Protein AF-A0A7R9KEQ0-F1 (afdb_monomer_lite)

InterPro domains:
  IPR001312 Hexokinase [PS51748] (627-1066)
  IPR001312 Hexokinase [PTHR19443] (538-1073)
  IPR015883 Beta-hexosaminidase, catalytic domain [PF00728] (166-326)
  IPR017853 Glycoside hydrolase superfamily [SSF51445] (99-423)
  IPR019807 Hexokinase, binding site [PS00378] (758-783)
  IPR022672 Hexokinase, N-terminal [PF00349] (635-825)
  IPR022673 Hexokinase, C-terminal [PF03727] (832-1067)
  IPR043129 ATPase, nucleotide binding domain [SSF53067] (633-827)
  IPR043129 ATPase, nucleotide binding domain [SSF53067] (830-1078)

Foldseek 3Di:
DDDDDDDDDDDDDDDDDDDDDDDDDDDDDDDDDDDDDDDDDDDDDDDDDDDDDDDDDDDDDDDDYDDDDDDDDDDDDDDDDDDDDDDDPPLPAFDFFPAAEEEDECPLFHWDLVLLLFVLLLCLLLPHQAYEYEDAADADDDPDDDDDDPPPADFDDDDDPQPLLHYPQGHGLVSLLVSCVSNVVSNYAYAYEYEQFFQQLSRCVRPSNLVQAQDNVDSGGGALQDPVSLVNLLRSVVSVVVSVLPHQEYEHELPDNVSQCPHPRRVVDDRLCCCQPSVCPLVSLLSCCVVRVHAYEYECLSVQPPALVSNVVSCNLVSLHEYEYEDAALCSCVRQPPVNLLSCLVRHQEYEYEYALADPPDALDQFDQLLSRLSRLLSVSVVCSVSVVSHNYYNGYYHDHDQGPHSVGAGRHRVLLSVLSSSLSSNQSNSSHDDQVSSQVSSCVSQVADPDDDTDDSVNCVVCRRCCVGNCRTHGSNSLSNVLVVLLVVLLVVVVVLCCVLCPVLNQPHPVCLVVVDGDPVSVVVSCPCVVVSVVSVVVSVVSQQVSVVNTGPNCQAPNPPPPDDPDPDDDPPPPPPPDDDDDDRHHSSPPDPPVVVVVSPVVSVVVVPDDPDDDDDDDDDDDDLVVLLVVLCVVCVLLDDDVVLLLLLLVLLLVLLLLLLDPVRQVPRLWNFAFFQQQAADPQPFADWAWEWADDAQKIKIKIWGRDRLDIDIDMDIGGDDLCQLQEALLSVLLVVLVVVCVVCVVVVNQPPAHEYQYADAADWRDPHFQWTQGCDDDHSGDHPPRHRDTNSVSNVVSNVVNNGRYHHLGYDYLQLLLQNLVCSVPVQAFKGWEAAQWTWIKGKDFPVSRNVDDDPDPDPGRTTIITGLCLSPCLVPSSVSSDDVLLQVLLVPDPNRSGSSLRCLAHQNNLQQSLLSSLLVCLCVCSWPSVDFAPLSVDGPSRGSVLLLQLQVDDQLDCPSLCVSCVSRVNNSGDSSNSNSSSVSSVSSLLSNLLNVLSVVLSVQQVVLAQEHEYRYYYDCCPRRPCSVVSNVVNNCVSHDPSRYYHYDYRDPSSGNSSRSSSSVSVVSVVVCVVVVVDDD

Sequence (1083 aa):
MTSRVEECNENGVCFGFQIRFKATQKTLLFDPFCCRLFARFGRQTLQRKPLPAERESLSRTLPPITPFPPQIHRRPLLAERVVSSPPLSDHNRPFVPALRVVHLDLKGAPPLPRFYTHLFPLLAALGANALLVEYEDMVTIDTHISRHVTLSSPQFPFSGAVAGVRALNAYSEAEVRRLVAAAAEHGLEVIPLVQTFGHLEFALKVEEFAHLREVPPLPQALCPSNNASLPLVREMANQVMRLHPKARFLHIGCDEVFQLGVCAECRQRDRDRLFLQHGKLHAVAEHVVRAHGVIPIVWDDMLRQMSVDVIRESGLAALGVELMLWSYVKDIYRFIPSQQFQQFAQLFPRVWFASAFKGAFGETLTVPNARWHLDNNMAWLDVAREQRHLFAEIRGLVLTGWSRYDHLAALCELLPAAVPSLALSLIAITRGRFDAAHVSQHFDHVMRCPDGQRALSEDELDADSQLFRRASACEFAGADVFRLVESHAQVVKRVTDYLYDVTEHKAWLTLYNVRRNLSNPYRVDEGLQDFQSVYYSLQSLMRSSFNALTQVFHRETAFGKNNTETPSTHTSLRSSVRRMDRTERVSLSITNGTLNELFVGSEEGAVLAAKTASHSRRSRAPSFGPKVKLLKVEVATRELMLSNDQLERVSALLLQEFNEGLKRETNPIASVKMFPTFVRDVPNGKEKGRFLALDLGGTNFRVLLIELEGADFKMDNQIFAIPQHVMLGSGEQLFDHIADCLADFMRLRGLKDVKLPLGFTFSFPCRQEGLTRARLVQWTKGFACKGVEGQDVVELLRASIRKRGVEIDVMAVVNDTTGTLMSCAHKNRECRVGVIVGTGTNACYMESVPNAELFADEFAAPTDGVIVNTEWGAFGDNGVLDFVRTDWDDEVNTYSLNKGRQLFEKMISGMYMGEMVRSIVASLTRQGLLFEGKGSEKLFTPHCFQSAFVSWIESEPKGVFIQTRKAMAEMDLSHASEDDLFSVQMICERISTRAAHLVSAAIATVLNKMRRPFTVVGVDGSVYRYHPHFHDLMAAKTAELTDPAYRFEMMLSEDGSGRGAALVAAVAVRQIEELRAKGLIDY

Structure (mmCIF, N/CA/C/O backbone):
data_AF-A0A7R9KEQ0-F1
#
_entry.id   AF-A0A7R9KEQ0-F1
#
loop_
_atom_site.group_PDB
_atom_site.id
_atom_site.type_symbol
_atom_site.label_atom_id
_atom_site.label_alt_id
_atom_site.label_comp_id
_atom_site.label_asym_id
_atom_site.label_entity_id
_atom_site.label_seq_id
_atom_site.pdbx_PDB_ins_code
_atom_site.Cartn_x
_atom_site.Cartn_y
_atom_site.Cartn_z
_atom_site.occupancy
_atom_site.B_iso_or_equiv
_atom_site.auth_seq_id
_atom_site.auth_comp_id
_atom_site.auth_asym_id
_atom_site.auth_atom_id
_atom_site.pdbx_PDB_model_num
ATOM 1 N N . MET A 1 1 ? -22.961 33.363 -11.737 1.00 27.42 1 MET A N 1
ATOM 2 C CA . MET A 1 1 ? -23.935 33.699 -12.798 1.00 27.42 1 MET A CA 1
ATOM 3 C C . MET A 1 1 ? -25.091 32.715 -12.717 1.00 27.42 1 MET A C 1
ATOM 5 O O . MET A 1 1 ? -24.883 31.564 -12.374 1.00 27.42 1 MET A O 1
ATOM 9 N N . THR A 1 2 ? -26.289 33.246 -12.901 1.00 26.41 2 THR A N 1
ATOM 10 C CA . THR A 1 2 ? -27.638 32.767 -12.560 1.00 26.41 2 THR A CA 1
ATOM 11 C C . THR A 1 2 ? -28.181 31.611 -13.410 1.00 26.41 2 THR A C 1
ATOM 13 O O . THR A 1 2 ? -28.078 31.668 -14.630 1.00 26.41 2 THR A O 1
ATOM 16 N N . SER A 1 3 ? -28.912 30.665 -12.806 1.00 23.81 3 SER A N 1
ATOM 17 C CA . SER A 1 3 ? -30.385 30.553 -12.948 1.00 23.81 3 SER A CA 1
ATOM 18 C C . SER A 1 3 ? -30.962 29.363 -12.156 1.00 23.81 3 SER A C 1
ATOM 20 O O . SER A 1 3 ? -30.437 28.256 -12.189 1.00 23.81 3 SER A O 1
ATOM 22 N N . ARG A 1 4 ? -32.036 29.646 -11.406 1.00 26.16 4 ARG A N 1
ATOM 23 C CA . ARG A 1 4 ? -32.968 28.701 -10.767 1.00 26.16 4 ARG A CA 1
ATOM 24 C C . ARG A 1 4 ? -34.005 28.236 -11.792 1.00 26.16 4 ARG A C 1
ATOM 26 O O . ARG A 1 4 ? -34.400 29.071 -12.598 1.00 26.16 4 ARG A O 1
ATOM 33 N N . VAL A 1 5 ? -34.562 27.035 -11.609 1.00 23.25 5 VAL A N 1
ATOM 34 C CA . VAL A 1 5 ? -36.019 26.790 -11.678 1.00 23.25 5 VAL A CA 1
ATOM 35 C C . VAL A 1 5 ? -36.377 25.729 -10.627 1.00 23.25 5 VAL A C 1
ATOM 37 O O . VAL A 1 5 ? -35.792 24.650 -10.609 1.00 23.25 5 VAL A O 1
ATOM 40 N N . GLU A 1 6 ? -37.292 26.088 -9.727 1.00 25.53 6 GLU A N 1
ATOM 41 C CA . GLU A 1 6 ? -38.034 25.193 -8.833 1.00 25.53 6 GLU A CA 1
ATOM 42 C C . GLU A 1 6 ? -39.268 24.668 -9.577 1.00 25.53 6 GLU A C 1
ATOM 44 O O . GLU A 1 6 ? -39.938 25.454 -10.241 1.00 25.53 6 GLU A O 1
ATOM 49 N N . GLU A 1 7 ? -39.623 23.398 -9.384 1.00 23.70 7 GLU A N 1
ATOM 50 C CA . GLU A 1 7 ? -41.011 22.933 -9.487 1.00 23.70 7 GLU A CA 1
ATOM 51 C C . GLU A 1 7 ? -41.261 21.866 -8.410 1.00 23.70 7 GLU A C 1
ATOM 53 O O . GLU A 1 7 ? -40.721 20.761 -8.444 1.00 23.70 7 GLU A O 1
ATOM 58 N N . CYS A 1 8 ? -42.074 22.234 -7.419 1.00 23.28 8 CYS A N 1
ATOM 59 C CA . CYS A 1 8 ? -42.840 21.303 -6.599 1.00 23.28 8 CYS A CA 1
ATOM 60 C C . CYS A 1 8 ? -44.163 21.021 -7.315 1.00 23.28 8 CYS A C 1
ATOM 62 O O . CYS A 1 8 ? -44.771 21.971 -7.803 1.00 23.28 8 CYS A O 1
ATOM 64 N N . ASN A 1 9 ? -44.680 19.787 -7.240 1.00 25.48 9 ASN A N 1
ATOM 65 C CA . ASN A 1 9 ? -46.068 19.626 -6.805 1.00 25.48 9 ASN A CA 1
ATOM 66 C C . ASN A 1 9 ? -46.476 18.223 -6.327 1.00 25.48 9 ASN A C 1
ATOM 68 O O . ASN A 1 9 ? -46.145 17.202 -6.919 1.00 25.48 9 ASN A O 1
ATOM 72 N N . GLU A 1 10 ? -47.265 18.275 -5.249 1.00 26.52 10 GLU A N 1
ATOM 73 C CA . GLU A 1 10 ? -48.481 17.495 -4.989 1.00 26.52 10 GLU A CA 1
ATOM 74 C C . GLU A 1 10 ? -48.384 15.967 -5.029 1.00 26.52 10 GLU A C 1
ATOM 76 O O . GLU A 1 10 ? -48.767 15.326 -5.998 1.00 26.52 10 GLU A O 1
ATOM 81 N N . ASN A 1 11 ? -47.960 15.378 -3.906 1.00 26.88 11 ASN A N 1
ATOM 82 C CA . ASN A 1 11 ? -48.695 14.292 -3.233 1.00 26.88 11 ASN A CA 1
ATOM 83 C C . ASN A 1 11 ? -47.996 13.926 -1.920 1.00 26.88 11 ASN A C 1
ATOM 85 O O . ASN A 1 11 ? -47.411 12.855 -1.762 1.00 26.88 11 ASN A O 1
ATOM 89 N N . GLY A 1 12 ? -48.043 14.847 -0.957 1.00 28.91 12 GLY A N 1
ATOM 90 C CA . GLY A 1 12 ? -47.574 14.566 0.390 1.00 28.91 12 GLY A CA 1
ATOM 91 C C . GLY A 1 12 ? -48.293 13.361 0.991 1.00 28.91 12 GLY A C 1
ATOM 92 O O . GLY A 1 12 ? -49.452 13.483 1.361 1.00 28.91 12 GLY A O 1
ATOM 93 N N . VAL A 1 13 ? -47.581 12.242 1.148 1.00 24.53 13 VAL A N 1
ATOM 94 C CA . VAL A 1 13 ? -47.754 11.292 2.254 1.00 24.53 13 VAL A CA 1
ATOM 95 C C . VAL A 1 13 ? -46.393 10.678 2.582 1.00 24.53 13 VAL A C 1
ATOM 97 O O . VAL A 1 13 ? -45.829 9.895 1.821 1.00 24.53 13 VAL A O 1
ATOM 100 N N . CYS A 1 14 ? -45.885 11.038 3.757 1.00 24.98 14 CYS A N 1
ATOM 101 C CA . CYS A 1 14 ? -44.824 10.334 4.460 1.00 24.98 14 CYS A CA 1
ATOM 102 C C . CYS A 1 14 ? -45.301 8.946 4.912 1.00 24.98 14 CYS A C 1
ATOM 104 O O . CYS A 1 14 ? -46.371 8.838 5.504 1.00 24.98 14 CYS A O 1
ATOM 106 N N . PHE A 1 15 ? -44.436 7.936 4.810 1.00 23.22 15 PHE A N 1
ATOM 107 C CA . PHE A 1 15 ? -44.376 6.867 5.808 1.00 23.22 15 PHE A CA 1
ATOM 108 C C . PHE A 1 15 ? -42.922 6.604 6.184 1.00 23.22 15 PHE A C 1
ATOM 110 O O . PHE A 1 15 ? -42.176 5.931 5.479 1.00 23.22 15 PHE A O 1
ATOM 117 N N . GLY A 1 16 ? -42.534 7.161 7.329 1.00 23.44 16 GLY A N 1
ATOM 118 C CA . GLY A 1 16 ? -41.449 6.620 8.128 1.00 23.44 16 GLY A CA 1
ATOM 119 C C . GLY A 1 16 ? -41.961 5.440 8.950 1.00 23.44 16 GLY A C 1
ATOM 120 O O . GLY A 1 16 ? -43.093 5.455 9.430 1.00 23.44 16 GLY A O 1
ATOM 121 N N . PHE A 1 17 ? -41.100 4.448 9.156 1.00 20.83 17 PHE A N 1
ATOM 122 C CA . PHE A 1 17 ? -41.211 3.530 10.283 1.00 20.83 17 PHE A CA 1
ATOM 123 C C . PHE A 1 17 ? -39.860 3.431 10.993 1.00 20.83 17 PHE A C 1
ATOM 125 O O . PHE A 1 17 ? -38.904 2.841 10.501 1.00 20.83 17 PHE A O 1
ATOM 132 N N . GLN A 1 18 ? -39.817 4.037 12.181 1.00 22.66 18 GLN A N 1
ATOM 133 C CA . GLN A 1 18 ? -38.925 3.673 13.277 1.00 22.66 18 GLN A CA 1
ATOM 134 C C . GLN A 1 18 ? -39.348 2.308 13.830 1.00 22.66 18 GLN A C 1
ATOM 136 O O . GLN A 1 18 ? -40.528 2.151 14.145 1.00 22.66 18 GLN A O 1
ATOM 141 N N . ILE A 1 19 ? -38.408 1.396 14.115 1.00 20.48 19 ILE A N 1
ATOM 142 C CA . ILE A 1 19 ? -38.565 0.451 15.234 1.00 20.48 19 ILE A CA 1
ATOM 143 C C . ILE A 1 19 ? -37.276 0.368 16.068 1.00 20.48 19 ILE A C 1
ATOM 145 O O . ILE A 1 19 ? -36.183 0.085 15.592 1.00 20.48 19 ILE A O 1
ATOM 149 N N . ARG A 1 20 ? -37.498 0.651 17.352 1.00 19.69 20 ARG A N 1
ATOM 150 C CA . ARG A 1 20 ? -36.649 0.614 18.547 1.00 19.69 20 ARG A CA 1
ATOM 151 C C . ARG A 1 20 ? -35.888 -0.704 18.746 1.00 19.69 20 ARG A C 1
ATOM 153 O O . ARG A 1 20 ? -36.490 -1.769 18.666 1.00 19.69 20 ARG A O 1
ATOM 160 N N . PHE A 1 21 ? -34.650 -0.615 19.235 1.00 20.97 21 PHE A N 1
ATOM 161 C CA . PHE A 1 21 ? -34.034 -1.683 20.029 1.00 20.97 21 PHE A CA 1
ATOM 162 C C . PHE A 1 21 ? -34.200 -1.385 21.524 1.00 20.97 21 PHE A C 1
ATOM 164 O O . PHE A 1 21 ? -33.830 -0.315 22.006 1.00 20.97 21 PHE A O 1
ATOM 171 N N . LYS A 1 22 ? -34.772 -2.345 22.259 1.00 20.64 22 LYS A N 1
ATOM 172 C CA . LYS A 1 22 ? -34.683 -2.437 23.719 1.00 20.64 22 LYS A CA 1
ATOM 173 C C . LYS A 1 22 ? -33.640 -3.499 24.051 1.00 20.64 22 LYS A C 1
ATOM 175 O O . LYS A 1 22 ? -33.764 -4.643 23.628 1.00 20.64 22 LYS A O 1
ATOM 180 N N . ALA A 1 23 ? -32.641 -3.093 24.822 1.00 24.52 23 ALA A N 1
ATOM 181 C CA . ALA A 1 23 ? -31.649 -3.955 25.438 1.00 24.52 23 ALA A CA 1
ATOM 182 C C . ALA A 1 23 ? -32.254 -4.814 26.561 1.00 24.52 23 ALA A C 1
ATOM 184 O O . ALA A 1 23 ? -33.176 -4.369 27.246 1.00 24.52 23 ALA A O 1
ATOM 185 N N . THR A 1 24 ? -31.658 -5.983 26.827 1.00 23.38 24 THR A N 1
ATOM 186 C CA . THR A 1 24 ? -31.120 -6.312 28.166 1.00 23.38 24 THR A CA 1
ATOM 187 C C . THR A 1 24 ? -30.249 -7.581 28.172 1.00 23.38 24 THR A C 1
ATOM 189 O O . THR A 1 24 ? -30.723 -8.679 27.919 1.00 23.38 24 THR A O 1
ATOM 192 N N . GLN A 1 25 ? -28.965 -7.364 28.492 1.00 24.98 25 GLN A N 1
ATOM 193 C CA . GLN A 1 25 ? -28.114 -8.046 29.487 1.00 24.98 25 GLN A CA 1
ATOM 194 C C . GLN A 1 25 ? -28.163 -9.583 29.654 1.00 24.98 25 GLN A C 1
ATOM 196 O O . GLN A 1 25 ? -29.159 -10.126 30.122 1.00 24.98 25 GLN A O 1
ATOM 201 N N . LYS A 1 26 ? -26.982 -10.228 29.622 1.00 22.89 26 LYS A N 1
ATOM 202 C CA . LYS A 1 26 ? -26.189 -10.487 30.848 1.00 22.89 26 LYS A CA 1
ATOM 203 C C . LYS A 1 26 ? -24.776 -11.034 30.575 1.00 22.89 26 LYS A C 1
ATOM 205 O O . LYS A 1 26 ? -24.502 -11.685 29.579 1.00 22.89 26 LYS A O 1
ATOM 210 N N . THR A 1 27 ? -23.929 -10.683 31.532 1.00 23.16 27 THR A N 1
ATOM 211 C CA . THR A 1 27 ? -22.468 -10.678 31.672 1.00 23.16 27 THR A CA 1
ATOM 212 C C . THR A 1 27 ? -21.880 -12.004 32.187 1.00 23.16 27 THR A C 1
ATOM 214 O O . THR A 1 27 ? -22.605 -12.735 32.859 1.00 23.16 27 THR A O 1
ATOM 217 N N . LEU A 1 28 ? -20.557 -12.205 31.996 1.00 22.20 28 LEU A N 1
ATOM 218 C CA . LEU A 1 28 ? -19.502 -12.637 32.970 1.00 22.20 28 LEU A CA 1
ATOM 219 C C . LEU A 1 28 ? -18.472 -13.579 32.302 1.00 22.20 28 LEU A C 1
ATOM 221 O O . LEU A 1 28 ? -18.843 -14.630 31.799 1.00 22.20 28 LEU A O 1
ATOM 225 N N . LEU A 1 29 ? -17.238 -13.111 32.052 1.00 22.39 29 LEU A N 1
ATOM 226 C CA . LEU A 1 29 ? -16.023 -13.106 32.910 1.00 22.39 29 LEU A CA 1
ATOM 227 C C . LEU A 1 29 ? -15.264 -14.450 32.932 1.00 22.39 29 LEU A C 1
ATOM 229 O O . LEU A 1 29 ? -15.838 -15.492 33.225 1.00 22.39 29 LEU A O 1
ATOM 233 N N . PHE A 1 30 ? -13.950 -14.384 32.693 1.00 23.86 30 PHE A N 1
ATOM 234 C CA . PHE A 1 30 ? -12.969 -15.430 33.010 1.00 23.86 30 PHE A CA 1
ATOM 235 C C . PHE A 1 30 ? -12.082 -14.963 34.176 1.00 23.86 30 PHE A C 1
ATOM 237 O O . PHE A 1 30 ? -11.783 -13.773 34.271 1.00 23.86 30 PHE A O 1
ATOM 244 N N . ASP A 1 31 ? -11.635 -15.911 35.003 1.00 22.86 31 ASP A N 1
ATOM 245 C CA . ASP A 1 31 ? -10.618 -15.747 36.056 1.00 22.86 31 ASP A CA 1
ATOM 246 C C . ASP A 1 31 ? -9.525 -16.841 35.890 1.00 22.86 31 ASP A C 1
ATOM 248 O O . ASP A 1 31 ? -9.873 -17.953 35.468 1.00 22.86 31 ASP A O 1
ATOM 252 N N . PRO A 1 32 ? -8.224 -16.583 36.168 1.00 34.84 32 PRO A N 1
ATOM 253 C CA . PRO A 1 32 ? -7.116 -17.542 36.043 1.00 34.84 32 PRO A CA 1
ATOM 254 C C . PRO A 1 32 ? -6.565 -18.004 37.414 1.00 34.84 32 PRO A C 1
ATOM 256 O O . PRO A 1 32 ? -6.805 -17.335 38.407 1.00 34.84 32 PRO A O 1
ATOM 259 N N . PHE A 1 33 ? -5.767 -19.089 37.477 1.00 23.27 33 PHE A N 1
ATOM 260 C CA . PHE A 1 33 ? -4.476 -19.156 38.219 1.00 23.27 33 PHE A CA 1
ATOM 261 C C . PHE A 1 33 ? -3.856 -20.568 38.305 1.00 23.27 33 PHE A C 1
ATOM 263 O O . PHE A 1 33 ? -4.540 -21.565 38.528 1.00 23.27 33 PHE A O 1
ATOM 270 N N . CYS A 1 34 ? -2.517 -20.616 38.288 1.00 20.44 34 CYS A N 1
ATOM 271 C CA . CYS A 1 34 ? -1.689 -21.688 38.850 1.00 20.44 34 CYS A CA 1
ATOM 272 C C . CYS A 1 34 ? -0.748 -21.084 39.911 1.00 20.44 34 CYS A C 1
ATOM 274 O O . CYS A 1 34 ? -0.017 -20.146 39.611 1.00 20.44 34 CYS A O 1
ATOM 276 N N . CYS A 1 35 ? -0.709 -21.666 41.116 1.00 21.33 35 CYS A N 1
ATOM 277 C CA . CYS A 1 35 ? 0.303 -21.425 42.155 1.00 21.33 35 CYS A CA 1
ATOM 278 C C . CYS A 1 35 ? 0.767 -22.770 42.743 1.00 21.33 35 CYS A C 1
ATOM 280 O O . CYS A 1 35 ? -0.023 -23.704 42.885 1.00 21.33 35 CYS A O 1
ATOM 282 N N . ARG A 1 36 ? 2.055 -22.872 43.090 1.00 23.48 36 ARG A N 1
ATOM 283 C CA . ARG A 1 36 ? 2.699 -24.037 43.721 1.00 23.48 36 ARG A CA 1
ATOM 284 C C . ARG A 1 36 ? 2.997 -23.773 45.212 1.00 23.48 36 ARG A C 1
ATOM 286 O O . ARG A 1 36 ? 3.448 -22.688 45.549 1.00 23.48 36 ARG A O 1
ATOM 293 N N . LEU A 1 37 ? 2.908 -24.864 45.992 1.00 21.66 37 LEU A N 1
ATOM 294 C CA . LEU A 1 37 ? 3.615 -25.252 47.240 1.00 21.66 37 LEU A CA 1
ATOM 295 C C . LEU A 1 37 ? 2.947 -25.123 48.648 1.00 21.66 37 LEU A C 1
ATOM 297 O O . LEU A 1 37 ? 2.648 -24.041 49.128 1.00 21.66 37 LEU A O 1
ATOM 301 N N . PHE A 1 38 ? 2.904 -26.303 49.309 1.00 20.48 38 PHE A N 1
ATOM 302 C CA . PHE A 1 38 ? 2.887 -26.705 50.744 1.00 20.48 38 PHE A CA 1
ATOM 303 C C . PHE A 1 38 ? 1.783 -26.255 51.732 1.00 20.48 38 PHE A C 1
ATOM 305 O O . PHE A 1 38 ? 1.791 -25.126 52.196 1.00 20.48 38 PHE A O 1
ATOM 312 N N . ALA A 1 39 ? 0.992 -27.216 52.261 1.00 22.03 39 ALA A N 1
ATOM 313 C CA . ALA A 1 39 ? 1.223 -27.893 53.564 1.00 22.03 39 ALA A CA 1
ATOM 314 C C . ALA A 1 39 ? 0.020 -28.758 54.060 1.00 22.03 39 ALA A C 1
ATOM 316 O O . ALA A 1 39 ? -1.081 -28.267 54.257 1.00 22.03 39 ALA A O 1
ATOM 317 N N . ARG A 1 40 ? 0.290 -30.055 54.305 1.00 21.94 40 ARG A N 1
ATOM 318 C CA . ARG A 1 40 ? -0.053 -30.896 55.488 1.00 21.94 40 ARG A CA 1
ATOM 319 C C . ARG A 1 40 ? -1.426 -30.727 56.200 1.00 21.94 40 ARG A C 1
ATOM 321 O O . ARG A 1 40 ? -1.591 -29.784 56.955 1.00 21.94 40 ARG A O 1
ATOM 328 N N . PHE A 1 41 ? -2.305 -31.745 56.128 1.00 24.31 41 PHE A N 1
ATOM 329 C CA . PHE A 1 41 ? -2.783 -32.610 57.246 1.00 24.31 41 PHE A CA 1
ATOM 330 C C . PHE A 1 41 ? -4.065 -33.409 56.892 1.00 24.31 41 PHE A C 1
ATOM 332 O O . PHE A 1 41 ? -5.123 -32.837 56.692 1.00 24.31 41 PHE A O 1
ATOM 339 N N . GLY A 1 42 ? -3.964 -34.746 56.937 1.00 22.25 42 GLY A N 1
ATOM 340 C CA . GLY A 1 42 ? -4.753 -35.589 57.852 1.00 22.25 42 GLY A CA 1
ATOM 341 C C . GLY A 1 42 ? -6.191 -36.043 57.523 1.00 22.25 42 GLY A C 1
ATOM 342 O O . GLY A 1 42 ? -7.126 -35.277 57.698 1.00 22.25 42 GLY A O 1
ATOM 343 N N . ARG A 1 43 ? -6.315 -37.383 57.383 1.00 24.94 43 ARG A N 1
ATOM 344 C CA . ARG A 1 43 ? -7.422 -38.288 57.822 1.00 24.94 43 ARG A CA 1
ATOM 345 C C . ARG A 1 43 ? -8.681 -38.356 56.932 1.00 24.94 43 ARG A C 1
ATOM 347 O O . ARG A 1 43 ? -9.142 -37.340 56.456 1.00 24.94 43 ARG A O 1
ATOM 354 N N . GLN A 1 44 ? -9.356 -39.491 56.710 1.00 24.94 44 GLN A N 1
ATOM 355 C CA . GLN A 1 44 ? -9.168 -40.918 57.027 1.00 24.94 44 GLN A CA 1
ATOM 356 C C . GLN A 1 44 ? -10.304 -41.716 56.325 1.00 24.94 44 GLN A C 1
ATOM 358 O O . GLN A 1 44 ? -11.438 -41.267 56.402 1.00 24.94 44 GLN A O 1
ATOM 363 N N . THR A 1 45 ? -9.996 -42.914 55.779 1.00 24.55 45 THR A N 1
ATOM 364 C CA . THR A 1 45 ? -10.815 -44.173 55.755 1.00 24.55 45 THR A CA 1
ATOM 365 C C . THR A 1 45 ? -12.224 -44.182 55.102 1.00 24.55 45 THR A C 1
ATOM 367 O O . THR A 1 45 ? -12.943 -43.208 55.184 1.00 24.55 45 THR A O 1
ATOM 370 N N . LEU A 1 46 ? -12.772 -45.218 54.443 1.00 25.33 46 LEU A N 1
ATOM 371 C CA . LEU A 1 46 ? -12.771 -46.694 54.560 1.00 25.33 46 LEU A CA 1
ATOM 372 C C . LEU A 1 46 ? -13.189 -47.283 53.177 1.00 25.33 46 LEU A C 1
ATOM 374 O O . LEU A 1 46 ? -14.086 -46.753 52.540 1.00 25.33 46 LEU A O 1
ATOM 378 N N . GLN A 1 47 ? -12.439 -48.225 52.593 1.00 23.80 47 GLN A N 1
ATOM 379 C CA . GLN A 1 47 ? -12.643 -49.694 52.573 1.00 23.80 47 GLN A CA 1
ATOM 380 C C . GLN A 1 47 ? -13.628 -50.306 51.539 1.00 23.80 47 GLN A C 1
ATOM 382 O O . GLN A 1 47 ? -14.813 -50.008 51.526 1.00 23.80 47 GLN A O 1
ATOM 387 N N . ARG A 1 48 ? -13.079 -51.337 50.858 1.00 24.94 48 ARG A N 1
ATOM 388 C CA . ARG A 1 48 ? -13.669 -52.595 50.324 1.00 24.94 48 ARG A CA 1
ATOM 389 C C . ARG A 1 48 ? -14.168 -52.674 48.859 1.00 24.94 48 ARG A C 1
ATOM 391 O O . ARG A 1 48 ? -15.288 -52.329 48.522 1.00 24.94 48 ARG A O 1
ATOM 398 N N . LYS A 1 49 ? -13.300 -53.294 48.037 1.00 24.86 49 LYS A N 1
ATOM 399 C CA . LYS A 1 49 ? -13.567 -54.303 46.969 1.00 24.86 49 LYS A CA 1
ATOM 400 C C . LYS A 1 49 ? -14.299 -55.555 47.546 1.00 24.86 49 LYS A C 1
ATOM 402 O O . LYS A 1 49 ? -14.278 -55.648 48.776 1.00 24.86 49 LYS A O 1
ATOM 407 N N . PRO A 1 50 ? -14.810 -56.562 46.773 1.00 34.34 50 PRO A N 1
ATOM 408 C CA . PRO A 1 50 ? -14.386 -57.006 45.419 1.00 34.34 50 PRO A CA 1
ATOM 409 C C . PRO A 1 50 ? -15.473 -57.537 44.421 1.00 34.34 50 PRO A C 1
ATOM 411 O O . PRO A 1 50 ? -16.633 -57.685 44.774 1.00 34.34 50 PRO A O 1
ATOM 414 N N . LEU A 1 51 ? -15.010 -57.781 43.172 1.00 24.44 51 LEU A N 1
ATOM 415 C CA . LEU A 1 51 ? -15.283 -58.822 42.122 1.00 24.44 51 LEU A CA 1
ATOM 416 C C . LEU A 1 51 ? -16.273 -59.995 42.422 1.00 24.44 51 LEU A C 1
ATOM 418 O O . LEU A 1 51 ? -16.509 -60.224 43.603 1.00 24.44 51 LEU A O 1
ATOM 422 N N . PRO A 1 52 ? -16.729 -60.851 41.449 1.00 40.56 52 PRO A N 1
ATOM 423 C CA . PRO A 1 52 ? -16.167 -61.167 40.111 1.00 40.56 52 PRO A CA 1
ATOM 424 C C . PRO A 1 52 ? -17.177 -61.427 38.946 1.00 40.56 52 PRO A C 1
ATOM 426 O O . PRO A 1 52 ? -18.384 -61.259 39.068 1.00 40.56 52 PRO A O 1
ATOM 429 N N . ALA A 1 53 ? -16.605 -61.823 37.801 1.00 26.86 53 ALA A N 1
ATOM 430 C CA . ALA A 1 53 ? -17.186 -62.267 36.529 1.00 26.86 53 ALA A CA 1
ATOM 431 C C . ALA A 1 53 ? -17.965 -63.601 36.574 1.00 26.86 53 ALA A C 1
ATOM 433 O O . ALA A 1 53 ? -17.659 -64.425 37.426 1.00 26.86 53 ALA A O 1
ATOM 434 N N . GLU A 1 54 ? -18.848 -63.853 35.589 1.00 26.56 54 GLU A N 1
ATOM 435 C CA . GLU A 1 54 ? -18.820 -65.046 34.708 1.00 26.56 54 GLU A CA 1
ATOM 436 C C . GLU A 1 54 ? -19.910 -65.042 33.609 1.00 26.56 54 GLU A C 1
ATOM 438 O O . GLU A 1 54 ? -20.748 -64.148 33.534 1.00 26.56 54 GLU A O 1
ATOM 443 N N . ARG A 1 55 ? -19.774 -66.000 32.684 1.00 25.39 55 ARG A N 1
ATOM 444 C CA . ARG A 1 55 ? -20.218 -66.066 31.282 1.00 25.39 55 ARG A CA 1
ATOM 445 C C . ARG A 1 55 ? -21.602 -66.706 31.027 1.00 25.39 55 ARG A C 1
ATOM 447 O O . ARG A 1 55 ? -22.043 -67.576 31.759 1.00 25.39 55 ARG A O 1
ATOM 454 N N . GLU A 1 56 ? -22.114 -66.356 29.839 1.00 26.47 56 GLU A N 1
ATOM 455 C CA . GLU A 1 56 ? -22.781 -67.183 28.802 1.00 26.47 56 GLU A CA 1
ATOM 456 C C . GLU A 1 56 ? -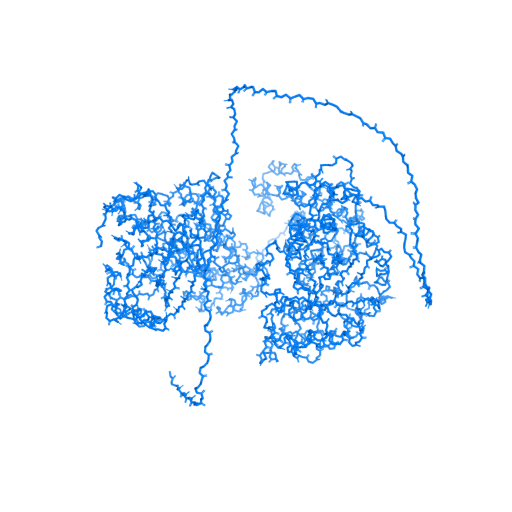24.276 -67.598 28.836 1.00 26.47 56 GLU A C 1
ATOM 458 O O . GLU A 1 56 ? -24.710 -68.487 29.554 1.00 26.47 56 GLU A O 1
ATOM 463 N N . SER A 1 57 ? -24.952 -67.111 27.777 1.00 25.09 57 SER A N 1
ATOM 464 C CA . SER A 1 57 ? -25.858 -67.818 26.841 1.00 25.09 57 SER A CA 1
ATOM 465 C C . SER A 1 57 ? -27.345 -68.019 27.193 1.00 25.09 57 SER A C 1
ATOM 467 O O . SER A 1 57 ? -27.681 -68.612 28.207 1.00 25.09 57 SER A O 1
ATOM 469 N N . LEU A 1 58 ? -28.243 -67.583 26.282 1.00 26.61 58 LEU A N 1
ATOM 470 C CA . LEU A 1 58 ? -29.249 -68.420 25.585 1.00 26.61 58 LEU A CA 1
ATOM 471 C C . LEU A 1 58 ? -30.256 -67.604 24.728 1.00 26.61 58 LEU A C 1
ATOM 473 O O . LEU A 1 58 ? -30.992 -66.750 25.200 1.00 26.61 58 LEU A O 1
ATOM 477 N N . SER A 1 59 ? -30.222 -67.924 23.432 1.00 25.22 59 SER A N 1
ATOM 478 C CA . SER A 1 59 ? -31.255 -68.060 22.382 1.00 25.22 59 SER A CA 1
ATOM 479 C C . SER A 1 59 ? -32.732 -67.599 22.518 1.00 25.22 59 SER A C 1
ATOM 481 O O . SER A 1 59 ? -33.409 -67.998 23.458 1.00 25.22 59 SER A O 1
ATOM 483 N N . ARG A 1 60 ? -33.243 -67.103 21.358 1.00 29.36 60 ARG A N 1
ATOM 484 C CA . ARG A 1 60 ? -34.550 -67.400 20.680 1.00 29.36 60 ARG A CA 1
ATOM 485 C C . ARG A 1 60 ? -35.825 -66.804 21.335 1.00 29.36 60 ARG A C 1
ATOM 487 O O . ARG A 1 60 ? -35.920 -66.765 22.543 1.00 29.36 60 ARG A O 1
ATOM 494 N N . THR A 1 61 ? -36.891 -66.328 20.672 1.00 28.55 61 THR A N 1
ATOM 495 C CA . THR A 1 61 ? -37.479 -66.425 19.309 1.00 28.55 61 THR A CA 1
ATOM 496 C C . THR A 1 61 ? -38.775 -65.564 19.314 1.00 28.55 61 THR A C 1
ATOM 498 O O . THR A 1 61 ? -39.359 -65.439 20.383 1.00 28.55 61 THR A O 1
ATOM 501 N N . LEU A 1 62 ? -39.277 -64.936 18.235 1.00 27.19 62 LEU A N 1
ATOM 502 C CA . LEU A 1 62 ? -40.283 -65.406 17.228 1.00 27.19 62 LEU A CA 1
ATOM 503 C C . LEU A 1 62 ? -41.034 -64.131 16.667 1.00 27.19 62 LEU A C 1
ATOM 505 O O . LEU A 1 62 ? -40.820 -63.052 17.214 1.00 27.19 62 LEU A O 1
ATOM 509 N N . PRO A 1 63 ? -41.838 -64.199 15.574 1.00 33.75 63 PRO A N 1
ATOM 510 C CA . PRO A 1 63 ? -41.767 -63.368 14.345 1.00 33.75 63 PRO A CA 1
ATOM 511 C C . PRO A 1 63 ? -43.184 -62.797 13.984 1.00 33.75 63 PRO A C 1
ATOM 513 O O . PRO A 1 63 ? -43.827 -62.379 14.943 1.00 33.75 63 PRO A O 1
ATOM 516 N N . PRO A 1 64 ? -43.821 -62.861 12.771 1.00 39.47 64 PRO A N 1
ATOM 517 C CA . PRO A 1 64 ? -43.440 -62.939 11.326 1.00 39.47 64 PRO A CA 1
ATOM 518 C C . PRO A 1 64 ? -44.280 -61.984 10.362 1.00 39.47 64 PRO A C 1
ATOM 520 O O . PRO A 1 64 ? -45.342 -61.522 10.748 1.00 39.47 64 PRO A O 1
ATOM 523 N N . ILE A 1 65 ? -43.797 -61.505 9.181 1.00 28.83 65 ILE A N 1
ATOM 524 C CA . ILE A 1 65 ? -43.967 -61.994 7.752 1.00 28.83 65 ILE A CA 1
ATOM 525 C C . ILE A 1 65 ? -45.172 -61.394 6.939 1.00 28.83 65 ILE A C 1
ATOM 527 O O . ILE A 1 65 ? -46.310 -61.738 7.216 1.00 28.83 65 ILE A O 1
ATOM 531 N N . THR A 1 66 ? -44.993 -60.449 5.975 1.00 25.19 66 THR A N 1
ATOM 532 C CA . THR A 1 66 ? -44.883 -60.549 4.458 1.00 25.19 66 THR A CA 1
ATOM 533 C C . THR A 1 66 ? -46.142 -60.044 3.680 1.00 25.19 66 THR A C 1
ATOM 535 O O . THR A 1 66 ? -47.113 -59.789 4.387 1.00 25.19 66 THR A O 1
ATOM 538 N N . PRO A 1 67 ? -46.256 -59.970 2.305 1.00 37.72 67 PRO A N 1
ATOM 539 C CA . PRO A 1 67 ? -45.279 -60.047 1.164 1.00 37.72 67 PRO A CA 1
ATOM 540 C C . PRO A 1 67 ? -45.461 -59.115 -0.113 1.00 37.72 67 PRO A C 1
ATOM 542 O O . PRO A 1 67 ? -46.580 -58.761 -0.458 1.00 37.72 67 PRO A O 1
ATOM 545 N N . PHE A 1 68 ? -44.351 -58.936 -0.890 1.00 25.08 68 PHE A N 1
ATOM 546 C CA . PHE A 1 68 ? -44.103 -58.946 -2.391 1.00 25.08 68 PHE A CA 1
ATOM 547 C C . PHE A 1 68 ? -44.657 -57.872 -3.413 1.00 25.08 68 PHE A C 1
ATOM 549 O O . PHE A 1 68 ? -45.677 -57.263 -3.125 1.00 25.08 68 PHE A O 1
ATOM 556 N N . PRO A 1 69 ? -44.154 -57.755 -4.695 1.00 40.38 69 PRO A N 1
ATOM 557 C CA . PRO A 1 69 ? -42.819 -57.372 -5.285 1.00 40.38 69 PRO A CA 1
ATOM 558 C C . PRO A 1 69 ? -42.953 -56.443 -6.567 1.00 40.38 69 PRO A C 1
ATOM 560 O O . PRO A 1 69 ? -44.029 -55.867 -6.709 1.00 40.38 69 PRO A O 1
ATOM 563 N N . PRO A 1 70 ? -42.050 -56.352 -7.606 1.00 39.88 70 PRO A N 1
ATOM 564 C CA . PRO A 1 70 ? -40.564 -56.418 -7.799 1.00 39.88 70 PRO A CA 1
ATOM 565 C C . PRO A 1 70 ? -39.975 -55.086 -8.427 1.00 39.88 70 PRO A C 1
ATOM 567 O O . PRO A 1 70 ? -40.744 -54.242 -8.860 1.00 39.88 70 PRO A O 1
ATOM 570 N N . GLN A 1 71 ? -38.672 -54.722 -8.480 1.00 24.39 71 GLN A N 1
ATOM 571 C CA . GLN A 1 71 ? -37.575 -55.218 -9.350 1.00 24.39 71 GLN A CA 1
ATOM 572 C C . GLN A 1 71 ? -36.216 -54.460 -9.124 1.00 24.39 71 GLN A C 1
ATOM 574 O O . GLN A 1 71 ? -36.193 -53.239 -9.043 1.00 24.39 71 GLN A O 1
ATOM 579 N N . ILE A 1 72 ? -35.106 -55.233 -9.141 1.00 26.92 72 ILE A N 1
ATOM 580 C CA . ILE A 1 72 ? -33.739 -55.002 -9.714 1.00 26.92 72 ILE A CA 1
ATOM 581 C C . ILE A 1 72 ? -32.689 -54.070 -9.014 1.00 26.92 72 ILE A C 1
ATOM 583 O O . ILE A 1 72 ? -32.615 -52.876 -9.259 1.00 26.92 72 ILE A O 1
ATOM 587 N N . HIS A 1 73 ? -31.805 -54.717 -8.215 1.00 26.55 73 HIS A N 1
ATOM 588 C CA . HIS A 1 73 ? -30.305 -54.743 -8.192 1.00 26.55 73 HIS A CA 1
ATOM 589 C C . HIS A 1 73 ? -29.453 -53.455 -8.420 1.00 26.55 73 HIS A C 1
ATOM 591 O O . HIS A 1 73 ? -29.595 -52.814 -9.446 1.00 26.55 73 HIS A O 1
ATOM 597 N N . ARG A 1 74 ? -28.446 -53.059 -7.603 1.00 26.59 74 ARG A N 1
ATOM 598 C CA . ARG A 1 74 ? -27.261 -53.760 -7.016 1.00 26.59 74 ARG A CA 1
ATOM 599 C C . ARG A 1 74 ? -26.699 -53.005 -5.774 1.00 26.59 74 ARG A C 1
ATOM 601 O O . ARG A 1 74 ? -26.776 -51.787 -5.707 1.00 26.59 74 ARG A O 1
ATOM 608 N N . ARG A 1 75 ? -26.107 -53.748 -4.821 1.00 24.17 75 ARG A N 1
ATOM 609 C CA . ARG A 1 75 ? -25.514 -53.317 -3.522 1.00 24.17 75 ARG A CA 1
ATOM 610 C C . ARG A 1 75 ? -24.028 -52.892 -3.608 1.00 24.17 75 ARG A C 1
ATOM 612 O O . ARG A 1 75 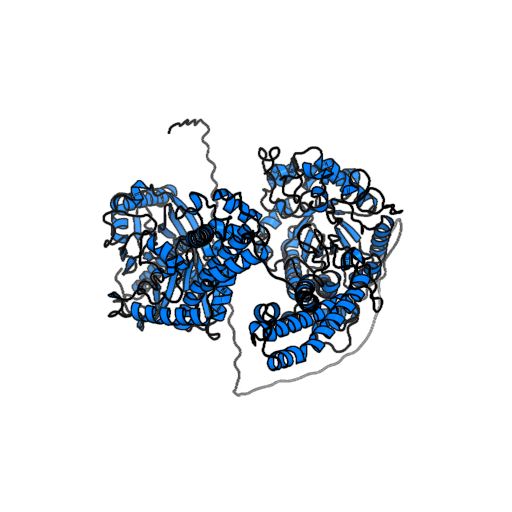? -23.321 -53.479 -4.424 1.00 24.17 75 ARG A O 1
ATOM 619 N N . PRO A 1 76 ? -23.518 -52.084 -2.651 1.00 28.19 76 PRO A N 1
ATOM 620 C CA . PRO A 1 76 ? -22.134 -52.126 -2.165 1.00 28.19 76 PRO A CA 1
ATOM 621 C C . PRO A 1 76 ? -21.991 -52.903 -0.832 1.00 28.19 76 PRO A C 1
ATOM 623 O O . PRO A 1 76 ? -22.957 -53.078 -0.085 1.00 28.19 76 PRO A O 1
ATOM 626 N N . LEU A 1 77 ? -20.777 -53.405 -0.569 1.00 27.61 77 LEU A N 1
ATOM 627 C CA . LEU A 1 77 ? -20.369 -54.193 0.605 1.00 27.61 77 LEU A CA 1
ATOM 628 C C . LEU A 1 77 ? -19.930 -53.311 1.793 1.00 27.61 77 LEU A C 1
ATOM 630 O O . LEU A 1 77 ? -19.533 -52.164 1.624 1.00 27.61 77 LEU A O 1
ATOM 634 N N . LEU A 1 78 ? -20.060 -53.897 2.985 1.00 29.14 78 LEU A N 1
ATOM 635 C CA . LEU A 1 78 ? -20.051 -53.313 4.331 1.00 29.14 78 LEU A CA 1
ATOM 636 C C . LEU A 1 78 ? -18.693 -52.781 4.821 1.00 29.14 78 LEU A C 1
ATOM 638 O O . LEU A 1 78 ? -17.662 -53.416 4.631 1.00 29.14 78 LEU A O 1
ATOM 642 N N . ALA A 1 79 ? -18.763 -51.674 5.568 1.00 26.73 79 ALA A N 1
ATOM 643 C CA . ALA A 1 79 ? -17.723 -51.147 6.447 1.00 26.73 79 ALA A CA 1
ATOM 644 C C . ALA A 1 79 ? -17.851 -51.722 7.873 1.00 26.73 79 ALA A C 1
ATOM 646 O O . ALA A 1 79 ? -18.961 -51.892 8.389 1.00 26.73 79 ALA A O 1
ATOM 647 N N . GLU A 1 80 ? -16.713 -51.985 8.517 1.00 27.42 80 GLU A N 1
ATOM 648 C CA . GLU A 1 80 ? -16.613 -52.326 9.938 1.00 27.42 80 GLU A CA 1
ATOM 649 C C . GLU A 1 80 ? -16.868 -51.105 10.841 1.00 27.42 80 GLU A C 1
ATOM 651 O O . GLU A 1 80 ? -16.515 -49.968 10.525 1.00 27.42 80 GLU A O 1
ATOM 656 N N . ARG A 1 81 ? -17.518 -51.358 11.983 1.00 28.14 81 ARG A N 1
ATOM 657 C CA . ARG A 1 81 ? -17.922 -50.371 12.994 1.00 28.14 81 ARG A CA 1
ATOM 658 C C . ARG A 1 81 ? -16.750 -49.984 13.901 1.00 28.14 81 ARG A C 1
ATOM 660 O O . ARG A 1 81 ? -16.204 -50.846 14.583 1.00 28.14 81 ARG A O 1
ATOM 667 N N . VAL A 1 82 ? -16.491 -48.683 14.034 1.00 29.14 82 VAL A N 1
ATOM 668 C CA . VAL A 1 82 ? -15.756 -48.095 15.168 1.00 29.14 82 VAL A CA 1
ATOM 669 C C . VAL A 1 82 ? -16.756 -47.403 16.102 1.00 29.14 82 VAL A C 1
ATOM 671 O O . VAL A 1 82 ? -17.698 -46.748 15.662 1.00 29.14 82 VAL A O 1
ATOM 674 N N . VAL A 1 83 ? -16.569 -47.633 17.401 1.00 29.56 83 VAL A N 1
ATOM 675 C CA . VAL A 1 83 ? -17.433 -47.257 18.528 1.00 29.56 83 VAL A CA 1
ATOM 676 C C . VAL A 1 83 ? -17.588 -45.733 18.652 1.00 29.56 83 VAL A C 1
ATOM 678 O O . VAL A 1 83 ? -16.608 -44.995 18.653 1.00 29.56 83 VAL A O 1
ATOM 681 N N . SER A 1 84 ? -18.836 -45.275 18.773 1.00 28.66 84 SER A N 1
ATOM 682 C CA . SER A 1 84 ? -19.250 -43.869 18.853 1.00 28.66 84 SER A CA 1
ATOM 683 C C . SER A 1 84 ? -19.106 -43.272 20.259 1.00 28.66 84 SER A C 1
ATOM 685 O O . SER A 1 84 ? -19.708 -43.777 21.209 1.00 28.66 84 SER A O 1
ATOM 687 N N . SER A 1 85 ? -18.398 -42.148 20.371 1.00 29.30 85 SER A N 1
ATOM 688 C CA . SER A 1 85 ? -18.572 -41.141 21.430 1.00 29.30 85 SER A CA 1
ATOM 689 C C . SER A 1 85 ? -19.785 -40.229 21.118 1.00 29.30 85 SER A C 1
ATOM 691 O O . SER A 1 85 ? -20.294 -40.272 19.993 1.00 29.30 85 SER A O 1
ATOM 693 N N . PRO A 1 86 ? -20.312 -39.439 22.082 1.00 32.38 86 PRO A N 1
ATOM 694 C CA . PRO A 1 86 ? -21.548 -38.672 21.894 1.00 32.38 86 PRO A CA 1
ATOM 695 C C . PRO A 1 86 ? -21.387 -37.605 20.798 1.00 32.38 86 PRO A C 1
ATOM 697 O O . PRO A 1 86 ? -20.278 -37.098 20.609 1.00 32.38 86 PRO A O 1
ATOM 700 N N . PRO A 1 87 ? -22.462 -37.221 20.084 1.00 37.25 87 PRO A N 1
ATOM 701 C CA . PRO A 1 87 ? -22.359 -36.249 19.006 1.00 37.25 87 PRO A CA 1
ATOM 702 C C . PRO A 1 87 ? -22.018 -34.867 19.576 1.00 37.25 87 PRO A C 1
ATOM 704 O O . PRO A 1 87 ? -22.817 -34.252 20.279 1.00 37.25 87 PRO A O 1
ATOM 707 N N . LEU A 1 88 ? -20.821 -34.375 19.250 1.00 36.00 88 LEU A N 1
ATOM 708 C CA . LEU A 1 88 ? -20.499 -32.951 19.325 1.00 36.00 88 LEU A CA 1
ATOM 709 C C . LEU A 1 88 ? -21.483 -32.179 18.433 1.00 36.00 88 LEU A C 1
ATOM 711 O O . LEU A 1 88 ? -21.875 -32.675 17.372 1.00 36.00 88 LEU A O 1
ATOM 715 N N . SER A 1 89 ? -21.879 -30.983 18.870 1.00 43.97 89 SER A N 1
ATOM 716 C CA . SER A 1 89 ? -22.743 -30.081 18.105 1.00 43.97 89 SER A CA 1
ATOM 717 C C . SER A 1 89 ? -22.219 -29.898 16.674 1.00 43.97 89 SER A C 1
ATOM 719 O O . SER A 1 89 ? -21.012 -29.843 16.431 1.00 43.97 89 SER A O 1
ATOM 721 N N . ASP A 1 90 ? -23.138 -29.806 15.712 1.00 53.12 90 ASP A N 1
ATOM 722 C CA . ASP A 1 90 ? -22.857 -29.798 14.268 1.00 53.12 90 ASP A CA 1
ATOM 723 C C . ASP A 1 90 ? -21.901 -28.663 13.822 1.00 53.12 90 ASP A C 1
ATOM 725 O O . ASP A 1 90 ? -21.284 -28.733 12.761 1.00 53.12 90 ASP A O 1
ATOM 729 N N . HIS A 1 91 ? -21.710 -27.642 14.664 1.00 48.09 91 HIS A N 1
ATOM 730 C CA . HIS A 1 91 ? -20.794 -26.520 14.441 1.00 48.09 91 HIS A CA 1
ATOM 731 C C . HIS A 1 91 ? -19.303 -26.860 14.608 1.00 48.09 91 HIS A C 1
ATOM 733 O O . HIS A 1 91 ? -18.465 -26.112 14.116 1.00 48.09 91 HIS A O 1
ATOM 739 N N . ASN A 1 92 ? -18.952 -27.978 15.257 1.00 54.47 92 ASN A N 1
ATOM 740 C CA . ASN A 1 92 ? -17.553 -28.319 15.558 1.00 54.47 92 ASN A CA 1
ATOM 741 C C . ASN A 1 92 ? -16.923 -29.330 14.579 1.00 54.47 92 ASN A C 1
ATOM 743 O O . ASN A 1 92 ? -15.807 -29.802 14.805 1.00 54.47 92 ASN A O 1
ATOM 747 N N . ARG A 1 93 ? -17.629 -29.705 13.503 1.00 74.12 93 ARG A N 1
ATOM 748 C CA . ARG A 1 93 ? -17.089 -30.605 12.471 1.00 74.12 93 ARG A CA 1
ATOM 749 C C . ARG A 1 93 ? -16.242 -29.818 11.457 1.00 74.12 93 ARG A C 1
ATOM 751 O O . ARG A 1 93 ? -16.722 -28.797 10.965 1.00 74.12 93 ARG A O 1
ATOM 758 N N . PRO A 1 94 ? -15.025 -30.286 11.114 1.00 82.56 94 PRO A N 1
ATOM 759 C CA . PRO A 1 94 ? -14.226 -29.699 10.039 1.00 82.56 94 PRO A CA 1
ATOM 760 C C . PRO A 1 94 ? -15.003 -29.690 8.718 1.00 82.56 94 PRO A C 1
ATOM 762 O O . PRO A 1 94 ? -15.665 -30.677 8.386 1.00 82.56 94 PRO A O 1
ATOM 765 N N . PHE A 1 95 ? -14.922 -28.591 7.967 1.00 91.19 95 PHE A N 1
ATOM 766 C CA . PHE A 1 95 ? -15.486 -28.522 6.622 1.00 91.19 95 PHE A CA 1
ATOM 767 C C . PHE A 1 95 ? -14.480 -29.101 5.627 1.00 91.19 95 PHE A C 1
ATOM 769 O O . PHE A 1 95 ? -13.356 -28.618 5.533 1.00 91.19 95 PHE A O 1
ATOM 776 N N . VAL A 1 96 ? -14.880 -30.133 4.883 1.00 94.19 96 VAL A N 1
ATOM 777 C CA . VAL A 1 96 ? -14.068 -30.708 3.803 1.00 94.19 96 VAL A CA 1
ATOM 778 C C . VAL A 1 96 ? -14.751 -30.379 2.477 1.00 94.19 96 VAL A C 1
ATOM 780 O O . VAL A 1 96 ? -15.868 -30.856 2.257 1.00 94.19 96 VAL A O 1
ATOM 783 N N . PRO A 1 97 ? -14.122 -29.587 1.591 1.00 94.94 97 PRO A N 1
ATOM 784 C CA . PRO A 1 97 ? -14.706 -29.252 0.298 1.00 94.94 97 PRO A CA 1
ATOM 785 C C . PRO A 1 97 ? -14.969 -30.507 -0.539 1.00 94.94 97 PRO A C 1
ATOM 787 O O . PRO A 1 97 ? -14.107 -31.388 -0.633 1.00 94.94 97 PRO A O 1
ATOM 790 N N . ALA A 1 98 ? -16.147 -30.580 -1.167 1.00 94.88 98 ALA A N 1
ATOM 791 C CA . ALA A 1 98 ? -16.523 -31.704 -2.023 1.00 94.88 98 ALA A CA 1
ATOM 792 C C . ALA A 1 98 ? -15.599 -31.792 -3.246 1.00 94.88 98 ALA A C 1
ATOM 794 O O . ALA A 1 98 ? -14.987 -32.838 -3.485 1.00 94.88 98 ALA A O 1
ATOM 795 N N . LEU A 1 99 ? -15.440 -30.675 -3.961 1.00 97.56 99 LEU A N 1
ATOM 796 C CA . LEU A 1 99 ? -14.410 -30.495 -4.979 1.00 97.56 99 LEU A CA 1
ATOM 797 C C . LEU A 1 99 ? -13.206 -29.754 -4.385 1.00 97.56 99 LEU A C 1
ATOM 799 O O . LEU A 1 99 ? -13.341 -28.686 -3.788 1.00 97.56 99 LEU A O 1
ATOM 803 N N . ARG A 1 100 ? -12.024 -30.346 -4.543 1.00 98.12 100 ARG A N 1
ATOM 804 C CA . ARG A 1 100 ? -10.716 -29.789 -4.185 1.00 98.12 100 ARG A CA 1
ATOM 805 C C . ARG A 1 100 ? -9.968 -29.619 -5.492 1.00 98.12 100 ARG A C 1
ATOM 807 O O . ARG A 1 100 ? -9.418 -30.581 -6.037 1.00 98.12 100 ARG A O 1
ATOM 814 N N . VAL A 1 101 ? -10.086 -28.414 -6.032 1.00 98.50 101 VAL A N 1
ATOM 815 C CA . VAL A 1 101 ? -9.706 -28.099 -7.406 1.00 98.50 101 VAL A CA 1
ATOM 816 C C . VAL A 1 101 ? -8.316 -27.479 -7.405 1.00 98.50 101 VAL A C 1
ATOM 818 O O . VAL A 1 101 ? -8.056 -26.572 -6.620 1.00 98.50 101 VAL A O 1
ATOM 821 N N . VAL A 1 102 ? -7.429 -27.937 -8.284 1.00 98.38 102 VAL A N 1
ATOM 822 C CA . VAL A 1 102 ? -6.122 -27.296 -8.502 1.00 98.38 102 VAL A CA 1
ATOM 823 C C . VAL A 1 102 ? -6.180 -26.468 -9.776 1.00 98.38 102 VAL A C 1
ATOM 825 O O . VAL A 1 102 ? -6.546 -26.990 -10.828 1.00 98.38 102 VAL A O 1
ATOM 828 N N . HIS A 1 103 ? -5.817 -25.191 -9.689 1.00 97.50 103 HIS A N 1
ATOM 829 C CA . HIS A 1 103 ? -5.722 -24.321 -10.855 1.00 97.50 103 HIS A CA 1
ATOM 830 C C . HIS A 1 103 ? -4.395 -24.521 -11.594 1.00 97.50 103 HIS A C 1
ATOM 832 O O . HIS A 1 103 ? -3.320 -24.466 -10.992 1.00 97.50 103 HIS A O 1
ATOM 838 N N . LEU A 1 104 ? -4.487 -24.731 -12.903 1.00 94.06 104 LEU A N 1
ATOM 839 C CA . LEU A 1 104 ? -3.379 -24.771 -13.841 1.00 94.06 104 LEU A CA 1
ATOM 840 C C . LEU A 1 104 ? -3.512 -23.580 -14.785 1.00 94.06 104 LEU A C 1
ATOM 842 O O . LEU A 1 104 ? -4.278 -23.627 -15.748 1.00 94.06 104 LEU A O 1
ATOM 846 N N . ASP A 1 105 ? -2.746 -22.541 -14.481 1.00 91.25 105 ASP A N 1
ATOM 847 C CA . ASP A 1 105 ? -2.583 -21.383 -15.344 1.00 91.25 105 ASP A CA 1
ATOM 848 C C . ASP A 1 105 ? -1.602 -21.732 -16.477 1.00 91.25 105 ASP A C 1
ATOM 850 O O . ASP A 1 105 ? -0.439 -22.059 -16.226 1.00 91.25 105 ASP A O 1
ATOM 854 N N . LEU A 1 106 ? -2.081 -21.731 -17.724 1.00 87.06 106 LEU A N 1
ATOM 855 C CA . LEU A 1 106 ? -1.265 -22.029 -18.907 1.00 87.06 106 LEU A CA 1
ATOM 856 C C . LEU A 1 106 ? -0.666 -20.770 -19.545 1.00 87.06 106 LEU A C 1
ATOM 858 O O . LEU A 1 106 ? -0.118 -20.845 -20.642 1.00 87.06 106 LEU A O 1
ATOM 862 N N . LYS A 1 107 ? -0.737 -19.622 -18.867 1.00 81.50 107 LYS A N 1
ATOM 863 C CA . LYS A 1 107 ? -0.297 -18.306 -19.331 1.00 81.50 107 LYS A CA 1
ATOM 864 C C . LYS A 1 107 ? 1.226 -18.126 -19.248 1.00 81.50 107 LYS A C 1
ATOM 866 O O . LYS A 1 107 ? 1.901 -18.386 -18.260 1.00 81.50 107 LYS A O 1
ATOM 871 N N . GLY A 1 108 ? 1.815 -17.597 -20.312 1.00 75.94 108 GLY A N 1
ATOM 872 C CA . GLY A 1 108 ? 3.258 -17.341 -20.508 1.00 75.94 108 GLY A CA 1
ATOM 873 C C . GLY A 1 108 ? 4.184 -18.555 -20.734 1.00 75.94 108 GLY A C 1
ATOM 874 O O . GLY A 1 108 ? 4.989 -18.535 -21.669 1.00 75.94 108 GLY A O 1
ATOM 875 N N . ALA A 1 109 ? 4.069 -19.616 -19.929 1.00 79.75 109 ALA A N 1
ATOM 876 C CA . ALA A 1 109 ? 4.965 -20.774 -19.991 1.00 79.75 109 ALA A CA 1
ATOM 877 C C . ALA A 1 109 ? 4.269 -22.096 -19.641 1.00 79.75 109 ALA A C 1
ATOM 879 O O . ALA A 1 109 ? 4.376 -22.560 -18.507 1.00 79.75 109 ALA A O 1
ATOM 880 N N . PRO A 1 110 ? 3.618 -22.762 -20.607 1.00 84.19 110 PRO A N 1
ATOM 881 C CA . PRO A 1 110 ? 2.905 -23.984 -20.315 1.00 84.19 110 PRO A CA 1
ATOM 882 C C . PRO A 1 110 ? 3.938 -25.117 -20.129 1.00 84.19 110 PRO A C 1
ATOM 884 O O . PRO A 1 110 ? 4.839 -25.285 -20.966 1.00 84.19 110 PRO A O 1
ATOM 887 N N . PRO A 1 111 ? 3.860 -25.909 -19.048 1.00 88.88 111 PRO A N 1
ATOM 888 C CA . PRO A 1 111 ? 4.683 -27.102 -18.893 1.00 88.88 111 PRO A CA 1
ATOM 889 C C . PRO A 1 111 ? 4.541 -28.070 -20.072 1.00 88.88 111 PRO A C 1
ATOM 891 O O . PRO A 1 111 ? 3.540 -28.112 -20.772 1.00 88.88 111 PRO A O 1
ATOM 894 N N . LEU A 1 112 ? 5.521 -28.925 -20.305 1.00 88.44 112 LEU A N 1
ATOM 895 C CA . LEU A 1 112 ? 5.421 -29.952 -21.334 1.00 88.44 112 LEU A CA 1
ATOM 896 C C . LEU A 1 112 ? 4.326 -30.965 -20.960 1.00 88.44 112 LEU A C 1
ATOM 898 O O . LEU A 1 112 ? 4.231 -31.329 -19.787 1.00 88.44 112 LEU A O 1
ATOM 902 N N . PRO A 1 113 ? 3.578 -31.545 -21.921 1.00 87.44 113 PRO A N 1
ATOM 903 C CA . PRO A 1 113 ? 2.551 -32.547 -21.617 1.00 87.44 113 PRO A CA 1
ATOM 904 C C . PRO A 1 113 ? 3.059 -33.719 -20.753 1.00 87.44 113 PRO A C 1
ATOM 906 O O . PRO A 1 113 ? 2.344 -34.237 -19.899 1.00 87.44 113 PRO A O 1
ATOM 909 N N . ARG A 1 114 ? 4.336 -34.099 -20.915 1.00 89.12 114 ARG A N 1
ATOM 910 C CA . ARG A 1 114 ? 5.009 -35.130 -20.102 1.00 89.12 114 ARG A CA 1
ATOM 911 C C . ARG A 1 114 ? 5.163 -34.760 -18.622 1.00 89.12 114 ARG A C 1
ATOM 913 O O . ARG A 1 114 ? 5.219 -35.652 -17.782 1.00 89.12 114 ARG A O 1
ATOM 920 N N . PHE A 1 115 ? 5.228 -33.477 -18.279 1.00 92.81 115 PHE A N 1
ATOM 921 C CA . PHE A 1 115 ? 5.296 -33.038 -16.886 1.00 92.81 115 PHE A CA 1
ATOM 922 C C . PHE A 1 115 ? 4.014 -33.428 -16.135 1.00 92.81 115 PHE A C 1
ATOM 924 O O . PHE A 1 115 ? 4.081 -33.995 -15.045 1.00 92.81 115 PHE A O 1
ATOM 931 N N . TYR A 1 116 ? 2.850 -33.267 -16.774 1.00 92.56 116 TYR A N 1
ATOM 932 C CA . TYR A 1 116 ? 1.560 -33.632 -16.183 1.00 92.56 116 TYR A CA 1
ATOM 933 C C . TYR A 1 116 ? 1.388 -35.127 -15.925 1.00 92.56 116 TYR A C 1
ATOM 935 O O . TYR A 1 116 ? 0.701 -35.496 -14.977 1.00 92.56 116 TYR A O 1
ATOM 943 N N . THR A 1 117 ? 2.063 -35.989 -16.693 1.00 86.94 117 THR A N 1
ATOM 944 C CA . THR A 1 117 ? 2.038 -37.445 -16.446 1.00 86.94 117 THR A CA 1
ATOM 945 C C . THR A 1 117 ? 2.627 -37.829 -15.087 1.00 86.94 117 THR A C 1
ATOM 947 O O . THR A 1 117 ? 2.253 -38.854 -14.528 1.00 86.94 117 THR A O 1
ATOM 950 N N . HIS A 1 118 ? 3.496 -36.985 -14.525 1.00 91.06 118 HIS A N 1
ATOM 951 C CA . HIS A 1 118 ? 4.031 -37.151 -13.174 1.00 91.06 118 HIS A CA 1
ATOM 952 C C . HIS A 1 118 ? 3.230 -36.345 -12.144 1.00 91.06 118 HIS A C 1
ATOM 954 O O . HIS A 1 118 ? 3.072 -36.783 -11.006 1.00 91.06 118 HIS A O 1
ATOM 960 N N . LEU A 1 119 ? 2.702 -35.182 -12.540 1.00 95.88 119 LEU A N 1
ATOM 961 C CA . LEU A 1 119 ? 1.956 -34.298 -11.647 1.00 95.88 119 LEU A CA 1
ATOM 962 C C . LEU A 1 119 ? 0.558 -34.838 -11.300 1.00 95.88 119 LEU A C 1
ATOM 964 O O . LEU A 1 119 ? 0.193 -34.832 -10.135 1.00 95.88 119 LEU A O 1
ATOM 968 N N . PHE A 1 120 ? -0.239 -35.324 -12.255 1.00 97.25 120 PHE A N 1
ATOM 969 C CA . PHE A 1 120 ? -1.624 -35.750 -11.982 1.00 97.25 120 PHE A CA 1
ATOM 970 C C . PHE A 1 120 ? -1.755 -36.917 -10.993 1.00 97.25 120 PHE A C 1
ATOM 972 O O . PHE A 1 120 ? -2.575 -36.795 -10.078 1.00 97.25 120 PHE A O 1
ATOM 979 N N . PRO A 1 121 ? -0.945 -37.995 -11.078 1.00 96.44 121 PRO A N 1
ATOM 980 C CA . PRO A 1 121 ? -0.940 -39.022 -10.039 1.00 96.44 121 PRO A CA 1
ATOM 981 C C . PRO A 1 121 ? -0.614 -38.445 -8.656 1.00 96.44 121 PRO A C 1
ATOM 983 O O . PRO A 1 121 ? -1.232 -38.829 -7.664 1.00 96.44 121 PRO A O 1
ATOM 986 N N . LEU A 1 122 ? 0.333 -37.500 -8.596 1.00 96.88 122 LEU A N 1
ATOM 987 C CA . LEU A 1 122 ? 0.728 -36.823 -7.364 1.00 96.88 122 LEU A CA 1
ATOM 988 C C . LEU A 1 122 ? -0.430 -35.990 -6.791 1.00 96.88 122 LEU A C 1
ATOM 990 O O . LEU A 1 122 ? -0.752 -36.131 -5.615 1.00 96.88 122 LEU A O 1
ATOM 994 N N . LEU A 1 123 ? -1.109 -35.181 -7.612 1.00 97.75 123 LEU A N 1
ATOM 995 C CA . LEU A 1 123 ? -2.258 -34.375 -7.177 1.00 97.75 123 LEU A CA 1
ATOM 996 C C . LEU A 1 123 ? -3.402 -35.241 -6.638 1.00 97.75 123 LEU A C 1
ATOM 998 O O . LEU A 1 123 ? -3.962 -34.928 -5.586 1.00 97.75 123 LEU A O 1
ATOM 1002 N N . ALA A 1 124 ? -3.717 -36.345 -7.320 1.00 97.31 124 ALA A N 1
ATOM 1003 C CA . ALA A 1 124 ? -4.737 -37.287 -6.869 1.00 97.31 124 ALA A CA 1
ATOM 1004 C C . ALA A 1 124 ? -4.359 -37.932 -5.521 1.00 97.31 124 ALA A C 1
ATOM 1006 O O . ALA A 1 124 ? -5.192 -38.007 -4.617 1.00 97.31 124 ALA A O 1
ATOM 1007 N N . ALA A 1 125 ? -3.091 -38.324 -5.338 1.00 96.75 125 ALA A N 1
ATOM 1008 C CA . ALA A 1 125 ? -2.586 -38.880 -4.077 1.00 96.75 125 ALA A CA 1
ATOM 1009 C C . ALA A 1 125 ? -2.579 -37.864 -2.914 1.00 96.75 125 ALA A C 1
ATOM 1011 O O . ALA A 1 125 ? -2.743 -38.241 -1.750 1.00 96.75 125 ALA A O 1
ATOM 1012 N N . LEU A 1 126 ? -2.415 -36.574 -3.221 1.00 96.75 126 LEU A N 1
ATOM 1013 C CA . LEU A 1 126 ? -2.511 -35.468 -2.260 1.00 96.75 126 LEU A CA 1
ATOM 1014 C C . LEU A 1 126 ? -3.964 -35.090 -1.922 1.00 96.75 126 LEU A C 1
ATOM 1016 O O . LEU A 1 126 ? -4.196 -34.359 -0.961 1.00 96.75 126 LEU A O 1
ATOM 1020 N N . GLY A 1 127 ? -4.939 -35.605 -2.678 1.00 96.25 127 GLY A N 1
ATOM 1021 C CA . GLY A 1 127 ? -6.368 -35.469 -2.398 1.00 96.25 127 GLY A CA 1
ATOM 1022 C C . GLY A 1 127 ? -7.144 -34.562 -3.354 1.00 96.25 127 GLY A C 1
ATOM 1023 O O . GLY A 1 127 ? -8.343 -34.369 -3.132 1.00 96.25 127 GLY A O 1
ATOM 1024 N N . ALA A 1 128 ? -6.527 -34.025 -4.411 1.00 98.12 128 ALA A N 1
ATOM 1025 C CA . ALA A 1 128 ? -7.252 -33.299 -5.455 1.00 98.12 128 ALA A CA 1
ATOM 1026 C C . ALA A 1 128 ? -8.202 -34.236 -6.222 1.00 98.12 128 ALA A C 1
ATOM 1028 O O . ALA A 1 128 ? -7.910 -35.415 -6.411 1.00 98.12 128 ALA A O 1
ATOM 1029 N N . ASN A 1 129 ? -9.340 -33.712 -6.672 1.00 98.06 129 ASN A N 1
ATOM 1030 C CA . ASN A 1 129 ? -10.315 -34.461 -7.482 1.00 98.06 129 ASN A CA 1
ATOM 1031 C C . ASN A 1 129 ? -10.839 -33.674 -8.692 1.00 98.06 129 ASN A C 1
ATOM 1033 O O . ASN A 1 129 ? -11.706 -34.155 -9.419 1.00 98.06 129 ASN A O 1
ATOM 1037 N N . ALA A 1 130 ? -10.311 -32.474 -8.922 1.00 98.19 130 ALA A N 1
ATOM 1038 C CA . ALA A 1 130 ? -10.628 -31.660 -10.081 1.00 98.19 130 ALA A CA 1
ATOM 1039 C C . ALA A 1 130 ? -9.471 -30.714 -10.430 1.00 98.19 130 ALA A C 1
ATOM 1041 O O . ALA A 1 130 ? -8.624 -30.402 -9.590 1.00 98.19 130 ALA A O 1
ATOM 1042 N N . LEU A 1 131 ? -9.457 -30.250 -11.675 1.00 98.31 131 LEU A N 1
ATOM 1043 C CA . LEU A 1 131 ? -8.522 -29.275 -12.219 1.00 98.31 131 LEU A CA 1
ATOM 1044 C C . LEU A 1 131 ? -9.310 -28.117 -12.825 1.00 98.31 131 LEU A C 1
ATOM 1046 O O . LEU A 1 131 ? -10.222 -28.351 -13.614 1.00 98.31 131 LEU A O 1
ATOM 1050 N N . LEU A 1 132 ? -8.934 -26.888 -12.494 1.00 98.12 132 LEU A N 1
ATOM 1051 C CA . LEU A 1 132 ? -9.344 -25.697 -13.230 1.00 98.12 132 LEU A CA 1
ATOM 1052 C C . LEU A 1 132 ? -8.213 -25.397 -14.209 1.00 98.12 132 LEU A C 1
ATOM 1054 O O . LEU A 1 132 ? -7.076 -25.254 -13.774 1.00 98.12 132 LEU A O 1
ATOM 1058 N N . VAL A 1 133 ? -8.482 -25.381 -15.510 1.00 95.25 133 VAL A N 1
ATOM 1059 C CA . VAL A 1 133 ? -7.440 -25.197 -16.531 1.00 95.25 133 VAL A CA 1
ATOM 1060 C C . VAL A 1 133 ? -7.748 -23.942 -17.319 1.00 95.25 133 VAL A C 1
ATOM 1062 O O . VAL A 1 133 ? -8.717 -23.917 -18.077 1.00 95.25 133 VAL A O 1
ATOM 1065 N N . GLU A 1 134 ? -6.928 -22.918 -17.128 1.00 92.75 134 GLU A N 1
ATOM 1066 C CA . GLU A 1 134 ? -7.052 -21.646 -17.825 1.00 92.75 134 GLU A CA 1
ATOM 1067 C C . GLU A 1 134 ? -6.377 -21.711 -19.189 1.00 92.75 134 GLU A C 1
ATOM 1069 O O . GLU A 1 134 ? -5.171 -21.919 -19.316 1.00 92.75 134 GLU A O 1
ATOM 1074 N N . TYR A 1 135 ? -7.203 -21.570 -20.225 1.00 87.69 135 TYR A N 1
ATOM 1075 C CA . TYR A 1 135 ? -6.801 -21.582 -21.621 1.00 87.69 135 TYR A CA 1
ATOM 1076 C C . TYR A 1 135 ? -6.625 -20.152 -22.123 1.00 87.69 135 TYR A C 1
ATOM 1078 O O . TYR A 1 135 ? -7.471 -19.603 -22.830 1.00 87.69 135 TYR A O 1
ATOM 1086 N N . GLU A 1 136 ? -5.484 -19.578 -21.780 1.00 78.62 136 GLU A N 1
ATOM 1087 C CA . GLU A 1 136 ? -4.911 -18.419 -22.454 1.00 78.62 136 GLU A CA 1
ATOM 1088 C C . GLU A 1 136 ? -3.676 -18.873 -23.237 1.00 78.62 136 GLU A C 1
ATOM 1090 O O . GLU A 1 136 ? -3.044 -19.859 -22.857 1.00 78.62 136 GLU A O 1
ATOM 1095 N N . ASP A 1 137 ? -3.297 -18.186 -24.320 1.00 66.81 137 ASP A N 1
ATOM 1096 C CA . ASP A 1 137 ? -2.058 -18.557 -25.008 1.00 66.81 137 ASP A CA 1
ATOM 1097 C C . ASP A 1 137 ? -1.240 -17.389 -25.576 1.00 66.81 137 ASP A C 1
ATOM 1099 O O . ASP A 1 137 ? -1.723 -16.286 -25.829 1.00 66.81 137 ASP A O 1
ATOM 1103 N N . MET A 1 138 ? 0.064 -17.651 -25.646 1.00 59.44 138 MET A N 1
ATOM 1104 C CA . MET A 1 138 ? 1.202 -16.735 -25.770 1.00 59.44 138 MET A CA 1
ATOM 1105 C C . MET A 1 138 ? 1.369 -16.169 -27.169 1.00 59.44 138 MET A C 1
ATOM 1107 O O . MET A 1 138 ? 0.978 -16.798 -28.114 1.00 59.44 138 MET A O 1
ATOM 1111 N N . VAL A 1 139 ? 2.102 -15.066 -27.325 1.00 38.47 139 VAL A N 1
ATOM 1112 C CA . VAL A 1 139 ? 3.018 -14.805 -28.462 1.00 38.47 139 VAL A CA 1
ATOM 1113 C C . VAL A 1 139 ? 3.891 -13.625 -28.035 1.00 38.47 139 VAL A C 1
ATOM 1115 O O . VAL A 1 139 ? 3.380 -12.629 -27.507 1.00 38.47 139 VAL A O 1
ATOM 1118 N N . THR A 1 140 ? 5.200 -13.754 -28.262 1.00 33.50 140 THR A N 1
ATOM 1119 C CA . THR A 1 140 ? 6.177 -12.661 -28.335 1.00 33.50 140 THR A CA 1
ATOM 1120 C C . THR A 1 140 ? 5.890 -11.804 -29.562 1.00 33.50 140 THR A C 1
ATOM 1122 O O . THR A 1 140 ? 5.899 -12.318 -30.678 1.00 33.50 140 THR A O 1
ATOM 1125 N N . ILE A 1 141 ? 5.645 -10.512 -29.358 1.00 29.81 141 ILE A N 1
ATOM 1126 C CA . ILE A 1 141 ? 5.567 -9.526 -30.438 1.00 29.81 141 ILE A CA 1
ATOM 1127 C C . ILE A 1 141 ? 6.872 -9.604 -31.240 1.00 29.81 141 ILE A C 1
ATOM 1129 O O . ILE A 1 141 ? 7.920 -9.237 -30.720 1.00 29.81 141 ILE A O 1
ATOM 1133 N N . ASP A 1 142 ? 6.798 -10.052 -32.491 1.00 33.28 142 ASP A N 1
ATOM 1134 C CA . ASP A 1 142 ? 7.824 -9.771 -33.489 1.00 33.28 142 ASP A CA 1
ATOM 1135 C C . ASP A 1 142 ? 7.129 -9.201 -34.728 1.00 33.28 142 ASP A C 1
ATOM 1137 O O . ASP A 1 142 ? 6.360 -9.874 -35.418 1.00 33.28 142 ASP A O 1
ATOM 1141 N N . THR A 1 143 ? 7.344 -7.909 -34.964 1.00 33.12 143 THR A N 1
ATOM 1142 C CA . THR A 1 143 ? 6.805 -7.163 -36.105 1.00 33.12 143 THR A CA 1
ATOM 1143 C C . THR A 1 143 ? 7.627 -7.353 -37.378 1.00 33.12 143 THR A C 1
ATOM 1145 O O . THR A 1 143 ? 7.320 -6.731 -38.395 1.00 33.12 143 THR A O 1
ATOM 1148 N N . HIS A 1 144 ? 8.613 -8.252 -37.400 1.00 38.31 144 HIS A N 1
ATOM 1149 C CA . HIS A 1 144 ? 9.331 -8.580 -38.622 1.00 38.31 144 HIS A CA 1
ATOM 1150 C C . HIS A 1 144 ? 9.748 -10.053 -38.660 1.00 38.31 144 HIS A C 1
ATOM 1152 O O . HIS A 1 144 ? 10.789 -10.375 -38.123 1.00 38.31 144 HIS A O 1
ATOM 1158 N N . ILE A 1 145 ? 9.018 -10.921 -39.384 1.00 34.84 145 ILE A N 1
ATOM 1159 C CA . ILE A 1 145 ? 9.575 -11.932 -40.321 1.00 34.84 145 ILE A CA 1
ATOM 1160 C C . ILE A 1 145 ? 8.464 -12.809 -40.945 1.00 34.84 145 ILE A C 1
ATOM 1162 O O . ILE A 1 145 ? 7.761 -13.567 -40.292 1.00 34.84 145 ILE A O 1
ATOM 1166 N N . SER A 1 146 ? 8.380 -12.691 -42.273 1.00 29.66 146 SER A N 1
ATOM 1167 C CA . SER A 1 146 ? 8.192 -13.715 -43.313 1.00 29.66 146 SER A CA 1
ATOM 1168 C C . SER A 1 146 ? 7.153 -14.849 -43.177 1.00 29.66 146 SER A C 1
ATOM 1170 O O . SER A 1 146 ? 7.211 -15.731 -42.329 1.00 29.66 146 SER A O 1
ATOM 1172 N N . ARG A 1 147 ? 6.300 -14.908 -44.208 1.00 31.59 147 ARG A N 1
ATOM 1173 C CA . ARG A 1 147 ? 5.194 -15.838 -44.507 1.00 31.59 147 ARG A CA 1
ATOM 1174 C C . ARG A 1 147 ? 5.531 -17.339 -44.641 1.00 31.59 147 ARG A C 1
ATOM 1176 O O . ARG A 1 147 ? 4.699 -18.077 -45.165 1.00 31.59 147 ARG A O 1
ATOM 1183 N N . HIS A 1 148 ? 6.681 -17.842 -44.199 1.00 32.06 148 HIS A N 1
ATOM 1184 C CA . HIS A 1 148 ? 7.077 -19.237 -44.457 1.00 32.06 148 HIS A CA 1
ATOM 1185 C C . HIS A 1 148 ? 7.701 -19.929 -43.238 1.00 32.06 148 HIS A C 1
ATOM 1187 O O . HIS A 1 148 ? 8.907 -20.146 -43.182 1.00 32.06 148 HIS A O 1
ATOM 1193 N N . VAL A 1 149 ? 6.857 -20.353 -42.293 1.00 33.25 149 VAL A N 1
ATOM 1194 C CA . VAL A 1 149 ? 7.159 -21.488 -41.407 1.00 33.25 149 VAL A CA 1
ATOM 1195 C C . VAL A 1 149 ? 5.988 -22.461 -41.490 1.00 33.25 149 VAL A C 1
ATOM 1197 O O . VAL A 1 149 ? 4.939 -22.265 -40.884 1.00 33.25 149 VAL A O 1
ATOM 1200 N N . THR A 1 150 ? 6.149 -23.513 -42.286 1.00 29.05 150 THR A N 1
ATOM 1201 C CA . THR A 1 150 ? 5.244 -24.665 -42.306 1.00 29.05 150 THR A CA 1
ATOM 1202 C C . THR A 1 150 ? 5.476 -25.513 -41.055 1.00 29.05 150 THR A C 1
ATOM 1204 O O . THR A 1 150 ? 6.276 -26.444 -41.074 1.00 29.05 150 THR A O 1
ATOM 1207 N N . LEU A 1 151 ? 4.776 -25.193 -39.962 1.00 38.19 151 LEU A N 1
ATOM 1208 C CA . LEU A 1 151 ? 4.529 -26.139 -38.871 1.00 38.19 151 LEU A CA 1
ATOM 1209 C C . LEU A 1 151 ? 3.418 -27.092 -39.334 1.00 38.19 151 LEU A C 1
ATOM 1211 O O . LEU A 1 151 ? 2.272 -26.697 -39.522 1.00 38.19 151 LEU A O 1
ATOM 1215 N N . SER A 1 152 ? 3.776 -28.348 -39.583 1.00 33.53 152 SER A N 1
ATOM 1216 C CA . SER A 1 152 ? 2.943 -29.383 -40.210 1.00 33.53 152 SER A CA 1
ATOM 1217 C C . SER A 1 152 ? 1.897 -30.023 -39.278 1.00 33.53 152 SER A C 1
ATOM 1219 O O . SER A 1 152 ? 1.423 -31.125 -39.545 1.00 33.53 152 SER A O 1
ATOM 1221 N N . SER A 1 153 ? 1.512 -29.375 -38.175 1.00 41.44 153 SER A N 1
ATOM 1222 C CA . SER A 1 153 ? 0.466 -29.873 -37.268 1.00 41.44 153 SER A CA 1
ATOM 1223 C C . SER A 1 153 ? -0.400 -28.723 -36.743 1.00 41.44 153 SER A C 1
ATOM 1225 O O . SER A 1 153 ? 0.149 -27.683 -36.376 1.00 41.44 153 SER A O 1
ATOM 1227 N N . PRO A 1 154 ? -1.738 -28.869 -36.700 1.00 48.06 154 PRO A N 1
ATOM 1228 C CA . PRO A 1 154 ? -2.615 -27.847 -36.140 1.00 48.06 154 PRO A CA 1
ATOM 1229 C C . PRO A 1 154 ? -2.378 -27.724 -34.626 1.00 48.06 154 PRO A C 1
ATOM 1231 O O . PRO A 1 154 ? -2.660 -28.644 -33.857 1.00 48.06 154 PRO A O 1
ATOM 1234 N N . GLN A 1 155 ? -1.820 -26.587 -34.214 1.00 58.78 155 GLN A N 1
ATOM 1235 C CA . GLN A 1 155 ? -1.635 -26.204 -32.812 1.00 58.78 155 GLN A CA 1
ATOM 1236 C C . GLN A 1 155 ? -2.884 -25.441 -32.305 1.00 58.78 155 GLN A C 1
ATOM 1238 O O . GLN A 1 155 ? -3.424 -24.614 -33.045 1.00 58.78 155 GLN A O 1
ATOM 1243 N N . PHE A 1 156 ? -3.329 -25.747 -31.082 1.00 65.12 156 PHE A N 1
ATOM 1244 C CA . PHE A 1 156 ? -4.477 -25.255 -30.284 1.00 65.12 156 PHE A CA 1
ATOM 1245 C C . PHE A 1 156 ? -3.940 -24.314 -29.169 1.00 65.12 156 PHE A C 1
ATOM 1247 O O . PHE A 1 156 ? -2.807 -24.530 -28.759 1.00 65.12 156 PHE A O 1
ATOM 1254 N N . PRO A 1 157 ? -4.637 -23.262 -28.676 1.00 63.12 157 PRO A N 1
ATOM 1255 C CA . PRO A 1 157 ? -6.086 -23.149 -28.472 1.00 63.12 157 PRO A CA 1
ATOM 1256 C C . PRO A 1 157 ? -6.949 -22.606 -29.597 1.00 63.12 157 PRO A C 1
ATOM 1258 O O . PRO A 1 157 ? -8.150 -22.879 -29.618 1.00 63.12 157 PRO A O 1
ATOM 1261 N N . PHE A 1 158 ? -6.369 -21.880 -30.550 1.00 81.31 158 PHE A N 1
ATOM 1262 C CA . PHE A 1 158 ? -7.167 -21.087 -31.481 1.00 81.31 158 PHE A CA 1
ATOM 1263 C C . PHE A 1 158 ? -6.811 -21.335 -32.951 1.00 81.31 158 PHE A C 1
ATOM 1265 O O . PHE A 1 158 ? -5.648 -21.445 -33.339 1.00 81.31 158 PHE A O 1
ATOM 1272 N N . SER A 1 159 ? -7.849 -21.424 -33.783 1.00 82.25 159 SER A N 1
ATOM 1273 C CA . SER A 1 159 ? -7.798 -21.687 -35.226 1.00 82.25 159 SER A CA 1
ATOM 1274 C C . SER A 1 159 ? -8.772 -20.779 -35.991 1.00 82.25 159 SER A C 1
ATOM 1276 O O . SER A 1 159 ? -9.652 -20.155 -35.397 1.00 82.25 159 SER A O 1
ATOM 1278 N N . GLY A 1 160 ? -8.640 -20.691 -37.318 1.00 85.75 160 GLY A N 1
ATOM 1279 C CA . GLY A 1 160 ? -9.535 -19.875 -38.145 1.00 85.75 160 GLY A CA 1
ATOM 1280 C C . GLY A 1 160 ? -9.420 -18.378 -37.838 1.00 85.75 160 GLY A C 1
ATOM 1281 O O . GLY A 1 160 ? -8.316 -17.840 -37.817 1.00 85.75 160 GLY A O 1
ATOM 1282 N N . ALA A 1 161 ? -10.554 -17.712 -37.597 1.00 83.38 161 ALA A N 1
ATOM 1283 C CA . ALA A 1 161 ? -10.617 -16.261 -37.387 1.00 83.38 161 ALA A CA 1
ATOM 1284 C C . ALA A 1 161 ? -9.837 -15.772 -36.154 1.00 83.38 161 ALA A C 1
ATOM 1286 O O . ALA A 1 161 ? -9.434 -14.619 -36.125 1.00 83.38 161 ALA A O 1
ATOM 1287 N N . VAL A 1 162 ? -9.602 -16.643 -35.167 1.00 86.00 162 VAL A N 1
ATOM 1288 C CA . VAL A 1 162 ? -8.864 -16.338 -33.927 1.00 86.00 162 VAL A CA 1
ATOM 1289 C C . VAL A 1 162 ? -7.437 -16.901 -33.922 1.00 86.00 162 VAL A C 1
ATOM 1291 O O . VAL A 1 162 ? -6.763 -16.886 -32.898 1.00 86.00 162 VAL A O 1
ATOM 1294 N N . ALA A 1 163 ? -6.938 -17.388 -35.065 1.00 82.19 163 ALA A N 1
ATOM 1295 C CA . ALA A 1 163 ? -5.616 -18.014 -35.151 1.00 82.19 163 ALA A CA 1
ATOM 1296 C C . ALA A 1 163 ? -4.449 -17.069 -34.798 1.00 82.19 163 ALA A C 1
ATOM 1298 O O . ALA A 1 163 ? -3.411 -17.552 -34.350 1.00 82.19 163 ALA A O 1
ATOM 1299 N N . GLY A 1 164 ? -4.614 -15.749 -34.972 1.00 76.06 164 GLY A N 1
ATOM 1300 C CA . GLY A 1 164 ? -3.600 -14.736 -34.638 1.00 76.06 164 GLY A CA 1
ATOM 1301 C C . GLY A 1 164 ? -3.274 -14.634 -33.142 1.00 76.06 164 GLY A C 1
ATOM 1302 O O . GLY A 1 164 ? -2.230 -14.105 -32.776 1.00 76.06 164 GLY A O 1
ATOM 1303 N N . VAL A 1 165 ? -4.128 -15.192 -32.278 1.00 80.25 165 VAL A N 1
ATOM 1304 C CA . VAL A 1 165 ? -3.958 -15.204 -30.815 1.00 80.25 165 VAL A CA 1
ATOM 1305 C C . VAL A 1 165 ? -2.959 -16.278 -30.339 1.00 80.25 165 VAL A C 1
ATOM 1307 O O . VAL A 1 165 ? -2.435 -16.193 -29.235 1.00 80.25 165 VAL A O 1
ATOM 1310 N N . ARG A 1 166 ? -2.692 -17.305 -31.155 1.00 77.25 166 ARG A N 1
ATOM 1311 C CA . ARG A 1 166 ? -2.009 -18.549 -30.752 1.00 77.25 166 ARG A CA 1
ATOM 1312 C C . ARG A 1 166 ? -0.484 -18.432 -30.636 1.00 77.25 166 ARG A C 1
ATOM 1314 O O . ARG A 1 166 ? 0.154 -17.930 -31.563 1.00 77.25 166 ARG A O 1
ATOM 1321 N N . ALA A 1 167 ? 0.106 -19.089 -29.631 1.00 72.81 167 ALA A N 1
ATOM 1322 C CA . ALA A 1 167 ? 1.555 -19.190 -29.452 1.00 72.81 167 ALA A CA 1
ATOM 1323 C C . ALA A 1 167 ? 2.281 -20.080 -30.444 1.00 72.81 167 ALA A C 1
ATOM 1325 O O . ALA A 1 167 ? 1.726 -20.984 -31.060 1.00 72.81 167 ALA A O 1
ATOM 1326 N N . LEU A 1 168 ? 3.595 -19.874 -30.530 1.00 70.00 168 LEU A N 1
ATOM 1327 C CA . LEU A 1 168 ? 4.481 -20.787 -31.251 1.00 70.00 168 LEU A CA 1
ATOM 1328 C C . LEU A 1 168 ? 4.699 -22.115 -30.510 1.00 70.00 168 LEU A C 1
ATOM 1330 O O . LEU A 1 168 ? 4.991 -23.127 -31.141 1.00 70.00 168 LEU A O 1
ATOM 1334 N N . ASN A 1 169 ? 4.594 -22.100 -29.181 1.00 70.38 169 ASN A N 1
ATOM 1335 C CA . ASN A 1 169 ? 4.737 -23.254 -28.290 1.00 70.38 169 ASN A CA 1
ATOM 1336 C C . ASN A 1 169 ? 3.382 -23.746 -27.750 1.00 70.38 169 ASN A C 1
ATOM 1338 O O . ASN A 1 169 ? 3.332 -24.372 -26.694 1.00 70.38 169 ASN A O 1
ATOM 1342 N N . ALA A 1 170 ? 2.300 -23.438 -28.463 1.00 77.44 170 ALA A N 1
ATOM 1343 C CA . ALA A 1 170 ? 0.944 -23.834 -28.127 1.00 77.44 170 ALA A CA 1
ATOM 1344 C C . ALA A 1 170 ? 0.761 -25.359 -28.231 1.00 77.44 170 ALA A C 1
ATOM 1346 O O . ALA A 1 170 ? 1.314 -25.994 -29.138 1.00 77.44 170 ALA A O 1
ATOM 1347 N N . TYR A 1 171 ? -0.039 -25.958 -27.346 1.00 83.19 171 TYR A N 1
ATOM 1348 C CA . TYR A 1 171 ? -0.330 -27.394 -27.419 1.00 83.19 171 TYR A CA 1
ATOM 1349 C C . TYR A 1 171 ? -1.102 -27.750 -28.684 1.00 83.19 171 TYR A C 1
ATOM 1351 O O . TYR A 1 171 ? -2.018 -27.064 -29.092 1.00 83.19 171 TYR A O 1
ATOM 1359 N N . SER A 1 172 ? -0.843 -28.894 -29.290 1.00 84.38 172 SER A N 1
ATOM 1360 C CA . SER A 1 172 ? -1.758 -29.462 -30.284 1.00 84.38 172 SER A CA 1
ATOM 1361 C C . SER A 1 172 ? -3.084 -29.908 -29.654 1.00 84.38 172 SER A C 1
ATOM 1363 O O . SER A 1 172 ? -3.144 -30.282 -28.480 1.00 84.38 172 SER A O 1
ATOM 1365 N N . GLU A 1 173 ? -4.158 -29.977 -30.451 1.00 85.25 173 GLU A N 1
ATOM 1366 C CA . GLU A 1 173 ? -5.434 -30.550 -29.984 1.00 85.25 173 GLU A CA 1
ATOM 1367 C C . GLU A 1 173 ? -5.253 -31.975 -29.431 1.00 85.25 173 GLU A C 1
ATOM 1369 O O . GLU A 1 173 ? -5.900 -32.371 -28.461 1.00 85.25 173 GLU A O 1
ATOM 1374 N N . ALA A 1 174 ? -4.347 -32.755 -30.029 1.00 86.19 174 ALA A N 1
ATOM 1375 C CA . ALA A 1 174 ? -4.018 -34.102 -29.577 1.00 86.19 174 ALA A CA 1
ATOM 1376 C C . ALA A 1 174 ? -3.310 -34.113 -28.211 1.00 86.19 174 ALA A C 1
ATOM 1378 O O . ALA A 1 174 ? -3.480 -35.056 -27.439 1.00 86.19 174 ALA A O 1
ATOM 1379 N N . GLU A 1 175 ? -2.507 -33.098 -27.893 1.00 87.94 175 GLU A N 1
ATOM 1380 C CA . GLU A 1 175 ? -1.890 -32.942 -26.570 1.00 87.94 175 GLU A CA 1
ATOM 1381 C C . GLU A 1 175 ? -2.922 -32.583 -25.511 1.00 87.94 175 GLU A C 1
ATOM 1383 O O . GLU A 1 175 ? -2.954 -33.242 -24.475 1.00 87.94 175 GLU A O 1
ATOM 1388 N N . VAL A 1 176 ? -3.829 -31.647 -25.797 1.00 89.62 176 VAL A N 1
ATOM 1389 C CA . VAL A 1 176 ? -4.908 -31.298 -24.860 1.00 89.62 176 VAL A CA 1
ATOM 1390 C C . VAL A 1 176 ? -5.842 -32.483 -24.624 1.00 89.62 176 VAL A C 1
ATOM 1392 O O . VAL A 1 176 ? -6.146 -32.804 -23.478 1.00 89.62 176 VAL A O 1
ATOM 1395 N N . ARG A 1 177 ? -6.231 -33.224 -25.673 1.00 89.88 177 ARG A N 1
ATOM 1396 C CA . ARG A 1 177 ? -7.035 -34.452 -25.514 1.00 89.88 177 ARG A CA 1
ATOM 1397 C C . ARG A 1 177 ? -6.331 -35.496 -24.647 1.00 89.88 177 ARG A C 1
ATOM 1399 O O . ARG A 1 177 ? -6.990 -36.142 -23.836 1.00 89.88 177 ARG A O 1
ATOM 1406 N N . ARG A 1 178 ? -5.010 -35.654 -24.795 1.00 90.69 178 ARG A N 1
ATOM 1407 C CA . ARG A 1 178 ? -4.208 -36.550 -23.945 1.00 90.69 178 ARG A CA 1
ATOM 1408 C C . ARG A 1 178 ? -4.143 -36.062 -22.500 1.00 90.69 178 ARG A C 1
ATOM 1410 O O . ARG A 1 178 ? -4.275 -36.882 -21.602 1.00 90.69 178 ARG A O 1
ATOM 1417 N N . LEU A 1 179 ? -3.995 -34.759 -22.274 1.00 91.06 179 LEU A N 1
ATOM 1418 C CA . LEU A 1 179 ? -3.997 -34.163 -20.937 1.00 91.06 179 LEU A CA 1
ATOM 1419 C C . LEU A 1 179 ? -5.342 -34.393 -20.236 1.00 91.06 179 LEU A C 1
ATOM 1421 O O . LEU A 1 179 ? -5.371 -34.889 -19.114 1.00 91.06 179 LEU A O 1
ATOM 1425 N N . VAL A 1 180 ? -6.458 -34.119 -20.917 1.00 93.31 180 VAL A N 1
ATOM 1426 C CA . VAL A 1 180 ? -7.810 -34.350 -20.380 1.00 93.31 180 VAL A CA 1
ATOM 1427 C C . VAL A 1 180 ? -8.055 -35.836 -20.097 1.00 93.31 180 VAL A C 1
ATOM 1429 O O . VAL A 1 180 ? -8.643 -36.175 -19.070 1.00 93.31 180 VAL A O 1
ATOM 1432 N N . ALA A 1 181 ? -7.590 -36.733 -20.972 1.00 93.56 181 ALA A N 1
ATOM 1433 C CA . ALA A 1 181 ? -7.679 -38.174 -20.741 1.00 93.56 181 ALA A CA 1
ATOM 1434 C C . ALA A 1 181 ? -6.859 -38.613 -19.516 1.00 93.56 181 ALA A C 1
ATOM 1436 O O . ALA A 1 181 ? -7.393 -39.310 -18.658 1.00 93.56 181 ALA A O 1
ATOM 1437 N N . ALA A 1 182 ? -5.617 -38.139 -19.387 1.00 94.69 182 ALA A N 1
ATOM 1438 C CA . ALA A 1 182 ? -4.754 -38.441 -18.246 1.00 94.69 182 ALA A CA 1
ATOM 1439 C C . ALA A 1 182 ? -5.339 -37.924 -16.920 1.00 94.69 182 ALA A C 1
ATOM 1441 O O . ALA A 1 182 ? -5.289 -38.615 -15.907 1.00 94.69 182 ALA A O 1
ATOM 1442 N N . ALA A 1 183 ? -5.945 -36.732 -16.915 1.00 96.25 183 ALA A N 1
ATOM 1443 C CA . ALA A 1 183 ? -6.655 -36.222 -15.744 1.00 96.25 183 ALA A CA 1
ATOM 1444 C C . ALA A 1 183 ? -7.812 -37.158 -15.342 1.00 96.25 183 ALA A C 1
ATOM 1446 O O . ALA A 1 183 ? -7.926 -37.546 -14.179 1.00 96.25 183 ALA A O 1
ATOM 1447 N N . ALA A 1 184 ? -8.617 -37.601 -16.314 1.00 95.25 184 ALA A N 1
ATOM 1448 C CA . ALA A 1 184 ? -9.732 -38.513 -16.071 1.00 95.25 184 ALA A CA 1
ATOM 1449 C C . ALA A 1 184 ? -9.286 -39.903 -15.572 1.00 95.25 184 ALA A C 1
ATOM 1451 O O . ALA A 1 184 ? -9.951 -40.472 -14.707 1.00 95.25 184 ALA A O 1
ATOM 1452 N N . GLU A 1 185 ? -8.164 -40.436 -16.067 1.00 96.31 185 GLU A N 1
ATOM 1453 C CA . GLU A 1 185 ? -7.567 -41.699 -15.595 1.00 96.31 185 GLU A CA 1
ATOM 1454 C C . GLU A 1 185 ? -7.205 -41.655 -14.102 1.00 96.31 185 GLU A C 1
ATOM 1456 O O . GLU A 1 185 ? -7.304 -42.668 -13.410 1.00 96.31 185 GLU A O 1
ATOM 1461 N N . HIS A 1 186 ? -6.859 -40.472 -13.590 1.00 97.06 186 HIS A N 1
ATOM 1462 C CA . HIS A 1 186 ? -6.564 -40.233 -12.176 1.00 97.06 186 HIS A CA 1
ATOM 1463 C C . HIS A 1 186 ? -7.753 -39.675 -11.379 1.00 97.06 186 HIS A C 1
ATOM 1465 O O . HIS A 1 186 ? -7.581 -39.248 -10.239 1.00 97.06 186 HIS A O 1
ATOM 1471 N N . GLY A 1 187 ? -8.965 -39.696 -11.944 1.00 96.31 187 GLY A N 1
ATOM 1472 C CA . GLY A 1 187 ? -10.175 -39.241 -11.257 1.00 96.31 187 GLY A CA 1
ATOM 1473 C C . GLY A 1 187 ? -10.248 -37.725 -11.044 1.00 96.31 187 GLY A C 1
ATOM 1474 O O . GLY A 1 187 ? -10.946 -37.281 -10.135 1.00 96.31 187 GLY A O 1
ATOM 1475 N N . LEU A 1 188 ? -9.538 -36.939 -11.858 1.00 97.75 188 LEU A N 1
ATOM 1476 C CA . LEU A 1 188 ? -9.554 -35.478 -11.822 1.00 97.75 188 LEU A CA 1
ATOM 1477 C C . LEU A 1 188 ? -10.551 -34.933 -12.861 1.00 97.75 188 LEU A C 1
ATOM 1479 O O . LEU A 1 188 ? -10.334 -35.056 -14.069 1.00 97.75 188 LEU A O 1
ATOM 1483 N N . GLU A 1 189 ? -11.648 -34.318 -12.407 1.00 97.19 189 GLU A N 1
ATOM 1484 C CA . GLU A 1 189 ? -12.598 -33.611 -13.284 1.00 97.19 189 GLU A CA 1
ATOM 1485 C C . GLU A 1 189 ? -11.968 -32.321 -13.835 1.00 97.19 189 GLU A C 1
ATOM 1487 O O . GLU A 1 189 ? -11.486 -31.499 -13.066 1.00 97.19 189 GLU A O 1
ATOM 1492 N N . VAL A 1 190 ? -11.978 -32.111 -15.156 1.00 97.50 190 VAL A N 1
ATOM 1493 C CA . VAL A 1 190 ? -11.399 -30.901 -15.768 1.00 97.50 190 VAL A CA 1
ATOM 1494 C C . VAL A 1 190 ? -12.475 -29.849 -16.028 1.00 97.50 190 VAL A C 1
ATOM 1496 O O . VAL A 1 190 ? -13.395 -30.080 -16.815 1.00 97.50 190 VAL A O 1
ATOM 1499 N N . ILE A 1 191 ? -12.304 -28.679 -15.416 1.00 98.31 191 ILE A N 1
ATOM 1500 C CA . ILE A 1 191 ? -13.094 -27.465 -15.612 1.00 98.31 191 ILE A CA 1
ATOM 1501 C C . ILE A 1 191 ? -12.271 -26.516 -16.499 1.00 98.31 191 ILE A C 1
ATOM 1503 O O . ILE A 1 191 ? -11.258 -25.991 -16.036 1.00 98.31 191 ILE A O 1
ATOM 1507 N N . PRO A 1 192 ? -12.643 -26.304 -17.773 1.00 97.06 192 PRO A N 1
ATOM 1508 C CA . PRO A 1 192 ? -11.999 -25.287 -18.596 1.00 97.06 192 PRO A CA 1
ATOM 1509 C C . PRO A 1 192 ? -12.311 -23.877 -18.071 1.00 97.06 192 PRO A C 1
ATOM 1511 O O . PRO A 1 192 ? -13.432 -23.610 -17.630 1.00 97.06 192 PRO A O 1
ATOM 1514 N N . LEU A 1 193 ? -11.333 -22.976 -18.162 1.00 95.94 193 LEU A N 1
ATOM 1515 C CA . LEU A 1 193 ? -11.472 -21.541 -17.930 1.00 95.94 193 LEU A CA 1
ATOM 1516 C C . LEU A 1 193 ? -11.028 -20.780 -19.181 1.00 95.94 193 LEU A C 1
ATOM 1518 O O . LEU A 1 193 ? -9.973 -21.066 -19.744 1.00 95.94 193 LEU A O 1
ATOM 1522 N N . VAL A 1 194 ? -11.856 -19.840 -19.634 1.00 92.75 194 VAL A N 1
ATOM 1523 C CA . VAL A 1 194 ? -11.550 -18.929 -20.744 1.00 92.75 194 VAL A CA 1
ATOM 1524 C C . VAL A 1 194 ? -11.881 -17.511 -20.312 1.00 92.75 194 VAL A C 1
ATOM 1526 O O . VAL A 1 194 ? -13.011 -17.254 -19.905 1.00 92.75 194 VAL A O 1
ATOM 1529 N N . GLN A 1 195 ? -10.929 -16.589 -20.439 1.00 91.12 195 GLN A N 1
ATOM 1530 C CA . GLN A 1 195 ? -11.183 -15.176 -20.178 1.00 91.12 195 GLN A CA 1
ATOM 1531 C C . GLN A 1 195 ? -12.092 -14.574 -21.248 1.00 91.12 195 GLN A C 1
ATOM 1533 O O . GLN A 1 195 ? -11.935 -14.830 -22.445 1.00 91.12 195 GLN A O 1
ATOM 1538 N N . THR A 1 196 ? -13.073 -13.777 -20.821 1.00 90.25 196 THR A N 1
ATOM 1539 C CA . THR A 1 196 ? -14.090 -13.227 -21.733 1.00 90.25 196 THR A CA 1
ATOM 1540 C C . THR A 1 196 ? -14.274 -11.716 -21.653 1.00 90.25 196 THR A C 1
ATOM 1542 O O . THR A 1 196 ? -14.968 -11.159 -22.508 1.00 90.25 196 THR A O 1
ATOM 1545 N N . PHE A 1 197 ? -13.646 -11.036 -20.686 1.00 87.44 197 PHE A N 1
ATOM 1546 C CA . PHE A 1 197 ? -13.840 -9.597 -20.500 1.00 87.44 197 PHE A CA 1
ATOM 1547 C C . PHE A 1 197 ? -12.579 -8.848 -20.053 1.00 87.44 197 PHE A C 1
ATOM 1549 O O . PHE A 1 197 ? -12.046 -8.063 -20.840 1.00 87.44 197 PHE A O 1
ATOM 1556 N N . GLY A 1 198 ? -12.122 -9.091 -18.821 1.00 87.00 198 GLY A N 1
ATOM 1557 C CA . GLY A 1 198 ? -10.801 -8.695 -18.326 1.00 87.00 198 GLY A CA 1
ATOM 1558 C C . GLY A 1 198 ? -9.737 -9.726 -18.705 1.00 87.00 198 GLY A C 1
ATOM 1559 O O . GLY A 1 198 ? -10.070 -10.763 -19.285 1.00 87.00 198 GLY A O 1
ATOM 1560 N N . HIS A 1 199 ? -8.471 -9.415 -18.420 1.00 87.62 199 HIS A N 1
ATOM 1561 C CA . HIS A 1 199 ? -7.307 -10.264 -18.711 1.00 87.62 199 HIS A CA 1
ATOM 1562 C C . HIS A 1 199 ? -7.234 -10.770 -20.166 1.00 87.62 199 HIS A C 1
ATOM 1564 O O . HIS A 1 199 ? -6.750 -11.865 -20.457 1.00 87.62 199 HIS A O 1
ATOM 1570 N N . LEU A 1 200 ? -7.739 -9.972 -21.113 1.00 89.38 200 LEU A N 1
ATOM 1571 C CA . LEU A 1 200 ? -7.801 -10.329 -22.532 1.00 89.38 200 LEU A CA 1
ATOM 1572 C C . LEU A 1 200 ? -6.592 -9.836 -23.331 1.00 89.38 200 LEU A C 1
ATOM 1574 O O . LEU A 1 200 ? -6.633 -9.800 -24.565 1.00 89.38 200 LEU A O 1
ATOM 1578 N N . GLU A 1 201 ? -5.486 -9.493 -22.672 1.00 87.12 201 GLU A N 1
ATOM 1579 C CA . GLU A 1 201 ? -4.323 -8.913 -23.335 1.00 87.12 201 GLU A CA 1
ATOM 1580 C C . GLU A 1 201 ? -3.708 -9.865 -24.360 1.00 87.12 201 GLU A C 1
ATOM 1582 O O . GLU A 1 201 ? -3.171 -9.393 -25.362 1.00 87.12 201 GLU A O 1
ATOM 1587 N N . PHE A 1 202 ? -3.804 -11.192 -24.176 1.00 82.19 202 PHE A N 1
ATOM 1588 C CA . PHE A 1 202 ? -3.333 -12.150 -25.185 1.00 82.19 202 PHE A CA 1
ATOM 1589 C C . PHE A 1 202 ? -4.015 -11.959 -26.533 1.00 82.19 202 PHE A C 1
ATOM 1591 O O . PHE A 1 202 ? -3.343 -12.027 -27.561 1.00 82.19 202 PHE A O 1
ATOM 1598 N N . ALA A 1 203 ? -5.324 -11.711 -26.523 1.00 87.56 203 ALA A N 1
ATOM 1599 C CA . ALA A 1 203 ? -6.108 -11.513 -27.727 1.00 87.56 203 ALA A CA 1
ATOM 1600 C C . ALA A 1 203 ? -6.021 -10.059 -28.198 1.00 87.56 203 ALA A C 1
ATOM 1602 O O . ALA A 1 203 ? -5.738 -9.790 -29.362 1.00 87.56 203 ALA A O 1
ATOM 1603 N N . LEU A 1 204 ? -6.213 -9.101 -27.291 1.00 89.56 204 LEU A N 1
ATOM 1604 C CA . LEU A 1 204 ? -6.363 -7.692 -27.635 1.00 89.56 204 LEU A CA 1
ATOM 1605 C C . LEU A 1 204 ? -5.050 -6.988 -27.958 1.00 89.56 204 LEU A C 1
ATOM 1607 O O . LEU A 1 204 ? -5.095 -5.936 -28.591 1.00 89.56 204 LEU A O 1
ATOM 1611 N N . LYS A 1 205 ? -3.881 -7.529 -27.590 1.00 83.62 205 LYS A N 1
ATOM 1612 C CA . LYS A 1 205 ? -2.587 -7.006 -28.069 1.00 83.62 205 LYS A CA 1
ATOM 1613 C C . LYS A 1 205 ? -2.370 -7.241 -29.567 1.00 83.62 205 LYS A C 1
ATOM 1615 O O . LYS A 1 205 ? -1.575 -6.528 -30.171 1.00 83.62 205 LYS A O 1
ATOM 1620 N N . VAL A 1 206 ? -3.048 -8.231 -30.153 1.00 85.25 206 VAL A N 1
ATOM 1621 C CA . VAL A 1 206 ? -2.946 -8.550 -31.580 1.00 85.25 206 VAL A CA 1
ATOM 1622 C C . VAL A 1 206 ? -3.627 -7.443 -32.378 1.00 85.25 206 VAL A C 1
ATOM 1624 O O . VAL A 1 206 ? -4.759 -7.063 -32.078 1.00 85.25 206 VAL A O 1
ATOM 1627 N N . GLU A 1 207 ? -2.943 -6.928 -33.400 1.00 84.19 207 GLU A N 1
ATOM 1628 C CA . GLU A 1 207 ? -3.406 -5.790 -34.212 1.00 84.19 207 GLU A CA 1
ATOM 1629 C C . GLU A 1 207 ? -4.823 -6.013 -34.771 1.00 84.19 207 GLU A C 1
ATOM 1631 O O . GLU A 1 207 ? -5.666 -5.119 -34.750 1.00 84.19 207 GLU A O 1
ATOM 1636 N N . GLU A 1 208 ? -5.120 -7.248 -35.179 1.00 86.88 208 GLU A N 1
ATOM 1637 C CA . GLU A 1 208 ? -6.416 -7.676 -35.718 1.00 86.88 208 GLU A CA 1
ATOM 1638 C C . GLU A 1 208 ? -7.578 -7.441 -34.741 1.00 86.88 208 GLU A C 1
ATOM 1640 O O . GLU A 1 208 ? -8.684 -7.126 -35.176 1.00 86.88 208 GLU A O 1
ATOM 1645 N N . PHE A 1 209 ? -7.337 -7.531 -33.428 1.00 90.75 209 PHE A N 1
ATOM 1646 C CA . PHE A 1 209 ? -8.350 -7.367 -32.378 1.00 90.75 209 PHE A CA 1
ATOM 1647 C C . PHE A 1 209 ? -8.187 -6.074 -31.570 1.00 90.75 209 PHE A C 1
ATOM 1649 O O . PHE A 1 209 ? -9.010 -5.789 -30.702 1.00 90.75 209 PHE A O 1
ATOM 1656 N N . ALA A 1 210 ? -7.181 -5.247 -31.870 1.00 90.06 210 ALA A N 1
ATOM 1657 C CA . ALA A 1 210 ? -6.905 -4.007 -31.143 1.00 90.06 210 ALA A CA 1
ATOM 1658 C C . ALA A 1 210 ? -8.089 -3.021 -31.155 1.00 90.06 210 ALA A C 1
ATOM 1660 O O . ALA A 1 210 ? -8.327 -2.309 -30.181 1.00 90.06 210 ALA A O 1
ATOM 1661 N N . HIS A 1 211 ? -8.880 -3.025 -32.231 1.00 92.75 211 HIS A N 1
ATOM 1662 C CA . HIS A 1 211 ? -10.088 -2.206 -32.377 1.00 92.75 211 HIS A CA 1
ATOM 1663 C C . HIS A 1 211 ? -11.242 -2.608 -31.433 1.00 92.75 211 HIS A C 1
ATOM 1665 O O . HIS A 1 211 ? -12.242 -1.896 -31.350 1.00 92.75 211 HIS A O 1
ATOM 1671 N N . LEU A 1 212 ? -11.126 -3.743 -30.734 1.00 92.88 212 LEU A N 1
ATOM 1672 C CA . LEU A 1 212 ? -12.116 -4.236 -29.774 1.00 92.88 212 LEU A CA 1
ATOM 1673 C C . LEU A 1 212 ? -11.823 -3.808 -28.330 1.00 92.88 212 LEU A C 1
ATOM 1675 O O . LEU A 1 212 ? -12.602 -4.154 -27.445 1.00 92.88 212 LEU A O 1
ATOM 1679 N N . ARG A 1 213 ? -10.721 -3.094 -28.071 1.00 93.38 213 ARG A N 1
ATOM 1680 C CA . ARG A 1 213 ? -10.329 -2.639 -26.728 1.00 93.38 213 ARG A CA 1
ATOM 1681 C C . ARG A 1 213 ? -11.306 -1.601 -26.179 1.00 93.38 213 ARG A C 1
ATOM 1683 O O . ARG A 1 213 ? -11.753 -0.717 -26.907 1.00 93.38 213 ARG A O 1
ATOM 1690 N N . GLU A 1 214 ? -11.584 -1.665 -24.880 1.00 89.62 214 GLU A N 1
ATOM 1691 C CA . GLU A 1 214 ? -12.347 -0.625 -24.179 1.00 89.62 214 GLU A CA 1
ATOM 1692 C C . GLU A 1 214 ? -11.568 0.696 -24.136 1.00 89.62 214 GLU A C 1
ATOM 1694 O O . GLU A 1 214 ? -12.124 1.770 -24.343 1.00 89.62 214 GLU A O 1
ATOM 1699 N N . VAL A 1 215 ? -10.253 0.640 -23.938 1.00 88.12 215 VAL A N 1
ATOM 1700 C CA . VAL A 1 215 ? -9.391 1.823 -23.987 1.00 88.12 215 VAL A CA 1
ATOM 1701 C C . VAL A 1 215 ? -8.294 1.564 -25.022 1.00 88.12 215 VAL A C 1
ATOM 1703 O O . VAL A 1 215 ? -7.515 0.638 -24.835 1.00 88.12 215 VAL A O 1
ATOM 1706 N N . PRO A 1 216 ? -8.188 2.342 -26.120 1.00 87.25 216 PRO A N 1
ATOM 1707 C CA . PRO A 1 216 ? -7.299 2.009 -27.241 1.00 87.25 216 PRO A CA 1
ATOM 1708 C C . PRO A 1 216 ? -5.835 1.662 -26.883 1.00 87.25 216 PRO A C 1
ATOM 1710 O O . PRO A 1 216 ? -5.326 0.673 -27.419 1.00 87.25 216 PRO A O 1
ATOM 1713 N N . PRO A 1 217 ? -5.139 2.397 -25.986 1.00 85.62 217 PRO A N 1
ATOM 1714 C CA . PRO A 1 217 ? -3.767 2.050 -25.593 1.00 85.62 217 PRO A CA 1
ATOM 1715 C C . PRO A 1 217 ? -3.655 0.852 -24.633 1.00 85.62 217 PRO A C 1
ATOM 1717 O O . PRO A 1 217 ? -2.546 0.418 -24.345 1.00 85.62 217 PRO A O 1
ATOM 1720 N N . LEU A 1 218 ? -4.770 0.333 -24.123 1.00 84.56 218 LEU A N 1
ATOM 1721 C CA . LEU A 1 218 ? -4.831 -0.615 -23.015 1.00 84.56 218 LEU A CA 1
ATOM 1722 C C . LEU A 1 218 ? -5.459 -1.940 -23.486 1.00 84.56 218 LEU A C 1
ATOM 1724 O O . LEU A 1 218 ? -6.661 -1.988 -23.756 1.00 84.56 218 LEU A O 1
ATOM 1728 N N . PRO A 1 219 ? -4.675 -3.024 -23.631 1.00 88.50 219 PRO A N 1
ATOM 1729 C CA . PRO A 1 219 ? -5.180 -4.296 -24.138 1.00 88.50 219 PRO A CA 1
ATOM 1730 C C . PRO A 1 219 ? -5.895 -5.150 -23.074 1.00 88.50 219 PRO A C 1
ATOM 1732 O O . PRO A 1 219 ? -6.263 -6.273 -23.390 1.00 88.50 219 PRO A O 1
ATOM 1735 N N . GLN A 1 220 ? -6.095 -4.667 -21.841 1.00 85.62 220 GLN A N 1
ATOM 1736 C CA . GLN A 1 220 ? -6.622 -5.491 -20.739 1.00 85.62 220 GLN A CA 1
ATOM 1737 C C . GLN A 1 220 ? -8.098 -5.863 -20.891 1.00 85.62 220 GLN A C 1
ATOM 1739 O O . GLN A 1 220 ? -8.488 -7.002 -20.638 1.00 85.62 220 GLN A O 1
ATOM 1744 N N . ALA A 1 221 ? -8.919 -4.902 -21.319 1.00 90.00 221 ALA A N 1
ATOM 1745 C CA . ALA A 1 221 ? -10.369 -5.024 -21.275 1.00 90.00 221 ALA A CA 1
ATOM 1746 C C . ALA A 1 221 ? -11.013 -4.906 -22.658 1.00 90.00 221 ALA A C 1
ATOM 1748 O O . ALA A 1 221 ? -10.705 -4.013 -23.458 1.00 90.00 221 ALA A O 1
ATOM 1749 N N . LEU A 1 222 ? -11.972 -5.793 -22.908 1.00 90.88 222 LEU A N 1
ATOM 1750 C CA . LEU A 1 222 ? -12.810 -5.787 -24.099 1.00 90.88 222 LEU A CA 1
ATOM 1751 C C . LEU A 1 222 ? -13.873 -4.692 -24.020 1.00 90.88 222 LEU A C 1
ATOM 1753 O O . LEU A 1 222 ? -14.554 -4.551 -23.009 1.00 90.88 222 LEU A O 1
ATOM 1757 N N . CYS A 1 223 ? -14.104 -3.982 -25.122 1.00 91.50 223 CYS A N 1
ATOM 1758 C CA . CYS A 1 223 ? -15.238 -3.081 -25.232 1.00 91.50 223 CYS A CA 1
ATOM 1759 C C . CYS A 1 223 ? -16.542 -3.887 -25.354 1.00 91.50 223 CYS A C 1
ATOM 1761 O O . CYS A 1 223 ? -16.749 -4.582 -26.363 1.00 91.50 223 CYS A O 1
ATOM 1763 N N . PRO A 1 224 ? -17.475 -3.806 -24.389 1.00 89.44 224 PRO A N 1
ATOM 1764 C CA . PRO A 1 224 ? -18.747 -4.510 -24.497 1.00 89.44 224 PRO A CA 1
ATOM 1765 C C . PRO A 1 224 ? -19.674 -3.938 -25.563 1.00 89.44 224 PRO A C 1
ATOM 1767 O O . PRO A 1 224 ? -20.449 -4.692 -26.144 1.00 89.44 224 PRO A O 1
ATOM 1770 N N . SER A 1 225 ? -19.605 -2.636 -25.834 1.00 88.81 225 SER A N 1
ATOM 1771 C CA . SER A 1 225 ? -20.556 -1.976 -26.734 1.00 88.81 225 SER A CA 1
ATOM 1772 C C . SER A 1 225 ? -20.271 -2.248 -28.212 1.00 88.81 225 SER A C 1
ATOM 1774 O O . SER A 1 225 ? -21.196 -2.207 -29.020 1.00 88.81 225 SER A O 1
ATOM 1776 N N . ASN A 1 226 ? -19.039 -2.631 -28.556 1.00 89.44 226 ASN A N 1
ATOM 1777 C CA . ASN A 1 226 ? -18.671 -2.957 -29.929 1.00 89.44 226 ASN A CA 1
ATOM 1778 C C . ASN A 1 226 ? -19.274 -4.311 -30.361 1.00 89.44 226 ASN A C 1
ATOM 1780 O O . ASN A 1 226 ? -19.011 -5.346 -29.754 1.00 89.44 226 ASN A O 1
ATOM 1784 N N . ASN A 1 227 ? -20.059 -4.358 -31.437 1.00 87.38 227 ASN A N 1
ATOM 1785 C CA . ASN A 1 227 ? -20.742 -5.589 -31.867 1.00 87.38 227 ASN A CA 1
ATOM 1786 C C . ASN A 1 227 ? -19.795 -6.760 -32.203 1.00 87.38 227 ASN A C 1
ATOM 1788 O O . ASN A 1 227 ? -20.189 -7.920 -32.067 1.00 87.38 227 ASN A O 1
ATOM 1792 N N . ALA A 1 228 ? -18.552 -6.483 -32.607 1.00 90.31 228 ALA A N 1
ATOM 1793 C CA . ALA A 1 228 ? -17.585 -7.505 -33.005 1.00 90.31 228 ALA A CA 1
ATOM 1794 C C . ALA A 1 228 ? -16.934 -8.246 -31.821 1.00 90.31 228 ALA A C 1
ATOM 1796 O O . ALA A 1 228 ? -16.392 -9.336 -32.008 1.00 90.31 228 ALA A O 1
ATOM 1797 N N . SER A 1 229 ? -17.048 -7.741 -30.587 1.00 91.44 229 SER A N 1
ATOM 1798 C CA . SER A 1 229 ? -16.380 -8.387 -29.449 1.00 91.44 229 SER A CA 1
ATOM 1799 C C . SER A 1 229 ? -17.085 -9.652 -28.936 1.00 91.44 229 SER A C 1
ATOM 1801 O O . SER A 1 229 ? -16.421 -10.538 -28.413 1.00 91.44 229 SER A O 1
ATOM 1803 N N . LEU A 1 230 ? -18.406 -9.801 -29.120 1.00 90.31 230 LEU A N 1
ATOM 1804 C CA . LEU A 1 230 ? -19.107 -11.040 -28.733 1.00 90.31 230 LEU A CA 1
ATOM 1805 C C . LEU A 1 230 ? -18.754 -12.236 -29.642 1.00 90.31 230 LEU A C 1
ATOM 1807 O O . LEU A 1 230 ? -18.518 -13.318 -29.107 1.00 90.31 230 LEU A O 1
ATOM 1811 N N . PRO A 1 231 ? -18.683 -12.086 -30.981 1.00 92.50 231 PRO A N 1
ATOM 1812 C CA . PRO A 1 231 ? -18.160 -13.127 -31.866 1.00 92.50 231 PRO A CA 1
ATOM 1813 C C . PRO A 1 231 ? -16.779 -13.661 -31.466 1.00 92.50 231 PRO A C 1
ATOM 1815 O O . PRO A 1 231 ? -16.611 -14.877 -31.435 1.00 92.50 231 PRO A O 1
ATOM 1818 N N . LEU A 1 232 ? -15.831 -12.782 -31.109 1.00 91.06 232 LEU A N 1
ATOM 1819 C CA . LEU A 1 232 ? -14.492 -13.180 -30.653 1.00 91.06 232 LEU A CA 1
ATOM 1820 C C . LEU A 1 232 ? -14.578 -14.118 -29.441 1.00 91.06 232 LEU A C 1
ATOM 1822 O O . LEU A 1 232 ? -14.079 -15.240 -29.477 1.00 91.06 232 LEU A O 1
ATOM 1826 N N . VAL A 1 233 ? -15.279 -13.680 -28.395 1.00 92.12 233 VAL A N 1
ATOM 1827 C CA . VAL A 1 233 ? -15.432 -14.435 -27.145 1.00 92.12 233 VAL A CA 1
ATOM 1828 C C . VAL A 1 233 ? -16.161 -15.762 -27.357 1.00 92.12 233 VAL A C 1
ATOM 1830 O O . VAL A 1 233 ? -15.730 -16.797 -26.846 1.00 92.12 233 VAL A O 1
ATOM 1833 N N . ARG A 1 234 ? -17.249 -15.761 -28.139 1.00 92.69 234 ARG A N 1
ATOM 1834 C CA . ARG A 1 234 ? -18.002 -16.983 -28.459 1.00 92.69 234 ARG A CA 1
ATOM 1835 C C . ARG A 1 234 ? -17.136 -17.996 -29.185 1.00 92.69 234 ARG A C 1
ATOM 1837 O O . ARG A 1 234 ? -17.213 -19.180 -28.871 1.00 92.69 234 ARG A O 1
ATOM 1844 N N . GLU A 1 235 ? -16.329 -17.541 -30.138 1.00 92.25 235 GLU A N 1
ATOM 1845 C CA . GLU A 1 235 ? -15.451 -18.429 -30.885 1.00 92.25 235 GLU A CA 1
ATOM 1846 C C . GLU A 1 235 ? -14.399 -19.053 -29.969 1.00 92.25 235 GLU A C 1
ATOM 1848 O O . GLU A 1 235 ? -14.285 -20.276 -29.947 1.00 92.25 235 GLU A O 1
ATOM 1853 N N . MET A 1 236 ? -13.717 -18.259 -29.134 1.00 91.81 236 MET A N 1
ATOM 1854 C CA . MET A 1 236 ? -12.747 -18.785 -28.164 1.00 91.81 236 MET A CA 1
ATOM 1855 C C . MET A 1 236 ? -13.374 -19.836 -27.234 1.00 91.81 236 MET A C 1
ATOM 1857 O O . MET A 1 236 ? -12.854 -20.948 -27.120 1.00 91.81 236 MET A O 1
ATOM 1861 N N . ALA A 1 237 ? -14.537 -19.531 -26.646 1.00 92.81 237 ALA A N 1
ATOM 1862 C CA . ALA A 1 237 ? -15.264 -20.464 -25.786 1.00 92.81 237 ALA A CA 1
ATOM 1863 C C . ALA A 1 237 ? -15.670 -21.749 -26.533 1.00 92.81 237 ALA A C 1
ATOM 1865 O O . ALA A 1 237 ? -15.513 -22.851 -26.008 1.00 92.81 237 ALA A O 1
ATOM 1866 N N . ASN A 1 238 ? -16.139 -21.641 -27.782 1.00 94.12 238 ASN A N 1
ATOM 1867 C CA . ASN A 1 238 ? -16.490 -22.799 -28.606 1.00 94.12 238 ASN A CA 1
ATOM 1868 C C . ASN A 1 238 ? -15.277 -23.688 -28.899 1.00 94.12 238 ASN A C 1
ATOM 1870 O O . ASN A 1 238 ? -15.395 -24.913 -28.843 1.00 94.12 238 ASN A O 1
ATOM 1874 N N . GLN A 1 239 ? -14.119 -23.105 -29.228 1.00 91.62 239 GLN A N 1
ATOM 1875 C CA . GLN A 1 239 ? -12.926 -23.892 -29.547 1.00 91.62 239 GLN A CA 1
ATOM 1876 C C . GLN A 1 239 ? -12.451 -24.697 -28.342 1.00 91.62 239 GLN A C 1
ATOM 1878 O O . GLN A 1 239 ? -12.190 -25.891 -28.494 1.00 91.62 239 GLN A O 1
ATOM 1883 N N . VAL A 1 240 ? -12.440 -24.086 -27.156 1.00 92.56 240 VAL A N 1
ATOM 1884 C CA . VAL A 1 240 ? -12.108 -24.779 -25.908 1.00 92.56 240 VAL A CA 1
ATOM 1885 C C . VAL A 1 240 ? -13.136 -25.870 -25.613 1.00 92.56 240 VAL A C 1
ATOM 1887 O O . VAL A 1 240 ? -12.769 -27.035 -25.469 1.00 92.56 240 VAL A O 1
ATOM 1890 N N . MET A 1 241 ? -14.435 -25.567 -25.648 1.00 94.44 241 MET A N 1
ATOM 1891 C CA . MET A 1 241 ? -15.473 -26.559 -25.335 1.00 94.44 241 MET A CA 1
ATOM 1892 C C . MET A 1 241 ? -15.499 -27.769 -26.284 1.00 94.44 241 MET A C 1
ATOM 1894 O O . MET A 1 241 ? -15.798 -28.879 -25.840 1.00 94.44 241 MET A O 1
ATOM 1898 N N . ARG A 1 242 ? -15.086 -27.627 -27.554 1.00 92.81 242 ARG A N 1
ATOM 1899 C CA . ARG A 1 242 ? -14.928 -28.770 -28.485 1.00 92.81 242 ARG A CA 1
ATOM 1900 C C . ARG A 1 242 ? -13.929 -29.827 -27.994 1.00 92.81 242 ARG A C 1
ATOM 1902 O O . ARG A 1 242 ? -14.039 -30.996 -28.381 1.00 92.81 242 ARG A O 1
ATOM 1909 N N . LEU A 1 243 ? -12.954 -29.446 -27.167 1.00 91.19 243 LEU A N 1
ATOM 1910 C CA . LEU A 1 243 ? -11.994 -30.372 -26.557 1.00 91.19 243 LEU A CA 1
ATOM 1911 C C . LEU A 1 243 ? -12.454 -30.915 -25.197 1.00 91.19 243 LEU A C 1
ATOM 1913 O O . LEU A 1 243 ? -11.896 -31.904 -24.722 1.00 91.19 243 LEU A O 1
ATOM 1917 N N . HIS A 1 244 ? -13.516 -30.344 -24.625 1.00 94.88 244 HIS A N 1
ATOM 1918 C CA . HIS A 1 244 ? -14.069 -30.690 -23.316 1.00 94.88 244 HIS A CA 1
ATOM 1919 C C . HIS A 1 244 ? -15.528 -31.191 -23.387 1.00 94.88 244 HIS A C 1
ATOM 1921 O O . HIS A 1 244 ? -16.382 -30.704 -22.650 1.00 94.88 244 HIS A O 1
ATOM 1927 N N . PRO A 1 245 ? -15.853 -32.222 -24.196 1.00 92.19 245 PRO A N 1
ATOM 1928 C CA . PRO A 1 245 ? -17.239 -32.669 -24.397 1.00 92.19 245 PRO A CA 1
ATOM 1929 C C . PRO A 1 245 ? -17.903 -33.275 -23.148 1.00 92.19 245 PRO A C 1
ATOM 1931 O O . PRO A 1 245 ? -19.102 -33.529 -23.153 1.00 92.19 245 PRO A O 1
ATOM 1934 N N . LYS A 1 246 ? -17.124 -33.570 -22.098 1.00 93.50 246 LYS A N 1
ATOM 1935 C CA . LYS A 1 246 ? -17.605 -34.123 -20.822 1.00 93.50 246 LYS A CA 1
ATOM 1936 C C . LYS A 1 246 ? -17.609 -33.099 -19.680 1.00 93.50 246 LYS A C 1
ATOM 1938 O O . LYS A 1 246 ? -17.939 -33.474 -18.558 1.00 93.50 246 LYS A O 1
ATOM 1943 N N . ALA A 1 247 ? -17.190 -31.855 -19.927 1.00 96.19 247 ALA A N 1
ATOM 1944 C CA . ALA A 1 247 ? -17.156 -30.839 -18.882 1.00 96.19 247 ALA A CA 1
ATOM 1945 C C . ALA A 1 247 ? -18.578 -30.482 -18.438 1.00 96.19 247 ALA A C 1
ATOM 1947 O O . ALA A 1 247 ? -19.486 -30.362 -19.256 1.00 96.19 247 ALA A O 1
ATOM 1948 N N . ARG A 1 248 ? -18.762 -30.321 -17.127 1.00 96.38 248 ARG A N 1
ATOM 1949 C CA . ARG A 1 248 ? -20.032 -29.890 -16.520 1.00 96.38 248 ARG A CA 1
ATOM 1950 C C . ARG A 1 248 ? -20.100 -28.379 -16.332 1.00 96.38 248 ARG A C 1
ATOM 1952 O O . ARG A 1 248 ? -21.190 -27.813 -16.262 1.00 96.38 248 ARG A O 1
ATOM 1959 N N . PHE A 1 249 ? -18.933 -27.752 -16.255 1.00 98.06 249 PHE A N 1
ATOM 1960 C CA . PHE A 1 249 ? -18.746 -26.343 -15.957 1.00 98.06 249 PHE A CA 1
ATOM 1961 C C . PHE A 1 249 ? -17.826 -25.706 -16.997 1.00 98.06 249 PHE A C 1
ATOM 1963 O O . PHE A 1 249 ? -16.953 -26.380 -17.544 1.00 98.06 249 PHE A O 1
ATOM 1970 N N . LEU A 1 250 ? -17.999 -24.408 -17.224 1.00 97.94 250 LEU A N 1
ATOM 1971 C CA . LEU A 1 250 ? -17.039 -23.565 -17.933 1.00 97.94 250 LEU A CA 1
ATOM 1972 C C . LEU A 1 250 ? -16.873 -22.278 -17.132 1.00 97.94 250 LEU A C 1
ATOM 1974 O O . LEU A 1 250 ? -17.843 -21.550 -16.930 1.00 97.94 250 LEU A O 1
ATOM 1978 N N . HIS A 1 251 ? -15.656 -21.992 -16.686 1.00 98.00 251 HIS A N 1
ATOM 1979 C CA . HIS A 1 251 ? -15.357 -20.719 -16.048 1.00 98.00 251 HIS A CA 1
ATOM 1980 C C . HIS A 1 251 ? -15.102 -19.664 -17.132 1.00 98.00 251 HIS A C 1
ATOM 1982 O O . HIS A 1 251 ? -14.238 -19.848 -17.984 1.00 98.00 251 HIS A O 1
ATOM 1988 N N . ILE A 1 252 ? -15.873 -18.579 -17.140 1.00 95.38 252 ILE A N 1
ATOM 1989 C CA . ILE A 1 252 ? -15.806 -17.547 -18.193 1.00 95.38 252 ILE A CA 1
ATOM 1990 C C . ILE A 1 252 ? -15.033 -16.287 -17.760 1.00 95.38 252 ILE A C 1
ATOM 1992 O O . ILE A 1 252 ? -14.993 -15.301 -18.495 1.00 95.38 252 ILE A O 1
ATOM 1996 N N . GLY A 1 253 ? -14.410 -16.316 -16.579 1.00 92.62 253 GLY A N 1
ATOM 1997 C CA . GLY A 1 253 ? -13.554 -15.239 -16.072 1.00 92.62 253 GLY A CA 1
ATOM 1998 C C . GLY A 1 253 ? -14.379 -14.047 -15.590 1.00 92.62 253 GLY A C 1
ATOM 1999 O O . GLY A 1 253 ? -15.287 -14.228 -14.774 1.00 92.62 253 GLY A O 1
ATOM 2000 N N . CYS A 1 254 ? -14.089 -12.873 -16.161 1.00 87.50 254 CYS A N 1
ATOM 2001 C CA . CYS A 1 254 ? -14.773 -11.587 -15.935 1.00 87.50 254 CYS A CA 1
ATOM 2002 C C . CYS A 1 254 ? -14.372 -10.823 -14.663 1.00 87.50 254 CYS A C 1
ATOM 2004 O O . CYS A 1 254 ? -15.170 -10.039 -14.150 1.00 87.50 254 CYS A O 1
ATOM 2006 N N . ASP A 1 255 ? -13.145 -11.012 -14.202 1.00 87.12 255 ASP A N 1
ATOM 2007 C CA . ASP A 1 255 ? -12.511 -10.280 -13.107 1.00 87.12 255 ASP A CA 1
ATOM 2008 C C . ASP A 1 255 ? -11.768 -9.012 -13.574 1.00 87.12 255 ASP A C 1
ATOM 2010 O O . ASP A 1 255 ? -11.467 -8.838 -14.759 1.00 87.12 255 ASP A O 1
ATOM 2014 N N . GLU A 1 256 ? -11.532 -8.093 -12.629 1.00 82.94 256 GLU A N 1
ATOM 2015 C CA . GLU A 1 256 ? -10.572 -6.973 -12.711 1.00 82.94 256 GLU A CA 1
ATOM 2016 C C . GLU A 1 256 ? -10.729 -6.013 -13.910 1.00 82.94 256 GLU A C 1
ATOM 2018 O O . GLU A 1 256 ? -9.776 -5.457 -14.464 1.00 82.94 256 GLU A O 1
ATOM 2023 N N . VAL A 1 257 ? -11.970 -5.729 -14.303 1.00 83.88 257 VAL A N 1
ATOM 2024 C CA . VAL A 1 257 ? -12.278 -4.899 -15.479 1.00 83.88 257 VAL A CA 1
ATOM 2025 C C . VAL A 1 257 ? -12.317 -3.403 -15.137 1.00 83.88 257 VAL A C 1
ATOM 2027 O O . VAL A 1 257 ? -13.327 -2.711 -15.308 1.00 83.88 257 VAL A O 1
ATOM 2030 N N . PHE A 1 258 ? -11.207 -2.874 -14.630 1.00 78.00 258 PHE A N 1
ATOM 2031 C CA . PHE A 1 258 ? -11.174 -1.548 -14.002 1.00 78.00 258 PHE A CA 1
ATOM 2032 C C . PHE A 1 258 ? -11.490 -0.376 -14.947 1.00 78.00 258 PHE A C 1
ATOM 2034 O O . PHE A 1 258 ? -12.012 0.644 -14.498 1.00 78.00 258 PHE A O 1
ATOM 2041 N N . GLN A 1 259 ? -11.193 -0.493 -16.248 1.00 79.44 259 GLN A N 1
ATOM 2042 C CA . GLN A 1 259 ? -11.363 0.595 -17.228 1.00 79.44 259 GLN A CA 1
ATOM 2043 C C . GLN A 1 259 ? -12.713 0.571 -17.966 1.00 79.44 259 GLN A C 1
ATOM 2045 O O . GLN A 1 259 ? -12.878 1.252 -18.980 1.00 79.44 259 GLN A O 1
ATOM 2050 N N . LEU A 1 260 ? -13.686 -0.204 -17.482 1.00 86.56 260 LEU A N 1
ATOM 2051 C CA . LEU A 1 260 ? -15.014 -0.292 -18.084 1.00 86.56 260 LEU A CA 1
ATOM 2052 C C . LEU A 1 260 ? -15.761 1.056 -18.052 1.00 86.56 260 LEU A C 1
ATOM 2054 O O . LEU A 1 260 ? -15.890 1.676 -16.997 1.00 86.56 260 LEU A O 1
ATOM 2058 N N . GLY A 1 261 ? -16.321 1.479 -19.191 1.00 86.06 261 GLY A N 1
ATOM 2059 C CA . GLY A 1 261 ? -17.121 2.706 -19.300 1.00 86.06 261 GLY A CA 1
ATOM 2060 C C . GLY A 1 261 ? -16.341 3.929 -19.791 1.00 86.06 261 GLY A C 1
ATOM 2061 O O . GLY A 1 261 ? -16.847 5.049 -19.730 1.00 86.06 261 GLY A O 1
ATOM 2062 N N . VAL A 1 262 ? -15.108 3.755 -20.271 1.00 86.31 262 VAL A N 1
ATOM 2063 C CA . VAL A 1 262 ? -14.215 4.869 -20.638 1.00 86.31 262 VAL A CA 1
ATOM 2064 C C . VAL A 1 262 ? -14.332 5.241 -22.120 1.00 86.31 262 VAL A C 1
ATOM 2066 O O . VAL A 1 262 ? -14.205 6.425 -22.480 1.00 86.31 262 VAL A O 1
ATOM 2069 N N . CYS A 1 263 ? -14.588 4.249 -22.977 1.00 86.75 263 CYS A N 1
ATOM 2070 C CA . CYS A 1 263 ? -14.638 4.404 -24.430 1.00 86.75 263 CYS A CA 1
ATOM 2071 C C . CYS A 1 263 ? -15.817 5.285 -24.878 1.00 86.75 263 CYS A C 1
ATOM 2073 O O . CYS A 1 263 ? -16.800 5.452 -24.155 1.00 86.75 263 CYS A O 1
ATOM 2075 N N . ALA A 1 264 ? -15.741 5.854 -26.087 1.00 85.44 264 ALA A N 1
ATOM 2076 C CA . ALA A 1 264 ? -16.776 6.759 -26.596 1.00 85.44 264 ALA A CA 1
ATOM 2077 C C . ALA A 1 264 ? -18.172 6.106 -26.672 1.00 85.44 264 ALA A C 1
ATOM 2079 O O . ALA A 1 264 ? -19.169 6.778 -26.414 1.00 85.44 264 ALA A O 1
ATOM 2080 N N . GLU A 1 265 ? -18.241 4.807 -26.975 1.00 84.44 265 GLU A N 1
ATOM 2081 C CA . GLU A 1 265 ? -19.497 4.050 -27.049 1.00 84.44 265 GLU A CA 1
ATOM 2082 C C . GLU A 1 265 ? -20.047 3.674 -25.663 1.00 84.44 265 GLU A C 1
ATOM 2084 O O . GLU A 1 265 ? -21.262 3.639 -25.464 1.00 84.44 265 GLU A O 1
ATOM 2089 N N . CYS A 1 266 ? -19.169 3.406 -24.693 1.00 87.00 266 CYS A N 1
ATOM 2090 C CA . CYS A 1 266 ? -19.547 2.951 -23.355 1.00 87.00 266 CYS A CA 1
ATOM 2091 C C . CYS A 1 266 ? -19.836 4.105 -22.382 1.00 87.00 266 CYS A C 1
ATOM 2093 O O . CYS A 1 266 ? -20.683 3.953 -21.510 1.00 87.00 266 CYS A O 1
ATOM 2095 N N . ARG A 1 267 ? -19.208 5.277 -22.544 1.00 87.44 267 ARG A N 1
ATOM 2096 C CA . ARG A 1 267 ? -19.271 6.399 -21.582 1.00 87.44 267 ARG A CA 1
ATOM 2097 C C . ARG A 1 267 ? -20.680 6.893 -21.239 1.00 87.44 267 ARG A C 1
ATOM 2099 O O . ARG A 1 267 ? -20.883 7.474 -20.180 1.00 87.44 267 ARG A O 1
ATOM 2106 N N . GLN A 1 268 ? -21.646 6.707 -22.135 1.00 83.19 268 GLN A N 1
ATOM 2107 C CA . GLN A 1 268 ? -23.026 7.171 -21.941 1.00 83.19 268 GLN A CA 1
ATOM 2108 C C . GLN A 1 268 ? -23.915 6.169 -21.190 1.00 83.19 268 GLN A C 1
ATOM 2110 O O . GLN A 1 268 ? -25.098 6.435 -20.990 1.00 83.19 268 GLN A O 1
ATOM 2115 N N . ARG A 1 269 ? -23.387 4.999 -20.822 1.00 83.06 269 ARG A N 1
ATOM 2116 C CA . ARG A 1 269 ? -24.156 3.907 -20.224 1.00 83.06 269 ARG A CA 1
ATOM 2117 C C . ARG A 1 269 ? -23.721 3.678 -18.781 1.00 83.06 269 ARG A C 1
ATOM 2119 O O . ARG A 1 269 ? -22.568 3.900 -18.424 1.00 83.06 269 ARG A O 1
ATOM 2126 N N . ASP A 1 270 ? -24.661 3.216 -17.964 1.00 86.44 270 ASP A N 1
ATOM 2127 C CA . ASP A 1 270 ? -24.388 2.813 -16.586 1.00 86.44 270 ASP A CA 1
ATOM 2128 C C . ASP A 1 270 ? -23.382 1.653 -16.549 1.00 86.44 270 ASP A C 1
ATOM 2130 O O . ASP A 1 270 ? -23.519 0.702 -17.317 1.00 86.44 270 ASP A O 1
ATOM 2134 N N . ARG A 1 271 ? -22.368 1.731 -15.681 1.00 86.69 271 ARG A N 1
ATOM 2135 C CA . ARG A 1 271 ? -21.236 0.788 -15.661 1.00 86.69 271 ARG A CA 1
ATOM 2136 C C . ARG A 1 271 ? -21.650 -0.627 -15.251 1.00 86.69 271 ARG A C 1
ATOM 2138 O O . ARG A 1 271 ? -21.151 -1.595 -15.824 1.00 86.69 271 ARG A O 1
ATOM 2145 N N . ASP A 1 272 ? -22.569 -0.751 -14.301 1.00 86.62 272 ASP A N 1
ATOM 2146 C CA . ASP A 1 272 ? -22.987 -2.050 -13.774 1.00 86.62 272 ASP A CA 1
ATOM 2147 C C . ASP A 1 272 ? -23.914 -2.747 -14.778 1.00 86.62 272 ASP A C 1
ATOM 2149 O O . ASP A 1 272 ? -23.727 -3.917 -15.118 1.00 86.62 272 ASP A O 1
ATOM 2153 N N . ARG A 1 273 ? -24.855 -1.996 -15.368 1.00 85.94 273 ARG A N 1
ATOM 2154 C CA . ARG A 1 273 ? -25.676 -2.472 -16.492 1.00 85.94 273 ARG A CA 1
ATOM 2155 C C . ARG A 1 273 ? -24.860 -2.715 -17.750 1.00 85.94 273 ARG A C 1
ATOM 2157 O O . ARG A 1 273 ? -25.233 -3.606 -18.517 1.00 85.94 273 ARG A O 1
ATOM 2164 N N . LEU A 1 274 ? -23.785 -1.949 -17.968 1.00 87.06 274 LEU A N 1
ATOM 2165 C CA . LEU A 1 274 ? -22.760 -2.270 -18.949 1.00 87.06 274 LEU A CA 1
ATOM 2166 C C . LEU A 1 274 ? -22.240 -3.644 -18.611 1.00 87.06 274 LEU A C 1
ATOM 2168 O O . LEU A 1 274 ? -22.655 -4.520 -19.316 1.00 87.06 274 LEU A O 1
ATOM 2172 N N . PHE A 1 275 ? -21.493 -3.901 -17.544 1.00 87.81 275 PHE A N 1
ATOM 2173 C CA . PHE A 1 275 ? -20.948 -5.238 -17.256 1.00 87.81 275 PHE A CA 1
ATOM 2174 C C . PHE A 1 275 ? -21.968 -6.398 -17.385 1.00 87.81 275 PHE A C 1
ATOM 2176 O O . PHE A 1 275 ? -21.685 -7.409 -18.029 1.00 87.81 275 PHE A O 1
ATOM 2183 N N . LEU A 1 276 ? -23.184 -6.228 -16.850 1.00 85.50 276 LEU A N 1
ATOM 2184 C CA . LEU A 1 276 ? -24.208 -7.275 -16.764 1.00 85.50 276 LEU A CA 1
ATOM 2185 C C . LEU A 1 276 ? -25.023 -7.504 -18.055 1.00 85.50 276 LEU A C 1
ATOM 2187 O O . LEU A 1 276 ? -25.009 -8.602 -18.618 1.00 85.50 276 LEU A O 1
ATOM 2191 N N . GLN A 1 277 ? -25.787 -6.494 -18.496 1.00 67.00 277 GLN A N 1
ATOM 2192 C CA . GLN A 1 277 ? -26.838 -6.626 -19.523 1.00 67.00 277 GLN A CA 1
ATOM 2193 C C . GLN A 1 277 ? -26.371 -6.159 -20.906 1.00 67.00 277 GLN A C 1
ATOM 2195 O O . GLN A 1 277 ? -26.558 -6.858 -21.900 1.00 67.00 277 GLN A O 1
ATOM 2200 N N . HIS A 1 278 ? -25.728 -4.993 -20.984 1.00 54.78 278 HIS A N 1
ATOM 2201 C CA . HIS A 1 278 ? -25.157 -4.464 -22.228 1.00 54.78 278 HIS A CA 1
ATOM 2202 C C . HIS A 1 278 ? -23.722 -4.973 -22.485 1.00 54.78 278 HIS A C 1
ATOM 2204 O O . HIS A 1 278 ? -23.143 -4.701 -23.534 1.00 54.78 278 HIS A O 1
ATOM 2210 N N . GLY A 1 279 ? -23.181 -5.743 -21.540 1.00 56.22 279 GLY A N 1
ATOM 2211 C CA . GLY A 1 279 ? -21.760 -6.051 -21.324 1.00 56.22 279 GLY A CA 1
ATOM 2212 C C . GLY A 1 279 ? -21.296 -7.363 -21.847 1.00 56.22 279 GLY A C 1
ATOM 2213 O O . GLY A 1 279 ? -20.164 -7.747 -21.619 1.00 56.22 279 GLY A O 1
ATOM 2214 N N . LYS A 1 280 ? -22.192 -8.088 -22.501 1.00 70.81 280 LYS A N 1
ATOM 2215 C CA . LYS A 1 280 ? -21.953 -9.443 -22.975 1.00 70.81 280 LYS A CA 1
ATOM 2216 C C . LYS A 1 280 ? -21.790 -10.499 -21.879 1.00 70.81 280 LYS A C 1
ATOM 2218 O O . LYS A 1 280 ? -21.867 -11.651 -22.273 1.00 70.81 280 LYS A O 1
ATOM 2223 N N . LEU A 1 281 ? -21.706 -10.208 -20.571 1.00 86.06 281 LEU A N 1
ATOM 2224 C CA . LEU A 1 281 ? -21.669 -11.273 -19.548 1.00 86.06 281 LEU A CA 1
ATOM 2225 C C . LEU A 1 281 ? -22.902 -12.187 -19.636 1.00 86.06 281 LEU A C 1
ATOM 2227 O O . LEU A 1 281 ? -22.760 -13.395 -19.829 1.00 86.06 281 LEU A O 1
ATOM 2231 N N . HIS A 1 282 ? -24.114 -11.617 -19.607 1.00 91.00 282 HIS A N 1
ATOM 2232 C CA . HIS A 1 282 ? -25.339 -12.394 -19.825 1.00 91.00 282 HIS A CA 1
ATOM 2233 C C . HIS A 1 282 ? -25.321 -13.126 -21.177 1.00 91.00 282 HIS A C 1
ATOM 2235 O O . HIS A 1 282 ? -25.653 -14.303 -21.249 1.00 91.00 282 HIS A O 1
ATOM 2241 N N . ALA A 1 283 ? -24.901 -12.458 -22.256 1.00 90.62 283 ALA A N 1
ATOM 2242 C CA . ALA A 1 283 ? -24.915 -13.032 -23.606 1.00 90.62 283 ALA A CA 1
ATOM 2243 C C . ALA A 1 283 ? -23.891 -14.166 -23.808 1.00 90.62 283 ALA A C 1
ATOM 2245 O O . ALA A 1 283 ? -24.113 -15.062 -24.627 1.00 90.62 283 ALA A O 1
ATOM 2246 N N . VAL A 1 284 ? -22.764 -14.116 -23.096 1.00 92.25 284 VAL A N 1
ATOM 2247 C CA . VAL A 1 284 ? -21.735 -15.157 -23.060 1.00 92.25 284 VAL A CA 1
ATOM 2248 C C . VAL A 1 284 ? -22.236 -16.324 -22.222 1.00 92.25 284 VAL A C 1
ATOM 2250 O O . VAL A 1 284 ? -22.243 -17.445 -22.721 1.00 92.25 284 VAL A O 1
ATOM 2253 N N . ALA A 1 285 ? -22.742 -16.071 -21.011 1.00 94.62 285 ALA A N 1
ATOM 2254 C CA . ALA A 1 285 ? -23.334 -17.103 -20.162 1.00 94.62 285 ALA A CA 1
ATOM 2255 C C . ALA A 1 285 ? -24.491 -17.828 -20.873 1.00 94.62 285 ALA A C 1
ATOM 2257 O O . ALA A 1 285 ? -24.527 -19.056 -20.918 1.00 94.62 285 ALA A O 1
ATOM 2258 N N . GLU A 1 286 ? -25.392 -17.082 -21.514 1.00 94.88 286 GLU A N 1
ATOM 2259 C CA . GLU A 1 286 ? -26.498 -17.634 -22.298 1.00 94.88 286 GLU A CA 1
ATOM 2260 C C . GLU A 1 286 ? -25.997 -18.483 -23.475 1.00 94.88 286 GLU A C 1
ATOM 2262 O O . GLU A 1 286 ? -26.522 -19.570 -23.721 1.00 94.88 286 GLU A O 1
ATOM 2267 N N . HIS A 1 287 ? -24.970 -18.016 -24.197 1.00 94.44 287 HIS A N 1
ATOM 2268 C CA . HIS A 1 287 ? -24.354 -18.782 -25.284 1.00 94.44 287 HIS A CA 1
ATOM 2269 C C . HIS A 1 287 ? -23.763 -20.096 -24.775 1.00 94.44 287 HIS A C 1
ATOM 2271 O O . HIS A 1 287 ? -24.002 -21.138 -25.375 1.00 94.44 287 HIS A O 1
ATOM 2277 N N . VAL A 1 288 ? -23.042 -20.067 -23.654 1.00 94.94 288 VAL A N 1
ATOM 2278 C CA . VAL A 1 288 ? -22.440 -21.255 -23.035 1.00 94.94 288 VAL A CA 1
ATOM 2279 C C . VAL A 1 288 ? -23.511 -22.276 -22.645 1.00 94.94 288 VAL A C 1
ATOM 2281 O O . VAL A 1 288 ? -23.398 -23.450 -23.003 1.00 94.94 288 VAL A O 1
ATOM 2284 N N . VAL A 1 289 ? -24.590 -21.825 -22.000 1.00 96.25 289 VAL A N 1
ATOM 2285 C CA . VAL A 1 289 ? -25.713 -22.688 -21.611 1.00 96.25 289 VAL A CA 1
ATOM 2286 C C . VAL A 1 289 ? -26.409 -23.275 -22.840 1.00 96.25 289 VAL A C 1
ATOM 2288 O O . VAL A 1 289 ? -26.631 -24.482 -22.902 1.00 96.25 289 VAL A O 1
ATOM 2291 N N . ARG A 1 290 ? -26.737 -22.456 -23.847 1.00 95.44 290 ARG A N 1
ATOM 2292 C CA . ARG A 1 290 ? -27.493 -22.909 -25.028 1.00 95.44 290 ARG A CA 1
ATOM 2293 C C . ARG A 1 290 ? -26.676 -23.781 -25.978 1.00 95.44 290 ARG A C 1
ATOM 2295 O O . ARG A 1 290 ? -27.219 -24.734 -26.527 1.00 95.44 290 ARG A O 1
ATOM 2302 N N . ALA A 1 291 ? -25.412 -23.436 -26.213 1.00 94.88 291 ALA A N 1
ATOM 2303 C CA . ALA A 1 291 ? -24.573 -24.121 -27.191 1.00 94.88 291 ALA A CA 1
ATOM 2304 C C . ALA A 1 291 ? -23.946 -25.404 -26.631 1.00 94.88 291 ALA A C 1
ATOM 2306 O O . ALA A 1 291 ? -23.789 -26.367 -27.378 1.00 94.88 291 ALA A O 1
ATOM 2307 N N . HIS A 1 292 ? -23.604 -25.425 -25.336 1.00 95.44 292 HIS A N 1
ATOM 2308 C CA . HIS A 1 292 ? -22.832 -26.520 -24.734 1.00 95.44 292 HIS A CA 1
ATOM 2309 C C . HIS A 1 292 ? -23.548 -27.233 -23.584 1.00 95.44 292 HIS A C 1
ATOM 2311 O O . HIS A 1 292 ? -23.126 -28.320 -23.204 1.00 95.44 292 HIS A O 1
ATOM 2317 N N . GLY A 1 293 ? -24.626 -26.666 -23.030 1.00 95.31 293 GLY A N 1
ATOM 2318 C CA . GLY A 1 293 ? -25.376 -27.290 -21.934 1.00 95.31 293 GLY A CA 1
ATOM 2319 C C . GLY A 1 293 ? -24.604 -27.376 -20.612 1.00 95.31 293 GLY A C 1
ATOM 2320 O O . GLY A 1 293 ? -24.926 -28.221 -19.778 1.00 95.31 293 GLY A O 1
ATOM 2321 N N . VAL A 1 294 ? -23.582 -26.534 -20.427 1.00 97.12 294 VAL A N 1
ATOM 2322 C CA . VAL A 1 294 ? -22.731 -26.500 -19.225 1.00 97.12 294 VAL A CA 1
ATOM 2323 C C . VAL A 1 294 ? -23.061 -25.302 -18.338 1.00 97.12 294 VAL A C 1
ATOM 2325 O O . VAL A 1 294 ? -23.622 -24.311 -18.806 1.00 97.12 294 VAL A O 1
ATOM 2328 N N . ILE A 1 295 ? -22.702 -25.392 -17.057 1.00 97.94 295 ILE A N 1
ATOM 2329 C CA . ILE A 1 295 ? -22.933 -24.335 -16.064 1.00 97.94 295 ILE A CA 1
ATOM 2330 C C . ILE A 1 295 ? -21.798 -23.296 -16.145 1.00 97.94 295 ILE A C 1
ATOM 2332 O O . ILE A 1 295 ? -20.640 -23.663 -15.917 1.00 97.94 295 ILE A O 1
ATOM 2336 N N . PRO A 1 296 ? -22.086 -22.015 -16.443 1.00 97.69 296 PRO A N 1
ATOM 2337 C CA . PRO A 1 296 ? -21.072 -20.967 -16.422 1.00 97.69 296 PRO A CA 1
ATOM 2338 C C . PRO A 1 296 ? -20.666 -20.617 -14.985 1.00 97.69 296 PRO A C 1
ATOM 2340 O O . PRO A 1 296 ? -21.532 -20.468 -14.119 1.00 97.69 296 PRO A O 1
ATOM 2343 N N . ILE A 1 297 ? -19.365 -20.442 -14.752 1.00 98.12 297 ILE A N 1
ATOM 2344 C CA . ILE A 1 297 ? -18.807 -19.923 -13.496 1.00 98.12 297 ILE A CA 1
ATOM 2345 C C . ILE A 1 297 ? -18.146 -18.566 -13.758 1.00 98.12 297 ILE A C 1
ATOM 2347 O O . ILE A 1 297 ? -17.496 -18.396 -14.791 1.00 98.12 297 ILE A O 1
ATOM 2351 N N . VAL A 1 298 ? -18.325 -17.611 -12.846 1.00 96.56 298 VAL A N 1
ATOM 2352 C CA . VAL A 1 298 ? -17.768 -16.251 -12.953 1.00 96.56 298 VAL A CA 1
ATOM 2353 C C . VAL A 1 298 ? -17.071 -15.851 -11.658 1.00 96.56 298 VAL A C 1
ATOM 2355 O O . VAL A 1 298 ? -17.507 -16.259 -10.576 1.00 96.56 298 VAL A O 1
ATOM 2358 N N . TRP A 1 299 ? -16.036 -15.019 -11.761 1.00 96.62 299 TRP A N 1
ATOM 2359 C CA . TRP A 1 299 ? -15.439 -14.374 -10.592 1.00 96.62 299 TRP A CA 1
ATOM 2360 C C . TRP A 1 299 ? -16.393 -13.336 -9.985 1.00 96.62 299 TRP A C 1
ATOM 2362 O O . TRP A 1 299 ? -17.232 -12.754 -10.678 1.00 96.62 299 TRP A O 1
ATOM 2372 N N . ASP A 1 300 ? -16.319 -13.143 -8.668 1.00 94.94 300 ASP A N 1
ATOM 2373 C CA . ASP A 1 300 ? -17.301 -12.349 -7.924 1.00 94.94 300 ASP A CA 1
ATOM 2374 C C . ASP A 1 300 ? -16.969 -10.854 -7.803 1.00 94.94 300 ASP A C 1
ATOM 2376 O O . ASP A 1 300 ? -17.865 -10.057 -7.522 1.00 94.94 300 ASP A O 1
ATOM 2380 N N . ASP A 1 301 ? -15.709 -10.458 -7.981 1.00 91.94 301 ASP A N 1
ATOM 2381 C CA . ASP A 1 301 ? -15.164 -9.141 -7.630 1.00 91.94 301 ASP A CA 1
ATOM 2382 C C . ASP A 1 301 ? -15.911 -7.982 -8.296 1.00 91.94 301 ASP A C 1
ATOM 2384 O O . ASP A 1 301 ? -16.294 -7.023 -7.617 1.00 91.94 301 ASP A O 1
ATOM 2388 N N . MET A 1 302 ? -16.232 -8.116 -9.583 1.00 90.81 302 MET A N 1
ATOM 2389 C CA . MET A 1 302 ? -17.009 -7.116 -10.316 1.00 90.81 302 MET A CA 1
ATOM 2390 C C . MET A 1 302 ? -18.456 -6.988 -9.807 1.00 90.81 302 MET A C 1
ATOM 2392 O O . MET A 1 302 ? -19.070 -5.937 -9.973 1.00 90.81 302 MET A O 1
ATOM 2396 N N . LEU A 1 303 ? -19.005 -8.017 -9.151 1.00 92.38 303 LEU A N 1
ATOM 2397 C CA . LEU A 1 303 ? -20.374 -8.035 -8.621 1.00 92.38 303 LEU A CA 1
ATOM 2398 C C . LEU A 1 303 ? -20.474 -7.526 -7.178 1.00 92.38 303 LEU A C 1
ATOM 2400 O O . LEU A 1 303 ? -21.574 -7.214 -6.722 1.00 92.38 303 LEU A O 1
ATOM 2404 N N . ARG A 1 304 ? -19.353 -7.420 -6.451 1.00 90.56 304 ARG A N 1
ATOM 2405 C CA . ARG A 1 304 ? -19.333 -7.077 -5.017 1.00 90.56 304 ARG A CA 1
ATOM 2406 C C . ARG A 1 304 ? -20.048 -5.756 -4.704 1.00 90.56 304 ARG A C 1
ATOM 2408 O O . ARG A 1 304 ? -20.758 -5.649 -3.709 1.00 90.56 304 ARG A O 1
ATOM 2415 N N . GLN A 1 305 ? -19.879 -4.739 -5.542 1.00 84.75 305 GLN A N 1
ATOM 2416 C CA . GLN A 1 305 ? -20.439 -3.404 -5.289 1.00 84.75 305 GLN A CA 1
ATOM 2417 C C . GLN A 1 305 ? -21.852 -3.205 -5.861 1.00 84.75 305 GLN A C 1
ATOM 2419 O O . GLN A 1 305 ? -22.452 -2.153 -5.644 1.00 84.75 305 GLN A O 1
ATOM 2424 N N . MET A 1 306 ? -22.392 -4.197 -6.575 1.00 90.88 306 MET A N 1
ATOM 2425 C CA . MET A 1 306 ? -23.685 -4.091 -7.247 1.00 90.88 306 MET A CA 1
ATOM 2426 C C . MET A 1 306 ? -24.839 -4.422 -6.296 1.00 90.88 306 MET A C 1
ATOM 2428 O O . MET A 1 306 ? -24.725 -5.268 -5.408 1.00 90.88 306 MET A O 1
ATOM 2432 N N . SER A 1 307 ? -25.993 -3.782 -6.494 1.00 90.75 307 SER A N 1
ATOM 2433 C CA . SER A 1 307 ? -27.187 -4.110 -5.712 1.00 90.75 307 SER A CA 1
ATOM 2434 C C . SER A 1 307 ? -27.788 -5.454 -6.139 1.00 90.75 307 SER A C 1
ATOM 2436 O O . SER A 1 307 ? -27.735 -5.853 -7.306 1.00 90.75 307 SER A O 1
ATOM 2438 N N . VAL A 1 308 ? -28.428 -6.142 -5.188 1.00 91.00 308 VAL A N 1
ATOM 2439 C CA . VAL A 1 308 ? -29.117 -7.423 -5.425 1.00 91.00 308 VAL A CA 1
ATOM 2440 C C . VAL A 1 308 ? -30.154 -7.304 -6.546 1.00 91.00 308 VAL A C 1
ATOM 2442 O O . VAL A 1 308 ? -30.303 -8.226 -7.346 1.00 91.00 308 VAL A O 1
ATOM 2445 N N . ASP A 1 309 ? -30.851 -6.170 -6.634 1.00 90.44 309 ASP A N 1
ATOM 2446 C CA . ASP A 1 309 ? -31.874 -5.944 -7.656 1.00 90.44 309 ASP A CA 1
ATOM 2447 C C . ASP A 1 309 ? -31.265 -5.808 -9.055 1.00 90.44 309 ASP A C 1
ATOM 2449 O O . ASP A 1 309 ? -31.760 -6.435 -9.988 1.00 90.44 309 ASP A O 1
ATOM 2453 N N . VAL A 1 310 ? -30.138 -5.102 -9.198 1.00 90.38 310 VAL A N 1
ATOM 2454 C CA . VAL A 1 310 ? -29.422 -4.970 -10.480 1.00 90.38 310 VAL A CA 1
ATOM 2455 C C . VAL A 1 310 ? -28.904 -6.329 -10.967 1.00 90.38 310 VAL A C 1
ATOM 2457 O O . VAL A 1 310 ? -29.084 -6.686 -12.135 1.00 90.38 310 VAL A O 1
ATOM 2460 N N . ILE A 1 311 ? -28.335 -7.142 -10.069 1.00 91.62 311 ILE A N 1
ATOM 2461 C CA . ILE A 1 311 ? -27.898 -8.504 -10.413 1.00 91.62 311 ILE A CA 1
ATOM 2462 C C . ILE A 1 311 ? -29.110 -9.382 -10.760 1.00 91.62 311 ILE A C 1
ATOM 2464 O O . ILE A 1 311 ? -29.054 -10.152 -11.719 1.00 91.62 311 ILE A O 1
ATOM 2468 N N . ARG A 1 312 ? -30.232 -9.265 -10.043 1.00 91.38 312 ARG A N 1
ATOM 2469 C CA . ARG A 1 312 ? -31.456 -10.024 -10.348 1.00 91.38 312 ARG A CA 1
ATOM 2470 C C . ARG A 1 312 ? -32.026 -9.654 -11.720 1.00 91.38 312 ARG A C 1
ATOM 2472 O O . ARG A 1 312 ? -32.345 -10.550 -12.500 1.00 91.38 312 ARG A O 1
ATOM 2479 N N . GLU A 1 313 ? -32.102 -8.362 -12.034 1.00 90.25 313 GLU A N 1
ATOM 2480 C CA . GLU A 1 313 ? -32.552 -7.839 -13.331 1.00 90.25 313 GLU A CA 1
ATOM 2481 C C . GLU A 1 313 ? -31.679 -8.331 -14.492 1.00 90.25 313 GLU A C 1
ATOM 2483 O O . GLU A 1 313 ? -32.168 -8.495 -15.609 1.00 90.25 313 GLU A O 1
ATOM 2488 N N . SER A 1 314 ? -30.392 -8.607 -14.256 1.00 90.44 314 SER A N 1
ATOM 2489 C CA . SER A 1 314 ? -29.499 -9.148 -15.289 1.00 90.44 314 SER A CA 1
ATOM 2490 C C . SER A 1 314 ? -29.881 -10.545 -15.785 1.00 90.44 314 SER A C 1
ATOM 2492 O O . SER A 1 314 ? -29.414 -10.965 -16.840 1.00 90.44 314 SER A O 1
ATOM 2494 N N . GLY A 1 315 ? -30.681 -11.300 -15.026 1.00 91.75 315 GLY A N 1
ATOM 2495 C CA . GLY A 1 315 ? -31.062 -12.669 -15.368 1.00 91.75 315 GLY A CA 1
ATOM 2496 C C . GLY A 1 315 ? -29.945 -13.714 -15.231 1.00 91.75 315 GLY A C 1
ATOM 2497 O O . GLY A 1 315 ? -30.181 -14.872 -15.565 1.00 91.75 315 GLY A O 1
ATOM 2498 N N . LEU A 1 316 ? -28.755 -13.366 -14.721 1.00 92.62 316 LEU A N 1
ATOM 2499 C CA . LEU A 1 316 ? -27.640 -14.318 -14.560 1.00 92.62 316 LEU A CA 1
ATOM 2500 C C . LEU A 1 316 ? -27.999 -15.509 -13.663 1.00 92.62 316 LEU A C 1
ATOM 2502 O O . LEU A 1 316 ? -27.763 -16.660 -14.030 1.00 92.62 316 LEU A O 1
ATOM 2506 N N . ALA A 1 317 ? -28.630 -15.244 -12.517 1.00 89.94 317 ALA A N 1
ATOM 2507 C CA . ALA A 1 317 ? -29.089 -16.296 -11.612 1.00 89.94 317 ALA A CA 1
ATOM 2508 C C . ALA A 1 317 ? -30.122 -17.224 -12.281 1.00 89.94 317 ALA A C 1
ATOM 2510 O O . ALA A 1 317 ? -30.086 -18.438 -12.086 1.00 89.94 317 ALA A O 1
ATOM 2511 N N . ALA A 1 318 ? -31.001 -16.675 -13.128 1.00 91.25 318 ALA A N 1
ATOM 2512 C CA . ALA A 1 318 ? -32.008 -17.447 -13.858 1.00 91.25 318 ALA A CA 1
ATOM 2513 C C . ALA A 1 318 ? -31.400 -18.344 -14.953 1.00 91.25 318 ALA A C 1
ATOM 2515 O O . ALA A 1 318 ? -31.951 -19.404 -15.243 1.00 91.25 318 ALA A O 1
ATOM 2516 N N . LEU A 1 319 ? -30.250 -17.959 -15.521 1.00 93.25 319 LEU A N 1
ATOM 2517 C CA . LEU A 1 319 ? -29.462 -18.802 -16.431 1.00 93.25 319 LEU A CA 1
ATOM 2518 C C . LEU A 1 319 ? -28.716 -19.936 -15.708 1.00 93.25 319 LEU A C 1
ATOM 2520 O O . LEU A 1 319 ? -28.178 -20.826 -16.364 1.00 93.25 319 LEU A O 1
ATOM 2524 N N . GLY A 1 320 ? -28.681 -19.918 -14.373 1.00 93.88 320 GLY A N 1
ATOM 2525 C CA . GLY A 1 320 ? -27.987 -20.915 -13.565 1.00 93.88 320 GLY A CA 1
ATOM 2526 C C . GLY A 1 320 ? -26.484 -20.675 -13.418 1.00 93.88 320 GLY A C 1
ATOM 2527 O O . GLY A 1 320 ? -25.774 -21.631 -13.118 1.00 93.88 320 GLY A O 1
ATOM 2528 N N . VAL A 1 321 ? -26.007 -19.440 -13.622 1.00 96.38 321 VAL A N 1
ATOM 2529 C CA . VAL A 1 321 ? -24.606 -19.049 -13.373 1.00 96.38 321 VAL A CA 1
ATOM 2530 C C . VAL A 1 321 ? -24.243 -19.287 -11.904 1.00 96.38 321 VAL A C 1
ATOM 2532 O O . VAL A 1 321 ? -25.048 -19.004 -11.017 1.00 96.38 321 VAL A O 1
ATOM 2535 N N . GLU A 1 322 ? -23.037 -19.790 -11.638 1.00 97.31 322 GLU A N 1
ATOM 2536 C CA . GLU A 1 322 ? -22.494 -19.959 -10.283 1.00 97.31 322 GLU A CA 1
ATOM 2537 C C . GLU A 1 322 ? -21.341 -18.966 -10.041 1.00 97.31 322 GLU A C 1
ATOM 2539 O O . GLU A 1 322 ? -20.542 -18.703 -10.939 1.00 97.31 322 GLU A O 1
ATOM 2544 N N . LEU A 1 323 ? -21.256 -18.396 -8.833 1.00 97.56 323 LEU A N 1
ATOM 2545 C CA . LEU A 1 323 ? -20.192 -17.448 -8.472 1.00 97.56 323 LEU A CA 1
ATOM 2546 C C . LEU A 1 323 ? -18.999 -18.165 -7.840 1.00 97.56 323 LEU A C 1
ATOM 2548 O O . LEU A 1 323 ? -19.191 -19.068 -7.020 1.00 97.56 323 LEU A O 1
ATOM 2552 N N . MET A 1 324 ? -17.789 -17.711 -8.162 1.00 98.19 324 MET A N 1
ATOM 2553 C CA . MET A 1 324 ? -16.554 -18.082 -7.480 1.00 98.19 324 MET A CA 1
ATOM 2554 C C . MET A 1 324 ? -15.999 -16.891 -6.707 1.00 98.19 324 MET A C 1
ATOM 2556 O O . MET A 1 324 ? -15.495 -15.939 -7.298 1.00 98.19 324 MET A O 1
ATOM 2560 N N . LEU A 1 325 ? -16.106 -16.953 -5.377 1.00 97.88 325 LEU A N 1
ATOM 2561 C CA . LEU A 1 325 ? -15.601 -15.906 -4.500 1.00 97.88 325 LEU A CA 1
ATOM 2562 C C . LEU A 1 325 ? -14.136 -16.144 -4.178 1.00 97.88 325 LEU A C 1
ATOM 2564 O O . LEU A 1 325 ? -13.770 -17.240 -3.748 1.00 97.88 325 LEU A O 1
ATOM 2568 N N . TRP A 1 326 ? -13.318 -15.109 -4.336 1.00 96.00 326 TRP A N 1
ATOM 2569 C CA . TRP A 1 326 ? -11.873 -15.232 -4.181 1.00 96.00 326 TRP A CA 1
ATOM 2570 C C . TRP A 1 326 ? -11.258 -14.146 -3.294 1.00 96.00 326 TRP A C 1
ATOM 2572 O O . TRP A 1 326 ? -11.693 -12.994 -3.259 1.00 96.00 326 TRP A O 1
ATOM 2582 N N . SER A 1 327 ? -10.232 -14.533 -2.538 1.00 94.12 327 SER A N 1
ATOM 2583 C CA . SER A 1 327 ? -9.406 -13.639 -1.722 1.00 94.12 327 SER A CA 1
ATOM 2584 C C . SER A 1 327 ? -8.135 -14.373 -1.310 1.00 94.12 327 SER A C 1
ATOM 2586 O O . SER A 1 327 ? -8.191 -15.516 -0.850 1.00 94.12 327 SER A O 1
ATOM 2588 N N . TYR A 1 328 ? -6.987 -13.713 -1.454 1.00 92.81 328 TYR A N 1
ATOM 2589 C CA . TYR A 1 328 ? -5.666 -14.314 -1.219 1.00 92.81 328 TYR A CA 1
ATOM 2590 C C . TYR A 1 328 ? -5.010 -13.872 0.095 1.00 92.81 328 TYR A C 1
ATOM 2592 O O . TYR A 1 328 ? -3.850 -14.192 0.357 1.00 92.81 328 TYR A O 1
ATOM 2600 N N . VAL A 1 329 ? -5.756 -13.154 0.939 1.00 86.94 329 VAL A N 1
ATOM 2601 C CA . VAL A 1 329 ? -5.339 -12.773 2.293 1.00 86.94 329 VAL A CA 1
ATOM 2602 C C . VAL A 1 329 ? -5.953 -13.697 3.347 1.00 86.94 329 VAL A C 1
ATOM 2604 O O . VAL A 1 329 ? -6.931 -14.398 3.092 1.00 86.94 329 VAL A O 1
ATOM 2607 N N . LYS A 1 330 ? -5.405 -13.672 4.565 1.00 87.19 330 LYS A N 1
ATOM 2608 C CA . LYS A 1 330 ? -5.965 -14.401 5.714 1.00 87.19 330 LYS A CA 1
ATOM 2609 C C . LYS A 1 330 ? -7.300 -13.814 6.194 1.00 87.19 330 LYS A C 1
ATOM 2611 O O . LYS A 1 330 ? -8.208 -14.558 6.542 1.00 87.19 330 LYS A O 1
ATOM 2616 N N . ASP A 1 331 ? -7.428 -12.487 6.198 1.00 87.69 331 ASP A N 1
ATOM 2617 C CA . ASP A 1 331 ? -8.650 -11.792 6.622 1.00 87.69 331 ASP A CA 1
ATOM 2618 C C . ASP A 1 331 ? -9.626 -11.619 5.446 1.00 87.69 331 ASP A C 1
ATOM 2620 O O . ASP A 1 331 ? -9.685 -10.573 4.797 1.00 87.69 331 ASP A O 1
ATOM 2624 N N . ILE A 1 332 ? -10.362 -12.687 5.131 1.00 92.62 332 ILE A N 1
ATOM 2625 C CA . ILE A 1 332 ? -11.300 -12.728 3.996 1.00 92.62 332 ILE A CA 1
ATOM 2626 C C . ILE A 1 332 ? -12.452 -11.730 4.189 1.00 92.62 332 ILE A C 1
ATOM 2628 O O . ILE A 1 332 ? -12.854 -11.062 3.233 1.00 92.62 332 ILE A O 1
ATOM 2632 N N . TYR A 1 333 ? -12.948 -11.576 5.422 1.00 89.62 333 TYR A N 1
ATOM 2633 C CA . TYR A 1 333 ? -14.095 -10.715 5.733 1.00 89.62 333 TYR A CA 1
ATOM 2634 C C . TYR A 1 333 ? -13.827 -9.225 5.503 1.00 89.62 333 TYR A C 1
ATOM 2636 O O . TYR A 1 333 ? -14.770 -8.463 5.288 1.00 89.62 333 TYR A O 1
ATOM 2644 N N . ARG A 1 334 ? -12.553 -8.813 5.470 1.00 84.19 334 ARG A N 1
ATOM 2645 C CA . ARG A 1 334 ? -12.148 -7.466 5.050 1.00 84.19 334 ARG A CA 1
ATOM 2646 C C . ARG A 1 334 ? -12.545 -7.146 3.607 1.00 84.19 334 ARG A C 1
ATOM 2648 O O . ARG A 1 334 ? -12.872 -5.999 3.313 1.00 84.19 334 ARG A O 1
ATOM 2655 N N . PHE A 1 335 ? -12.491 -8.134 2.716 1.00 84.25 335 PHE A N 1
ATOM 2656 C CA . PHE A 1 335 ? -12.768 -7.962 1.285 1.00 84.25 335 PHE A CA 1
ATOM 2657 C C . PHE A 1 335 ? -14.168 -8.425 0.891 1.00 84.25 335 PHE A C 1
ATOM 2659 O O . PHE A 1 335 ? -14.728 -7.900 -0.069 1.00 84.25 335 PHE A O 1
ATOM 2666 N N . ILE A 1 336 ? -14.719 -9.390 1.629 1.00 92.06 336 ILE A N 1
ATOM 2667 C CA . ILE A 1 336 ? -16.056 -9.939 1.407 1.00 92.06 336 ILE A CA 1
ATOM 2668 C C . ILE A 1 336 ? -16.792 -9.950 2.754 1.00 92.06 336 ILE A C 1
ATOM 2670 O O . ILE A 1 336 ? -16.701 -10.924 3.504 1.00 92.06 336 ILE A O 1
ATOM 2674 N N . PRO A 1 337 ? -17.503 -8.868 3.117 1.00 89.00 337 PRO A N 1
ATOM 2675 C CA . PRO A 1 337 ? -18.221 -8.800 4.386 1.00 89.00 337 PRO A CA 1
ATOM 2676 C C . PRO A 1 337 ? -19.325 -9.862 4.482 1.00 89.00 337 PRO A C 1
ATOM 2678 O O . PRO A 1 337 ? -19.937 -10.227 3.480 1.00 89.00 337 PRO A O 1
ATOM 2681 N N . SER A 1 338 ? -19.689 -10.295 5.694 1.00 89.25 338 SER A N 1
ATOM 2682 C CA . SER A 1 338 ? -20.757 -11.295 5.910 1.00 89.25 338 SER A CA 1
ATOM 2683 C C . SER A 1 338 ? -22.093 -10.930 5.246 1.00 89.25 338 SER A C 1
ATOM 2685 O O . SER A 1 338 ? -22.817 -11.803 4.770 1.00 89.25 338 SER A O 1
ATOM 2687 N N . GLN A 1 339 ? -22.411 -9.633 5.162 1.00 89.38 339 GLN A N 1
ATOM 2688 C CA . GLN A 1 339 ? -23.602 -9.140 4.465 1.00 89.38 339 GLN A CA 1
ATOM 2689 C C . GLN A 1 339 ? -23.585 -9.482 2.967 1.00 89.38 339 GLN A C 1
ATOM 2691 O O . GLN A 1 339 ? -24.627 -9.785 2.392 1.00 89.38 339 GLN A O 1
ATOM 2696 N N . GLN A 1 340 ? -22.413 -9.477 2.338 1.00 91.69 340 GLN A N 1
ATOM 2697 C CA . GLN A 1 340 ? -22.255 -9.779 0.921 1.00 91.69 340 GLN A CA 1
ATOM 2698 C C . GLN A 1 340 ? -22.473 -11.266 0.628 1.00 91.69 340 GLN A C 1
ATOM 2700 O O . GLN A 1 340 ? -23.166 -11.605 -0.329 1.00 91.69 340 GLN A O 1
ATOM 2705 N N . PHE A 1 341 ? -22.005 -12.163 1.506 1.00 94.88 341 PHE A N 1
ATOM 2706 C CA . PHE A 1 341 ? -22.351 -13.587 1.425 1.00 94.88 341 PHE A CA 1
ATOM 2707 C C . PHE A 1 341 ? -23.870 -13.805 1.482 1.00 94.88 341 PHE A C 1
ATOM 2709 O O . PHE A 1 341 ? -24.412 -14.574 0.691 1.00 94.88 341 PHE A O 1
ATOM 2716 N N . GLN A 1 342 ? -24.577 -13.088 2.365 1.00 93.31 342 GLN A N 1
ATOM 2717 C CA . GLN A 1 342 ? -26.041 -13.152 2.454 1.00 93.31 342 GLN A CA 1
ATOM 2718 C C . GLN A 1 342 ? -26.731 -12.606 1.198 1.00 93.31 342 GLN A C 1
ATOM 2720 O O . GLN A 1 342 ? -27.749 -13.151 0.776 1.00 93.31 342 GLN A O 1
ATOM 2725 N N . GLN A 1 343 ? -26.206 -11.535 0.601 1.00 93.12 343 GLN A N 1
ATOM 2726 C CA . GLN A 1 343 ? -26.728 -10.973 -0.648 1.00 93.12 343 GLN A CA 1
ATOM 2727 C C . GLN A 1 343 ? -26.569 -11.953 -1.812 1.00 93.12 343 GLN A C 1
ATOM 2729 O O . GLN A 1 343 ? -27.532 -12.202 -2.536 1.00 93.12 343 GLN A O 1
ATOM 2734 N N . PHE A 1 344 ? -25.391 -12.560 -1.964 1.00 95.81 344 PHE A N 1
ATOM 2735 C CA . PHE A 1 344 ? -25.167 -13.556 -3.008 1.00 95.81 344 PHE A CA 1
ATOM 2736 C C . PHE A 1 344 ? -25.999 -14.817 -2.789 1.00 95.81 344 PHE A C 1
ATOM 2738 O O . PHE A 1 344 ? -26.598 -15.300 -3.745 1.00 95.81 344 PHE A O 1
ATOM 2745 N N . ALA A 1 345 ? -26.138 -15.296 -1.552 1.00 95.56 345 ALA A N 1
ATOM 2746 C CA . ALA A 1 345 ? -26.960 -16.463 -1.232 1.00 95.56 345 ALA A CA 1
ATOM 2747 C C . ALA A 1 345 ? -28.452 -16.289 -1.582 1.00 95.56 345 ALA A C 1
ATOM 2749 O O . ALA A 1 345 ? -29.132 -17.269 -1.884 1.00 95.56 345 ALA A O 1
ATOM 2750 N N . GLN A 1 346 ? -28.970 -15.053 -1.594 1.00 94.06 346 GLN A N 1
ATOM 2751 C CA . GLN A 1 346 ? -30.348 -14.771 -2.026 1.00 94.06 346 GLN A CA 1
ATOM 2752 C C . GLN A 1 346 ? -30.573 -15.003 -3.525 1.00 94.06 346 GLN A C 1
ATOM 2754 O O . GLN A 1 346 ? -31.708 -15.231 -3.943 1.00 94.06 346 GLN A O 1
ATOM 2759 N N . LEU A 1 347 ? -29.522 -14.890 -4.339 1.00 94.69 347 LEU A N 1
ATOM 2760 C CA . LEU A 1 347 ? -29.600 -14.980 -5.799 1.00 94.69 347 LEU A CA 1
ATOM 2761 C C . LEU A 1 347 ? -29.024 -16.295 -6.323 1.00 94.69 347 LEU A C 1
ATOM 2763 O O . LEU A 1 347 ? -29.593 -16.910 -7.222 1.00 94.69 347 LEU A O 1
ATOM 2767 N N . PHE A 1 348 ? -27.905 -16.727 -5.751 1.00 96.50 348 PHE A N 1
ATOM 2768 C CA . PHE A 1 348 ? -27.120 -17.866 -6.193 1.00 96.50 348 PHE A CA 1
ATOM 2769 C C . PHE A 1 348 ? -27.160 -18.948 -5.110 1.00 96.50 348 PHE A C 1
ATOM 2771 O O . PHE A 1 348 ? -26.450 -18.852 -4.109 1.00 96.50 348 PHE A O 1
ATOM 2778 N N . PRO A 1 349 ? -27.969 -20.008 -5.286 1.00 94.94 349 PRO A N 1
ATOM 2779 C CA . PRO A 1 349 ? -28.088 -21.059 -4.277 1.00 94.94 349 PRO A CA 1
ATOM 2780 C C . PRO A 1 349 ? -26.808 -21.893 -4.129 1.00 94.94 349 PRO A C 1
ATOM 2782 O O . PRO A 1 349 ? -26.664 -22.617 -3.146 1.00 94.94 349 PRO A O 1
ATOM 2785 N N . ARG A 1 350 ? -25.896 -21.839 -5.106 1.00 96.88 350 ARG A N 1
ATOM 2786 C CA . ARG A 1 350 ? -24.667 -22.638 -5.152 1.00 96.88 350 ARG A CA 1
ATOM 2787 C C . ARG A 1 350 ? -23.474 -21.739 -5.430 1.00 96.88 350 ARG A C 1
ATOM 2789 O O . ARG A 1 350 ? -23.584 -20.817 -6.237 1.00 96.88 350 ARG A O 1
ATOM 2796 N N . VAL A 1 351 ? -22.359 -22.022 -4.765 1.00 97.62 351 VAL A N 1
ATOM 2797 C CA . VAL A 1 351 ? -21.201 -21.125 -4.739 1.00 97.62 351 VAL A CA 1
ATOM 2798 C C . VAL A 1 351 ? -19.876 -21.886 -4.727 1.00 97.62 351 VAL A C 1
ATOM 2800 O O . VAL A 1 351 ? -19.807 -23.017 -4.240 1.00 97.62 351 VAL A O 1
ATOM 2803 N N . TRP A 1 352 ? -18.826 -21.255 -5.240 1.00 98.31 352 TRP A N 1
ATOM 2804 C CA . TRP A 1 352 ? -17.443 -21.723 -5.198 1.00 98.31 352 TRP A CA 1
ATOM 2805 C C . TRP A 1 352 ? -16.588 -20.763 -4.378 1.00 98.31 352 TRP A C 1
ATOM 2807 O O . TRP A 1 352 ? -16.843 -19.559 -4.367 1.00 98.31 352 TRP A O 1
ATOM 2817 N N . PHE A 1 353 ? -15.545 -21.288 -3.741 1.00 98.06 353 PHE A N 1
ATOM 2818 C CA . PHE A 1 353 ? -14.516 -20.476 -3.097 1.00 98.06 353 PHE A CA 1
ATOM 2819 C C . PHE A 1 353 ? -13.165 -20.699 -3.755 1.00 98.06 353 PHE A C 1
ATOM 2821 O O . PHE A 1 353 ? -12.884 -21.797 -4.240 1.00 98.06 353 PHE A O 1
ATOM 2828 N N . ALA A 1 354 ? -12.328 -19.671 -3.742 1.00 97.88 354 ALA A N 1
ATOM 2829 C CA . ALA A 1 354 ? -10.993 -19.704 -4.307 1.00 97.88 354 ALA A CA 1
ATOM 2830 C C . ALA A 1 354 ? -9.969 -19.062 -3.363 1.00 97.88 354 ALA A C 1
ATOM 2832 O O . ALA A 1 354 ? -10.073 -17.897 -2.971 1.00 97.88 354 ALA A O 1
ATOM 2833 N N . SER A 1 355 ? -8.961 -19.855 -3.032 1.00 97.12 355 SER A N 1
ATOM 2834 C CA . SER A 1 355 ? -7.755 -19.494 -2.291 1.00 97.12 355 SER A CA 1
ATOM 2835 C C . SER A 1 355 ? -6.543 -19.630 -3.215 1.00 97.12 355 SER A C 1
ATOM 2837 O O . SER A 1 355 ? -6.726 -19.888 -4.399 1.00 97.12 355 SER A O 1
ATOM 2839 N N . ALA A 1 356 ? -5.310 -19.492 -2.720 1.00 96.19 356 ALA A N 1
ATOM 2840 C CA . ALA A 1 356 ? -4.108 -19.656 -3.547 1.00 96.19 356 ALA A CA 1
ATOM 2841 C C . ALA A 1 356 ? -3.093 -20.653 -2.967 1.00 96.19 356 ALA A C 1
ATOM 2843 O O . ALA A 1 356 ? -2.979 -20.805 -1.751 1.00 96.19 356 ALA A O 1
ATOM 2844 N N . PHE A 1 357 ? -2.303 -21.286 -3.843 1.00 95.94 357 PHE A N 1
ATOM 2845 C CA . PHE A 1 357 ? -1.130 -22.099 -3.466 1.00 95.94 357 PHE A CA 1
ATOM 2846 C C . PHE A 1 357 ? 0.197 -21.597 -4.064 1.00 95.94 357 PHE A C 1
ATOM 2848 O O . PHE A 1 357 ? 1.271 -21.988 -3.593 1.00 95.94 357 PHE A O 1
ATOM 2855 N N . LYS A 1 358 ? 0.122 -20.774 -5.118 1.00 93.38 358 LYS A N 1
ATOM 2856 C CA . LYS A 1 358 ? 1.240 -20.058 -5.747 1.00 93.38 358 LYS A CA 1
ATOM 2857 C C . LYS A 1 358 ? 0.746 -18.741 -6.354 1.00 93.38 358 LYS A C 1
ATOM 2859 O O . LYS A 1 358 ? -0.437 -18.617 -6.671 1.00 93.38 358 LYS A O 1
ATOM 2864 N N . GLY A 1 359 ? 1.658 -17.800 -6.587 1.00 87.25 359 GLY A N 1
ATOM 2865 C CA . GLY A 1 359 ? 1.308 -16.469 -7.096 1.00 87.25 359 GLY A CA 1
ATOM 2866 C C . GLY A 1 359 ? 0.561 -15.643 -6.043 1.00 87.25 359 GLY A C 1
ATOM 2867 O O . GLY A 1 359 ? 0.630 -15.961 -4.859 1.00 87.25 359 GLY A O 1
ATOM 2868 N N . ALA A 1 360 ? -0.130 -14.575 -6.458 1.00 78.94 360 ALA A N 1
ATOM 2869 C CA . ALA A 1 360 ? -0.908 -13.689 -5.573 1.00 78.94 360 ALA A CA 1
ATOM 2870 C C . ALA A 1 360 ? -0.124 -13.049 -4.399 1.00 78.94 360 ALA A C 1
ATOM 2872 O O . ALA A 1 360 ? -0.720 -12.511 -3.467 1.00 78.94 360 ALA A O 1
ATOM 2873 N N . PHE A 1 361 ? 1.210 -13.105 -4.442 1.00 74.81 361 PHE A N 1
ATOM 2874 C CA . PHE A 1 361 ? 2.108 -12.630 -3.389 1.00 74.81 361 PHE A CA 1
ATOM 2875 C C . PHE A 1 361 ? 3.412 -12.061 -3.982 1.00 74.81 361 PHE A C 1
ATOM 2877 O O . PHE A 1 361 ? 4.504 -12.342 -3.505 1.00 74.81 361 PHE A O 1
ATOM 2884 N N . GLY A 1 362 ? 3.311 -11.281 -5.062 1.00 71.50 362 GLY A N 1
ATOM 2885 C CA . GLY A 1 362 ? 4.447 -10.601 -5.693 1.00 71.50 362 GLY A CA 1
ATOM 2886 C C . GLY A 1 362 ? 4.730 -11.069 -7.122 1.00 71.50 362 GLY A C 1
ATOM 2887 O O . GLY A 1 362 ? 4.603 -12.245 -7.458 1.00 71.50 362 GLY A O 1
ATOM 2888 N N . GLU A 1 363 ? 5.126 -10.121 -7.968 1.00 69.69 363 GLU A N 1
ATOM 2889 C CA . GLU A 1 363 ? 5.194 -10.261 -9.433 1.00 69.69 363 GLU A CA 1
ATOM 2890 C C . GLU A 1 363 ? 6.476 -10.943 -9.941 1.00 69.69 363 GLU A C 1
ATOM 2892 O O . GLU A 1 363 ? 6.541 -11.388 -11.086 1.00 69.69 363 GLU A O 1
ATOM 2897 N N . THR A 1 364 ? 7.513 -11.022 -9.103 1.00 76.06 364 THR A N 1
ATOM 2898 C CA . THR A 1 364 ? 8.865 -11.482 -9.474 1.00 76.06 364 THR A CA 1
ATOM 2899 C C . THR A 1 364 ? 9.326 -12.704 -8.684 1.00 76.06 364 THR A C 1
ATOM 2901 O O . THR A 1 364 ? 10.507 -13.061 -8.715 1.00 76.06 364 THR A O 1
ATOM 2904 N N . LEU A 1 365 ? 8.406 -13.364 -7.975 1.00 79.38 365 LEU A N 1
ATOM 2905 C CA . LEU A 1 365 ? 8.728 -14.532 -7.166 1.00 79.38 365 LEU A CA 1
ATOM 2906 C C . LEU A 1 365 ? 9.310 -15.676 -8.010 1.00 79.38 365 LEU A C 1
ATOM 2908 O O . LEU A 1 365 ? 9.004 -15.846 -9.192 1.00 79.38 365 LEU A O 1
ATOM 2912 N N . THR A 1 366 ? 10.128 -16.501 -7.360 1.00 83.25 366 THR A N 1
ATOM 2913 C CA . THR A 1 366 ? 10.696 -17.744 -7.914 1.00 83.25 366 THR A CA 1
ATOM 2914 C C . THR A 1 366 ? 10.262 -18.993 -7.141 1.00 83.25 366 THR A C 1
ATOM 2916 O O . THR A 1 366 ? 10.337 -20.100 -7.670 1.00 83.25 366 THR A O 1
ATOM 2919 N N . VAL A 1 367 ? 9.758 -18.825 -5.914 1.00 89.50 367 VAL A N 1
ATOM 2920 C CA . VAL A 1 367 ? 9.179 -19.866 -5.053 1.00 89.50 367 VAL A CA 1
ATOM 2921 C C . VAL A 1 367 ? 8.073 -19.233 -4.190 1.00 89.50 367 VAL A C 1
ATOM 2923 O O . VAL A 1 367 ? 8.235 -18.087 -3.758 1.00 89.50 367 VAL A O 1
ATOM 2926 N N . PRO A 1 368 ? 6.936 -19.911 -3.948 1.00 91.88 368 PRO A N 1
ATOM 2927 C CA . PRO A 1 368 ? 5.870 -19.362 -3.113 1.00 91.88 368 PRO A CA 1
ATOM 2928 C C . PRO A 1 368 ? 6.180 -19.456 -1.611 1.00 91.88 368 PRO A C 1
ATOM 2930 O O . PRO A 1 368 ? 6.946 -20.310 -1.166 1.00 91.88 368 PRO A O 1
ATOM 2933 N N . ASN A 1 369 ? 5.512 -18.616 -0.818 1.00 93.19 369 ASN A N 1
ATOM 2934 C CA . ASN A 1 369 ? 5.478 -18.746 0.638 1.00 93.19 369 ASN A CA 1
ATOM 2935 C C . ASN A 1 369 ? 4.377 -19.749 1.033 1.00 93.19 369 ASN A C 1
ATOM 2937 O O . ASN A 1 369 ? 3.190 -19.422 1.056 1.00 93.19 369 ASN A O 1
ATOM 2941 N N . ALA A 1 370 ? 4.772 -20.987 1.325 1.00 94.88 370 ALA A N 1
ATOM 2942 C CA . ALA A 1 370 ? 3.870 -22.083 1.660 1.00 94.88 370 ALA A CA 1
ATOM 2943 C C . ALA A 1 370 ? 3.078 -21.836 2.956 1.00 94.88 370 ALA A C 1
ATOM 2945 O O . ALA A 1 370 ? 1.909 -22.214 3.029 1.00 94.88 370 ALA A O 1
ATOM 2946 N N . ARG A 1 371 ? 3.671 -21.170 3.960 1.00 94.06 371 ARG A N 1
ATOM 2947 C CA . ARG A 1 371 ? 2.979 -20.806 5.212 1.00 94.06 371 ARG A CA 1
ATOM 2948 C C . ARG A 1 371 ? 1.857 -19.802 4.958 1.00 94.06 371 ARG A C 1
ATOM 2950 O O . ARG A 1 371 ? 0.740 -20.013 5.419 1.00 94.06 371 ARG A O 1
ATOM 2957 N N . TRP A 1 372 ? 2.128 -18.760 4.174 1.00 93.50 372 TRP A N 1
ATOM 2958 C CA . TRP A 1 372 ? 1.124 -17.762 3.795 1.00 93.50 372 TRP A CA 1
ATOM 2959 C C . TRP A 1 372 ? -0.071 -18.399 3.077 1.00 93.50 372 TRP A C 1
ATOM 2961 O O . TRP A 1 372 ? -1.226 -18.150 3.425 1.00 93.50 372 TRP A O 1
ATOM 2971 N N . HIS A 1 373 ? 0.204 -19.264 2.098 1.00 95.50 373 HIS A N 1
ATOM 2972 C CA . HIS A 1 373 ? -0.844 -19.968 1.367 1.00 95.50 373 HIS A CA 1
ATOM 2973 C C . HIS A 1 373 ? -1.625 -20.933 2.261 1.00 95.50 373 HIS A C 1
ATOM 2975 O O . HIS A 1 373 ? -2.852 -20.957 2.191 1.00 95.50 373 HIS A O 1
ATOM 2981 N N . LEU A 1 374 ? -0.957 -21.678 3.148 1.00 95.81 374 LEU A N 1
ATOM 2982 C CA . LEU A 1 374 ? -1.638 -22.533 4.121 1.00 95.81 374 LEU A CA 1
ATOM 2983 C C . LEU A 1 374 ? -2.606 -21.726 4.998 1.00 95.81 374 LEU A C 1
ATOM 2985 O O . LEU A 1 374 ? -3.752 -22.138 5.164 1.00 95.81 374 LEU A O 1
ATOM 2989 N N . ASP A 1 375 ? -2.182 -20.571 5.509 1.00 95.19 375 ASP A N 1
ATOM 2990 C CA . ASP A 1 375 ? -3.018 -19.693 6.329 1.00 95.19 375 ASP A CA 1
ATOM 2991 C C . ASP A 1 375 ? -4.252 -19.183 5.564 1.00 95.19 375 ASP A C 1
ATOM 2993 O O . ASP A 1 375 ? -5.363 -19.211 6.099 1.00 95.19 375 ASP A O 1
ATOM 2997 N N . ASN A 1 376 ? -4.088 -18.776 4.300 1.00 96.25 376 ASN A N 1
ATOM 2998 C CA . ASN A 1 376 ? -5.205 -18.391 3.429 1.00 96.25 376 ASN A CA 1
ATOM 2999 C C . ASN A 1 376 ? -6.167 -19.566 3.176 1.00 96.25 376 ASN A C 1
ATOM 3001 O O . ASN A 1 376 ? -7.385 -19.405 3.247 1.00 96.25 376 ASN A O 1
ATOM 3005 N N . ASN A 1 377 ? -5.632 -20.766 2.951 1.00 97.12 377 ASN A N 1
ATOM 3006 C CA . ASN A 1 377 ? -6.427 -21.977 2.769 1.00 97.12 377 ASN A CA 1
ATOM 3007 C C . ASN A 1 377 ? -7.233 -22.328 4.024 1.00 97.12 377 ASN A C 1
ATOM 3009 O O . ASN A 1 377 ? -8.410 -22.666 3.915 1.00 97.12 377 ASN A O 1
ATOM 3013 N N . MET A 1 378 ? -6.632 -22.225 5.213 1.00 96.25 378 MET A N 1
ATOM 3014 C CA . MET A 1 378 ? -7.336 -22.477 6.474 1.00 96.25 378 MET A CA 1
ATOM 3015 C C . MET A 1 378 ? -8.437 -21.440 6.719 1.00 96.25 378 MET A C 1
ATOM 3017 O O . MET A 1 378 ? -9.552 -21.823 7.069 1.00 96.25 378 MET A O 1
ATOM 3021 N N . ALA A 1 379 ? -8.176 -20.161 6.433 1.00 96.44 379 ALA A N 1
ATOM 3022 C CA . ALA A 1 379 ? -9.184 -19.109 6.547 1.00 96.44 379 ALA A CA 1
ATOM 3023 C C . ALA A 1 379 ? -10.412 -19.380 5.659 1.00 96.44 379 ALA A C 1
ATOM 3025 O O . ALA A 1 379 ? -11.549 -19.229 6.105 1.00 96.44 379 ALA A O 1
ATOM 3026 N N . TRP A 1 380 ? -10.212 -19.855 4.426 1.00 97.38 380 TRP A N 1
ATOM 3027 C CA . TRP A 1 380 ? -11.323 -20.222 3.542 1.00 97.38 380 TRP A CA 1
ATOM 3028 C C . TRP A 1 380 ? -12.128 -21.426 4.041 1.00 97.38 380 TRP A C 1
ATOM 3030 O O . TRP A 1 380 ? -13.343 -21.468 3.841 1.00 97.38 380 TRP A O 1
ATOM 3040 N N . LEU A 1 381 ? -11.496 -22.389 4.719 1.00 96.31 381 LEU A N 1
ATOM 3041 C CA . LEU A 1 381 ? -12.213 -23.498 5.360 1.00 96.31 381 LEU A CA 1
ATOM 3042 C C . LEU A 1 381 ? -13.053 -23.024 6.549 1.00 96.31 381 LEU A C 1
ATOM 3044 O O . LEU A 1 381 ? -14.174 -23.508 6.729 1.00 96.31 381 LEU A O 1
ATOM 3048 N N . ASP A 1 382 ? -12.543 -22.070 7.329 1.00 94.56 382 ASP A N 1
ATOM 3049 C CA . ASP A 1 382 ? -13.287 -21.452 8.427 1.00 94.56 382 ASP A CA 1
ATOM 3050 C C . ASP A 1 382 ? -14.500 -20.671 7.901 1.00 94.56 382 ASP A C 1
ATOM 3052 O O . ASP A 1 382 ? -15.620 -20.915 8.358 1.00 94.56 382 ASP A O 1
ATOM 3056 N N . VAL A 1 383 ? -14.319 -19.841 6.865 1.00 95.38 383 VAL A N 1
ATOM 3057 C CA . VAL A 1 383 ? -15.421 -19.140 6.180 1.00 95.38 383 VAL A CA 1
ATOM 3058 C C . VAL A 1 383 ? -16.434 -20.135 5.623 1.00 95.38 383 VAL A C 1
ATOM 3060 O O . VAL A 1 383 ? -17.637 -19.972 5.821 1.00 95.38 383 VAL A O 1
ATOM 3063 N N . ALA A 1 384 ? -15.983 -21.210 4.974 1.00 94.75 384 ALA A N 1
ATOM 3064 C CA . ALA A 1 384 ? -16.887 -22.220 4.442 1.00 94.75 384 ALA A CA 1
ATOM 3065 C C . ALA A 1 384 ? -17.692 -22.918 5.541 1.00 94.75 384 ALA A C 1
ATOM 3067 O O . ALA A 1 384 ? -18.894 -23.128 5.383 1.00 94.75 384 ALA A O 1
ATOM 3068 N N . ARG A 1 385 ? -17.067 -23.226 6.682 1.00 93.31 385 ARG A N 1
ATOM 3069 C CA . ARG A 1 385 ? -17.755 -23.789 7.848 1.00 93.31 385 ARG A CA 1
ATOM 3070 C C . ARG A 1 385 ? -18.806 -22.828 8.404 1.00 93.31 385 ARG A C 1
ATOM 3072 O O . ARG A 1 385 ? -19.899 -23.275 8.750 1.00 93.31 385 ARG A O 1
ATOM 3079 N N . GLU A 1 386 ? -18.488 -21.542 8.493 1.00 92.38 386 GLU A N 1
ATOM 3080 C CA . GLU A 1 386 ? -19.379 -20.510 9.030 1.00 92.38 386 GLU A CA 1
ATOM 3081 C C . GLU A 1 386 ? -20.553 -20.221 8.088 1.00 92.38 386 GLU A C 1
ATOM 3083 O O . GLU A 1 386 ? -21.708 -20.229 8.515 1.00 92.38 386 GLU A O 1
ATOM 3088 N N . GLN A 1 387 ? -20.281 -20.050 6.793 1.00 92.88 387 GLN A N 1
ATOM 3089 C CA . GLN A 1 387 ? -21.260 -19.612 5.794 1.00 92.88 387 GLN A CA 1
ATOM 3090 C C . GLN A 1 387 ? -22.033 -20.761 5.126 1.00 92.88 387 GLN A C 1
ATOM 3092 O O . GLN A 1 387 ? -22.967 -20.504 4.367 1.00 92.88 387 GLN A O 1
ATOM 3097 N N . ARG A 1 388 ? -21.726 -22.034 5.433 1.00 90.62 388 ARG A N 1
ATOM 3098 C CA . ARG A 1 388 ? -22.403 -23.214 4.843 1.00 90.62 388 ARG A CA 1
ATOM 3099 C C . ARG A 1 388 ? -23.928 -23.205 4.941 1.00 90.62 388 ARG A C 1
ATOM 3101 O O . ARG A 1 388 ? -24.581 -23.890 4.172 1.00 90.62 388 ARG A O 1
ATOM 3108 N N . HIS A 1 389 ? -24.484 -22.497 5.922 1.00 92.56 389 HIS A N 1
ATOM 3109 C CA . HIS A 1 389 ? -25.923 -22.437 6.165 1.00 92.56 389 HIS A CA 1
ATOM 3110 C C . HIS A 1 389 ? -26.653 -21.450 5.240 1.00 92.56 389 HIS A C 1
ATOM 3112 O O . HIS A 1 389 ? -27.874 -21.520 5.140 1.00 92.56 389 HIS A O 1
ATOM 3118 N N . LEU A 1 390 ? -25.927 -20.526 4.597 1.00 94.88 390 LEU A N 1
ATOM 3119 C CA . LEU A 1 390 ? -26.502 -19.539 3.683 1.00 94.88 390 LEU A CA 1
ATOM 3120 C C . LEU A 1 390 ? -26.767 -20.127 2.295 1.00 94.88 390 LEU A C 1
ATOM 3122 O O . LEU A 1 390 ? -27.767 -19.797 1.665 1.00 94.88 390 LEU A O 1
ATOM 3126 N N . PHE A 1 391 ? -25.874 -20.994 1.822 1.00 95.12 391 PHE A N 1
ATOM 3127 C CA . PHE A 1 391 ? -25.939 -21.579 0.486 1.00 95.12 391 PHE A CA 1
ATOM 3128 C C . PHE A 1 391 ? -26.560 -22.975 0.537 1.00 95.12 391 PHE A C 1
ATOM 3130 O O . PHE A 1 391 ? -26.350 -23.726 1.486 1.00 95.12 391 PHE A O 1
ATOM 3137 N N . ALA A 1 392 ? -27.284 -23.358 -0.515 1.00 93.81 392 ALA A N 1
ATOM 3138 C CA . ALA A 1 392 ? -27.769 -24.729 -0.655 1.00 93.81 392 ALA A CA 1
ATOM 3139 C C . ALA A 1 392 ? -26.603 -25.714 -0.847 1.00 93.81 392 ALA A C 1
ATOM 3141 O O . ALA A 1 392 ? -26.669 -26.849 -0.377 1.00 93.81 392 ALA A O 1
ATOM 3142 N N . GLU A 1 393 ? -25.537 -25.285 -1.531 1.00 95.44 393 GLU A N 1
ATOM 3143 C CA . GLU A 1 393 ? -24.334 -26.090 -1.750 1.00 95.44 393 GLU A CA 1
ATOM 3144 C C . GLU A 1 393 ? -23.095 -25.201 -1.954 1.00 95.44 393 GLU A C 1
ATOM 3146 O O . GLU A 1 393 ? -23.083 -24.328 -2.821 1.00 95.44 393 GLU A O 1
ATOM 3151 N N . ILE A 1 394 ? -22.022 -25.465 -1.204 1.00 96.75 394 ILE A N 1
ATOM 3152 C CA . ILE A 1 394 ? -20.677 -24.975 -1.535 1.00 96.75 394 ILE A CA 1
ATOM 3153 C C . ILE A 1 394 ? -20.010 -26.057 -2.388 1.00 96.75 394 ILE A C 1
ATOM 3155 O O . ILE A 1 394 ? -19.702 -27.140 -1.887 1.00 96.75 394 ILE A O 1
ATOM 3159 N N . ARG A 1 395 ? -19.806 -25.779 -3.678 1.00 96.25 395 ARG A N 1
ATOM 3160 C CA . ARG A 1 395 ? -19.319 -26.745 -4.677 1.00 96.25 395 ARG A CA 1
ATOM 3161 C C . ARG A 1 395 ? -17.928 -27.272 -4.364 1.00 96.25 395 ARG A C 1
ATOM 3163 O O . ARG A 1 395 ? -17.663 -28.470 -4.476 1.00 96.25 395 ARG A O 1
ATOM 3170 N N . GLY A 1 396 ? -17.037 -26.374 -3.971 1.00 96.19 396 GLY A N 1
ATOM 3171 C CA . GLY A 1 396 ? -15.647 -26.706 -3.739 1.00 96.19 396 GLY A CA 1
ATOM 3172 C C . GLY A 1 396 ? -14.788 -25.507 -3.395 1.00 96.19 396 GLY A C 1
ATOM 3173 O O . GLY A 1 396 ? -15.247 -24.363 -3.414 1.00 96.19 396 GLY A O 1
ATOM 3174 N N . LEU A 1 397 ? -13.531 -25.820 -3.098 1.00 98.12 397 LEU A N 1
ATOM 3175 C CA . LEU A 1 397 ? -12.455 -24.864 -2.892 1.00 98.12 397 LEU A CA 1
ATOM 3176 C C . LEU A 1 397 ? -11.432 -25.045 -4.014 1.00 98.12 397 LEU A C 1
ATOM 3178 O O . LEU A 1 397 ? -10.924 -26.152 -4.229 1.00 98.12 397 LEU A O 1
ATOM 3182 N N . VAL A 1 398 ? -11.155 -23.960 -4.727 1.00 98.44 398 VAL A N 1
ATOM 3183 C CA . VAL A 1 398 ? -10.154 -23.890 -5.787 1.00 98.44 398 VAL A CA 1
ATOM 3184 C C . VAL A 1 398 ? -8.864 -23.325 -5.216 1.00 98.44 398 VAL A C 1
ATOM 3186 O O . VAL A 1 398 ? -8.845 -22.211 -4.708 1.00 98.44 398 VAL A O 1
ATOM 3189 N N . LEU A 1 399 ? -7.780 -24.086 -5.324 1.00 98.06 399 LEU A N 1
ATOM 3190 C CA . LEU A 1 399 ? -6.430 -23.609 -5.066 1.00 98.06 399 LEU A CA 1
ATOM 3191 C C . LEU A 1 399 ? -5.907 -22.941 -6.337 1.00 98.06 399 LEU A C 1
ATOM 3193 O O . LEU A 1 399 ? -5.422 -23.626 -7.244 1.00 98.06 399 LEU A O 1
ATOM 3197 N N . THR A 1 400 ? -6.024 -21.618 -6.425 1.00 96.75 400 THR A N 1
ATOM 3198 C CA . THR A 1 400 ? -5.528 -20.852 -7.567 1.00 96.75 400 THR A CA 1
ATOM 3199 C C . THR A 1 400 ? -4.004 -20.799 -7.582 1.00 96.75 400 THR A C 1
ATOM 3201 O O . THR A 1 400 ? -3.334 -20.781 -6.544 1.00 96.75 400 THR A O 1
ATOM 3204 N N . GLY A 1 401 ? -3.440 -20.806 -8.787 1.00 93.19 401 GLY A N 1
ATOM 3205 C CA . GLY A 1 401 ? -2.006 -20.759 -8.990 1.00 93.19 401 GLY A CA 1
ATOM 3206 C C . GLY A 1 401 ? -1.631 -19.952 -10.216 1.00 93.19 401 GLY A C 1
ATOM 3207 O O . GLY A 1 401 ? -1.481 -20.521 -11.291 1.00 93.19 401 GLY A O 1
ATOM 3208 N N . TRP A 1 402 ? -1.430 -18.654 -10.029 1.00 89.19 402 TRP A N 1
ATOM 3209 C CA . TRP A 1 402 ? -1.154 -17.709 -11.110 1.00 89.19 402 TRP A CA 1
ATOM 3210 C C . TRP A 1 402 ? 0.306 -17.774 -11.562 1.00 89.19 402 TRP A C 1
ATOM 3212 O O . TRP A 1 402 ? 1.202 -18.047 -10.755 1.00 89.19 402 TRP A O 1
ATOM 3222 N N . SER A 1 403 ? 0.540 -17.571 -12.854 1.00 81.00 403 SER A N 1
ATOM 3223 C CA . SER A 1 403 ? 1.860 -17.647 -13.495 1.00 81.00 403 SER A CA 1
ATOM 3224 C C . SER A 1 403 ? 2.367 -16.284 -13.968 1.00 81.00 403 SER A C 1
ATOM 3226 O O . SER A 1 403 ? 3.537 -16.140 -14.329 1.00 81.00 403 SER A O 1
ATOM 3228 N N . ARG A 1 404 ? 1.496 -15.268 -13.986 1.00 79.06 404 ARG A N 1
ATOM 3229 C CA . ARG A 1 404 ? 1.826 -13.859 -14.256 1.00 79.06 404 ARG A CA 1
ATOM 3230 C C . ARG A 1 404 ? 0.606 -12.969 -14.055 1.00 79.06 404 ARG A C 1
ATOM 3232 O O . ARG A 1 404 ? -0.506 -13.381 -14.356 1.00 79.06 404 ARG A O 1
ATOM 3239 N N . TYR A 1 405 ? 0.848 -11.740 -13.612 1.00 73.25 405 TYR A N 1
ATOM 3240 C CA . TYR A 1 405 ? -0.199 -10.744 -13.363 1.00 73.25 405 TYR A CA 1
ATOM 3241 C C . TYR A 1 405 ? -0.795 -10.177 -14.665 1.00 73.25 405 TYR A C 1
ATOM 3243 O O . TYR A 1 405 ? -1.993 -9.956 -14.753 1.00 73.25 405 TYR A O 1
ATOM 3251 N N . ASP A 1 406 ? 0.032 -9.989 -15.701 1.00 74.56 406 ASP A N 1
ATOM 3252 C CA . ASP A 1 406 ? -0.380 -9.453 -17.007 1.00 74.56 406 ASP A CA 1
ATOM 3253 C C . ASP A 1 406 ? 0.461 -10.084 -18.148 1.00 74.56 406 ASP A C 1
ATOM 3255 O O . ASP A 1 406 ? 1.519 -10.674 -17.918 1.00 74.56 406 ASP A O 1
ATOM 3259 N N . HIS A 1 407 ? 0.006 -10.018 -19.405 1.00 74.06 407 HIS A N 1
ATOM 3260 C CA . HIS A 1 407 ? 0.777 -10.335 -20.625 1.00 74.06 407 HIS A CA 1
ATOM 3261 C C . HIS A 1 407 ? 1.997 -9.477 -20.863 1.00 74.06 407 HIS A C 1
ATOM 3263 O O . HIS A 1 407 ? 2.876 -9.920 -21.605 1.00 74.06 407 HIS A O 1
ATOM 3269 N N . LEU A 1 408 ? 2.059 -8.298 -20.260 1.00 74.25 408 LEU A N 1
ATOM 3270 C CA . LEU A 1 408 ? 3.198 -7.403 -20.404 1.00 74.25 408 LEU A CA 1
ATOM 3271 C C . LEU A 1 408 ? 4.183 -7.516 -19.231 1.00 74.25 408 LEU A C 1
ATOM 3273 O O . LEU A 1 408 ? 5.297 -7.006 -19.323 1.00 74.25 408 LEU A O 1
ATOM 3277 N N . ALA A 1 409 ? 3.798 -8.210 -18.157 1.00 68.06 409 ALA A N 1
ATOM 3278 C CA . ALA A 1 409 ? 4.630 -8.428 -16.981 1.00 68.06 409 ALA A CA 1
ATOM 3279 C C . ALA A 1 409 ? 5.660 -9.553 -17.188 1.00 68.06 409 ALA A C 1
ATOM 3281 O O . ALA A 1 409 ? 5.555 -10.385 -18.097 1.00 68.06 409 ALA A O 1
ATOM 3282 N N . ALA A 1 410 ? 6.665 -9.593 -16.309 1.00 68.31 410 ALA A N 1
ATOM 3283 C CA . ALA A 1 410 ? 7.634 -10.679 -16.280 1.00 68.31 410 ALA A CA 1
ATOM 3284 C C . ALA A 1 410 ? 6.939 -12.032 -16.048 1.00 68.31 410 ALA A C 1
ATOM 3286 O O . ALA A 1 410 ? 5.978 -12.150 -15.289 1.00 68.31 410 ALA A O 1
ATOM 3287 N N . LEU A 1 411 ? 7.453 -13.073 -16.704 1.00 73.38 411 LEU A N 1
ATOM 3288 C CA . LEU A 1 411 ? 6.973 -14.434 -16.505 1.00 73.38 411 LEU A CA 1
ATOM 3289 C C . LEU A 1 411 ? 7.341 -14.928 -15.095 1.00 73.38 411 LEU A C 1
ATOM 3291 O O . LEU A 1 411 ? 8.527 -15.038 -14.775 1.00 73.38 411 LEU A O 1
ATOM 3295 N N . CYS A 1 412 ? 6.335 -15.291 -14.300 1.00 75.62 412 CYS A N 1
ATOM 3296 C CA . CYS A 1 412 ? 6.456 -15.788 -12.927 1.00 75.62 412 CYS A CA 1
ATOM 3297 C C . CYS A 1 412 ? 5.830 -17.194 -12.815 1.00 75.62 412 CYS A C 1
ATOM 3299 O O . CYS A 1 412 ? 4.925 -17.447 -12.021 1.00 75.62 412 CYS A O 1
ATOM 3301 N N . GLU A 1 413 ? 6.273 -18.137 -13.656 1.00 86.44 413 GLU A N 1
ATOM 3302 C CA . GLU A 1 413 ? 5.756 -19.509 -13.592 1.00 86.44 413 GLU A CA 1
ATOM 3303 C C . GLU A 1 413 ? 6.394 -20.284 -12.431 1.00 86.44 413 GLU A C 1
ATOM 3305 O O . GLU A 1 413 ? 7.519 -20.783 -12.519 1.00 86.44 413 GLU A O 1
ATOM 3310 N N . LEU A 1 414 ? 5.642 -20.384 -11.335 1.00 88.56 414 LEU A N 1
ATOM 3311 C CA . LEU A 1 414 ? 6.062 -21.011 -10.086 1.00 88.56 414 LEU A CA 1
ATOM 3312 C C . LEU A 1 414 ? 5.696 -22.494 -9.969 1.00 88.56 414 LEU A C 1
ATOM 3314 O O . LEU A 1 414 ? 6.180 -23.138 -9.043 1.00 88.56 414 LEU A O 1
ATOM 3318 N N . LEU A 1 415 ? 4.849 -23.053 -10.845 1.00 92.94 415 LEU A N 1
ATOM 3319 C CA . LEU A 1 415 ? 4.246 -24.383 -10.661 1.00 92.94 415 LEU A CA 1
ATOM 3320 C C . LEU A 1 415 ? 5.248 -25.478 -10.250 1.00 92.94 415 LEU A C 1
ATOM 3322 O O . LEU A 1 415 ? 4.958 -26.183 -9.283 1.00 92.94 415 LEU A O 1
ATOM 3326 N N . PRO A 1 416 ? 6.430 -25.620 -10.885 1.00 93.38 416 PRO A N 1
ATOM 3327 C CA . PRO A 1 416 ? 7.358 -26.699 -10.541 1.00 93.38 416 PRO A CA 1
ATOM 3328 C C . PRO A 1 416 ? 7.986 -26.518 -9.153 1.00 93.38 416 PRO A C 1
ATOM 3330 O O . PRO A 1 416 ? 8.185 -27.495 -8.436 1.00 93.38 416 PRO A O 1
ATOM 3333 N N . ALA A 1 417 ? 8.259 -25.272 -8.755 1.00 93.81 417 ALA A N 1
ATOM 3334 C CA . ALA A 1 417 ? 8.769 -24.932 -7.428 1.00 93.81 417 ALA A CA 1
ATOM 3335 C C . ALA A 1 417 ? 7.652 -24.854 -6.366 1.00 93.81 417 ALA A C 1
ATOM 3337 O O . ALA A 1 417 ? 7.922 -24.898 -5.171 1.00 93.81 417 ALA A O 1
ATOM 3338 N N . ALA A 1 418 ? 6.389 -24.759 -6.780 1.00 95.69 418 ALA A N 1
ATOM 3339 C CA . ALA A 1 418 ? 5.240 -24.623 -5.893 1.00 95.69 418 ALA A CA 1
ATOM 3340 C C . ALA A 1 418 ? 4.638 -25.955 -5.431 1.00 95.69 418 ALA A C 1
ATOM 3342 O O . ALA A 1 418 ? 3.762 -25.949 -4.567 1.00 95.69 418 ALA A O 1
ATOM 3343 N N . VAL A 1 419 ? 5.082 -27.096 -5.970 1.00 96.94 419 VAL A N 1
ATOM 3344 C CA . VAL A 1 419 ? 4.533 -28.415 -5.611 1.00 96.94 419 VAL A CA 1
ATOM 3345 C C . VAL A 1 419 ? 4.578 -28.695 -4.097 1.00 96.94 419 VAL A C 1
ATOM 3347 O O . VAL A 1 419 ? 3.574 -29.188 -3.585 1.00 96.94 419 VAL A O 1
ATOM 3350 N N . PRO A 1 420 ? 5.627 -28.320 -3.334 1.00 96.81 420 PRO A N 1
ATOM 3351 C CA . PRO A 1 420 ? 5.602 -28.419 -1.870 1.00 96.81 420 PRO A CA 1
ATOM 3352 C C . PRO A 1 420 ? 4.486 -27.592 -1.207 1.00 96.81 420 PRO A C 1
ATOM 3354 O O . PRO A 1 420 ? 3.756 -28.110 -0.363 1.00 96.81 420 PRO A O 1
ATOM 3357 N N . SER A 1 421 ? 4.295 -26.335 -1.623 1.00 97.19 421 SER A N 1
ATOM 3358 C CA . SER A 1 421 ? 3.200 -25.472 -1.138 1.00 97.19 421 SER A CA 1
ATOM 3359 C C . SER A 1 421 ? 1.824 -26.076 -1.453 1.00 97.19 421 SER A C 1
ATOM 3361 O O . SER A 1 421 ? 0.931 -26.122 -0.602 1.00 97.19 421 SER A O 1
ATOM 3363 N N . LEU A 1 422 ? 1.669 -26.620 -2.664 1.00 97.50 422 LEU A N 1
ATOM 3364 C CA . LEU A 1 422 ? 0.449 -27.291 -3.104 1.00 97.50 422 LEU A CA 1
ATOM 3365 C C . LEU A 1 422 ? 0.161 -28.559 -2.293 1.00 97.50 422 LEU A C 1
ATOM 3367 O O . LEU A 1 422 ? -0.976 -28.769 -1.875 1.00 97.50 422 LEU A O 1
ATOM 3371 N N . ALA A 1 423 ? 1.178 -29.385 -2.041 1.00 97.31 423 ALA A N 1
ATOM 3372 C CA . ALA A 1 423 ? 1.055 -30.604 -1.250 1.00 97.31 423 ALA A CA 1
ATOM 3373 C C . ALA A 1 423 ? 0.629 -30.303 0.190 1.00 97.31 423 ALA A C 1
ATOM 3375 O O . ALA A 1 423 ? -0.338 -30.891 0.675 1.00 97.31 423 ALA A O 1
ATOM 3376 N N . LEU A 1 424 ? 1.280 -29.331 0.836 1.00 96.56 424 LEU A N 1
ATOM 3377 C CA . LEU A 1 424 ? 0.906 -28.851 2.167 1.00 96.56 424 LEU A CA 1
ATOM 3378 C C . LEU A 1 424 ? -0.573 -28.427 2.216 1.00 96.56 424 LEU A C 1
ATOM 3380 O O . LEU A 1 424 ? -1.330 -28.856 3.091 1.00 96.56 424 LEU A O 1
ATOM 3384 N N . SER A 1 425 ? -0.989 -27.632 1.230 1.00 96.88 425 SER A N 1
ATOM 3385 C CA . SER A 1 425 ? -2.341 -27.082 1.118 1.00 96.88 425 SER A CA 1
ATOM 3386 C C . SER A 1 425 ? -3.404 -28.162 0.886 1.00 96.88 425 SER A C 1
ATOM 3388 O O . SER A 1 425 ? -4.416 -28.201 1.588 1.00 96.88 425 SER A O 1
ATOM 3390 N N . LEU A 1 426 ? -3.174 -29.080 -0.061 1.00 97.69 426 LEU A N 1
ATOM 3391 C CA . LEU A 1 426 ? -4.117 -30.150 -0.403 1.00 97.69 426 LEU A CA 1
ATOM 3392 C C . LEU A 1 426 ? -4.327 -31.139 0.745 1.00 97.69 426 LEU A C 1
ATOM 3394 O O . LEU A 1 426 ? -5.470 -31.521 1.016 1.00 97.69 426 LEU A O 1
ATOM 3398 N N . ILE A 1 427 ? -3.258 -31.521 1.451 1.00 96.38 427 ILE A N 1
ATOM 3399 C CA . ILE A 1 427 ? -3.362 -32.455 2.580 1.00 96.38 427 ILE A CA 1
ATOM 3400 C C . ILE A 1 427 ? -4.190 -31.825 3.708 1.00 96.38 427 ILE A C 1
ATOM 3402 O O . ILE A 1 427 ? -5.088 -32.474 4.252 1.00 96.38 427 ILE A O 1
ATOM 3406 N N . ALA A 1 428 ? -3.946 -30.548 4.024 1.00 95.31 428 ALA A N 1
ATOM 3407 C CA . ALA A 1 428 ? -4.700 -29.830 5.050 1.00 95.31 428 ALA A CA 1
ATOM 3408 C C . ALA A 1 428 ? -6.190 -29.680 4.675 1.00 95.31 428 ALA A C 1
ATOM 3410 O O . ALA A 1 428 ? -7.077 -29.984 5.479 1.00 95.31 428 ALA A O 1
ATOM 3411 N N . ILE A 1 429 ? -6.486 -29.299 3.427 1.00 95.94 429 ILE A N 1
ATOM 3412 C CA . ILE A 1 429 ? -7.864 -29.145 2.929 1.00 95.94 429 ILE A CA 1
ATOM 3413 C C . ILE A 1 429 ? -8.617 -30.477 2.904 1.00 95.94 429 ILE A C 1
ATOM 3415 O O . ILE A 1 429 ? -9.799 -30.523 3.245 1.00 95.94 429 ILE A O 1
ATOM 3419 N N . THR A 1 430 ? -7.948 -31.580 2.563 1.00 95.06 430 THR A N 1
ATOM 3420 C CA . THR A 1 430 ? -8.568 -32.915 2.521 1.00 95.06 430 THR A CA 1
ATOM 3421 C C . THR A 1 430 ? -9.069 -33.371 3.897 1.00 95.06 430 THR A C 1
ATOM 3423 O O . THR A 1 430 ? -9.998 -34.175 3.982 1.00 95.06 430 THR A O 1
ATOM 3426 N N . ARG A 1 431 ? -8.521 -32.823 4.991 1.00 91.25 431 ARG A N 1
ATOM 3427 C CA . ARG A 1 431 ? -9.019 -33.067 6.357 1.00 91.25 431 ARG A CA 1
ATOM 3428 C C . ARG A 1 431 ? -9.876 -31.942 6.924 1.00 91.25 431 ARG A C 1
ATOM 3430 O O . ARG A 1 431 ? -10.425 -32.105 8.014 1.00 91.25 431 ARG A O 1
ATOM 3437 N N . GLY A 1 432 ? -9.970 -30.816 6.222 1.00 93.12 432 GLY A N 1
ATOM 3438 C CA . GLY A 1 432 ? -10.658 -29.623 6.702 1.00 93.12 432 GLY A CA 1
ATOM 3439 C C . GLY A 1 432 ? -9.950 -28.924 7.869 1.00 93.12 432 GLY A C 1
ATOM 3440 O O . GLY A 1 432 ? -10.585 -28.139 8.568 1.00 93.12 432 GLY A O 1
ATOM 3441 N N . ARG A 1 433 ? -8.680 -29.264 8.143 1.00 92.12 433 ARG A N 1
ATOM 3442 C CA . ARG A 1 433 ? -7.853 -28.699 9.223 1.00 92.12 433 ARG A CA 1
ATOM 3443 C C . ARG A 1 433 ? -6.375 -29.033 9.023 1.00 92.12 433 ARG A C 1
ATOM 3445 O O . ARG A 1 433 ? -6.048 -30.073 8.448 1.00 92.12 433 ARG A O 1
ATOM 3452 N N . PHE A 1 434 ? -5.495 -28.226 9.605 1.00 92.56 434 PHE A N 1
ATOM 3453 C CA . PHE A 1 434 ? -4.073 -28.542 9.709 1.00 92.56 434 PHE A CA 1
ATOM 3454 C C . PHE A 1 434 ? -3.799 -29.470 10.907 1.00 92.56 434 PHE A C 1
ATOM 3456 O O . PHE A 1 434 ? -4.163 -29.169 12.041 1.00 92.56 434 PHE A O 1
ATOM 3463 N N . ASP A 1 435 ? -3.182 -30.625 10.650 1.00 90.62 435 ASP A N 1
ATOM 3464 C CA . ASP A 1 435 ? -2.772 -31.612 11.659 1.00 90.62 435 ASP A CA 1
ATOM 3465 C C . ASP A 1 435 ? -1.308 -31.969 11.404 1.00 90.62 435 ASP A C 1
ATOM 3467 O O . ASP A 1 435 ? -1.011 -32.757 10.506 1.00 90.62 435 ASP A O 1
ATOM 3471 N N . ALA A 1 436 ? -0.404 -31.364 12.176 1.00 89.56 436 ALA A N 1
ATOM 3472 C CA . ALA A 1 436 ? 1.043 -31.438 11.979 1.00 89.56 436 ALA A CA 1
ATOM 3473 C C . ALA A 1 436 ? 1.562 -32.870 11.773 1.00 89.56 436 ALA A C 1
ATOM 3475 O O . ALA A 1 436 ? 2.324 -33.128 10.840 1.00 89.56 436 ALA A O 1
ATOM 3476 N N . ALA A 1 437 ? 1.129 -33.822 12.606 1.00 88.88 437 ALA A N 1
ATOM 3477 C CA . ALA A 1 437 ? 1.630 -35.194 12.560 1.00 88.88 437 ALA A CA 1
ATOM 3478 C C . ALA A 1 437 ? 1.208 -35.902 11.269 1.00 88.88 437 ALA A C 1
ATOM 3480 O O . ALA A 1 437 ? 2.028 -36.512 10.583 1.00 88.88 437 ALA A O 1
ATOM 3481 N N . HIS A 1 438 ? -0.071 -35.788 10.914 1.00 89.69 438 HIS A N 1
ATOM 3482 C CA . HIS A 1 438 ? -0.575 -36.420 9.704 1.00 89.69 438 HIS A CA 1
ATOM 3483 C C . HIS A 1 438 ? -0.085 -35.729 8.437 1.00 89.69 438 HIS A C 1
ATOM 3485 O O . HIS A 1 438 ? 0.277 -36.410 7.482 1.00 89.69 438 HIS A O 1
ATOM 3491 N N . VAL A 1 439 ? -0.082 -34.395 8.425 1.00 92.00 439 VAL A N 1
ATOM 3492 C CA . VAL A 1 439 ? 0.402 -33.620 7.284 1.00 92.00 439 VAL A CA 1
ATOM 3493 C C . VAL A 1 439 ? 1.848 -33.989 6.999 1.00 92.00 439 VAL A C 1
ATOM 3495 O O . VAL A 1 439 ? 2.152 -34.310 5.860 1.00 92.00 439 VAL A O 1
ATOM 3498 N N . SER A 1 440 ? 2.699 -34.054 8.025 1.00 91.69 440 SER A N 1
ATOM 3499 C CA . SER A 1 440 ? 4.096 -34.480 7.881 1.00 91.69 440 SER A CA 1
ATOM 3500 C C . SER A 1 440 ? 4.210 -35.881 7.294 1.00 91.69 440 SER A C 1
ATOM 3502 O O . SER A 1 440 ? 4.867 -36.069 6.279 1.00 91.69 440 SER A O 1
ATOM 3504 N N . GLN A 1 441 ? 3.518 -36.859 7.888 1.00 91.19 441 GLN A N 1
ATOM 3505 C CA . GLN A 1 441 ? 3.593 -38.250 7.445 1.00 91.19 441 GLN A CA 1
ATOM 3506 C C . GLN A 1 441 ? 3.120 -38.423 5.996 1.00 91.19 441 GLN A C 1
ATOM 3508 O O . GLN A 1 441 ? 3.755 -39.127 5.212 1.00 91.19 441 GLN A O 1
ATOM 3513 N N . HIS A 1 442 ? 1.993 -37.802 5.640 1.00 93.75 442 HIS A N 1
ATOM 3514 C CA . HIS A 1 442 ? 1.417 -37.915 4.301 1.00 93.75 442 HIS A CA 1
ATOM 3515 C C . HIS A 1 442 ? 2.245 -37.144 3.273 1.00 93.75 442 HIS A C 1
ATOM 3517 O O . HIS A 1 442 ? 2.464 -37.648 2.174 1.00 93.75 442 HIS A O 1
ATOM 3523 N N . PHE A 1 443 ? 2.748 -35.963 3.641 1.00 94.44 443 PHE A N 1
ATOM 3524 C CA . PHE A 1 443 ? 3.655 -35.175 2.811 1.00 94.44 443 PHE A CA 1
ATOM 3525 C C . PHE A 1 443 ? 4.917 -35.976 2.501 1.00 94.44 443 PHE A C 1
ATOM 3527 O O . PHE A 1 443 ? 5.218 -36.181 1.331 1.00 94.44 443 PHE A O 1
ATOM 3534 N N . ASP A 1 444 ? 5.603 -36.500 3.517 1.00 93.44 444 ASP A N 1
ATOM 3535 C CA . ASP A 1 444 ? 6.865 -37.221 3.335 1.00 93.44 444 ASP A CA 1
ATOM 3536 C C . ASP A 1 444 ? 6.677 -38.486 2.495 1.00 93.44 444 ASP A C 1
ATOM 3538 O O . ASP A 1 444 ? 7.474 -38.769 1.601 1.00 93.44 444 ASP A O 1
ATOM 3542 N N . HIS A 1 445 ? 5.583 -39.215 2.730 1.00 93.62 445 HIS A N 1
ATOM 3543 C CA . HIS A 1 445 ? 5.261 -40.418 1.973 1.00 93.62 445 HIS A CA 1
ATOM 3544 C C . HIS A 1 445 ? 4.982 -40.121 0.494 1.00 93.62 445 HIS A C 1
ATOM 3546 O O . HIS A 1 445 ? 5.543 -40.769 -0.391 1.00 93.62 445 HIS A O 1
ATOM 3552 N N . VAL A 1 446 ? 4.117 -39.142 0.212 1.00 94.81 446 VAL A N 1
ATOM 3553 C CA . VAL A 1 446 ? 3.665 -38.843 -1.153 1.00 94.81 446 VAL A CA 1
ATOM 3554 C C . VAL A 1 446 ? 4.729 -38.083 -1.951 1.00 94.81 446 VAL A C 1
ATOM 3556 O O . VAL A 1 446 ? 4.910 -38.351 -3.138 1.00 94.81 446 VAL A O 1
ATOM 3559 N N . MET A 1 447 ? 5.478 -37.193 -1.296 1.00 94.69 447 MET A N 1
ATOM 3560 C CA . MET A 1 447 ? 6.583 -36.432 -1.891 1.00 94.69 447 MET A CA 1
ATOM 3561 C C . MET A 1 447 ? 7.903 -37.217 -1.928 1.00 94.69 447 MET A C 1
ATOM 3563 O O . MET A 1 447 ? 8.886 -36.708 -2.461 1.00 94.69 447 MET A O 1
ATOM 3567 N N . ARG A 1 448 ? 7.931 -38.446 -1.386 1.00 94.88 448 ARG A N 1
ATOM 3568 C CA . ARG A 1 448 ? 9.109 -39.331 -1.320 1.00 94.88 448 ARG A CA 1
ATOM 3569 C C . ARG A 1 448 ? 10.306 -38.651 -0.655 1.00 94.88 448 ARG A C 1
ATOM 3571 O O . ARG A 1 448 ? 11.397 -38.575 -1.218 1.00 94.88 448 ARG A O 1
ATOM 3578 N N . CYS A 1 449 ? 10.074 -38.105 0.529 1.00 93.50 449 CYS A N 1
ATOM 3579 C CA . CYS A 1 449 ? 11.114 -37.496 1.347 1.00 93.50 449 CYS A CA 1
ATOM 3580 C C . CYS A 1 449 ? 11.907 -38.567 2.126 1.00 93.50 449 CYS A C 1
ATOM 3582 O O . CYS A 1 449 ? 11.351 -39.620 2.442 1.00 93.50 449 CYS A O 1
ATOM 3584 N N . PRO A 1 450 ? 13.186 -38.319 2.469 1.00 89.81 450 PRO A N 1
ATOM 3585 C CA . PRO A 1 450 ? 13.972 -39.218 3.313 1.00 89.81 450 PRO A CA 1
ATOM 3586 C C . PRO A 1 450 ? 13.364 -39.420 4.708 1.00 89.81 450 PRO A C 1
ATOM 3588 O O . PRO A 1 450 ? 12.794 -38.491 5.280 1.00 89.81 450 PRO A O 1
ATOM 3591 N N . ASP A 1 451 ? 13.556 -40.607 5.286 1.00 80.00 451 ASP A N 1
ATOM 3592 C CA . ASP A 1 451 ? 13.080 -40.932 6.635 1.00 80.00 451 ASP A CA 1
ATOM 3593 C C . ASP A 1 451 ? 13.764 -40.086 7.729 1.00 80.00 451 ASP A C 1
ATOM 3595 O O . ASP A 1 451 ? 14.929 -39.698 7.620 1.00 80.00 451 ASP A O 1
ATOM 3599 N N . GLY A 1 452 ? 13.052 -39.852 8.838 1.00 71.56 452 GLY A N 1
ATOM 3600 C CA . GLY A 1 452 ? 13.605 -39.209 10.040 1.00 71.56 452 GLY A CA 1
ATOM 3601 C C . GLY A 1 452 ? 13.555 -37.677 10.057 1.00 71.56 452 GLY A C 1
ATOM 3602 O O . GLY A 1 452 ? 14.189 -37.058 10.915 1.00 71.56 452 GLY A O 1
ATOM 3603 N N . GLN A 1 453 ? 12.800 -37.054 9.149 1.00 76.69 453 GLN A N 1
ATOM 3604 C CA . GLN A 1 453 ? 12.527 -35.617 9.207 1.00 76.69 453 GLN A CA 1
ATOM 3605 C C . GLN A 1 453 ? 11.651 -35.253 10.419 1.00 76.69 453 GLN A C 1
ATOM 3607 O O . GLN A 1 453 ? 10.836 -36.050 10.890 1.00 76.69 453 GLN A O 1
ATOM 3612 N N . ARG A 1 454 ? 11.823 -34.034 10.948 1.00 78.06 454 ARG A N 1
ATOM 3613 C CA . ARG A 1 454 ? 10.963 -33.504 12.021 1.00 78.06 454 ARG A CA 1
ATOM 3614 C C . ARG A 1 454 ? 9.536 -33.286 11.511 1.00 78.06 454 ARG A C 1
ATOM 3616 O O . ARG A 1 454 ? 9.317 -33.203 10.306 1.00 78.06 454 ARG A O 1
ATOM 3623 N N . ALA A 1 455 ? 8.554 -33.231 12.405 1.00 80.44 455 ALA A N 1
ATOM 3624 C CA . ALA A 1 455 ? 7.172 -32.965 12.014 1.00 80.44 455 ALA A CA 1
ATOM 3625 C C . ALA A 1 455 ? 6.962 -31.464 11.770 1.00 80.44 455 ALA A C 1
ATOM 3627 O O . ALA A 1 455 ? 7.290 -30.683 12.657 1.00 80.44 455 ALA A O 1
ATOM 3628 N N . LEU A 1 456 ? 6.340 -31.109 10.637 1.00 83.19 456 LEU A N 1
ATOM 3629 C CA . LEU A 1 456 ? 5.885 -29.763 10.282 1.00 83.19 456 LEU A CA 1
ATOM 3630 C C . LEU A 1 456 ? 4.992 -29.191 11.386 1.00 83.19 456 LEU A C 1
ATOM 3632 O O . LEU A 1 456 ? 3.777 -29.401 11.393 1.00 83.19 456 LEU A O 1
ATOM 3636 N N . SER A 1 457 ? 5.600 -28.475 12.324 1.00 85.12 457 SER A N 1
ATOM 3637 C CA . SER A 1 457 ? 4.896 -27.626 13.276 1.00 85.12 457 SER A CA 1
ATOM 3638 C C . SER A 1 457 ? 4.686 -26.235 12.682 1.00 85.12 457 SER A C 1
ATOM 3640 O O . SER A 1 457 ? 5.296 -25.871 11.676 1.00 85.12 457 SER A O 1
ATOM 3642 N N . GLU A 1 458 ? 3.835 -25.438 13.322 1.00 84.00 458 GLU A N 1
ATOM 3643 C CA . GLU A 1 458 ? 3.686 -24.028 12.955 1.00 84.00 458 GLU A CA 1
ATOM 3644 C C . GLU A 1 458 ? 5.018 -23.270 13.061 1.00 84.00 458 GLU A C 1
ATOM 3646 O O . GLU A 1 458 ? 5.392 -22.584 12.116 1.00 84.00 458 GLU A O 1
ATOM 3651 N N . ASP A 1 459 ? 5.794 -23.497 14.128 1.00 85.56 459 ASP A N 1
ATOM 3652 C CA . ASP A 1 459 ? 7.122 -22.888 14.300 1.00 85.56 459 ASP A CA 1
ATOM 3653 C C . ASP A 1 459 ? 8.103 -23.275 13.178 1.00 85.56 459 ASP A C 1
ATOM 3655 O O . ASP A 1 459 ? 8.932 -22.470 12.750 1.00 85.56 459 ASP A O 1
ATOM 3659 N N . GLU A 1 460 ? 8.038 -24.521 12.690 1.00 85.75 460 GLU A N 1
ATOM 3660 C CA . GLU A 1 460 ? 8.876 -24.964 11.573 1.00 85.75 460 GLU A CA 1
ATOM 3661 C C . GLU A 1 460 ? 8.474 -24.290 10.260 1.00 85.75 460 GLU A C 1
ATOM 3663 O O . GLU A 1 460 ? 9.358 -23.897 9.498 1.00 85.75 460 GLU A O 1
ATOM 3668 N N . LEU A 1 461 ? 7.170 -24.122 10.023 1.00 89.00 461 LEU A N 1
ATOM 3669 C CA . LEU A 1 461 ? 6.638 -23.416 8.857 1.00 89.00 461 LEU A CA 1
ATOM 3670 C C . LEU A 1 461 ? 6.945 -21.916 8.895 1.00 89.00 461 LEU A C 1
ATOM 3672 O O . LEU A 1 461 ? 7.196 -21.327 7.849 1.00 89.00 461 LEU A O 1
ATOM 3676 N N . ASP A 1 462 ? 6.972 -21.299 10.074 1.00 87.31 462 ASP A N 1
ATOM 3677 C CA . ASP A 1 462 ? 7.354 -19.892 10.217 1.00 87.31 462 ASP A CA 1
ATOM 3678 C C . ASP A 1 462 ? 8.863 -19.698 9.968 1.00 87.31 462 ASP A C 1
ATOM 3680 O O . ASP A 1 462 ? 9.276 -18.728 9.331 1.00 87.31 462 ASP A O 1
ATOM 3684 N N . ALA A 1 463 ? 9.695 -20.654 10.398 1.00 87.94 463 ALA A N 1
ATOM 3685 C CA . ALA A 1 463 ? 11.143 -20.623 10.182 1.00 87.94 463 ALA A CA 1
ATOM 3686 C C . ALA A 1 463 ? 11.588 -21.068 8.771 1.00 87.94 463 ALA A C 1
ATOM 3688 O O . ALA A 1 463 ? 12.688 -20.725 8.341 1.00 87.94 463 ALA A O 1
ATOM 3689 N N . ASP A 1 464 ? 10.785 -21.870 8.068 1.00 89.94 464 ASP A N 1
ATOM 3690 C CA . ASP A 1 464 ? 11.023 -22.336 6.694 1.00 89.94 464 ASP A CA 1
ATOM 3691 C C . ASP A 1 464 ? 9.756 -22.200 5.851 1.00 89.94 464 ASP A C 1
ATOM 3693 O O . ASP A 1 464 ? 9.159 -23.171 5.383 1.00 89.94 464 ASP A O 1
ATOM 3697 N N . SER A 1 465 ? 9.350 -20.950 5.659 1.00 91.69 465 SER A N 1
ATOM 3698 C CA . SER A 1 465 ? 8.109 -20.597 4.969 1.00 91.69 465 SER A CA 1
ATOM 3699 C C . SER A 1 465 ? 8.072 -21.018 3.499 1.00 91.69 465 SER A C 1
ATOM 3701 O O . SER A 1 465 ? 6.990 -21.111 2.925 1.00 91.69 465 SER A O 1
ATOM 3703 N N . GLN A 1 466 ? 9.222 -21.317 2.891 1.00 92.31 466 GLN A N 1
ATOM 3704 C CA . GLN A 1 466 ? 9.355 -21.809 1.512 1.00 92.31 466 GLN A CA 1
ATOM 3705 C C . GLN A 1 466 ? 9.556 -23.333 1.435 1.00 92.31 466 GLN A C 1
ATOM 3707 O O . GLN A 1 466 ? 9.568 -23.889 0.338 1.00 92.31 466 GLN A O 1
ATOM 3712 N N . LEU A 1 467 ? 9.665 -24.013 2.583 1.00 93.94 467 LEU A N 1
ATOM 3713 C CA . LEU A 1 467 ? 9.901 -25.454 2.720 1.00 93.94 467 LEU A CA 1
ATOM 3714 C C . LEU A 1 467 ? 11.231 -25.950 2.129 1.00 93.94 467 LEU A C 1
ATOM 3716 O O . LEU A 1 467 ? 11.335 -27.131 1.793 1.00 93.94 467 LEU A O 1
ATOM 3720 N N . PHE A 1 468 ? 12.255 -25.102 1.999 1.00 93.12 468 PHE A N 1
ATOM 3721 C CA . PHE A 1 468 ? 13.540 -25.515 1.423 1.00 93.12 468 PHE A CA 1
ATOM 3722 C C . PHE A 1 468 ? 14.203 -26.625 2.246 1.00 93.12 468 PHE A C 1
ATOM 3724 O O . PHE A 1 468 ? 14.603 -27.650 1.696 1.00 93.12 468 PHE A O 1
ATOM 3731 N N . ARG A 1 469 ? 14.236 -26.502 3.580 1.00 89.25 469 ARG A N 1
ATOM 3732 C CA . ARG A 1 469 ? 14.900 -27.494 4.446 1.00 89.25 469 ARG A CA 1
ATOM 3733 C C . ARG A 1 469 ? 14.225 -28.858 4.377 1.00 89.25 469 ARG A C 1
ATOM 3735 O O . ARG A 1 469 ? 14.907 -29.874 4.494 1.00 89.25 469 ARG A O 1
ATOM 3742 N N . ARG A 1 470 ? 12.900 -28.885 4.208 1.00 88.00 470 ARG A N 1
ATOM 3743 C CA . ARG A 1 470 ? 12.131 -30.133 4.123 1.00 88.00 470 ARG A CA 1
ATOM 3744 C C . ARG A 1 470 ? 12.160 -30.724 2.715 1.00 88.00 470 ARG A C 1
ATOM 3746 O O . ARG A 1 470 ? 12.514 -31.888 2.538 1.00 88.00 470 ARG A O 1
ATOM 3753 N N . ALA A 1 471 ? 11.770 -29.922 1.725 1.00 92.75 471 ALA A N 1
ATOM 3754 C CA . ALA A 1 471 ? 11.425 -30.392 0.391 1.00 92.75 471 ALA A CA 1
ATOM 3755 C C . ALA A 1 471 ? 12.632 -30.555 -0.541 1.00 92.75 471 ALA A C 1
ATOM 3757 O O . ALA A 1 471 ? 12.552 -31.351 -1.476 1.00 92.75 471 ALA A O 1
ATOM 3758 N N . SER A 1 472 ? 13.768 -29.890 -0.289 1.00 91.44 472 SER A N 1
ATOM 3759 C CA . SER A 1 472 ? 14.951 -30.003 -1.159 1.00 91.44 472 SER A CA 1
ATOM 3760 C C . SER A 1 472 ? 15.548 -31.413 -1.208 1.00 91.44 472 SER A C 1
ATOM 3762 O O . SER A 1 472 ? 16.271 -31.735 -2.149 1.00 91.44 472 SER A O 1
ATOM 3764 N N . ALA A 1 473 ? 15.241 -32.271 -0.230 1.00 89.38 473 ALA A N 1
ATOM 3765 C CA . ALA A 1 473 ? 15.685 -33.664 -0.205 1.00 89.38 473 ALA A CA 1
ATOM 3766 C C . ALA A 1 473 ? 14.669 -34.660 -0.801 1.00 89.38 473 ALA A C 1
ATOM 3768 O O . ALA A 1 473 ? 14.963 -35.851 -0.855 1.00 89.38 473 ALA A O 1
ATOM 3769 N N . CYS A 1 474 ? 13.484 -34.202 -1.213 1.00 94.00 474 CYS A N 1
ATOM 3770 C CA . CYS A 1 474 ? 12.381 -35.054 -1.662 1.00 94.00 474 CYS A CA 1
ATOM 3771 C C . CYS A 1 474 ? 12.376 -35.264 -3.189 1.00 94.00 474 CYS A C 1
ATOM 3773 O O . CYS A 1 474 ? 12.918 -34.457 -3.947 1.00 94.00 474 CYS A O 1
ATOM 3775 N N . GLU A 1 475 ? 11.708 -36.323 -3.658 1.00 93.81 475 GLU A N 1
ATOM 3776 C CA . GLU A 1 475 ? 11.621 -36.691 -5.079 1.00 93.81 475 GLU A CA 1
ATOM 3777 C C . GLU A 1 475 ? 10.200 -36.500 -5.639 1.00 93.81 475 GLU A C 1
ATOM 3779 O O . GLU A 1 475 ? 9.386 -37.426 -5.683 1.00 93.81 475 GLU A O 1
ATOM 3784 N N . PHE A 1 476 ? 9.906 -35.291 -6.119 1.00 94.69 476 PHE A N 1
ATOM 3785 C CA . PHE A 1 476 ? 8.605 -34.922 -6.691 1.00 94.69 476 PHE A CA 1
ATOM 3786 C C . PHE A 1 476 ? 8.724 -34.276 -8.080 1.00 94.69 476 PHE A C 1
ATOM 3788 O O . PHE A 1 476 ? 9.800 -33.863 -8.520 1.00 94.69 476 PHE A O 1
ATOM 3795 N N . ALA A 1 477 ? 7.593 -34.160 -8.784 1.00 93.31 477 ALA A N 1
ATOM 3796 C CA . ALA A 1 477 ? 7.528 -33.503 -10.088 1.00 93.31 477 ALA A CA 1
ATOM 3797 C C . ALA A 1 477 ? 7.921 -32.018 -9.966 1.00 93.31 477 ALA A C 1
ATOM 3799 O O . ALA A 1 477 ? 7.156 -31.220 -9.440 1.00 93.31 477 ALA A O 1
ATOM 3800 N N . GLY A 1 478 ? 9.109 -31.646 -10.452 1.00 93.44 478 GLY A N 1
ATOM 3801 C CA . GLY A 1 478 ? 9.648 -30.282 -10.331 1.00 93.44 478 GLY A CA 1
ATOM 3802 C C . GLY A 1 478 ? 10.737 -30.103 -9.266 1.00 93.44 478 GLY A C 1
ATOM 3803 O O . GLY A 1 478 ? 11.262 -28.998 -9.141 1.00 93.44 478 GLY A O 1
ATOM 3804 N N . ALA A 1 479 ? 11.147 -31.166 -8.560 1.00 95.06 479 ALA A N 1
ATOM 3805 C CA . ALA A 1 479 ? 12.182 -31.105 -7.518 1.00 95.06 479 ALA A CA 1
ATOM 3806 C C . ALA A 1 479 ? 13.520 -30.510 -8.003 1.00 95.06 479 ALA A C 1
ATOM 3808 O O . ALA A 1 479 ? 14.178 -29.773 -7.270 1.00 95.06 479 ALA A O 1
ATOM 3809 N N . ASP A 1 480 ? 13.912 -30.765 -9.255 1.00 93.31 480 ASP A N 1
ATOM 3810 C CA . ASP A 1 480 ? 15.109 -30.161 -9.857 1.00 93.31 480 ASP A CA 1
ATOM 3811 C C . ASP A 1 480 ? 14.999 -28.636 -9.962 1.00 93.31 480 ASP A C 1
ATOM 3813 O O . ASP A 1 480 ? 15.961 -27.925 -9.678 1.00 93.31 480 ASP A O 1
ATOM 3817 N N . VAL A 1 481 ? 13.820 -28.123 -10.324 1.00 93.00 481 VAL A N 1
ATOM 3818 C CA . VAL A 1 481 ? 13.559 -26.679 -10.398 1.00 93.00 481 VAL A CA 1
ATOM 3819 C C . VAL A 1 481 ? 13.487 -26.078 -8.994 1.00 93.00 481 VAL A C 1
ATOM 3821 O O . VAL A 1 481 ? 14.036 -25.006 -8.768 1.00 93.00 481 VAL A O 1
ATOM 3824 N N . PHE A 1 482 ? 12.886 -26.776 -8.029 1.00 94.12 482 PHE A N 1
ATOM 3825 C CA . PHE A 1 482 ? 12.842 -26.325 -6.636 1.00 94.12 482 PHE A CA 1
ATOM 3826 C C . PHE A 1 482 ? 14.251 -26.146 -6.040 1.00 94.12 482 PHE A C 1
ATOM 3828 O O . PHE A 1 482 ? 14.588 -25.069 -5.546 1.00 94.12 482 PHE A O 1
ATOM 3835 N N . ARG A 1 483 ? 15.119 -27.157 -6.188 1.00 93.31 483 ARG A N 1
ATOM 3836 C CA . ARG A 1 483 ? 16.530 -27.093 -5.756 1.00 93.31 483 ARG A CA 1
ATOM 3837 C C . ARG A 1 483 ? 17.333 -26.040 -6.515 1.00 93.31 483 ARG A C 1
ATOM 3839 O O . ARG A 1 483 ? 18.235 -25.411 -5.955 1.00 93.31 483 ARG A O 1
ATOM 3846 N N . LEU A 1 484 ? 17.015 -25.842 -7.795 1.00 91.44 484 LEU A N 1
ATOM 3847 C CA . LEU A 1 484 ? 17.629 -24.797 -8.602 1.00 91.44 484 LEU A CA 1
ATOM 3848 C C . LEU A 1 484 ? 17.327 -23.407 -8.037 1.00 91.44 484 LEU A C 1
ATOM 3850 O O . LEU A 1 484 ? 18.237 -22.586 -7.973 1.00 91.44 484 LEU A O 1
ATOM 3854 N N . VAL A 1 485 ? 16.086 -23.143 -7.623 1.00 89.38 485 VAL A N 1
ATOM 3855 C CA . VAL A 1 485 ? 15.692 -21.843 -7.059 1.00 89.38 485 VAL A CA 1
ATOM 3856 C C . VAL A 1 485 ? 16.412 -21.570 -5.735 1.00 89.38 485 VAL A C 1
ATOM 3858 O O . VAL A 1 485 ? 16.923 -20.465 -5.545 1.00 89.38 485 VAL A O 1
ATOM 3861 N N . GLU A 1 486 ? 16.535 -22.576 -4.866 1.00 89.50 486 GLU A N 1
ATOM 3862 C CA . GLU A 1 486 ? 17.329 -22.474 -3.632 1.00 89.50 486 GLU A CA 1
ATOM 3863 C C . GLU A 1 486 ? 18.794 -22.118 -3.938 1.00 89.50 486 GLU A C 1
ATOM 3865 O O . GLU A 1 486 ? 19.350 -21.151 -3.409 1.00 89.50 486 GLU A O 1
ATOM 3870 N N . SER A 1 487 ? 19.403 -22.868 -4.864 1.00 87.75 487 SER A N 1
ATOM 3871 C CA . SER A 1 487 ? 20.794 -22.670 -5.285 1.00 87.75 487 SER A CA 1
ATOM 3872 C C . SER A 1 487 ? 21.000 -21.301 -5.935 1.00 87.75 487 SER A C 1
ATOM 3874 O O . SER A 1 487 ? 22.010 -20.639 -5.699 1.00 87.75 487 SER A O 1
ATOM 3876 N N . HIS A 1 488 ? 20.034 -20.849 -6.737 1.00 85.12 488 HIS A N 1
ATOM 3877 C CA . HIS A 1 488 ? 20.057 -19.546 -7.389 1.00 85.12 488 HIS A CA 1
ATOM 3878 C C . HIS A 1 488 ? 20.133 -18.416 -6.359 1.00 85.12 488 HIS A C 1
ATOM 3880 O O . HIS A 1 488 ? 21.006 -17.559 -6.477 1.00 85.12 488 HIS A O 1
ATOM 3886 N N . ALA A 1 489 ? 19.289 -18.432 -5.321 1.00 79.44 489 ALA A N 1
ATOM 3887 C CA . ALA A 1 489 ? 19.306 -17.405 -4.277 1.00 79.44 489 ALA A CA 1
ATOM 3888 C C . ALA A 1 489 ? 20.670 -17.325 -3.563 1.00 79.44 489 ALA A C 1
ATOM 3890 O O . ALA A 1 489 ? 21.204 -16.234 -3.353 1.00 79.44 489 ALA A O 1
ATOM 3891 N N . GLN A 1 490 ? 21.272 -18.477 -3.253 1.00 85.12 490 GLN A N 1
ATOM 3892 C CA . GLN A 1 490 ? 22.584 -18.552 -2.601 1.00 85.12 490 GLN A CA 1
ATOM 3893 C C . GLN A 1 490 ? 23.718 -18.041 -3.501 1.00 85.12 490 GLN A C 1
ATOM 3895 O O . GLN A 1 490 ? 24.567 -17.269 -3.053 1.00 85.12 490 GLN A O 1
ATOM 3900 N N . VAL A 1 491 ? 23.735 -18.446 -4.776 1.00 82.94 491 VAL A N 1
ATOM 3901 C CA . VAL A 1 491 ? 24.769 -18.030 -5.737 1.00 82.94 491 VAL A CA 1
ATOM 3902 C C . VAL A 1 491 ? 24.646 -16.546 -6.065 1.00 82.94 491 VAL A C 1
ATOM 3904 O O . VAL A 1 491 ? 25.664 -15.860 -6.082 1.00 82.94 491 VAL A O 1
ATOM 3907 N N . VAL A 1 492 ? 23.431 -16.027 -6.274 1.00 78.19 492 VAL A N 1
ATOM 3908 C CA . VAL A 1 492 ? 23.212 -14.593 -6.518 1.00 78.19 492 VAL A CA 1
ATOM 3909 C C . VAL A 1 492 ? 23.681 -13.775 -5.324 1.00 78.19 492 VAL A C 1
ATOM 3911 O O . VAL A 1 492 ? 24.465 -12.854 -5.521 1.00 78.19 492 VAL A O 1
ATOM 3914 N N . LYS A 1 493 ? 23.314 -14.156 -4.092 1.00 81.19 493 LYS A N 1
ATOM 3915 C CA . LYS A 1 493 ? 23.827 -13.493 -2.886 1.00 81.19 493 LYS A CA 1
ATOM 3916 C C . LYS A 1 493 ? 25.356 -13.493 -2.855 1.00 81.19 493 LYS A C 1
ATOM 3918 O O . LYS A 1 493 ? 25.960 -12.446 -2.677 1.00 81.19 493 LYS A O 1
ATOM 3923 N N . ARG A 1 494 ? 25.987 -14.643 -3.109 1.00 83.12 494 ARG A N 1
ATOM 3924 C CA . ARG A 1 494 ? 27.451 -14.764 -3.129 1.00 83.12 494 ARG A CA 1
ATOM 3925 C C . ARG A 1 494 ? 28.106 -13.858 -4.177 1.00 83.12 494 ARG A C 1
ATOM 3927 O O . ARG A 1 494 ? 29.151 -13.276 -3.905 1.00 83.12 494 ARG A O 1
ATOM 3934 N N . VAL A 1 495 ? 27.517 -13.754 -5.369 1.00 78.25 495 VAL A N 1
ATOM 3935 C CA . VAL A 1 495 ? 28.000 -12.863 -6.435 1.00 78.25 495 VAL A CA 1
ATOM 3936 C C . VAL A 1 495 ? 27.824 -11.399 -6.034 1.00 78.25 495 VAL A C 1
ATOM 3938 O O . VAL A 1 495 ? 28.757 -10.621 -6.205 1.00 78.25 495 VAL A O 1
ATOM 3941 N N . THR A 1 496 ? 26.670 -11.030 -5.480 1.00 77.12 496 THR A N 1
ATOM 3942 C CA . THR A 1 496 ? 26.390 -9.667 -5.013 1.00 77.12 496 THR A CA 1
ATOM 3943 C C . THR A 1 496 ? 27.330 -9.259 -3.883 1.00 77.12 496 THR A C 1
ATOM 3945 O O . THR A 1 496 ? 27.934 -8.196 -3.971 1.00 77.12 496 THR A O 1
ATOM 3948 N N . ASP A 1 497 ? 27.524 -10.114 -2.876 1.00 84.56 497 ASP A N 1
ATOM 3949 C CA . ASP A 1 497 ? 28.443 -9.875 -1.757 1.00 84.56 497 ASP A CA 1
ATOM 3950 C C . ASP A 1 497 ? 29.885 -9.710 -2.266 1.00 84.56 497 ASP A C 1
ATOM 3952 O O . ASP A 1 497 ? 30.591 -8.789 -1.856 1.00 84.56 497 ASP A O 1
ATOM 3956 N N . TYR A 1 498 ? 30.310 -10.557 -3.213 1.00 82.62 498 TYR A N 1
ATOM 3957 C CA . TYR A 1 498 ? 31.619 -10.444 -3.859 1.00 82.62 498 TYR A CA 1
ATOM 3958 C C . TYR A 1 498 ? 31.773 -9.117 -4.613 1.00 82.62 498 TYR A C 1
ATOM 3960 O O . TYR A 1 498 ? 32.771 -8.420 -4.439 1.00 82.62 498 TYR A O 1
ATOM 3968 N N . LEU A 1 499 ? 30.784 -8.746 -5.433 1.00 78.56 499 LEU A N 1
ATOM 3969 C CA . LEU A 1 499 ? 30.802 -7.486 -6.173 1.00 78.56 499 LEU A CA 1
ATOM 3970 C C . LEU A 1 499 ? 30.815 -6.279 -5.238 1.00 78.56 499 LEU A C 1
ATOM 3972 O O . LEU A 1 499 ? 31.599 -5.358 -5.458 1.00 78.56 499 LEU A O 1
ATOM 3976 N N . TYR A 1 500 ? 29.990 -6.283 -4.196 1.00 80.56 500 TYR A N 1
ATOM 3977 C CA . TYR A 1 500 ? 29.961 -5.232 -3.188 1.00 80.56 500 TYR A CA 1
ATOM 3978 C C . TYR A 1 500 ? 31.323 -5.094 -2.503 1.00 80.56 500 TYR A C 1
ATOM 3980 O O . TYR A 1 500 ? 31.862 -3.989 -2.416 1.00 80.56 500 TYR A O 1
ATOM 3988 N N . ASP A 1 501 ? 31.932 -6.216 -2.101 1.00 82.50 501 ASP A N 1
ATOM 3989 C CA . ASP A 1 501 ? 33.238 -6.204 -1.451 1.00 82.50 501 ASP A CA 1
ATOM 3990 C C . ASP A 1 501 ? 34.318 -5.580 -2.350 1.00 82.50 501 ASP A C 1
ATOM 3992 O O . ASP A 1 501 ? 35.055 -4.693 -1.917 1.00 82.50 501 ASP A O 1
ATOM 3996 N N . VAL A 1 502 ? 34.389 -5.978 -3.626 1.00 77.50 502 VAL A N 1
ATOM 3997 C CA . VAL A 1 502 ? 35.454 -5.513 -4.534 1.00 77.50 502 VAL A CA 1
ATOM 3998 C C . VAL A 1 502 ? 35.205 -4.129 -5.143 1.00 77.50 502 VAL A C 1
ATOM 4000 O O . VAL A 1 502 ? 36.168 -3.405 -5.430 1.00 77.50 502 VAL A O 1
ATOM 4003 N N . THR A 1 503 ? 33.941 -3.746 -5.354 1.00 72.56 503 THR A N 1
ATOM 4004 C CA . THR A 1 503 ? 33.578 -2.497 -6.047 1.00 72.56 503 THR A CA 1
ATOM 4005 C C . THR A 1 503 ? 33.204 -1.356 -5.109 1.00 72.56 503 THR A C 1
ATOM 4007 O O . THR A 1 503 ? 33.523 -0.218 -5.439 1.00 72.56 503 THR A O 1
ATOM 4010 N N . GLU A 1 504 ? 32.604 -1.623 -3.947 1.00 75.75 504 GLU A N 1
ATOM 4011 C CA . GLU A 1 504 ? 32.098 -0.579 -3.044 1.00 75.75 504 GLU A CA 1
ATOM 4012 C C . GLU A 1 504 ? 32.845 -0.544 -1.710 1.00 75.75 504 GLU A C 1
ATOM 4014 O O . GLU A 1 504 ? 33.382 0.500 -1.348 1.00 75.75 504 GLU A O 1
ATOM 4019 N N . HIS A 1 505 ? 32.936 -1.672 -1.003 1.00 83.44 505 HIS A N 1
ATOM 4020 C CA . HIS A 1 505 ? 33.549 -1.735 0.327 1.00 83.44 505 HIS A CA 1
ATOM 4021 C C . HIS A 1 505 ? 35.069 -1.519 0.274 1.00 83.44 505 HIS A C 1
ATOM 4023 O O . HIS A 1 505 ? 35.596 -0.615 0.921 1.00 83.44 505 HIS A O 1
ATOM 4029 N N . LYS A 1 506 ? 35.791 -2.314 -0.529 1.00 82.06 506 LYS A N 1
ATOM 4030 C CA . LYS A 1 506 ? 37.239 -2.143 -0.735 1.00 82.06 506 LYS A CA 1
ATOM 4031 C C . LYS A 1 506 ? 37.559 -1.104 -1.814 1.00 82.06 506 LYS A C 1
ATOM 4033 O O . LYS A 1 506 ? 38.648 -0.538 -1.800 1.00 82.06 506 LYS A O 1
ATOM 4038 N N . ALA A 1 507 ? 36.635 -0.876 -2.750 1.00 82.00 507 ALA A N 1
ATOM 4039 C CA . ALA A 1 507 ? 36.696 0.149 -3.798 1.00 82.00 507 ALA A CA 1
ATOM 4040 C C . ALA A 1 507 ? 37.952 0.135 -4.706 1.00 82.00 507 ALA A C 1
ATOM 4042 O O . ALA A 1 507 ? 38.316 1.160 -5.286 1.00 82.00 507 ALA A O 1
ATOM 4043 N N . TRP A 1 508 ? 38.608 -1.018 -4.886 1.00 79.06 508 TRP A N 1
ATOM 4044 C CA . TRP A 1 508 ? 39.779 -1.153 -5.776 1.00 79.06 508 TRP A CA 1
ATOM 4045 C C . TRP A 1 508 ? 39.416 -1.560 -7.211 1.00 79.06 508 TRP A C 1
ATOM 4047 O O . TRP A 1 508 ? 40.243 -1.424 -8.117 1.00 79.06 508 TRP A O 1
ATOM 4057 N N . LEU A 1 509 ? 38.189 -2.042 -7.432 1.00 75.62 509 LEU A N 1
ATOM 4058 C CA . LEU A 1 509 ? 37.662 -2.464 -8.734 1.00 75.62 509 LEU A CA 1
ATOM 4059 C C . LEU A 1 509 ? 36.372 -1.715 -9.104 1.00 75.62 509 LEU A C 1
ATOM 4061 O O . LEU A 1 509 ? 35.490 -2.259 -9.763 1.00 75.62 509 LEU A O 1
ATOM 4065 N N . THR A 1 510 ? 36.255 -0.442 -8.712 1.00 75.62 510 THR A N 1
ATOM 4066 C CA . THR A 1 510 ? 35.110 0.393 -9.116 1.00 75.62 510 THR A CA 1
ATOM 4067 C C . THR A 1 510 ? 35.041 0.531 -10.644 1.00 75.62 510 THR A C 1
ATOM 4069 O O . THR A 1 510 ? 36.047 0.421 -11.355 1.00 75.62 510 THR A O 1
ATOM 4072 N N . LEU A 1 511 ? 33.873 0.916 -11.168 1.00 66.44 511 LEU A N 1
ATOM 4073 C CA . LEU A 1 511 ? 33.722 1.293 -12.580 1.00 66.44 511 LEU A CA 1
ATOM 4074 C C . LEU A 1 511 ? 34.725 2.376 -13.023 1.00 66.44 511 LEU A C 1
ATOM 4076 O O . LEU A 1 511 ? 35.119 2.405 -14.190 1.00 66.44 511 LEU A O 1
ATOM 4080 N N . TYR A 1 512 ? 35.159 3.261 -12.117 1.00 71.88 512 TYR A N 1
ATOM 4081 C CA . TYR A 1 512 ? 36.200 4.252 -12.399 1.00 71.88 512 TYR A CA 1
ATOM 4082 C C . TYR A 1 512 ? 37.562 3.585 -12.641 1.00 71.88 512 TYR A C 1
ATOM 4084 O O . TYR A 1 512 ? 38.208 3.883 -13.649 1.00 71.88 512 TYR A O 1
ATOM 4092 N N . ASN A 1 513 ? 37.971 2.662 -11.762 1.00 78.25 513 ASN A N 1
ATOM 4093 C CA . ASN A 1 513 ? 39.243 1.941 -11.869 1.00 78.25 513 ASN A CA 1
ATOM 4094 C C . ASN A 1 513 ? 39.316 1.127 -13.162 1.00 78.25 513 ASN A C 1
ATOM 4096 O O . ASN A 1 513 ? 40.292 1.236 -13.908 1.00 78.25 513 ASN A O 1
ATOM 4100 N N . VAL A 1 514 ? 38.250 0.375 -13.453 1.00 67.88 514 VAL A N 1
ATOM 4101 C CA . VAL A 1 514 ? 38.143 -0.473 -14.647 1.00 67.88 514 VAL A CA 1
ATOM 4102 C C . VAL A 1 514 ? 38.207 0.373 -15.921 1.00 67.88 514 VAL A C 1
ATOM 4104 O O . VAL A 1 514 ? 39.010 0.097 -16.808 1.00 67.88 514 VAL A O 1
ATOM 4107 N N . ARG A 1 515 ? 37.437 1.469 -16.007 1.00 67.50 515 ARG A N 1
ATOM 4108 C CA . ARG A 1 515 ? 37.416 2.336 -17.204 1.00 67.50 515 ARG A CA 1
ATOM 4109 C C . ARG A 1 515 ? 38.720 3.089 -17.446 1.00 67.50 515 ARG A C 1
ATOM 4111 O O . ARG A 1 515 ? 39.038 3.401 -18.590 1.00 67.50 515 ARG A O 1
ATOM 4118 N N . ARG A 1 516 ? 39.440 3.455 -16.384 1.00 68.88 516 ARG A N 1
ATOM 4119 C CA . ARG A 1 516 ? 40.710 4.194 -16.479 1.00 68.88 516 ARG A CA 1
ATOM 4120 C C . ARG A 1 516 ? 41.928 3.276 -16.540 1.00 68.88 516 ARG A C 1
ATOM 4122 O O . ARG A 1 516 ? 43.032 3.793 -16.672 1.00 68.88 516 ARG A O 1
ATOM 4129 N N . ASN A 1 517 ? 41.722 1.958 -16.465 1.00 75.94 517 ASN A N 1
ATOM 4130 C CA . ASN A 1 517 ? 42.774 0.954 -16.334 1.00 75.94 517 ASN A CA 1
ATOM 4131 C C . ASN A 1 517 ? 43.786 1.330 -15.236 1.00 75.94 517 ASN A C 1
ATOM 4133 O O . ASN A 1 517 ? 44.999 1.309 -15.441 1.00 75.94 517 ASN A O 1
ATOM 4137 N N . LEU A 1 518 ? 43.263 1.789 -14.096 1.00 74.44 518 LEU A N 1
ATOM 4138 C CA . LEU A 1 518 ? 44.050 2.394 -13.029 1.00 74.44 518 LEU A CA 1
ATOM 4139 C C . LEU A 1 518 ? 43.578 1.866 -11.675 1.00 74.44 518 LEU A C 1
ATOM 4141 O O . LEU A 1 518 ? 42.508 2.228 -11.186 1.00 74.44 518 LEU A O 1
ATOM 4145 N N . SER A 1 519 ? 44.394 1.002 -11.078 1.00 84.88 519 SER A N 1
ATOM 4146 C CA . SER A 1 519 ? 44.230 0.482 -9.719 1.00 84.88 519 SER A CA 1
ATOM 4147 C C . SER A 1 519 ? 45.583 0.019 -9.166 1.00 84.88 519 SER A C 1
ATOM 4149 O O . SER A 1 519 ? 46.575 -0.013 -9.896 1.00 84.88 519 SER A O 1
ATOM 4151 N N . ASN A 1 520 ? 45.640 -0.321 -7.879 1.00 81.50 520 ASN A N 1
ATOM 4152 C CA . ASN A 1 520 ? 46.826 -0.911 -7.265 1.00 81.50 520 ASN A CA 1
ATOM 4153 C C . ASN A 1 520 ? 46.864 -2.424 -7.571 1.00 81.50 520 ASN A C 1
ATOM 4155 O O . ASN A 1 520 ? 45.976 -3.130 -7.090 1.00 81.50 520 ASN A O 1
ATOM 4159 N N . PRO A 1 521 ? 47.875 -2.945 -8.299 1.00 80.38 521 PRO A N 1
ATOM 4160 C CA . PRO A 1 521 ? 47.935 -4.358 -8.689 1.00 80.38 521 PRO A CA 1
ATOM 4161 C C . PRO A 1 521 ? 47.819 -5.334 -7.513 1.00 80.38 521 PRO A C 1
ATOM 4163 O O . PRO A 1 521 ? 47.071 -6.298 -7.593 1.00 80.38 521 PRO A O 1
ATOM 4166 N N . TYR A 1 522 ? 48.460 -5.029 -6.380 1.00 81.44 522 TYR A N 1
ATOM 4167 C CA . TYR A 1 522 ? 48.390 -5.870 -5.183 1.00 81.44 522 TYR A CA 1
ATOM 4168 C C . TYR A 1 522 ? 46.960 -5.987 -4.632 1.00 81.44 522 TYR A C 1
ATOM 4170 O O . TYR A 1 522 ? 46.533 -7.051 -4.194 1.00 81.44 522 TYR A O 1
ATOM 4178 N N . ARG A 1 523 ? 46.196 -4.888 -4.677 1.00 82.25 523 ARG A N 1
ATOM 4179 C CA . ARG A 1 523 ? 44.802 -4.852 -4.208 1.00 82.25 523 ARG A CA 1
ATOM 4180 C C . ARG A 1 523 ? 43.834 -5.491 -5.198 1.00 82.25 523 ARG A C 1
ATOM 4182 O O . ARG A 1 523 ? 42.809 -6.026 -4.786 1.00 82.25 523 ARG A O 1
ATOM 4189 N N . VAL A 1 524 ? 44.162 -5.456 -6.488 1.00 75.69 524 VAL A N 1
ATOM 4190 C CA . VAL A 1 524 ? 43.431 -6.197 -7.521 1.00 75.69 524 VAL A CA 1
ATOM 4191 C C . VAL A 1 524 ? 43.614 -7.699 -7.317 1.00 75.69 524 VAL A C 1
ATOM 4193 O O . VAL A 1 524 ? 42.620 -8.415 -7.282 1.00 75.69 524 VAL A O 1
ATOM 4196 N N . ASP A 1 525 ? 44.845 -8.165 -7.099 1.00 78.12 525 ASP A N 1
ATOM 4197 C CA . ASP A 1 525 ? 45.121 -9.582 -6.833 1.00 78.12 525 ASP A CA 1
ATOM 4198 C C . ASP A 1 525 ? 44.400 -10.074 -5.568 1.00 78.12 525 ASP A C 1
ATOM 4200 O O . ASP A 1 525 ? 43.805 -11.149 -5.574 1.00 78.12 525 ASP A O 1
ATOM 4204 N N . GLU A 1 526 ? 44.383 -9.263 -4.505 1.00 79.38 526 GLU A N 1
ATOM 4205 C CA . GLU A 1 526 ? 43.611 -9.519 -3.282 1.00 79.38 526 GLU A CA 1
ATOM 4206 C C . GLU A 1 526 ? 42.097 -9.611 -3.554 1.00 79.38 526 GLU A C 1
ATOM 4208 O O . GLU A 1 526 ? 41.441 -10.536 -3.079 1.00 79.38 526 GLU A O 1
ATOM 4213 N N . GLY A 1 527 ? 41.534 -8.699 -4.355 1.00 73.25 527 GLY A N 1
ATOM 4214 C CA . GLY A 1 527 ? 40.114 -8.715 -4.731 1.00 73.25 527 GLY A CA 1
ATOM 4215 C C . GLY A 1 527 ? 39.720 -9.858 -5.676 1.00 73.25 527 GLY A C 1
ATOM 4216 O O . GLY A 1 527 ? 38.547 -10.222 -5.755 1.00 73.25 527 GLY A O 1
ATOM 4217 N N . LEU A 1 528 ? 40.675 -10.455 -6.392 1.00 80.00 528 LEU A N 1
ATOM 4218 C CA . LEU A 1 528 ? 40.428 -11.550 -7.335 1.00 80.00 528 LEU A CA 1
ATOM 4219 C C . LEU A 1 528 ? 40.586 -12.950 -6.724 1.00 80.00 528 LEU A C 1
ATOM 4221 O O . LEU A 1 528 ? 40.296 -13.929 -7.412 1.00 80.00 528 LEU A O 1
ATOM 4225 N N . GLN A 1 529 ? 40.982 -13.071 -5.451 1.00 84.06 529 GLN A N 1
ATOM 4226 C CA . GLN A 1 529 ? 41.193 -14.371 -4.793 1.00 84.06 529 GLN A CA 1
ATOM 4227 C C . GLN A 1 529 ? 39.958 -15.283 -4.876 1.00 84.06 529 GLN A C 1
ATOM 4229 O O . GLN A 1 529 ? 40.078 -16.458 -5.225 1.00 84.06 529 GLN A O 1
ATOM 4234 N N . ASP A 1 530 ? 38.766 -14.725 -4.655 1.00 78.25 530 ASP A N 1
ATOM 4235 C CA . ASP A 1 530 ? 37.507 -15.479 -4.676 1.00 78.25 530 ASP A CA 1
ATOM 4236 C C . ASP A 1 530 ? 36.830 -15.529 -6.056 1.00 78.25 530 ASP A C 1
ATOM 4238 O O . ASP A 1 530 ? 35.876 -16.293 -6.248 1.00 78.25 530 ASP A O 1
ATOM 4242 N N . PHE A 1 531 ? 37.340 -14.777 -7.043 1.00 79.06 531 PHE A N 1
ATOM 4243 C CA . PHE A 1 531 ? 36.717 -14.627 -8.363 1.00 79.06 531 PHE A CA 1
ATOM 4244 C C . PHE A 1 531 ? 36.467 -15.975 -9.038 1.00 79.06 531 PHE A C 1
ATOM 4246 O O . PHE A 1 531 ? 35.363 -16.238 -9.510 1.00 79.06 531 PHE A O 1
ATOM 4253 N N . GLN A 1 532 ? 37.470 -16.860 -9.056 1.00 80.38 532 GLN A N 1
ATOM 4254 C CA . GLN A 1 532 ? 37.341 -18.168 -9.703 1.00 80.38 532 GLN A CA 1
ATOM 4255 C C . GLN A 1 532 ? 36.235 -19.006 -9.057 1.00 80.38 532 GLN A C 1
ATOM 4257 O O . GLN A 1 532 ? 35.430 -19.612 -9.759 1.00 80.38 532 GLN A O 1
ATOM 4262 N N . SER A 1 533 ? 36.154 -19.018 -7.724 1.00 85.38 533 SER A N 1
ATOM 4263 C CA . SER A 1 533 ? 35.142 -19.794 -7.002 1.00 85.38 533 SER A CA 1
ATOM 4264 C C . SER A 1 533 ? 33.726 -19.268 -7.262 1.00 85.38 533 SER A C 1
ATOM 4266 O O . SER A 1 533 ? 32.801 -20.051 -7.505 1.00 85.38 533 SER A O 1
ATOM 4268 N N . VAL A 1 534 ? 33.560 -17.942 -7.263 1.00 77.56 534 VAL A N 1
ATOM 4269 C CA . VAL A 1 534 ? 32.291 -17.274 -7.588 1.00 77.56 534 VAL A CA 1
ATOM 4270 C C . VAL A 1 534 ? 31.897 -17.549 -9.043 1.00 77.56 534 VAL A C 1
ATOM 4272 O O . VAL A 1 534 ? 30.768 -17.962 -9.311 1.00 77.56 534 VAL A O 1
ATOM 4275 N N . TYR A 1 535 ? 32.845 -17.432 -9.974 1.00 77.69 535 TYR A N 1
ATOM 4276 C CA . TYR A 1 535 ? 32.639 -17.693 -11.397 1.00 77.69 535 TYR A CA 1
ATOM 4277 C C . TYR A 1 535 ? 32.222 -19.144 -11.680 1.00 77.69 535 TYR A C 1
ATOM 4279 O O . TYR A 1 535 ? 31.235 -19.375 -12.379 1.00 77.69 535 TYR A O 1
ATOM 4287 N N . TYR A 1 536 ? 32.902 -20.134 -11.091 1.00 82.38 536 TYR A N 1
ATOM 4288 C CA . TYR A 1 536 ? 32.522 -21.544 -11.241 1.00 82.38 536 TYR A CA 1
ATOM 4289 C C . TYR A 1 536 ? 31.136 -21.842 -10.659 1.00 82.38 536 TYR A C 1
ATOM 4291 O O . TYR A 1 536 ? 30.382 -22.623 -11.242 1.00 82.38 536 TYR A O 1
ATOM 4299 N N . SER A 1 537 ? 30.775 -21.200 -9.543 1.00 80.12 537 SER A N 1
ATOM 4300 C CA . SER A 1 537 ? 29.437 -21.339 -8.949 1.00 80.12 537 SER A CA 1
ATOM 4301 C C . SER A 1 537 ? 28.355 -20.841 -9.912 1.00 80.12 537 SER A C 1
ATOM 4303 O O . SER A 1 537 ? 27.346 -21.516 -10.114 1.00 80.12 537 SER A O 1
ATOM 4305 N N . LEU A 1 538 ? 28.602 -19.707 -10.576 1.00 77.12 538 LEU A N 1
ATOM 4306 C CA . LEU A 1 538 ? 27.704 -19.140 -11.579 1.00 77.12 538 LEU A CA 1
ATOM 4307 C C . LEU A 1 538 ? 27.584 -20.031 -12.826 1.00 77.12 538 LEU A C 1
ATOM 4309 O O . LEU A 1 538 ? 26.475 -20.311 -13.278 1.00 77.12 538 LEU A O 1
ATOM 4313 N N . GLN A 1 539 ? 28.703 -20.538 -13.354 1.00 79.12 539 GLN A N 1
ATOM 4314 C CA . GLN A 1 539 ? 28.692 -21.466 -14.494 1.00 79.12 539 GLN A CA 1
ATOM 4315 C C . GLN A 1 539 ? 27.933 -22.764 -14.180 1.00 79.12 539 GLN A C 1
ATOM 4317 O O . GLN A 1 539 ? 27.167 -23.262 -15.011 1.00 79.12 539 GLN A O 1
ATOM 4322 N N . SER A 1 540 ? 28.129 -23.310 -12.977 1.00 83.31 540 SER A N 1
ATOM 4323 C CA . SER A 1 540 ? 27.421 -24.504 -12.510 1.00 83.31 540 SER A CA 1
ATOM 4324 C C . SER A 1 540 ? 25.914 -24.263 -12.415 1.00 83.31 540 SER A C 1
ATOM 4326 O O . SER A 1 540 ? 25.123 -25.089 -12.885 1.00 83.31 540 SER A O 1
ATOM 4328 N N . LEU A 1 541 ? 25.513 -23.100 -11.886 1.00 83.19 541 LEU A N 1
ATOM 4329 C CA . LEU A 1 541 ? 24.113 -22.694 -11.825 1.00 83.19 541 LEU A CA 1
ATOM 4330 C C . LEU A 1 541 ? 23.507 -22.610 -13.229 1.00 83.19 541 LEU A C 1
ATOM 4332 O O . LEU A 1 541 ? 22.481 -23.234 -13.470 1.00 83.19 541 LEU A O 1
ATOM 4336 N N . MET A 1 542 ? 24.167 -21.940 -14.180 1.00 77.50 542 MET A N 1
ATOM 4337 C CA . MET A 1 542 ? 23.683 -21.834 -15.566 1.00 77.50 542 MET A CA 1
ATOM 4338 C C . MET A 1 542 ? 23.450 -23.206 -16.215 1.00 77.50 542 MET A C 1
ATOM 4340 O O . MET A 1 542 ? 22.414 -23.434 -16.845 1.00 77.50 542 MET A O 1
ATOM 4344 N N . ARG A 1 543 ? 24.392 -24.143 -16.045 1.00 80.62 543 ARG A N 1
ATOM 4345 C CA . ARG A 1 543 ? 24.268 -25.504 -16.590 1.00 80.62 543 ARG A CA 1
ATOM 4346 C C . ARG A 1 543 ? 23.128 -26.281 -15.928 1.00 80.62 543 ARG A C 1
ATOM 4348 O O . ARG A 1 543 ? 22.388 -26.985 -16.615 1.00 80.62 543 ARG A O 1
ATOM 4355 N N . SER A 1 544 ? 22.979 -26.141 -14.614 1.00 84.75 544 SER A N 1
ATOM 4356 C CA . SER A 1 544 ? 21.904 -26.781 -13.849 1.00 84.75 544 SER A CA 1
ATOM 4357 C C . SER A 1 544 ? 20.536 -26.216 -14.234 1.00 84.75 544 SER A C 1
ATOM 4359 O O . SER A 1 544 ? 19.603 -26.989 -14.444 1.00 84.75 544 SER A O 1
ATOM 4361 N N . SER A 1 545 ? 20.440 -24.898 -14.450 1.00 83.88 545 SER A N 1
ATOM 4362 C CA . SER A 1 545 ? 19.234 -24.234 -14.952 1.00 83.88 545 SER A CA 1
ATOM 4363 C C . SER A 1 545 ? 18.792 -24.804 -16.289 1.00 83.88 545 SER A C 1
ATOM 4365 O O . SER A 1 545 ? 17.617 -25.118 -16.463 1.00 83.88 545 SER A O 1
ATOM 4367 N N . PHE A 1 546 ? 19.731 -24.993 -17.223 1.00 80.88 546 PHE A N 1
ATOM 4368 C CA . PHE A 1 546 ? 19.434 -25.590 -18.524 1.00 80.88 546 PHE A CA 1
ATOM 4369 C C . PHE A 1 546 ? 18.799 -26.972 -18.401 1.00 80.88 546 PHE A C 1
ATOM 4371 O O . PHE A 1 546 ? 17.743 -27.232 -18.982 1.00 80.88 546 PHE A O 1
ATOM 4378 N N . ASN A 1 547 ? 19.408 -27.842 -17.602 1.00 85.56 547 ASN A N 1
ATOM 4379 C CA . ASN A 1 547 ? 18.931 -29.209 -17.441 1.00 85.56 547 ASN A CA 1
ATOM 4380 C C . ASN A 1 547 ? 17.586 -29.275 -16.709 1.00 85.56 547 ASN A C 1
ATOM 4382 O O . ASN A 1 547 ? 16.710 -30.016 -17.140 1.00 85.56 547 ASN A O 1
ATOM 4386 N N . ALA A 1 548 ? 17.401 -28.510 -15.631 1.00 89.38 548 ALA A N 1
ATOM 4387 C CA . ALA A 1 548 ? 16.172 -28.546 -14.840 1.00 89.38 548 ALA A CA 1
ATOM 4388 C C . ALA A 1 548 ? 14.978 -27.946 -15.604 1.00 89.38 548 ALA A C 1
ATOM 4390 O O . ALA A 1 548 ? 13.894 -28.526 -15.638 1.00 89.38 548 ALA A O 1
ATOM 4391 N N . LEU A 1 549 ? 15.173 -26.804 -16.271 1.00 87.50 549 LEU A N 1
ATOM 4392 C CA . LEU A 1 549 ? 14.078 -26.083 -16.923 1.00 87.50 549 LEU A CA 1
ATOM 4393 C C . LEU A 1 549 ? 13.615 -26.748 -18.222 1.00 87.50 549 LEU A C 1
ATOM 4395 O O . LEU A 1 549 ? 12.417 -26.767 -18.485 1.00 87.50 549 LEU A O 1
ATOM 4399 N N . THR A 1 550 ? 14.512 -27.354 -19.007 1.00 86.50 550 THR A N 1
ATOM 4400 C CA . THR A 1 550 ? 14.127 -28.067 -20.248 1.00 86.50 550 THR A CA 1
ATOM 4401 C C . THR A 1 550 ? 13.411 -29.401 -20.006 1.00 86.50 550 THR A C 1
ATOM 4403 O O . THR A 1 550 ? 12.775 -29.950 -20.914 1.00 86.50 550 THR A O 1
ATOM 4406 N N . GLN A 1 551 ? 13.472 -29.943 -18.786 1.00 89.19 551 GLN A N 1
ATOM 4407 C CA . GLN A 1 551 ? 12.651 -31.094 -18.409 1.00 89.19 551 GLN A CA 1
ATOM 4408 C C . GLN A 1 551 ? 11.173 -30.715 -18.288 1.00 89.19 551 GLN A C 1
ATOM 4410 O O . GLN A 1 551 ? 10.308 -31.520 -18.649 1.00 89.19 551 GLN A O 1
ATOM 4415 N N . VAL A 1 552 ? 10.903 -29.491 -17.827 1.00 89.00 552 VAL A N 1
ATOM 4416 C CA . VAL A 1 552 ? 9.557 -29.009 -17.513 1.00 89.00 552 VAL A CA 1
ATOM 4417 C C . VAL A 1 552 ? 8.970 -28.148 -18.622 1.00 89.00 552 VAL A C 1
ATOM 4419 O O . VAL A 1 552 ? 7.797 -28.309 -18.925 1.00 89.00 552 VAL A O 1
ATOM 4422 N N . PHE A 1 553 ? 9.758 -27.286 -19.261 1.00 86.94 553 PHE A N 1
ATOM 4423 C CA . PHE A 1 553 ? 9.297 -26.322 -20.261 1.00 86.94 553 PHE A CA 1
ATOM 4424 C C . PHE A 1 553 ? 9.930 -26.568 -21.633 1.00 86.94 553 PHE A C 1
ATOM 4426 O O . PHE A 1 553 ? 10.995 -27.179 -21.754 1.00 86.94 553 PHE A O 1
ATOM 4433 N N . HIS A 1 554 ? 9.291 -26.046 -22.683 1.00 80.50 554 HIS A N 1
ATOM 4434 C CA . HIS A 1 554 ? 9.907 -25.957 -24.007 1.00 80.50 554 HIS A CA 1
ATOM 4435 C C . HIS A 1 554 ? 11.207 -25.136 -23.951 1.00 80.50 554 HIS A C 1
ATOM 4437 O O . HIS A 1 554 ? 11.329 -24.185 -23.175 1.00 80.50 554 HIS A O 1
ATOM 4443 N N . ARG A 1 555 ? 12.194 -25.492 -24.785 1.00 72.94 555 ARG A N 1
ATOM 4444 C CA . ARG A 1 555 ? 13.520 -24.847 -24.784 1.00 72.94 555 ARG A CA 1
ATOM 4445 C C . ARG A 1 555 ? 13.416 -23.352 -25.082 1.00 72.94 555 ARG A C 1
ATOM 4447 O O . ARG A 1 555 ? 14.126 -22.557 -24.475 1.00 72.94 555 ARG A O 1
ATOM 4454 N N . GLU A 1 556 ? 12.518 -22.985 -25.985 1.00 69.94 556 GLU A N 1
ATOM 4455 C CA . GLU A 1 556 ? 12.237 -21.610 -26.387 1.00 69.94 556 GLU A CA 1
ATOM 4456 C C . GLU A 1 556 ? 11.662 -20.797 -25.223 1.00 69.94 556 GLU A C 1
ATOM 4458 O O . GLU A 1 556 ? 12.060 -19.655 -25.023 1.00 69.94 556 GLU A O 1
ATOM 4463 N N . THR A 1 557 ? 10.782 -21.398 -24.419 1.00 72.06 557 THR A N 1
ATOM 4464 C CA . THR A 1 557 ? 10.231 -20.784 -23.202 1.00 72.06 557 THR A CA 1
ATOM 4465 C C . THR A 1 557 ? 11.308 -20.611 -22.135 1.00 72.06 557 THR A C 1
ATOM 4467 O O . THR A 1 557 ? 11.366 -19.583 -21.462 1.00 72.06 557 THR A O 1
ATOM 4470 N N . ALA A 1 558 ? 12.186 -21.604 -21.990 1.00 66.25 558 ALA A N 1
ATOM 4471 C CA . ALA A 1 558 ? 13.205 -21.584 -20.955 1.00 66.25 558 ALA A CA 1
ATOM 4472 C C . ALA A 1 558 ? 14.378 -20.632 -21.263 1.00 66.25 558 ALA A C 1
ATOM 4474 O O . ALA A 1 558 ? 14.912 -20.025 -20.337 1.00 66.25 558 ALA A O 1
ATOM 4475 N N . PHE A 1 559 ? 14.763 -20.473 -22.540 1.00 63.09 559 PHE A N 1
ATOM 4476 C CA . PHE A 1 559 ? 16.009 -19.787 -22.932 1.00 63.09 559 PHE A CA 1
ATOM 4477 C C . PHE A 1 559 ? 15.903 -18.818 -24.123 1.00 63.09 559 PHE A C 1
ATOM 4479 O O . PHE A 1 559 ? 16.921 -18.230 -24.491 1.00 63.09 559 PHE A O 1
ATOM 4486 N N . GLY A 1 560 ? 14.726 -18.634 -24.732 1.00 54.81 560 GLY A N 1
ATOM 4487 C CA . GLY A 1 560 ? 14.543 -17.811 -25.936 1.00 54.81 560 GLY A CA 1
ATOM 4488 C C . GLY A 1 560 ? 15.105 -18.446 -27.223 1.00 54.81 560 GLY A C 1
ATOM 4489 O O . GLY A 1 560 ? 15.915 -19.374 -27.187 1.00 54.81 560 GLY A O 1
ATOM 4490 N N . LYS A 1 561 ? 14.680 -17.953 -28.398 1.00 41.84 561 LYS A N 1
ATOM 4491 C CA . LYS A 1 561 ? 15.043 -18.524 -29.718 1.00 41.84 561 LYS A CA 1
ATOM 4492 C C . LYS A 1 561 ? 16.523 -18.373 -30.115 1.00 41.84 561 LYS A C 1
ATOM 4494 O O . LYS A 1 561 ? 16.989 -19.144 -30.945 1.00 41.84 561 LYS A O 1
ATOM 4499 N N . ASN A 1 562 ? 17.276 -17.443 -29.522 1.00 37.06 562 ASN A N 1
ATOM 4500 C CA . ASN A 1 562 ? 18.655 -17.135 -29.939 1.00 37.06 562 ASN A CA 1
ATOM 4501 C C . ASN A 1 562 ? 19.758 -17.970 -29.255 1.00 37.06 562 ASN A C 1
ATOM 4503 O O . ASN A 1 562 ? 20.930 -17.802 -29.575 1.00 37.06 562 ASN A O 1
ATOM 4507 N N . ASN A 1 563 ? 19.420 -18.911 -28.367 1.00 34.59 563 ASN A N 1
ATOM 4508 C CA . ASN A 1 563 ? 20.402 -19.753 -27.661 1.00 34.59 563 ASN A CA 1
ATOM 4509 C C . ASN A 1 563 ? 20.653 -21.114 -28.350 1.00 34.59 563 ASN A C 1
ATOM 4511 O O . ASN A 1 563 ? 20.793 -22.154 -27.694 1.00 34.59 563 ASN A O 1
ATOM 4515 N N . THR A 1 564 ? 20.675 -21.145 -29.688 1.00 28.41 564 THR A N 1
ATOM 4516 C CA . THR A 1 564 ? 20.865 -22.376 -30.481 1.00 28.41 564 THR A CA 1
ATOM 4517 C C . THR A 1 564 ? 22.308 -22.874 -30.570 1.00 28.41 564 THR A C 1
ATOM 4519 O O . THR A 1 564 ? 22.514 -23.973 -31.079 1.00 28.41 564 THR A O 1
ATOM 4522 N N . GLU A 1 565 ? 23.306 -22.165 -30.045 1.00 30.31 565 GLU A N 1
ATOM 4523 C CA . GLU A 1 565 ? 24.668 -22.706 -29.994 1.00 30.31 565 GLU A CA 1
ATOM 4524 C C . GLU A 1 565 ? 24.815 -23.670 -28.808 1.00 30.31 565 GLU A C 1
ATOM 4526 O O . GLU A 1 565 ? 24.887 -23.287 -27.642 1.00 30.31 565 GLU A O 1
ATOM 4531 N N . THR A 1 566 ? 24.850 -24.969 -29.112 1.00 27.84 566 THR A N 1
ATOM 4532 C CA . THR A 1 566 ? 25.506 -25.959 -28.249 1.00 27.84 566 THR A CA 1
ATOM 4533 C C . THR A 1 566 ? 26.911 -25.465 -27.894 1.00 27.84 566 THR A C 1
ATOM 4535 O O . THR A 1 566 ? 27.588 -24.965 -28.793 1.00 27.84 566 THR A O 1
ATOM 4538 N N . PRO A 1 567 ? 27.402 -25.641 -26.652 1.00 31.19 567 PRO A N 1
ATOM 4539 C CA . PRO A 1 567 ? 28.756 -25.246 -26.285 1.00 31.19 567 PRO A CA 1
ATOM 4540 C C . PRO A 1 567 ? 29.759 -26.216 -26.926 1.00 31.19 567 PRO A C 1
ATOM 4542 O O . PRO A 1 567 ? 30.253 -27.143 -26.289 1.00 31.19 567 PRO A O 1
ATOM 4545 N N . SER A 1 568 ? 30.030 -26.043 -28.221 1.00 26.33 568 SER A N 1
ATOM 4546 C CA . SER A 1 568 ? 31.139 -26.707 -28.891 1.00 26.33 568 SER A CA 1
ATOM 4547 C C . SER A 1 568 ? 32.420 -25.968 -28.527 1.00 26.33 568 SER A C 1
ATOM 4549 O O . SER A 1 568 ? 32.599 -24.787 -28.823 1.00 26.33 568 SER A O 1
ATOM 4551 N N . THR A 1 569 ? 33.291 -26.704 -27.854 1.00 33.22 569 THR A N 1
ATOM 4552 C CA . THR A 1 569 ? 34.678 -26.383 -27.534 1.00 33.22 569 THR A CA 1
ATOM 4553 C C . THR A 1 569 ? 35.390 -25.641 -28.662 1.00 33.22 569 THR A C 1
ATOM 4555 O O . THR A 1 569 ? 35.507 -26.172 -29.761 1.00 33.22 569 THR A O 1
ATOM 4558 N N . HIS A 1 570 ? 35.931 -24.468 -28.320 1.00 34.28 570 HIS A N 1
ATOM 4559 C CA . HIS A 1 570 ? 36.895 -23.671 -29.078 1.00 34.28 570 HIS A CA 1
ATOM 4560 C C . HIS A 1 570 ? 36.456 -23.214 -30.491 1.00 34.28 570 HIS A C 1
ATOM 4562 O O . HIS A 1 570 ? 36.203 -24.004 -31.393 1.00 34.28 570 HIS A O 1
ATOM 4568 N N . THR A 1 571 ? 36.572 -21.899 -30.731 1.00 27.17 571 THR A N 1
ATOM 4569 C CA . THR A 1 571 ? 36.758 -21.237 -32.052 1.00 27.17 571 THR A CA 1
ATOM 4570 C C . THR A 1 571 ? 35.591 -20.496 -32.746 1.00 27.17 571 THR A C 1
ATOM 4572 O O . THR A 1 571 ? 35.691 -20.262 -33.945 1.00 27.17 571 THR A O 1
ATOM 4575 N N . SER A 1 572 ? 34.559 -19.974 -32.058 1.00 27.42 572 SER A N 1
ATOM 4576 C CA . SER A 1 572 ? 33.606 -19.040 -32.727 1.00 27.42 572 SER A CA 1
ATOM 4577 C C . SER A 1 572 ? 33.038 -17.876 -31.887 1.00 27.42 572 SER A C 1
ATOM 4579 O O . SER A 1 572 ? 31.918 -17.430 -32.098 1.00 27.42 572 SER A O 1
ATOM 4581 N N . LEU A 1 573 ? 33.829 -17.278 -30.990 1.00 27.16 573 LEU A N 1
ATOM 4582 C CA . LEU A 1 573 ? 33.429 -16.068 -30.235 1.00 27.16 573 LEU A CA 1
ATOM 4583 C C . LEU A 1 573 ? 33.534 -14.741 -31.028 1.00 27.16 573 LEU A C 1
ATOM 4585 O O . LEU A 1 573 ? 33.223 -13.676 -30.507 1.00 27.16 573 LEU A O 1
ATOM 4589 N N . ARG A 1 574 ? 33.977 -14.757 -32.298 1.00 26.05 574 ARG A N 1
ATOM 4590 C CA . ARG A 1 574 ? 34.223 -13.527 -33.089 1.00 26.05 574 ARG A CA 1
ATOM 4591 C C . ARG A 1 574 ? 33.078 -13.093 -34.014 1.00 26.05 574 ARG A C 1
ATOM 4593 O O . ARG A 1 574 ? 33.071 -11.933 -34.420 1.00 26.05 574 ARG A O 1
ATOM 4600 N N . SER A 1 575 ? 32.134 -13.967 -34.367 1.00 25.83 575 SER A N 1
ATOM 4601 C CA . SER A 1 575 ? 31.074 -13.654 -35.347 1.00 25.83 575 SER A CA 1
ATOM 4602 C C . SER A 1 575 ? 29.746 -13.203 -34.733 1.00 25.83 575 SER A C 1
ATOM 4604 O O . SER A 1 575 ? 28.963 -12.558 -35.428 1.00 25.83 575 SER A O 1
ATOM 4606 N N . SER A 1 576 ? 29.508 -13.455 -33.444 1.00 27.55 576 SER A N 1
ATOM 4607 C CA . SER A 1 576 ? 28.213 -13.178 -32.795 1.00 27.55 576 SER A CA 1
ATOM 4608 C C . SER A 1 576 ? 28.068 -11.740 -32.259 1.00 27.55 576 SER A C 1
ATOM 4610 O O . SER A 1 576 ? 26.974 -11.314 -31.911 1.00 27.55 576 SER A O 1
ATOM 4612 N N . VAL A 1 577 ? 29.138 -10.933 -32.284 1.00 28.17 577 VAL A N 1
ATOM 4613 C CA . VAL A 1 577 ? 29.201 -9.596 -31.640 1.00 28.17 577 VAL A CA 1
ATOM 4614 C C . VAL A 1 577 ? 28.749 -8.433 -32.555 1.00 28.17 577 VAL A C 1
ATOM 4616 O O . VAL A 1 577 ? 28.803 -7.271 -32.173 1.00 28.17 577 VAL A O 1
ATOM 4619 N N . ARG A 1 578 ? 28.272 -8.689 -33.783 1.00 24.02 578 ARG A N 1
ATOM 4620 C CA . ARG A 1 578 ? 27.848 -7.617 -34.722 1.00 24.02 578 ARG A CA 1
ATOM 4621 C C . ARG A 1 578 ? 26.343 -7.527 -35.007 1.00 24.02 578 ARG A C 1
ATOM 4623 O O . ARG A 1 578 ? 25.956 -6.732 -35.857 1.00 24.02 578 ARG A O 1
ATOM 4630 N N . ARG A 1 579 ? 25.491 -8.309 -34.335 1.00 23.89 579 ARG A N 1
ATOM 4631 C CA . ARG A 1 579 ? 24.045 -8.391 -34.641 1.00 23.89 579 ARG A CA 1
ATOM 4632 C C . ARG A 1 579 ? 23.109 -8.333 -33.425 1.00 23.89 579 ARG A C 1
ATOM 4634 O O . ARG A 1 579 ? 22.040 -8.924 -33.456 1.00 23.89 579 ARG A O 1
ATOM 4641 N N . MET A 1 580 ? 23.470 -7.603 -32.374 1.00 25.34 580 MET A N 1
ATOM 4642 C CA . MET A 1 580 ? 22.544 -7.313 -31.272 1.00 25.34 580 MET A CA 1
ATOM 4643 C C . MET A 1 580 ? 22.297 -5.811 -31.190 1.00 25.34 580 MET A C 1
ATOM 4645 O O . MET A 1 580 ? 22.939 -5.099 -30.427 1.00 25.34 580 MET A O 1
ATOM 4649 N N . ASP A 1 581 ? 21.374 -5.345 -32.025 1.00 25.42 581 ASP A N 1
ATOM 4650 C CA . ASP A 1 581 ? 20.704 -4.063 -31.855 1.00 25.42 581 ASP A CA 1
ATOM 4651 C C . ASP A 1 581 ? 19.206 -4.309 -32.089 1.00 25.42 581 ASP A C 1
ATOM 4653 O O . ASP A 1 581 ? 18.826 -4.835 -33.136 1.00 25.42 581 ASP A O 1
ATOM 4657 N N . ARG A 1 582 ? 18.402 -3.926 -31.089 1.00 26.14 582 ARG A N 1
ATOM 4658 C CA . ARG A 1 582 ? 16.926 -3.953 -31.002 1.00 26.14 582 ARG A CA 1
ATOM 4659 C C . ARG A 1 582 ? 16.223 -5.303 -30.747 1.00 26.14 582 ARG A C 1
ATOM 4661 O O . ARG A 1 582 ? 16.425 -6.287 -31.447 1.00 26.14 582 ARG A O 1
ATOM 4668 N N . THR A 1 583 ? 15.294 -5.230 -29.780 1.00 26.84 583 THR A N 1
ATOM 4669 C CA . THR A 1 583 ? 14.195 -6.159 -29.423 1.00 26.84 583 THR A CA 1
ATOM 4670 C C . THR A 1 583 ? 14.539 -7.508 -28.758 1.00 26.84 583 THR A C 1
ATOM 4672 O O . THR A 1 583 ? 15.529 -8.146 -29.082 1.00 26.84 583 THR A O 1
ATOM 4675 N N . GLU A 1 584 ? 13.650 -7.918 -27.834 1.00 27.75 584 GLU A N 1
ATOM 4676 C CA . GLU A 1 584 ? 13.475 -9.251 -27.209 1.00 27.75 584 GLU A CA 1
ATOM 4677 C C . GLU A 1 584 ? 14.263 -9.608 -25.929 1.00 27.75 584 GLU A C 1
ATOM 4679 O O . GLU A 1 584 ? 15.455 -9.901 -25.977 1.00 27.75 584 GLU A O 1
ATOM 4684 N N . ARG A 1 585 ? 13.550 -9.754 -24.793 1.00 29.44 585 ARG A N 1
ATOM 4685 C CA . ARG A 1 585 ? 13.893 -10.709 -23.713 1.00 29.44 585 ARG A CA 1
ATOM 4686 C C . ARG A 1 585 ? 12.637 -11.256 -23.021 1.00 29.44 585 ARG A C 1
ATOM 4688 O O . ARG A 1 585 ? 12.155 -10.683 -22.053 1.00 29.44 585 ARG A O 1
ATOM 4695 N N . VAL A 1 586 ? 12.144 -12.405 -23.488 1.00 30.47 586 VAL A N 1
ATOM 4696 C CA . VAL A 1 586 ? 11.318 -13.322 -22.685 1.00 30.47 586 VAL A CA 1
ATOM 4697 C C . VAL A 1 586 ? 12.214 -14.503 -22.331 1.00 30.47 586 VAL A C 1
ATOM 4699 O O . VAL A 1 586 ? 12.618 -15.280 -23.194 1.00 30.47 586 VAL A O 1
ATOM 4702 N N . SER A 1 587 ? 12.620 -14.586 -21.071 1.00 31.48 587 SER A N 1
ATOM 4703 C CA . SER A 1 587 ? 13.337 -15.733 -20.504 1.00 31.48 587 SER A CA 1
ATOM 4704 C C . SER A 1 587 ? 12.965 -15.798 -19.029 1.00 31.48 587 SER A C 1
ATOM 4706 O O . SER A 1 587 ? 12.823 -14.745 -18.404 1.00 31.48 587 SER A O 1
ATOM 4708 N N . LEU A 1 588 ? 12.772 -17.008 -18.497 1.00 33.25 588 LEU A N 1
ATOM 4709 C CA . LEU A 1 588 ? 12.411 -17.253 -17.096 1.00 33.25 588 LEU A CA 1
ATOM 4710 C C . LEU A 1 588 ? 13.249 -16.380 -16.146 1.00 33.25 588 LEU A C 1
ATOM 4712 O O . LEU A 1 588 ? 14.465 -16.255 -16.338 1.00 33.25 588 LEU A O 1
ATOM 4716 N N . SER A 1 589 ? 12.608 -15.816 -15.113 1.00 35.00 589 SER A N 1
ATOM 4717 C CA . SER A 1 589 ? 13.213 -14.906 -14.118 1.00 35.00 589 SER A CA 1
ATOM 4718 C C . SER A 1 589 ? 14.520 -15.434 -13.505 1.00 35.00 589 SER A C 1
ATOM 4720 O O . SER A 1 589 ? 15.389 -14.650 -13.138 1.00 35.00 589 SER A O 1
ATOM 4722 N N . ILE A 1 590 ? 14.709 -16.756 -13.511 1.00 35.75 590 ILE A N 1
ATOM 4723 C CA . ILE A 1 590 ? 15.909 -17.481 -13.064 1.00 35.75 590 ILE A CA 1
ATOM 4724 C C . ILE A 1 590 ? 17.172 -17.129 -13.884 1.00 35.75 590 ILE A C 1
ATOM 4726 O O . ILE A 1 590 ? 18.287 -17.399 -13.447 1.00 35.75 590 ILE A O 1
ATOM 4730 N N . THR A 1 591 ? 17.040 -16.547 -15.084 1.00 35.66 591 THR A N 1
ATOM 4731 C CA . THR A 1 591 ? 18.177 -16.368 -16.015 1.00 35.66 591 THR A CA 1
ATOM 4732 C C . THR A 1 591 ? 18.532 -14.924 -16.373 1.00 35.66 591 THR A C 1
ATOM 4734 O O . THR A 1 591 ? 19.659 -14.691 -16.808 1.00 35.66 591 THR A O 1
ATOM 4737 N N . ASN A 1 592 ? 17.638 -13.942 -16.195 1.00 33.38 592 ASN A N 1
ATOM 4738 C CA . ASN A 1 592 ? 17.807 -12.636 -16.857 1.00 33.38 592 ASN A CA 1
ATOM 4739 C C . ASN A 1 592 ? 18.200 -11.450 -15.967 1.00 33.38 592 ASN A C 1
ATOM 4741 O O . ASN A 1 592 ? 18.715 -10.475 -16.511 1.00 33.38 592 ASN A O 1
ATOM 4745 N N . GLY A 1 593 ? 18.006 -11.513 -14.646 1.00 30.97 593 GLY A N 1
ATOM 4746 C CA . GLY A 1 593 ? 18.273 -10.364 -13.768 1.00 30.97 593 GLY A CA 1
ATOM 4747 C C . GLY A 1 593 ? 19.761 -10.091 -13.538 1.00 30.97 593 GLY A C 1
ATOM 4748 O O . GLY A 1 593 ? 20.202 -8.954 -13.608 1.00 30.97 593 GLY A O 1
ATOM 4749 N N . THR A 1 594 ? 20.557 -11.137 -13.314 1.00 33.56 594 THR A N 1
ATOM 4750 C CA . THR A 1 594 ? 21.945 -10.983 -12.840 1.00 33.56 594 THR A CA 1
ATOM 4751 C C . THR A 1 594 ? 22.975 -11.185 -13.952 1.00 33.56 594 THR A C 1
ATOM 4753 O O . THR A 1 594 ? 23.981 -10.488 -14.013 1.00 33.56 594 THR A O 1
ATOM 4756 N N . LEU A 1 595 ? 22.734 -12.111 -14.885 1.00 32.59 595 LEU A N 1
ATOM 4757 C CA . LEU A 1 595 ? 23.750 -12.551 -15.851 1.00 32.59 595 LEU A CA 1
ATOM 4758 C C . LEU A 1 595 ? 24.071 -11.510 -16.934 1.00 32.59 595 LEU A C 1
ATOM 4760 O O . LEU A 1 595 ? 25.234 -11.324 -17.281 1.00 32.59 595 LEU A O 1
ATOM 4764 N N . ASN A 1 596 ? 23.077 -10.789 -17.452 1.00 28.42 596 ASN A N 1
ATOM 4765 C CA . ASN A 1 596 ? 23.319 -9.828 -18.530 1.00 28.42 596 ASN A CA 1
ATOM 4766 C C . ASN A 1 596 ? 23.975 -8.519 -18.055 1.00 28.42 596 ASN A C 1
ATOM 4768 O O . ASN A 1 596 ? 24.633 -7.860 -18.856 1.00 28.42 596 ASN A O 1
ATOM 4772 N N . GLU A 1 597 ? 23.851 -8.153 -16.778 1.00 29.58 597 GLU A N 1
ATOM 4773 C CA . GLU A 1 597 ? 24.593 -7.021 -16.202 1.00 29.58 597 GLU A CA 1
ATOM 4774 C C . GLU A 1 597 ? 26.023 -7.418 -15.801 1.00 29.58 597 GLU A C 1
ATOM 4776 O O . GLU A 1 597 ? 26.950 -6.624 -15.955 1.00 29.58 597 GLU A O 1
ATOM 4781 N N . LEU A 1 598 ? 26.226 -8.680 -15.401 1.00 32.47 598 LEU A N 1
ATOM 4782 C CA . LEU A 1 598 ? 27.536 -9.247 -15.064 1.00 32.47 598 LEU A CA 1
ATOM 4783 C C . LEU A 1 598 ? 28.451 -9.454 -16.286 1.00 32.47 598 LEU A C 1
ATOM 4785 O O . LEU A 1 598 ? 29.653 -9.212 -16.191 1.00 32.47 598 LEU A O 1
ATOM 4789 N N . PHE A 1 599 ? 27.911 -9.875 -17.438 1.00 28.00 599 PHE A N 1
ATOM 4790 C CA . PHE A 1 599 ? 28.719 -10.195 -18.629 1.00 28.00 599 PHE A CA 1
ATOM 4791 C C . PHE A 1 599 ? 29.097 -8.976 -19.488 1.00 28.00 599 PHE A C 1
ATOM 4793 O O . PHE A 1 599 ? 30.178 -8.955 -20.081 1.00 28.00 599 PHE A O 1
ATOM 4800 N N . VAL A 1 600 ? 28.262 -7.929 -19.528 1.00 31.64 600 VAL A N 1
ATOM 4801 C CA . VAL A 1 600 ? 28.557 -6.704 -20.304 1.00 31.64 600 VAL A CA 1
ATOM 4802 C C . VAL A 1 600 ? 29.758 -5.948 -19.715 1.00 31.64 600 VAL A C 1
ATOM 4804 O O . VAL A 1 600 ? 30.520 -5.327 -20.452 1.00 31.64 600 VAL A O 1
ATOM 4807 N N . GLY A 1 601 ? 29.991 -6.055 -18.401 1.00 28.95 601 GLY A N 1
ATOM 4808 C CA . GLY A 1 601 ? 31.133 -5.428 -17.731 1.00 28.95 601 GLY A CA 1
ATOM 4809 C C . GLY A 1 601 ? 32.476 -6.149 -17.907 1.00 28.95 601 GLY A C 1
ATOM 4810 O O . GLY A 1 601 ? 33.518 -5.502 -17.809 1.00 28.95 601 GLY A O 1
ATOM 4811 N N . SER A 1 602 ? 32.486 -7.461 -18.179 1.00 36.81 602 SER A N 1
ATOM 4812 C CA . SER A 1 602 ? 33.722 -8.262 -18.175 1.00 36.81 602 SER A CA 1
ATOM 4813 C C . SER A 1 602 ? 34.372 -8.449 -19.551 1.00 36.81 602 SER A C 1
ATOM 4815 O O . SER A 1 602 ? 35.595 -8.548 -19.627 1.00 36.81 602 SER A O 1
ATOM 4817 N N . GLU A 1 603 ? 33.607 -8.474 -20.651 1.00 31.52 603 GLU A N 1
ATOM 4818 C CA . GLU A 1 603 ? 34.184 -8.653 -21.999 1.00 31.52 603 GLU A CA 1
ATOM 4819 C C . GLU A 1 603 ? 34.610 -7.337 -22.672 1.00 31.52 603 GLU A C 1
ATOM 4821 O O . GLU A 1 603 ? 35.631 -7.310 -23.368 1.00 31.52 603 GLU A O 1
ATOM 4826 N N . GLU A 1 604 ? 33.913 -6.218 -22.421 1.00 32.12 604 GLU A N 1
ATOM 4827 C CA . GLU A 1 604 ? 34.315 -4.907 -22.961 1.00 32.12 604 GLU A CA 1
ATOM 4828 C C . GLU A 1 604 ? 35.693 -4.468 -22.431 1.00 32.12 604 GLU A C 1
ATOM 4830 O O . GLU A 1 604 ? 36.474 -3.858 -23.166 1.00 32.12 604 GLU A O 1
ATOM 4835 N N . GLY A 1 605 ? 36.047 -4.860 -21.201 1.00 30.55 605 GLY A N 1
ATOM 4836 C CA . GLY A 1 605 ? 37.360 -4.595 -20.603 1.00 30.55 605 GLY A CA 1
ATOM 4837 C C . GLY A 1 605 ? 38.513 -5.376 -21.246 1.00 30.55 605 GLY A C 1
ATOM 4838 O O . GLY A 1 605 ? 39.615 -4.846 -21.381 1.00 30.55 605 GLY A O 1
ATOM 4839 N N . ALA A 1 606 ? 38.268 -6.605 -21.711 1.00 30.80 606 ALA A N 1
ATOM 4840 C CA . ALA A 1 606 ? 39.304 -7.458 -22.300 1.00 30.80 606 ALA A CA 1
ATOM 4841 C C . ALA A 1 606 ? 39.561 -7.151 -23.789 1.00 30.80 606 ALA A C 1
ATOM 4843 O O . ALA A 1 606 ? 40.688 -7.273 -24.272 1.00 30.80 606 ALA A O 1
ATOM 4844 N N . VAL A 1 607 ? 38.535 -6.713 -24.528 1.00 29.84 607 VAL A N 1
ATOM 4845 C CA . VAL A 1 607 ? 38.639 -6.436 -25.973 1.00 29.84 607 VAL A CA 1
ATOM 4846 C C . VAL A 1 607 ? 39.180 -5.026 -26.263 1.00 29.84 607 VAL A C 1
ATOM 4848 O O . VAL A 1 607 ? 39.842 -4.822 -27.287 1.00 29.84 607 VAL A O 1
ATOM 4851 N N . LEU A 1 608 ? 38.978 -4.055 -25.361 1.00 32.38 608 LEU A N 1
ATOM 4852 C CA . LEU A 1 608 ? 39.439 -2.670 -25.549 1.00 32.38 608 LEU A CA 1
ATOM 4853 C C . LEU A 1 608 ? 40.950 -2.489 -25.298 1.00 32.38 608 LEU A C 1
ATOM 4855 O O . LEU A 1 608 ? 41.566 -1.594 -25.878 1.00 32.38 608 LEU A O 1
ATOM 4859 N N . ALA A 1 609 ? 41.573 -3.383 -24.522 1.00 29.55 609 ALA A N 1
ATOM 4860 C CA . ALA A 1 609 ? 43.015 -3.371 -24.260 1.00 29.55 609 ALA A CA 1
ATOM 4861 C C . ALA A 1 609 ? 43.874 -3.660 -25.513 1.00 29.55 609 ALA A C 1
ATOM 4863 O O . ALA A 1 609 ? 45.052 -3.312 -25.548 1.00 29.55 609 ALA A O 1
ATOM 4864 N N . ALA A 1 610 ? 43.295 -4.249 -26.568 1.00 29.22 610 ALA A N 1
ATOM 4865 C CA . ALA A 1 610 ? 44.042 -4.703 -27.742 1.00 29.22 610 ALA A CA 1
ATOM 4866 C C . ALA A 1 610 ? 43.987 -3.767 -28.967 1.00 29.22 610 ALA A C 1
ATOM 4868 O O . ALA A 1 610 ? 44.623 -4.081 -29.974 1.00 29.22 610 ALA A O 1
ATOM 4869 N N . LYS A 1 611 ? 43.227 -2.656 -28.952 1.00 29.09 611 LYS A N 1
ATOM 4870 C CA . LYS A 1 611 ? 42.871 -1.967 -30.214 1.00 29.09 611 LYS A CA 1
ATOM 4871 C C . LYS A 1 611 ? 43.182 -0.487 -30.401 1.00 29.09 611 LYS A C 1
ATOM 4873 O O . LYS A 1 611 ? 42.999 -0.026 -31.522 1.00 29.09 611 LYS A O 1
ATOM 4878 N N . THR A 1 612 ? 43.702 0.261 -29.434 1.00 27.61 612 THR A N 1
ATOM 4879 C CA . THR A 1 612 ? 43.891 1.711 -29.668 1.00 27.61 612 THR A CA 1
ATOM 4880 C C . THR A 1 612 ? 45.156 2.277 -29.042 1.00 27.61 612 THR A C 1
ATOM 4882 O O . THR A 1 612 ? 45.131 3.204 -28.241 1.00 27.61 612 THR A O 1
ATOM 4885 N N . ALA A 1 613 ? 46.289 1.762 -29.514 1.00 28.70 613 ALA A N 1
ATOM 4886 C CA . ALA A 1 613 ? 47.504 2.543 -29.686 1.00 28.70 613 ALA A CA 1
ATOM 4887 C C . ALA A 1 613 ? 47.535 3.079 -31.128 1.00 28.70 613 ALA A C 1
ATOM 4889 O O . ALA A 1 613 ? 48.150 2.463 -31.984 1.00 28.70 613 ALA A O 1
ATOM 4890 N N . SER A 1 614 ? 46.837 4.185 -31.416 1.00 27.67 614 SER A N 1
ATOM 4891 C CA . SER A 1 614 ? 47.207 5.135 -32.483 1.00 27.67 614 SER A CA 1
ATOM 4892 C C . SER A 1 614 ? 46.140 6.214 -32.702 1.00 27.67 614 SER A C 1
ATOM 4894 O O . SER A 1 614 ? 45.008 5.913 -33.063 1.00 27.67 614 SER A O 1
ATOM 4896 N N . HIS A 1 615 ? 46.614 7.458 -32.648 1.00 27.94 615 HIS A N 1
ATOM 4897 C CA . HIS A 1 615 ? 46.158 8.635 -33.393 1.00 27.94 615 HIS A CA 1
ATOM 4898 C C . HIS A 1 615 ? 45.040 9.538 -32.838 1.00 27.94 615 HIS A C 1
ATOM 4900 O O . HIS A 1 615 ? 43.910 9.164 -32.551 1.00 27.94 615 HIS A O 1
ATOM 4906 N N . SER A 1 616 ? 45.444 10.808 -32.757 1.00 26.77 616 SER A N 1
ATOM 4907 C CA . SER A 1 616 ? 44.740 12.016 -32.343 1.00 26.77 616 SER A CA 1
ATOM 4908 C C . SER A 1 616 ? 43.905 12.656 -33.462 1.00 26.77 616 SER A C 1
ATOM 4910 O O . SER A 1 616 ? 44.386 12.691 -34.593 1.00 26.77 616 SER A O 1
ATOM 4912 N N . ARG A 1 617 ? 42.797 13.333 -33.111 1.00 25.94 617 ARG A N 1
ATOM 4913 C CA . ARG A 1 617 ? 42.522 14.793 -33.287 1.00 25.94 617 ARG A CA 1
ATOM 4914 C C . ARG A 1 617 ? 41.021 15.116 -33.462 1.00 25.94 617 ARG A C 1
ATOM 4916 O O . ARG A 1 617 ? 40.361 14.577 -34.332 1.00 25.94 617 ARG A O 1
ATOM 4923 N N . ARG A 1 618 ? 40.576 16.091 -32.648 1.00 27.06 618 ARG A N 1
ATOM 4924 C CA . ARG A 1 618 ? 39.549 17.156 -32.820 1.00 27.06 618 ARG A CA 1
ATOM 4925 C C . ARG A 1 618 ? 38.374 16.945 -33.804 1.00 27.06 618 ARG A C 1
ATOM 4927 O O . ARG A 1 618 ? 38.583 16.983 -35.009 1.00 27.06 618 ARG A O 1
ATOM 4934 N N . SER A 1 619 ? 37.130 17.045 -33.306 1.00 24.66 619 SER A N 1
ATOM 4935 C CA . SER A 1 619 ? 36.190 18.176 -33.548 1.00 24.66 619 SER A CA 1
ATOM 4936 C C . SER A 1 619 ? 34.721 17.858 -33.169 1.00 24.66 619 SER A C 1
ATOM 4938 O O . SER A 1 619 ? 34.292 16.716 -33.268 1.00 24.66 619 SER A O 1
ATOM 4940 N N . ARG A 1 620 ? 33.976 18.923 -32.804 1.00 25.50 620 ARG A N 1
ATOM 4941 C CA . ARG A 1 620 ? 32.521 19.062 -32.525 1.00 25.50 620 ARG A CA 1
ATOM 4942 C C . ARG A 1 620 ? 31.972 18.503 -31.199 1.00 25.50 620 ARG A C 1
ATOM 4944 O O . ARG A 1 620 ? 32.280 17.394 -30.785 1.00 25.50 620 ARG A O 1
ATOM 4951 N N . ALA A 1 621 ? 31.153 19.326 -30.534 1.00 28.23 621 ALA A N 1
ATOM 4952 C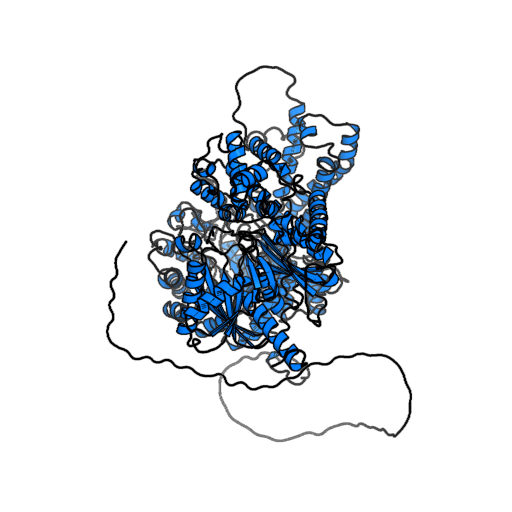 CA . ALA A 1 621 ? 30.449 18.993 -29.296 1.00 28.23 621 ALA A CA 1
ATOM 4953 C C . ALA A 1 621 ? 29.456 17.840 -29.549 1.00 28.23 621 ALA A C 1
ATOM 4955 O O . ALA A 1 621 ? 28.634 17.965 -30.460 1.00 28.23 621 ALA A O 1
ATOM 4956 N N . PRO A 1 622 ? 29.533 16.725 -28.802 1.00 28.05 622 PRO A N 1
ATOM 4957 C CA . PRO A 1 622 ? 28.668 15.578 -29.030 1.00 28.05 622 PRO A CA 1
ATOM 4958 C C . PRO A 1 622 ? 27.336 15.745 -28.292 1.00 28.05 622 PRO A C 1
ATOM 4960 O O . PRO A 1 622 ? 27.306 16.123 -27.122 1.00 28.05 622 PRO A O 1
ATOM 4963 N N . SER A 1 623 ? 26.237 15.398 -28.959 1.00 30.00 623 SER A N 1
ATOM 4964 C CA . SER A 1 623 ? 24.997 15.007 -28.287 1.00 30.00 623 SER A CA 1
ATOM 4965 C C . SER A 1 623 ? 25.293 13.804 -27.384 1.00 30.00 623 SER A C 1
ATOM 4967 O O . SER A 1 623 ? 25.862 12.810 -27.844 1.00 30.00 623 SER A O 1
ATOM 4969 N N . PHE A 1 624 ? 24.972 13.906 -26.095 1.00 37.03 624 PHE A N 1
ATOM 4970 C CA . PHE A 1 624 ? 25.346 12.902 -25.097 1.00 37.03 624 PHE A CA 1
ATOM 4971 C C . PHE A 1 624 ? 24.436 11.667 -25.163 1.00 37.03 624 PHE A C 1
ATOM 4973 O O . PHE A 1 624 ? 23.236 11.790 -25.380 1.00 37.03 624 PHE A O 1
ATOM 4980 N N . GLY A 1 625 ? 25.011 10.475 -24.974 1.00 36.19 625 GLY A N 1
ATOM 4981 C CA . GLY A 1 625 ? 24.255 9.219 -24.969 1.00 36.19 625 GLY A CA 1
ATOM 4982 C C . GLY A 1 625 ? 23.408 9.011 -23.695 1.00 36.19 625 GLY A C 1
ATOM 4983 O O . GLY A 1 625 ? 23.783 9.534 -22.638 1.00 36.19 625 GLY A O 1
ATOM 4984 N N . PRO A 1 626 ? 22.341 8.186 -23.758 1.00 42.66 626 PRO A N 1
ATOM 4985 C CA . PRO A 1 626 ? 21.324 8.029 -22.703 1.00 42.66 626 PRO A CA 1
ATOM 4986 C C . PRO A 1 626 ? 21.871 7.741 -21.295 1.00 42.66 626 PRO A C 1
ATOM 4988 O O . PRO A 1 626 ? 21.572 8.434 -20.323 1.00 42.66 626 PRO A O 1
ATOM 4991 N N . LYS A 1 627 ? 22.805 6.785 -21.182 1.00 49.78 627 LYS A N 1
ATOM 4992 C CA . LYS A 1 627 ? 23.389 6.360 -19.894 1.00 49.78 627 LYS A CA 1
ATOM 4993 C C . LYS A 1 627 ? 24.204 7.455 -19.188 1.00 49.78 627 LYS A C 1
ATOM 4995 O O . LYS A 1 627 ? 24.314 7.445 -17.968 1.00 49.78 627 LYS A O 1
ATOM 5000 N N . VAL A 1 628 ? 24.790 8.400 -19.929 1.00 57.06 628 VAL A N 1
ATOM 5001 C CA . VAL A 1 628 ? 25.652 9.454 -19.356 1.00 57.06 628 VAL A CA 1
ATOM 5002 C C . VAL A 1 628 ? 24.825 10.568 -18.716 1.00 57.06 628 VAL A C 1
ATOM 5004 O O . VAL A 1 628 ? 25.258 11.160 -17.729 1.00 57.06 628 VAL A O 1
ATOM 5007 N N . LYS A 1 629 ? 23.640 10.852 -19.265 1.00 67.44 629 LYS A N 1
ATOM 5008 C CA . LYS A 1 629 ? 22.710 11.855 -18.736 1.00 67.44 629 LYS A CA 1
ATOM 5009 C C . LYS A 1 629 ? 22.185 11.440 -17.363 1.00 67.44 629 LYS A C 1
ATOM 5011 O O . LYS A 1 629 ? 22.332 12.202 -16.413 1.00 67.44 629 LYS A O 1
ATOM 5016 N N . LEU A 1 630 ? 21.697 10.204 -17.245 1.00 72.69 630 LEU A N 1
ATOM 5017 C CA . LEU A 1 630 ? 21.173 9.667 -15.989 1.00 72.69 630 LEU A CA 1
ATOM 5018 C C . LEU A 1 630 ? 22.218 9.681 -14.861 1.00 72.69 630 LEU A C 1
ATOM 5020 O O . LEU A 1 630 ? 21.935 10.157 -13.769 1.00 72.69 630 LEU A O 1
ATOM 5024 N N . LEU A 1 631 ? 23.453 9.256 -15.149 1.00 68.69 631 LEU A N 1
ATOM 5025 C CA . LEU A 1 631 ? 24.576 9.309 -14.200 1.00 68.69 631 LEU A CA 1
ATOM 5026 C C . LEU A 1 631 ? 24.865 10.729 -13.691 1.00 68.69 631 LEU A C 1
ATOM 5028 O O . LEU A 1 631 ? 25.227 10.909 -12.535 1.00 68.69 631 LEU A O 1
ATOM 5032 N N . LYS A 1 632 ? 24.718 11.754 -14.536 1.00 75.19 632 LYS A N 1
ATOM 5033 C CA . LYS A 1 632 ? 24.921 13.145 -14.106 1.00 75.19 632 LYS A CA 1
ATOM 5034 C C . LYS A 1 632 ? 23.795 13.636 -13.206 1.00 75.19 632 LYS A C 1
ATOM 5036 O O . LYS A 1 632 ? 24.082 14.338 -12.245 1.00 75.19 632 LYS A O 1
ATOM 5041 N N . VAL A 1 633 ? 22.547 13.272 -13.507 1.00 83.38 633 VAL A N 1
ATOM 5042 C CA . VAL A 1 633 ? 21.396 13.600 -12.651 1.00 83.38 633 VAL A CA 1
ATOM 5043 C C . VAL A 1 633 ? 21.519 12.891 -11.302 1.00 83.38 633 VAL A C 1
ATOM 5045 O O . VAL A 1 633 ? 21.299 13.511 -10.265 1.00 83.38 633 VAL A O 1
ATOM 5048 N N . GLU A 1 634 ? 21.928 11.622 -11.310 1.00 85.06 634 GLU A N 1
ATOM 5049 C CA . GLU A 1 634 ? 22.197 10.824 -10.111 1.00 85.06 634 GLU A CA 1
ATOM 5050 C C . GLU A 1 634 ? 23.247 11.517 -9.232 1.00 85.06 634 GLU A C 1
ATOM 5052 O O . GLU A 1 634 ? 22.967 11.820 -8.074 1.00 85.06 634 GLU A O 1
ATOM 5057 N N . VAL A 1 635 ? 24.406 11.867 -9.797 1.00 78.19 635 VAL A N 1
ATOM 5058 C CA . VAL A 1 635 ? 25.475 12.549 -9.054 1.00 78.19 635 VAL A CA 1
ATOM 5059 C C . VAL A 1 635 ? 25.018 13.916 -8.547 1.00 78.19 635 VAL A C 1
ATOM 5061 O O . VAL A 1 635 ? 25.289 14.253 -7.397 1.00 78.19 635 VAL A O 1
ATOM 5064 N N . ALA A 1 636 ? 24.311 14.690 -9.377 1.00 84.38 636 ALA A N 1
ATOM 5065 C CA . ALA A 1 636 ? 23.838 16.022 -9.010 1.00 84.38 636 ALA A CA 1
ATOM 5066 C C . ALA A 1 636 ? 22.859 15.983 -7.834 1.00 84.38 636 ALA A C 1
ATOM 5068 O O . ALA A 1 636 ? 22.881 16.874 -7.004 1.00 84.38 636 ALA A O 1
ATOM 5069 N N . THR A 1 637 ? 22.027 14.947 -7.735 1.00 90.25 637 THR A N 1
ATOM 5070 C CA . THR A 1 637 ? 20.983 14.851 -6.703 1.00 90.25 637 THR A CA 1
ATOM 5071 C C . THR A 1 637 ? 21.387 13.958 -5.524 1.00 90.25 637 THR A C 1
ATOM 5073 O O . THR A 1 637 ? 20.540 13.589 -4.713 1.00 90.25 637 THR A O 1
ATOM 5076 N N . ARG A 1 638 ? 22.667 13.562 -5.432 1.00 87.50 638 ARG A N 1
ATOM 5077 C CA . ARG A 1 638 ? 23.161 12.577 -4.453 1.00 87.50 638 ARG A CA 1
ATOM 5078 C C . ARG A 1 638 ? 23.062 13.061 -3.009 1.00 87.50 638 ARG A C 1
ATOM 5080 O O . ARG A 1 638 ? 22.811 12.254 -2.122 1.00 87.50 638 ARG A O 1
ATOM 5087 N N . GLU A 1 639 ? 23.216 14.362 -2.786 1.00 87.25 639 GLU A N 1
ATOM 5088 C CA . GLU A 1 639 ? 23.115 14.996 -1.463 1.00 87.25 639 GLU A CA 1
ATOM 5089 C C . GLU A 1 639 ? 21.718 14.897 -0.826 1.00 87.25 639 GLU A C 1
ATOM 5091 O O . GLU A 1 639 ? 21.581 15.059 0.382 1.00 87.25 639 GLU A O 1
ATOM 5096 N N . LEU A 1 640 ? 20.684 14.569 -1.612 1.00 92.44 640 LEU A N 1
ATOM 5097 C CA . LEU A 1 640 ? 19.330 14.326 -1.105 1.00 92.44 640 LEU A CA 1
ATOM 5098 C C . LEU A 1 640 ? 19.205 12.978 -0.376 1.00 92.44 640 LEU A C 1
ATOM 5100 O O . LEU A 1 640 ? 18.231 12.761 0.344 1.00 92.44 640 LEU A O 1
ATOM 5104 N N . MET A 1 641 ? 20.157 12.061 -0.565 1.00 91.25 641 MET A N 1
ATOM 5105 C CA . MET A 1 641 ? 20.164 10.764 0.110 1.00 91.25 641 MET A CA 1
ATOM 5106 C C . MET A 1 641 ? 20.853 10.887 1.469 1.00 91.25 641 MET A C 1
ATOM 5108 O O . MET A 1 641 ? 22.064 11.084 1.541 1.00 91.25 641 MET A O 1
ATOM 5112 N N . LEU A 1 642 ? 20.076 10.746 2.544 1.00 92.31 642 LEU A N 1
ATOM 5113 C CA . LEU A 1 642 ? 20.575 10.866 3.913 1.00 92.31 642 LEU A CA 1
ATOM 5114 C C . LEU A 1 642 ? 21.108 9.529 4.436 1.00 92.31 642 LEU A C 1
ATOM 5116 O O . LEU A 1 642 ? 20.420 8.508 4.348 1.00 92.31 642 LEU A O 1
ATOM 5120 N N . SER A 1 643 ? 22.309 9.545 5.017 1.00 92.50 643 SER A N 1
ATOM 5121 C CA . SER A 1 643 ? 22.870 8.398 5.735 1.00 92.50 643 SER A CA 1
ATOM 5122 C C . SER A 1 643 ? 22.254 8.245 7.128 1.00 92.50 643 SER A C 1
ATOM 5124 O O . SER A 1 643 ? 21.708 9.198 7.692 1.00 92.50 643 SER A O 1
ATOM 5126 N N . ASN A 1 644 ? 22.390 7.059 7.726 1.00 91.25 644 ASN A N 1
ATOM 5127 C CA . ASN A 1 644 ? 21.963 6.850 9.110 1.00 91.25 644 ASN A CA 1
ATOM 5128 C C . ASN A 1 644 ? 22.699 7.778 10.082 1.00 91.25 644 ASN A C 1
ATOM 5130 O O . ASN A 1 644 ? 22.039 8.375 10.919 1.00 91.25 644 ASN A O 1
ATOM 5134 N N . ASP A 1 645 ? 24.004 8.015 9.908 1.00 93.69 645 ASP A N 1
ATOM 5135 C CA . ASP A 1 645 ? 24.757 8.962 10.747 1.00 93.69 645 ASP A CA 1
ATOM 5136 C C . ASP A 1 645 ? 24.137 10.372 10.733 1.00 93.69 645 ASP A C 1
ATOM 5138 O O . ASP A 1 645 ? 24.059 11.053 11.760 1.00 93.69 645 ASP A O 1
ATOM 5142 N N . GLN A 1 646 ? 23.665 10.829 9.565 1.00 97.12 646 GLN A N 1
ATOM 5143 C CA . GLN A 1 646 ? 22.965 12.109 9.458 1.00 97.12 646 GLN A CA 1
ATOM 5144 C C . GLN A 1 646 ? 21.623 12.066 10.197 1.00 97.12 646 GLN A C 1
ATOM 5146 O O . GLN A 1 646 ? 21.309 13.009 10.921 1.00 97.12 646 GLN A O 1
ATOM 5151 N N . LEU A 1 647 ? 20.848 10.987 10.055 1.00 98.06 647 LEU A N 1
ATOM 5152 C CA . LEU A 1 647 ? 19.543 10.819 10.710 1.00 98.06 647 LEU A CA 1
ATOM 5153 C C . LEU A 1 647 ? 19.656 10.661 12.236 1.00 98.06 647 LEU A C 1
ATOM 5155 O O . LEU A 1 647 ? 18.840 11.207 12.978 1.00 98.06 647 LEU A O 1
ATOM 5159 N N . GLU A 1 648 ? 20.685 9.981 12.728 1.00 96.38 648 GLU A N 1
ATOM 5160 C CA . GLU A 1 648 ? 21.005 9.879 14.153 1.00 96.38 648 GLU A CA 1
ATOM 5161 C C . GLU A 1 648 ? 21.407 11.245 14.719 1.00 96.38 648 GLU A C 1
ATOM 5163 O O . GLU A 1 648 ? 20.948 11.638 15.794 1.00 96.38 648 GLU A O 1
ATOM 5168 N N . ARG A 1 649 ? 22.179 12.036 13.959 1.00 98.12 649 ARG A N 1
ATOM 5169 C CA . ARG A 1 649 ? 22.481 13.427 14.323 1.00 98.12 649 ARG A CA 1
ATOM 5170 C C . ARG A 1 649 ? 21.223 14.298 14.354 1.00 98.12 649 ARG A C 1
ATOM 5172 O O . ARG A 1 649 ? 21.057 15.069 15.298 1.00 98.12 649 ARG A O 1
ATOM 5179 N N . VAL A 1 650 ? 20.333 14.171 13.366 1.00 98.56 650 VAL A N 1
ATOM 5180 C CA . VAL A 1 650 ? 19.012 14.830 13.365 1.00 98.56 650 VAL A CA 1
ATOM 5181 C C . VAL A 1 650 ? 18.234 14.440 14.627 1.00 98.56 650 VAL A C 1
ATOM 5183 O O . VAL A 1 650 ? 17.710 15.316 15.313 1.00 98.56 650 VAL A O 1
ATOM 5186 N N . SER A 1 651 ? 18.230 13.153 14.982 1.00 98.31 651 SER A N 1
ATOM 5187 C CA . SER A 1 651 ? 17.524 12.624 16.155 1.00 98.31 651 SER A CA 1
ATOM 5188 C C . SER A 1 651 ? 18.058 13.201 17.470 1.00 98.31 651 SER A C 1
ATOM 5190 O O . SER A 1 651 ? 17.276 13.610 18.334 1.00 98.31 651 SER A O 1
ATOM 5192 N N . ALA A 1 652 ? 19.385 13.283 17.610 1.00 98.12 652 ALA A N 1
ATOM 5193 C CA . ALA A 1 652 ? 20.054 13.850 18.779 1.00 98.12 652 ALA A CA 1
ATOM 5194 C C . ALA A 1 652 ? 19.781 15.356 18.938 1.00 98.12 652 ALA A C 1
ATOM 5196 O O . ALA A 1 652 ? 19.482 15.817 20.041 1.00 98.12 652 ALA A O 1
ATOM 5197 N N . LEU A 1 653 ? 19.832 16.116 17.839 1.00 98.50 653 LEU A N 1
ATOM 5198 C CA . LEU A 1 653 ? 19.521 17.549 17.836 1.00 98.50 653 LEU A CA 1
ATOM 5199 C C . LEU A 1 653 ? 18.043 17.809 18.152 1.00 98.50 653 LEU A C 1
ATOM 5201 O O . LEU A 1 653 ? 17.736 18.709 18.931 1.00 98.50 653 LEU A O 1
ATOM 5205 N N . LEU A 1 654 ? 17.129 16.994 17.618 1.00 98.44 654 LEU A N 1
ATOM 5206 C CA . LEU A 1 654 ? 15.707 17.105 17.941 1.00 98.44 654 LEU A CA 1
ATOM 5207 C C . LEU A 1 654 ? 15.445 16.811 19.422 1.00 98.44 654 LEU A C 1
ATOM 5209 O O . LEU A 1 654 ? 14.668 17.516 20.059 1.00 98.44 654 LEU A O 1
ATOM 5213 N N . LEU A 1 655 ? 16.115 15.805 19.998 1.00 98.31 655 LEU A N 1
ATOM 5214 C CA . LEU A 1 655 ? 16.002 15.503 21.427 1.00 98.31 655 LEU A CA 1
ATOM 5215 C C . LEU A 1 655 ? 16.459 16.685 22.291 1.00 98.31 655 LEU A C 1
ATOM 5217 O O . LEU A 1 655 ? 15.831 16.979 23.311 1.00 98.31 655 LEU A O 1
ATOM 5221 N N . GLN A 1 656 ? 17.536 17.364 21.888 1.00 97.69 656 GLN A N 1
ATOM 5222 C CA . GLN A 1 656 ? 17.989 18.585 22.546 1.00 97.69 656 GLN A CA 1
ATOM 5223 C C . GLN A 1 656 ? 16.913 19.677 22.465 1.00 97.69 656 GLN A C 1
ATOM 5225 O O . GLN A 1 656 ? 16.509 20.187 23.506 1.00 97.69 656 GLN A O 1
ATOM 5230 N N . GLU A 1 657 ? 16.388 19.977 21.275 1.00 97.75 657 GLU A N 1
ATOM 5231 C CA . GLU A 1 657 ? 15.328 20.982 21.094 1.00 97.75 657 GLU A CA 1
ATOM 5232 C C . GLU A 1 657 ? 14.045 20.637 21.868 1.00 97.75 657 GLU A C 1
ATOM 5234 O O . GLU A 1 657 ? 13.430 21.527 22.446 1.00 97.75 657 GLU A O 1
ATOM 5239 N N . PHE A 1 658 ? 13.662 19.359 21.969 1.00 97.81 658 PHE A N 1
ATOM 5240 C CA . PHE A 1 658 ? 12.542 18.928 22.813 1.00 97.81 658 PHE A CA 1
ATOM 5241 C C . PHE A 1 658 ? 12.780 19.247 24.289 1.00 97.81 658 PHE A C 1
ATOM 5243 O O . PHE A 1 658 ? 11.887 19.755 24.965 1.00 97.81 658 PHE A O 1
ATOM 5250 N N . ASN A 1 659 ? 13.976 18.959 24.805 1.00 96.50 659 ASN A N 1
ATOM 5251 C CA . ASN A 1 659 ? 14.299 19.235 26.203 1.00 96.50 659 ASN A CA 1
ATOM 5252 C C . ASN A 1 659 ? 14.343 20.745 26.483 1.00 96.50 659 ASN A C 1
ATOM 5254 O O . ASN A 1 659 ? 13.860 21.184 27.523 1.00 96.50 659 ASN A O 1
ATOM 5258 N N . GLU A 1 660 ? 14.870 21.541 25.554 1.00 96.12 660 GLU A N 1
ATOM 5259 C CA . GLU A 1 660 ? 14.882 23.003 25.667 1.00 96.12 660 GLU A CA 1
ATOM 5260 C C . GLU A 1 660 ? 13.479 23.611 25.505 1.00 96.12 660 GLU A C 1
ATOM 5262 O O . GLU A 1 660 ? 13.153 24.597 26.166 1.00 96.12 660 GLU A O 1
ATOM 5267 N N . GLY A 1 661 ? 12.621 23.009 24.680 1.00 95.44 661 GLY A N 1
ATOM 5268 C CA . GLY A 1 661 ? 11.226 23.410 24.507 1.00 95.44 661 GLY A CA 1
ATOM 5269 C C . GLY A 1 661 ? 10.351 23.121 25.728 1.00 95.44 661 GLY A C 1
ATOM 5270 O O . GLY A 1 661 ? 9.430 23.882 26.007 1.00 95.44 661 GLY A O 1
ATOM 5271 N N . LEU A 1 662 ? 10.638 22.056 26.478 1.00 94.50 662 LEU A N 1
ATOM 5272 C CA . LEU A 1 662 ? 9.874 21.673 27.673 1.00 94.50 662 LEU A CA 1
ATOM 5273 C C . LEU A 1 662 ? 10.209 22.515 28.919 1.00 94.50 662 LEU A C 1
ATOM 5275 O O . LEU A 1 662 ? 9.349 22.702 29.785 1.00 94.50 662 LEU A O 1
ATOM 5279 N N . LYS A 1 663 ? 11.441 23.025 29.011 1.00 94.31 663 LYS A N 1
ATOM 5280 C CA . LYS A 1 663 ? 11.927 23.850 30.127 1.00 94.31 663 LYS A CA 1
ATOM 5281 C C . LYS A 1 663 ? 11.385 25.275 30.068 1.00 94.31 663 LYS A C 1
ATOM 5283 O O . LYS A 1 663 ? 11.342 25.903 29.009 1.00 94.31 663 LYS A O 1
ATOM 5288 N N . ARG A 1 664 ? 11.058 25.844 31.228 1.00 91.19 664 ARG A N 1
ATOM 5289 C CA . ARG A 1 664 ? 10.457 27.184 31.321 1.00 91.19 664 ARG A CA 1
ATOM 5290 C C . ARG A 1 664 ? 11.399 28.298 30.865 1.00 91.19 664 ARG A C 1
ATOM 5292 O O . ARG A 1 664 ? 10.954 29.240 30.213 1.00 91.19 664 ARG A O 1
ATOM 5299 N N . GLU A 1 665 ? 12.677 28.200 31.217 1.00 93.56 665 GLU A N 1
ATOM 5300 C CA . GLU A 1 665 ? 13.678 29.241 30.942 1.00 93.56 665 GLU A CA 1
ATOM 5301 C C . GLU A 1 665 ? 14.042 29.331 29.454 1.00 93.56 665 GLU A C 1
ATOM 5303 O O . GLU A 1 665 ? 14.262 30.421 28.927 1.00 93.56 665 GLU A O 1
ATOM 5308 N N . THR A 1 666 ? 14.073 28.191 28.766 1.00 95.00 666 THR A N 1
ATOM 5309 C CA . THR A 1 666 ? 14.599 28.066 27.399 1.00 95.00 666 THR A CA 1
ATOM 5310 C C . THR A 1 666 ? 13.492 28.022 26.346 1.00 95.00 666 THR A C 1
ATOM 5312 O O . THR A 1 666 ? 13.730 28.399 25.197 1.00 95.00 666 THR A O 1
ATOM 5315 N N . ASN A 1 667 ? 12.248 27.694 26.721 1.00 92.88 667 ASN A N 1
ATOM 5316 C CA . ASN A 1 667 ? 11.100 27.693 25.811 1.00 92.88 667 ASN A CA 1
ATOM 5317 C C . ASN A 1 667 ? 10.912 28.988 24.989 1.00 92.88 667 ASN A C 1
ATOM 5319 O O . ASN A 1 667 ? 10.617 28.878 23.793 1.00 92.88 667 ASN A O 1
ATOM 5323 N N . PRO A 1 668 ? 11.095 30.213 25.535 1.00 89.69 668 PRO A N 1
ATOM 5324 C CA . PRO A 1 668 ? 10.929 31.439 24.751 1.00 89.69 668 PRO A CA 1
ATOM 5325 C C . PRO A 1 668 ? 11.834 31.496 23.512 1.00 89.69 668 PRO A C 1
ATOM 5327 O O . PRO A 1 668 ? 11.396 31.979 22.465 1.00 89.69 668 PRO A O 1
ATOM 5330 N N . ILE A 1 669 ? 13.047 30.939 23.602 1.00 90.62 669 ILE A N 1
ATOM 5331 C CA . ILE A 1 669 ? 14.059 30.952 22.534 1.00 90.62 669 ILE A CA 1
ATOM 5332 C C . ILE A 1 669 ? 14.168 29.630 21.758 1.00 90.62 669 ILE A C 1
ATOM 5334 O O . ILE A 1 669 ? 14.711 29.638 20.657 1.00 90.62 669 ILE A O 1
ATOM 5338 N N . ALA A 1 670 ? 13.630 28.521 22.279 1.00 91.69 670 ALA A N 1
ATOM 5339 C CA . ALA A 1 670 ? 13.628 27.222 21.602 1.00 91.69 670 ALA A CA 1
ATOM 5340 C C . ALA A 1 670 ? 12.881 27.278 20.258 1.00 91.69 670 ALA A C 1
ATOM 5342 O O . ALA A 1 670 ? 11.857 27.967 20.144 1.00 91.69 670 ALA A O 1
ATOM 5343 N N . SER A 1 671 ? 13.371 26.554 19.247 1.00 89.56 671 SER A N 1
ATOM 5344 C CA . SER A 1 671 ? 12.697 26.485 17.942 1.00 89.56 671 SER A CA 1
ATOM 5345 C C . SER A 1 671 ? 11.464 25.582 18.007 1.00 89.56 671 SER A C 1
ATOM 5347 O O . SER A 1 671 ? 10.393 25.960 17.534 1.00 89.56 671 SER A O 1
ATOM 5349 N N . VAL A 1 672 ? 11.584 24.447 18.701 1.00 94.31 672 VAL A N 1
ATOM 5350 C CA . VAL A 1 672 ? 10.488 23.510 18.964 1.00 94.31 672 VAL A CA 1
ATOM 5351 C C . VAL A 1 672 ? 9.840 23.838 20.308 1.00 94.31 672 VAL A C 1
ATOM 5353 O O . VAL A 1 672 ? 10.499 23.840 21.345 1.00 94.31 672 VAL A O 1
ATOM 5356 N N . LYS A 1 673 ? 8.540 24.152 20.301 1.00 87.88 673 LYS A N 1
ATOM 5357 C CA . LYS A 1 673 ? 7.874 24.783 21.453 1.00 87.88 673 LYS A CA 1
ATOM 5358 C C . LYS A 1 673 ? 7.263 23.825 22.469 1.00 87.88 673 LYS A C 1
ATOM 5360 O O . LYS A 1 673 ? 7.063 24.257 23.598 1.00 87.88 673 LYS A O 1
ATOM 5365 N N . MET A 1 674 ? 6.978 22.570 22.113 1.00 92.94 674 MET A N 1
ATOM 5366 C CA . MET A 1 674 ? 6.557 21.534 23.074 1.00 92.94 674 MET A CA 1
ATOM 5367 C C . MET A 1 674 ? 5.389 21.970 23.983 1.00 92.94 674 MET A C 1
ATOM 5369 O O . MET A 1 674 ? 5.471 21.892 25.209 1.00 92.94 674 MET A O 1
ATOM 5373 N N . PHE A 1 675 ? 4.293 22.451 23.394 1.00 89.25 675 PHE A N 1
ATOM 5374 C CA . PHE A 1 675 ? 3.151 22.992 24.132 1.00 89.25 675 PHE A CA 1
ATOM 5375 C C . PHE A 1 675 ? 2.365 21.897 24.883 1.00 89.25 675 PHE A C 1
ATOM 5377 O O . PHE A 1 675 ? 1.835 20.979 24.248 1.00 89.25 675 PHE A O 1
ATOM 5384 N N . PRO A 1 676 ? 2.209 21.993 26.218 1.00 90.69 676 PRO A N 1
ATOM 5385 C CA . PRO A 1 676 ? 1.332 21.099 26.972 1.00 90.69 676 PRO A CA 1
ATOM 5386 C C . PRO A 1 676 ? -0.140 21.312 26.591 1.00 90.69 676 PRO A C 1
ATOM 5388 O O . PRO A 1 676 ? -0.632 22.439 26.587 1.00 90.69 676 PRO A O 1
ATOM 5391 N N . THR A 1 677 ? -0.862 20.227 26.305 1.00 89.00 677 THR A N 1
ATOM 5392 C CA . THR A 1 677 ? -2.258 20.289 25.818 1.00 89.00 677 THR A CA 1
ATOM 5393 C C . THR A 1 677 ? -3.313 20.187 26.921 1.00 89.00 677 THR A C 1
ATOM 5395 O O . THR A 1 677 ? -4.511 20.195 26.643 1.00 89.00 677 THR A O 1
ATOM 5398 N N . PHE A 1 678 ? -2.884 20.047 28.180 1.00 87.94 678 PHE A N 1
ATOM 5399 C CA . PHE A 1 678 ? -3.742 19.795 29.347 1.00 87.94 678 PHE A CA 1
ATOM 5400 C C . PHE A 1 678 ? -4.559 18.489 29.285 1.00 87.94 678 PHE A C 1
ATOM 5402 O O . PHE A 1 678 ? -5.329 18.199 30.199 1.00 87.94 678 PHE A O 1
ATOM 5409 N N . VAL A 1 679 ? -4.355 17.650 28.263 1.00 89.44 679 VAL A N 1
ATOM 5410 C CA . VAL A 1 679 ? -4.939 16.308 28.181 1.00 89.44 679 VAL A CA 1
ATOM 5411 C C . VAL A 1 679 ? -4.058 15.337 28.969 1.00 89.44 679 VAL A C 1
ATOM 5413 O O . VAL A 1 679 ? -2.960 14.990 28.536 1.00 89.44 679 VAL A O 1
ATOM 5416 N N . ARG A 1 680 ? -4.528 14.917 30.149 1.00 87.44 680 ARG A N 1
ATOM 5417 C CA . ARG A 1 680 ? -3.757 14.089 31.103 1.00 87.44 680 ARG A CA 1
ATOM 5418 C C . ARG A 1 680 ? -4.011 12.583 31.019 1.00 87.44 680 ARG A C 1
ATOM 5420 O O . ARG A 1 680 ? -3.362 11.806 31.719 1.00 87.44 680 ARG A O 1
ATOM 5427 N N . ASP A 1 681 ? -4.985 12.160 30.221 1.00 87.38 681 ASP A N 1
ATOM 5428 C CA . ASP A 1 681 ? -5.335 10.749 30.071 1.00 87.38 681 ASP A CA 1
ATOM 5429 C C . ASP A 1 681 ? -5.903 10.466 28.677 1.00 87.38 681 ASP A C 1
ATOM 5431 O O . ASP A 1 681 ? -6.429 11.358 28.011 1.00 87.38 681 ASP A O 1
ATOM 5435 N N . VAL A 1 682 ? -5.796 9.210 28.254 1.00 91.44 682 VAL A N 1
ATOM 5436 C CA . VAL A 1 682 ? -6.388 8.698 27.015 1.00 91.44 682 VAL A CA 1
ATOM 5437 C C . VAL A 1 682 ? -7.759 8.060 27.296 1.00 91.44 682 VAL A C 1
ATOM 5439 O O . VAL A 1 682 ? -8.094 7.801 28.459 1.00 91.44 682 VAL A O 1
ATOM 5442 N N . PRO A 1 683 ? -8.576 7.771 26.267 1.00 89.88 683 PRO A N 1
ATOM 5443 C CA . PRO A 1 683 ? -9.842 7.078 26.469 1.00 89.88 683 PRO A CA 1
ATOM 5444 C C . PRO A 1 683 ? -9.622 5.706 27.117 1.00 89.88 683 PRO A C 1
ATOM 5446 O O . PRO A 1 683 ? -8.673 4.985 26.789 1.00 89.88 683 PRO A O 1
ATOM 5449 N N . ASN A 1 684 ? -10.487 5.337 28.062 1.00 87.75 684 ASN A N 1
ATOM 5450 C CA . ASN A 1 684 ? -10.394 4.064 28.782 1.00 87.75 684 ASN A CA 1
ATOM 5451 C C . ASN A 1 684 ? -11.568 3.110 28.504 1.00 87.75 684 ASN A C 1
ATOM 5453 O O . ASN A 1 684 ? -11.610 2.024 29.087 1.00 87.75 684 ASN A O 1
ATOM 5457 N N . GLY A 1 685 ? -12.483 3.496 27.610 1.00 84.38 685 GLY A N 1
ATOM 5458 C CA . GLY A 1 685 ? -13.652 2.720 27.197 1.00 84.38 685 GLY A CA 1
ATOM 5459 C C . GLY A 1 685 ? -14.850 2.866 28.137 1.00 84.38 685 GLY A C 1
ATOM 5460 O O . GLY A 1 685 ? -15.841 2.153 27.979 1.00 84.38 685 GLY A O 1
ATOM 5461 N N . LYS A 1 686 ? -14.776 3.749 29.143 1.00 85.88 686 LYS A N 1
ATOM 5462 C CA . LYS A 1 686 ? -15.910 4.087 30.023 1.00 85.88 686 LYS A CA 1
ATOM 5463 C C . LYS A 1 686 ? -16.646 5.345 29.573 1.00 85.88 686 LYS A C 1
ATOM 5465 O O . LYS A 1 686 ? -17.692 5.650 30.140 1.00 85.88 686 LYS A O 1
ATOM 5470 N N . GLU A 1 687 ? -16.105 6.064 28.594 1.00 87.25 687 GLU A N 1
ATOM 5471 C CA . GLU A 1 687 ? -16.700 7.267 28.031 1.00 87.25 687 GLU A CA 1
ATOM 5472 C C . GLU A 1 687 ? -18.073 6.945 27.422 1.00 87.25 687 GLU A C 1
ATOM 5474 O O . GLU A 1 687 ? -18.231 5.989 26.658 1.00 87.25 687 GLU A 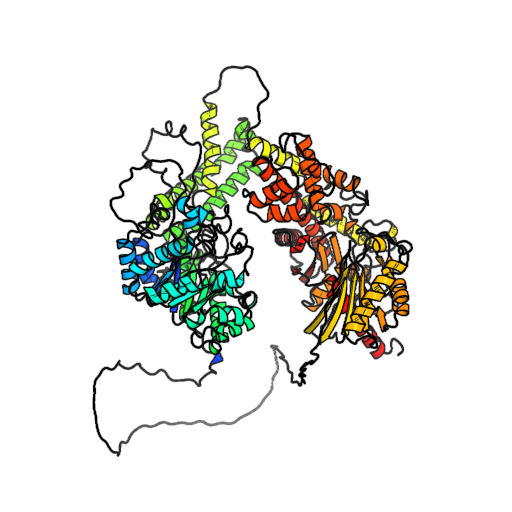O 1
ATOM 5479 N N . LYS A 1 688 ? -19.094 7.722 27.795 1.00 89.19 688 LYS A N 1
ATOM 5480 C CA . LYS A 1 688 ? -20.469 7.556 27.315 1.00 89.19 688 LYS A CA 1
ATOM 5481 C C . LYS A 1 688 ? -21.125 8.908 27.107 1.00 89.19 688 LYS A C 1
ATOM 5483 O O . LYS A 1 688 ? -20.821 9.856 27.824 1.00 89.19 688 LYS A O 1
ATOM 5488 N N . GLY A 1 689 ? -22.058 8.975 26.165 1.00 91.31 689 GLY A N 1
ATOM 5489 C CA . GLY A 1 689 ? -22.856 10.173 25.909 1.00 91.31 689 GLY A CA 1
ATOM 5490 C C . GLY A 1 689 ? -22.726 10.685 24.482 1.00 91.31 689 GLY A C 1
ATOM 5491 O O . GLY A 1 689 ? -22.133 10.037 23.623 1.00 91.31 689 GLY A O 1
ATOM 5492 N N . ARG A 1 690 ? -23.325 11.850 24.229 1.00 93.56 690 ARG A N 1
ATOM 5493 C CA . ARG A 1 690 ? -23.336 12.501 22.916 1.00 93.56 690 ARG A CA 1
ATOM 5494 C C . ARG A 1 690 ? -22.429 13.718 22.952 1.00 93.56 690 ARG A C 1
ATOM 5496 O O . ARG A 1 690 ? -22.582 14.567 23.826 1.00 93.56 690 ARG A O 1
ATOM 5503 N N . PHE A 1 691 ? -21.520 13.793 21.996 1.00 94.75 691 PHE A N 1
ATOM 5504 C CA . PHE A 1 691 ? -20.491 14.816 21.903 1.00 94.75 691 PHE A CA 1
ATOM 5505 C C . PHE A 1 691 ? -20.520 15.423 20.512 1.00 94.75 691 PHE A C 1
ATOM 5507 O O . PHE A 1 691 ? -20.690 14.718 19.519 1.00 94.75 691 PHE A O 1
ATOM 5514 N N . LEU A 1 692 ? -20.334 16.732 20.438 1.00 95.44 692 LEU A N 1
ATOM 5515 C CA . LEU A 1 692 ? -20.028 17.395 19.187 1.00 95.44 692 LEU A CA 1
ATOM 5516 C C . LEU A 1 692 ? -18.508 17.426 18.994 1.00 95.44 692 LEU A C 1
ATOM 5518 O O . LEU A 1 692 ? -17.745 17.542 19.957 1.00 95.44 692 LEU A O 1
ATOM 5522 N N . ALA A 1 693 ? -18.066 17.395 17.744 1.00 95.00 693 ALA A N 1
ATOM 5523 C CA . ALA A 1 693 ? -16.724 17.815 17.373 1.00 95.00 693 ALA A CA 1
ATOM 5524 C C . ALA A 1 693 ? -16.777 18.851 16.254 1.00 95.00 693 ALA A C 1
ATOM 5526 O O . ALA A 1 693 ? -17.578 18.740 15.327 1.00 95.00 693 ALA A O 1
ATOM 5527 N N . LEU A 1 694 ? -15.918 19.859 16.355 1.00 94.69 694 LEU A N 1
ATOM 5528 C CA . LEU A 1 694 ? -15.698 20.873 15.334 1.00 94.69 694 LEU A CA 1
ATOM 5529 C C . LEU A 1 694 ? -14.256 20.740 14.858 1.00 94.69 694 LEU A C 1
ATOM 5531 O O . LEU A 1 694 ? -13.343 20.928 15.651 1.00 94.69 694 LEU A O 1
ATOM 5535 N N . ASP A 1 695 ? -14.060 20.428 13.584 1.00 92.56 695 ASP A N 1
ATOM 5536 C CA . ASP A 1 695 ? -12.743 20.254 12.975 1.00 92.56 695 ASP A CA 1
ATOM 5537 C C . ASP A 1 695 ? -12.467 21.367 11.966 1.00 92.56 695 ASP A C 1
ATOM 5539 O O . ASP A 1 695 ? -13.029 21.368 10.867 1.00 92.56 695 ASP A O 1
ATOM 5543 N N . LEU A 1 696 ? -11.617 22.317 12.360 1.00 88.56 696 LEU A N 1
ATOM 5544 C CA . LEU A 1 696 ? -11.206 23.459 11.555 1.00 88.56 696 LEU A CA 1
ATOM 5545 C C . LEU A 1 696 ? -9.706 23.381 11.242 1.00 88.56 696 LEU A C 1
ATOM 5547 O O . LEU A 1 696 ? -8.860 23.673 12.091 1.00 88.56 696 LEU A O 1
ATOM 5551 N N . GLY A 1 697 ? -9.382 23.051 9.988 1.00 74.44 697 GLY A N 1
ATOM 5552 C CA . GLY A 1 697 ? -7.994 22.897 9.544 1.00 74.44 697 GLY A CA 1
ATOM 5553 C C . GLY A 1 697 ? -7.685 23.339 8.111 1.00 74.44 697 GLY A C 1
ATOM 5554 O O . GLY A 1 697 ? -6.549 23.154 7.679 1.00 74.44 697 GLY A O 1
ATOM 5555 N N . GLY A 1 698 ? -8.641 23.917 7.371 1.00 75.62 698 GLY A N 1
ATOM 5556 C CA . GLY A 1 698 ? -8.454 24.338 5.976 1.00 75.62 698 GLY A CA 1
ATOM 5557 C C . GLY A 1 698 ? -9.625 25.156 5.414 1.00 75.62 698 GLY A C 1
ATOM 5558 O O . GLY A 1 698 ? -10.378 25.763 6.166 1.00 75.62 698 GLY A O 1
ATOM 5559 N N . THR A 1 699 ? -9.789 25.165 4.086 1.00 68.38 699 THR A N 1
ATOM 5560 C CA . THR A 1 699 ? -10.871 25.884 3.368 1.00 68.38 699 THR A CA 1
ATOM 5561 C C . THR A 1 699 ? -12.270 25.310 3.613 1.00 68.38 699 THR A C 1
ATOM 5563 O O . THR A 1 699 ? -13.270 25.962 3.317 1.00 68.38 699 THR A O 1
ATOM 5566 N N . ASN A 1 700 ? -12.347 24.100 4.166 1.00 81.94 700 ASN A N 1
ATOM 5567 C CA . ASN A 1 700 ? -13.565 23.490 4.680 1.00 81.94 700 ASN A CA 1
ATOM 5568 C C . ASN A 1 700 ? -13.352 23.124 6.151 1.00 81.94 700 ASN A C 1
ATOM 5570 O O . ASN A 1 700 ? -12.233 22.806 6.561 1.00 81.94 700 ASN A O 1
ATOM 5574 N N . PHE A 1 701 ? -14.436 23.113 6.916 1.00 88.50 701 PHE A N 1
ATOM 5575 C CA . PHE A 1 701 ? -14.466 22.577 8.272 1.00 88.50 701 PHE A CA 1
ATOM 5576 C C . PHE A 1 701 ? -15.594 21.563 8.408 1.00 88.50 701 PHE A C 1
ATOM 5578 O O . PHE A 1 701 ? -16.493 21.492 7.566 1.00 88.50 701 PHE A O 1
ATOM 5585 N N . ARG A 1 702 ? -15.540 20.747 9.456 1.00 92.06 702 ARG A N 1
ATOM 5586 C CA . ARG A 1 702 ? -16.521 19.683 9.681 1.00 92.06 702 ARG A CA 1
ATOM 5587 C C . ARG A 1 702 ? -17.136 19.806 11.058 1.00 92.06 702 ARG A C 1
ATOM 5589 O O . ARG A 1 702 ? -16.448 20.138 12.019 1.00 92.06 702 ARG A O 1
ATOM 5596 N N . VAL A 1 703 ? -18.425 19.508 11.138 1.00 93.88 703 VAL A N 1
ATOM 5597 C CA . VAL A 1 703 ? -19.140 19.324 12.401 1.00 93.88 703 VAL A CA 1
ATOM 5598 C C . VAL A 1 703 ? -19.547 17.864 12.488 1.00 93.88 703 VAL A C 1
ATOM 5600 O O . VAL A 1 703 ? -20.083 17.315 11.525 1.00 93.88 703 VAL A O 1
ATOM 5603 N N . LEU A 1 704 ? -19.274 17.236 13.625 1.00 93.81 704 LEU A N 1
ATOM 5604 C CA . LEU A 1 704 ? -19.579 15.838 13.881 1.00 93.81 704 LEU A CA 1
ATOM 5605 C C . LEU A 1 704 ? -20.430 15.715 15.141 1.00 93.81 704 LEU A C 1
ATOM 5607 O O . LEU A 1 704 ? -20.195 16.422 16.117 1.00 93.81 704 LEU A O 1
ATOM 5611 N N . LEU A 1 705 ? -21.383 14.790 15.123 1.00 94.12 705 LEU A N 1
ATOM 5612 C CA . LEU A 1 705 ? -22.075 14.272 16.294 1.00 94.12 705 LEU A CA 1
ATOM 5613 C C . LEU A 1 705 ? -21.597 12.845 16.530 1.00 94.12 705 LEU A C 1
ATOM 5615 O O . LEU A 1 705 ? -21.724 11.988 15.654 1.00 94.12 705 LEU A O 1
ATOM 5619 N N . ILE A 1 706 ? -21.056 12.601 17.716 1.00 91.38 706 ILE A N 1
ATOM 5620 C CA . ILE A 1 706 ? -20.512 11.312 18.118 1.00 91.38 706 ILE A CA 1
ATOM 5621 C C . ILE A 1 706 ? -21.278 10.826 19.338 1.00 91.38 706 ILE A C 1
ATOM 5623 O O . ILE A 1 706 ? -21.326 11.500 20.367 1.00 91.38 706 ILE A O 1
ATOM 5627 N N . GLU A 1 707 ? -21.876 9.647 19.222 1.00 91.69 707 GLU A N 1
ATOM 5628 C CA . GLU A 1 707 ? -22.523 8.955 20.333 1.00 91.69 707 GLU A CA 1
ATOM 5629 C C . GLU A 1 707 ? -21.607 7.823 20.798 1.00 91.69 707 GLU A C 1
ATOM 5631 O O . GLU A 1 707 ? -21.310 6.914 20.023 1.00 91.69 707 GLU A O 1
ATOM 5636 N N . LEU A 1 708 ? -21.139 7.900 22.044 1.00 88.62 708 LEU A N 1
ATOM 5637 C CA . LEU A 1 708 ? -20.271 6.905 22.669 1.00 88.62 708 LEU A CA 1
ATOM 5638 C C . LEU A 1 708 ? -21.092 5.985 23.579 1.00 88.62 708 LEU A C 1
ATOM 5640 O O . LEU A 1 708 ? -21.790 6.454 24.486 1.00 88.62 708 LEU A O 1
ATOM 5644 N N . GLU A 1 709 ? -20.960 4.675 23.373 1.00 82.94 709 GLU A N 1
ATOM 5645 C CA . GLU A 1 709 ? -21.515 3.622 24.229 1.00 82.94 709 GLU A CA 1
ATOM 5646 C C . GLU A 1 709 ? -20.404 2.643 24.648 1.00 82.94 709 GLU A C 1
ATOM 5648 O O . GLU A 1 709 ? -20.378 1.472 24.274 1.00 82.94 709 GLU A O 1
ATOM 5653 N N . GLY A 1 710 ? -19.461 3.116 25.467 1.00 72.12 710 GLY A N 1
ATOM 5654 C CA . GLY A 1 710 ? -18.311 2.309 25.869 1.00 72.12 710 GLY A CA 1
ATOM 5655 C C . GLY A 1 710 ? -17.304 2.171 24.727 1.00 72.12 710 GLY A C 1
ATOM 5656 O O . GLY A 1 710 ? -16.698 3.162 24.342 1.00 72.12 710 GLY A O 1
ATOM 5657 N N . ALA A 1 711 ? -17.106 0.955 24.203 1.00 66.38 711 ALA A N 1
ATOM 5658 C CA . ALA A 1 711 ? -16.189 0.709 23.081 1.00 66.38 711 ALA A CA 1
ATOM 5659 C C . ALA A 1 711 ? -16.827 0.968 21.700 1.00 66.38 711 ALA A C 1
ATOM 5661 O O . ALA A 1 711 ? -16.107 1.179 20.721 1.00 66.38 711 ALA A O 1
ATOM 5662 N N . ASP A 1 712 ? -18.160 0.967 21.626 1.00 70.62 712 ASP A N 1
ATOM 5663 C CA . ASP A 1 712 ? -18.909 1.223 20.399 1.00 70.62 712 ASP A CA 1
ATOM 5664 C C . ASP A 1 712 ? -19.179 2.722 20.230 1.00 70.62 712 ASP A C 1
ATOM 5666 O O . ASP A 1 712 ? -19.373 3.458 21.203 1.00 70.62 712 ASP A O 1
ATOM 5670 N N . PHE A 1 713 ? -19.214 3.185 18.978 1.00 78.88 713 PHE A N 1
ATOM 5671 C CA . PHE A 1 713 ? -19.558 4.567 18.658 1.00 78.88 713 PHE A CA 1
ATOM 5672 C C . PHE A 1 713 ? -20.443 4.660 17.415 1.00 78.88 713 PHE A C 1
ATOM 5674 O O . PHE A 1 713 ? -20.331 3.858 16.487 1.00 78.88 713 PHE A O 1
ATOM 5681 N N . LYS A 1 714 ? -21.302 5.679 17.382 1.00 85.94 714 LYS A N 1
ATOM 5682 C CA . LYS A 1 714 ? -22.012 6.126 16.178 1.00 85.94 714 LYS A CA 1
ATOM 5683 C C . LYS A 1 714 ? -21.545 7.523 15.821 1.00 85.94 714 LYS A C 1
ATOM 5685 O O . LYS A 1 714 ? -21.300 8.337 16.707 1.00 85.94 714 LYS A O 1
ATOM 5690 N N . MET A 1 715 ? -21.426 7.790 14.527 1.00 87.94 715 MET A N 1
ATOM 5691 C CA . MET A 1 715 ? -20.937 9.064 14.024 1.00 87.94 715 MET A CA 1
ATOM 5692 C C . MET A 1 715 ? -21.817 9.556 12.884 1.00 87.94 715 MET A C 1
ATOM 5694 O O . MET A 1 715 ? -22.105 8.815 11.947 1.00 87.94 715 MET A O 1
ATOM 5698 N N . ASP A 1 716 ? -22.193 10.823 12.965 1.00 89.44 716 ASP A N 1
ATOM 5699 C CA . ASP A 1 716 ? -22.840 11.588 11.905 1.00 89.44 716 ASP A CA 1
ATOM 5700 C C . ASP A 1 716 ? -22.035 12.878 11.708 1.00 89.44 716 ASP A C 1
ATOM 5702 O O . ASP A 1 716 ? -21.556 13.461 12.680 1.00 89.44 716 ASP A O 1
ATOM 5706 N N . ASN A 1 717 ? -21.825 13.316 10.469 1.00 91.62 717 ASN A N 1
ATOM 5707 C CA . ASN A 1 717 ? -21.026 14.501 10.182 1.00 91.62 717 ASN A CA 1
ATOM 5708 C C . ASN A 1 717 ? -21.581 15.320 9.017 1.00 91.62 717 ASN A C 1
ATOM 5710 O O . ASN A 1 717 ? -22.385 14.855 8.213 1.00 91.62 717 ASN A O 1
ATOM 5714 N N . GLN A 1 718 ? -21.137 16.571 8.942 1.00 91.00 718 GLN A N 1
ATOM 5715 C CA . GLN A 1 718 ? -21.428 17.473 7.839 1.00 91.00 718 GLN A CA 1
ATOM 5716 C C . GLN A 1 718 ? -20.226 18.380 7.580 1.00 91.00 718 GLN A C 1
ATOM 5718 O O . GLN A 1 718 ? -19.604 18.893 8.514 1.00 91.00 718 GLN A O 1
ATOM 5723 N N . ILE A 1 719 ? -19.902 18.571 6.302 1.00 90.00 719 ILE A N 1
ATOM 5724 C CA . ILE A 1 719 ? -18.800 19.422 5.845 1.00 90.00 719 ILE A CA 1
ATOM 5725 C C . ILE A 1 719 ? -19.364 20.779 5.425 1.00 90.00 719 ILE A C 1
ATOM 5727 O O . ILE A 1 719 ? -20.358 20.845 4.702 1.00 90.00 719 ILE A O 1
ATOM 5731 N N . PHE A 1 720 ? -18.703 21.852 5.846 1.00 89.81 720 PHE A N 1
ATOM 5732 C CA . PHE A 1 720 ? -19.057 23.229 5.532 1.00 89.81 720 PHE A CA 1
ATOM 5733 C C . PHE A 1 720 ? -17.874 23.939 4.875 1.00 89.81 720 PHE A C 1
ATOM 5735 O O . PHE A 1 720 ? -16.740 23.865 5.353 1.00 89.81 720 PHE A O 1
ATOM 5742 N N . ALA A 1 721 ? -18.142 24.650 3.783 1.00 86.62 721 ALA A N 1
ATOM 5743 C CA . ALA A 1 721 ? -17.141 25.475 3.122 1.00 86.62 721 ALA A CA 1
ATOM 5744 C C . ALA A 1 721 ? -16.968 26.817 3.842 1.00 86.62 721 ALA A C 1
ATOM 5746 O O . ALA A 1 721 ? -17.936 27.400 4.340 1.00 86.62 721 ALA A O 1
ATOM 5747 N N . ILE A 1 722 ? -15.738 27.328 3.852 1.00 87.94 722 ILE A N 1
ATOM 5748 C CA . ILE A 1 722 ? -15.413 28.674 4.324 1.00 87.94 722 ILE A CA 1
ATOM 5749 C C . ILE A 1 722 ? -15.125 29.530 3.093 1.00 87.94 722 ILE A C 1
ATOM 5751 O O . ILE A 1 722 ? -14.135 29.295 2.395 1.00 87.94 722 ILE A O 1
ATOM 5755 N N . PRO A 1 723 ? -15.970 30.526 2.783 1.00 86.19 723 PRO A N 1
ATOM 5756 C CA . PRO A 1 723 ? -15.712 31.415 1.661 1.00 86.19 723 PRO A CA 1
ATOM 5757 C C . PRO A 1 723 ? -14.360 32.125 1.809 1.00 86.19 723 PRO A C 1
ATOM 5759 O O . PRO A 1 723 ? -14.001 32.575 2.895 1.00 86.19 723 PRO A O 1
ATOM 5762 N N . GLN A 1 724 ? -13.627 32.307 0.707 1.00 80.94 724 GLN A N 1
ATOM 5763 C CA . GLN A 1 724 ? -12.294 32.929 0.739 1.00 80.94 724 GLN A CA 1
ATOM 5764 C C . GLN A 1 724 ? -12.303 34.333 1.368 1.00 80.94 724 GLN A C 1
ATOM 5766 O O . GLN A 1 724 ? -11.394 34.694 2.110 1.00 80.94 724 GLN A O 1
ATOM 5771 N N . HIS A 1 725 ? -13.358 35.115 1.128 1.00 87.56 725 HIS A N 1
ATOM 5772 C CA . HIS A 1 725 ? -13.507 36.436 1.739 1.00 87.56 725 HIS A CA 1
ATOM 5773 C C . HIS A 1 725 ? -13.703 36.380 3.266 1.00 87.56 725 HIS A C 1
ATOM 5775 O O . HIS A 1 725 ? -13.379 37.350 3.939 1.00 87.56 725 HIS A O 1
ATOM 5781 N N . VAL A 1 726 ? -14.195 35.260 3.815 1.00 89.88 726 VAL A N 1
ATOM 5782 C CA . VAL A 1 726 ? -14.293 35.019 5.265 1.00 89.88 726 VAL A CA 1
ATOM 5783 C C . VAL A 1 726 ? -12.925 34.635 5.829 1.00 89.88 726 VAL A C 1
ATOM 5785 O O . VAL A 1 726 ? -12.522 35.182 6.847 1.00 89.88 726 VAL A O 1
ATOM 5788 N N . MET A 1 727 ? -12.159 33.782 5.137 1.00 83.56 727 MET A N 1
ATOM 5789 C CA . MET A 1 727 ? -10.791 33.404 5.547 1.00 83.56 727 MET A CA 1
ATOM 5790 C C . MET A 1 727 ? -9.828 34.602 5.635 1.00 83.56 727 MET A C 1
ATOM 5792 O O . MET A 1 727 ? -8.881 34.591 6.426 1.00 83.56 727 MET A O 1
ATOM 5796 N N . LEU A 1 728 ? -10.071 35.630 4.818 1.00 87.44 728 LEU A N 1
ATOM 5797 C CA . LEU A 1 728 ? -9.304 36.881 4.762 1.00 87.44 728 LEU A CA 1
ATOM 5798 C C . LEU A 1 728 ? -10.012 38.053 5.473 1.00 87.44 728 LEU A C 1
ATOM 5800 O O . LEU A 1 728 ? -9.549 39.193 5.402 1.00 87.44 728 LEU A O 1
ATOM 5804 N N . GLY A 1 729 ? -11.156 37.785 6.106 1.00 90.94 729 GLY A N 1
ATOM 5805 C CA . GLY A 1 729 ? -12.036 38.777 6.717 1.00 90.94 729 GLY A CA 1
ATOM 5806 C C . GLY A 1 729 ? -11.651 39.136 8.155 1.00 90.94 729 GLY A C 1
ATOM 5807 O O . GLY A 1 729 ? -10.477 39.164 8.532 1.00 90.94 729 GLY A O 1
ATOM 5808 N N . SER A 1 730 ? -12.648 39.443 8.983 1.00 94.88 730 SER A N 1
ATOM 5809 C CA . SER A 1 730 ? -12.469 39.599 10.431 1.00 94.88 730 SER A CA 1
ATOM 5810 C C . SER A 1 730 ? -12.661 38.272 11.168 1.00 94.88 730 SER A C 1
ATOM 5812 O O . SER A 1 730 ? -13.362 37.374 10.703 1.00 94.88 730 SER A O 1
ATOM 5814 N N . GLY A 1 731 ? -12.078 38.160 12.363 1.00 92.44 731 GLY A N 1
ATOM 5815 C CA . GLY A 1 731 ? -12.331 37.032 13.258 1.00 92.44 731 GLY A CA 1
ATOM 5816 C C . GLY A 1 731 ? -13.814 36.842 13.559 1.00 92.44 731 GLY A C 1
ATOM 5817 O O . GLY A 1 731 ? -14.305 35.720 13.527 1.00 92.44 731 GLY A O 1
ATOM 5818 N N . GLU A 1 732 ? -14.546 37.939 13.769 1.00 94.56 732 GLU A N 1
ATOM 5819 C CA . GLU A 1 732 ? -15.992 37.887 13.990 1.00 94.56 732 GLU A CA 1
ATOM 5820 C C . GLU A 1 732 ? -16.721 37.217 12.821 1.00 94.56 732 GLU A C 1
ATOM 5822 O O . GLU A 1 732 ? -17.509 36.315 13.066 1.00 94.56 732 GLU A O 1
ATOM 5827 N N . GLN A 1 733 ? -16.399 37.564 11.568 1.00 94.25 733 GLN A N 1
ATOM 5828 C CA . GLN A 1 733 ? -17.004 36.926 10.391 1.00 94.25 733 GLN A CA 1
ATOM 5829 C C . GLN A 1 733 ? -16.744 35.416 10.348 1.00 94.25 733 GLN A C 1
ATOM 5831 O O . GLN A 1 733 ? -17.651 34.649 10.032 1.00 94.25 733 GLN A O 1
ATOM 5836 N N . LEU A 1 734 ? -15.521 34.983 10.674 1.00 95.25 734 LEU A N 1
ATOM 5837 C CA . LEU A 1 734 ? -15.162 33.566 10.686 1.00 95.25 734 LEU A CA 1
ATOM 5838 C C . LEU A 1 734 ? -15.939 32.791 11.758 1.00 95.25 734 LEU A C 1
ATOM 5840 O O . LEU A 1 734 ? -16.562 31.774 11.450 1.00 95.25 734 LEU A O 1
ATOM 5844 N N . PHE A 1 735 ? -15.903 33.251 13.009 1.00 95.94 735 PHE A N 1
ATOM 5845 C CA . PHE A 1 735 ? -16.544 32.535 14.114 1.00 95.94 735 PHE A CA 1
ATOM 5846 C C . PHE A 1 735 ? -18.073 32.637 14.071 1.00 95.94 735 PHE A C 1
ATOM 5848 O O . PHE A 1 735 ? -18.742 31.679 14.462 1.00 95.94 735 PHE A O 1
ATOM 5855 N N . ASP A 1 736 ? -18.634 33.727 13.538 1.00 95.44 736 ASP A N 1
ATOM 5856 C CA . ASP A 1 736 ? -20.069 33.845 13.272 1.00 95.44 736 ASP A CA 1
ATOM 5857 C C . ASP A 1 736 ? -20.514 32.827 12.206 1.00 95.44 736 ASP A C 1
ATOM 5859 O O . ASP A 1 736 ? -21.464 32.086 12.454 1.00 95.44 736 ASP A O 1
ATOM 5863 N N . HIS A 1 737 ? -19.778 32.695 11.093 1.00 94.81 737 HIS A N 1
ATOM 5864 C CA . HIS A 1 737 ? -20.054 31.684 10.058 1.00 94.81 737 HIS A CA 1
ATOM 5865 C C . HIS A 1 737 ? -20.000 30.251 10.608 1.00 94.81 737 HIS A C 1
ATOM 5867 O O . HIS A 1 737 ? -20.873 29.430 10.323 1.00 94.81 737 HIS A O 1
ATOM 5873 N N . ILE A 1 738 ? -19.000 29.945 11.441 1.00 95.25 738 ILE A N 1
ATOM 5874 C CA . ILE A 1 738 ? -18.884 28.638 12.107 1.00 95.25 738 ILE A CA 1
ATOM 5875 C C . ILE A 1 738 ? -20.078 28.392 13.034 1.00 95.25 738 ILE A C 1
ATOM 5877 O O . ILE A 1 738 ? -20.652 27.301 13.033 1.00 95.25 738 ILE A O 1
ATOM 5881 N N . ALA A 1 739 ? -20.465 29.397 13.820 1.00 95.38 739 ALA A N 1
ATOM 5882 C CA . ALA A 1 739 ? -21.569 29.283 14.760 1.00 95.38 739 ALA A CA 1
ATOM 5883 C C . ALA A 1 739 ? -22.932 29.141 14.055 1.00 95.38 739 ALA A C 1
ATOM 5885 O O . ALA A 1 739 ? -23.781 28.399 14.548 1.00 95.38 739 ALA A O 1
ATOM 5886 N N . ASP A 1 740 ? -23.125 29.772 12.892 1.00 94.69 740 ASP A N 1
ATOM 5887 C CA . ASP A 1 740 ? -24.303 29.563 12.038 1.00 94.69 740 ASP A CA 1
ATOM 5888 C C . ASP A 1 740 ? -24.387 28.110 11.552 1.00 94.69 740 ASP A C 1
ATOM 5890 O O . ASP A 1 740 ? -25.419 27.457 11.710 1.00 94.69 740 ASP A O 1
ATOM 5894 N N . CYS A 1 741 ? -23.275 27.556 11.064 1.00 94.81 741 CYS A N 1
ATOM 5895 C CA . CYS A 1 741 ? -23.224 26.163 10.617 1.00 94.81 741 CYS A CA 1
ATOM 5896 C C . CYS A 1 741 ? -23.456 25.164 11.764 1.00 94.81 741 CYS A C 1
ATOM 5898 O O . CYS A 1 741 ? -24.153 24.166 11.576 1.00 94.81 741 CYS A O 1
ATOM 5900 N N . LEU A 1 742 ? -22.906 25.424 12.959 1.00 94.56 742 LEU A N 1
ATOM 5901 C CA . LEU A 1 742 ? -23.171 24.620 14.160 1.00 94.56 742 LEU A CA 1
ATOM 5902 C C . LEU A 1 742 ? -24.660 24.644 14.529 1.00 94.56 742 LEU A C 1
ATOM 5904 O O . LEU A 1 742 ? -25.248 23.596 14.810 1.00 94.56 742 LEU A O 1
ATOM 5908 N N . ALA A 1 743 ? -25.280 25.825 14.500 1.00 93.31 743 ALA A N 1
ATOM 5909 C CA . ALA A 1 743 ? -26.692 25.977 14.816 1.00 93.31 743 ALA A CA 1
ATOM 5910 C C . ALA A 1 743 ? -27.589 25.257 13.799 1.00 93.31 743 ALA A C 1
ATOM 5912 O O . ALA A 1 743 ? -28.531 24.561 14.190 1.00 93.31 743 ALA A O 1
ATOM 5913 N N . ASP A 1 744 ? -27.269 25.357 12.508 1.00 93.12 744 ASP A N 1
ATOM 5914 C CA . ASP A 1 744 ? -27.964 24.627 11.449 1.00 93.12 744 ASP A CA 1
ATOM 5915 C C . ASP A 1 744 ? -27.807 23.114 11.593 1.00 93.12 744 ASP A C 1
ATOM 5917 O O . ASP A 1 744 ? -28.798 22.383 11.520 1.00 93.12 744 ASP A O 1
ATOM 5921 N N . PHE A 1 745 ? -26.593 22.641 11.881 1.00 94.12 745 PHE A N 1
ATOM 5922 C CA . PHE A 1 745 ? -26.314 21.228 12.113 1.00 94.12 745 PHE A CA 1
ATOM 5923 C C . PHE A 1 745 ? -27.153 20.658 13.268 1.00 94.12 745 PHE A C 1
ATOM 5925 O O . PHE A 1 745 ? -27.766 19.597 13.115 1.00 94.12 745 PHE A O 1
ATOM 5932 N N . MET A 1 746 ? -27.226 21.373 14.399 1.00 93.19 746 MET A N 1
ATOM 5933 C CA . MET A 1 746 ? -28.033 20.974 15.560 1.00 93.19 746 MET A CA 1
ATOM 5934 C C . MET A 1 746 ? -29.535 21.038 15.270 1.00 93.19 746 MET A C 1
ATOM 5936 O O . MET A 1 746 ? -30.277 20.131 15.651 1.00 93.19 746 MET A O 1
ATOM 5940 N N . ARG A 1 747 ? -29.999 22.085 14.578 1.00 90.81 747 ARG A N 1
ATOM 5941 C CA . ARG A 1 747 ? -31.413 22.270 14.227 1.00 90.81 747 ARG A CA 1
ATOM 5942 C C . ARG A 1 747 ? -31.920 21.156 13.315 1.00 90.81 747 ARG A C 1
ATOM 5944 O O . ARG A 1 747 ? -32.974 20.591 13.596 1.00 90.81 747 ARG A O 1
ATOM 5951 N N . LEU A 1 748 ? -31.162 20.805 12.275 1.00 90.69 748 LEU A N 1
ATOM 5952 C CA . LEU A 1 748 ? -31.510 19.732 11.333 1.00 90.69 748 LEU A CA 1
ATOM 5953 C C . LEU A 1 748 ? -31.618 18.355 12.005 1.00 90.69 748 LEU A C 1
ATOM 5955 O O . LEU A 1 748 ? -32.327 17.485 11.507 1.00 90.69 748 LEU A O 1
ATOM 5959 N N . ARG A 1 749 ? -30.949 18.167 13.147 1.00 92.44 749 ARG A N 1
ATOM 5960 C CA . ARG A 1 749 ? -30.923 16.909 13.912 1.00 92.44 749 ARG A CA 1
ATOM 5961 C C . ARG A 1 749 ? -31.837 16.916 15.139 1.00 92.44 749 ARG A C 1
ATOM 5963 O O . ARG A 1 749 ? -31.826 15.961 15.908 1.00 92.44 749 ARG A O 1
ATOM 5970 N N . GLY A 1 750 ? -32.622 17.978 15.339 1.00 89.88 750 GLY A N 1
ATOM 5971 C CA . GLY A 1 750 ? -33.520 18.101 16.492 1.00 89.88 750 GLY A CA 1
ATOM 5972 C C . GLY A 1 750 ? -32.788 18.226 17.835 1.00 89.88 750 GLY A C 1
ATOM 5973 O O . GLY A 1 750 ? -33.310 17.796 18.858 1.00 89.88 750 GLY A O 1
ATOM 5974 N N . LEU A 1 751 ? -31.574 18.789 17.837 1.00 89.69 751 LEU A N 1
ATOM 5975 C CA . LEU A 1 751 ? -30.702 18.911 19.014 1.00 89.69 751 LEU A CA 1
ATOM 5976 C C . LEU A 1 751 ? -30.604 20.342 19.557 1.00 89.69 751 LEU A C 1
ATOM 5978 O O . LEU A 1 751 ? -29.793 20.598 20.437 1.00 89.69 751 LEU A O 1
ATOM 5982 N N . LYS A 1 752 ? -31.409 21.279 19.042 1.00 84.19 752 LYS A N 1
ATOM 5983 C CA . LYS A 1 752 ? -31.311 22.713 19.365 1.00 84.19 752 LYS A CA 1
ATOM 5984 C C . LYS A 1 752 ? -31.400 23.009 20.872 1.00 84.19 752 LYS A C 1
ATOM 5986 O O . LYS A 1 752 ? -30.646 23.844 21.360 1.00 84.19 752 LYS A O 1
ATOM 5991 N N . ASP A 1 753 ? -32.278 22.298 21.577 1.00 85.00 753 ASP A N 1
ATOM 5992 C CA . ASP A 1 753 ? -32.568 22.504 23.005 1.00 85.00 753 ASP A CA 1
ATOM 5993 C C . ASP A 1 753 ? -31.783 21.540 23.921 1.00 85.00 753 ASP A C 1
ATOM 5995 O O . ASP A 1 753 ? -32.123 21.358 25.089 1.00 85.00 753 ASP A O 1
ATOM 5999 N N . VAL A 1 754 ? -30.758 20.862 23.390 1.00 89.50 754 VAL A N 1
ATOM 6000 C CA . VAL A 1 754 ? -29.915 19.929 24.147 1.00 89.50 754 VAL A CA 1
ATOM 6001 C C . VAL A 1 754 ? -28.539 20.549 24.347 1.00 89.50 754 VAL A C 1
ATOM 6003 O O . VAL A 1 754 ? -27.822 20.775 23.374 1.00 89.50 754 VAL A O 1
ATOM 6006 N N . LYS A 1 755 ? -28.133 20.740 25.607 1.00 91.88 755 LYS A N 1
ATOM 6007 C CA . LYS A 1 755 ? -26.767 21.149 25.937 1.00 91.88 755 LYS A CA 1
ATOM 6008 C C . LYS A 1 755 ? -25.776 20.031 25.605 1.00 91.88 755 LYS A C 1
ATOM 6010 O O . LYS A 1 755 ? -25.761 19.007 26.289 1.00 91.88 755 LYS A O 1
ATOM 6015 N N . LEU A 1 756 ? -24.950 20.219 24.571 1.00 93.75 756 LEU A N 1
ATOM 6016 C CA . LEU A 1 756 ? -23.966 19.218 24.133 1.00 93.75 756 LEU A CA 1
ATOM 6017 C C . LEU A 1 756 ? -22.515 19.674 24.366 1.00 93.75 756 LEU A C 1
ATOM 6019 O O . LEU A 1 756 ? -22.165 20.800 24.000 1.00 93.75 756 LEU A O 1
ATOM 6023 N N . PRO A 1 757 ? -21.650 18.809 24.929 1.00 95.44 757 PRO A N 1
ATOM 6024 C CA . PRO A 1 757 ? -20.215 19.061 25.012 1.00 95.44 757 PRO A CA 1
ATOM 6025 C C . PRO A 1 757 ? -19.563 19.014 23.622 1.00 95.44 757 PRO A C 1
ATOM 6027 O O . PRO A 1 757 ? -19.807 18.088 22.849 1.00 95.44 757 PRO A O 1
ATOM 6030 N N . LEU A 1 758 ? -18.712 19.993 23.316 1.00 95.69 758 LEU A N 1
ATOM 6031 C CA . LEU A 1 758 ? -17.977 20.139 22.059 1.00 95.69 758 LEU A CA 1
ATOM 6032 C C . LEU A 1 758 ? -16.470 19.992 22.289 1.00 95.69 758 LEU A C 1
ATOM 6034 O O . LEU A 1 758 ? -15.888 20.711 23.105 1.00 95.69 758 LEU A O 1
ATOM 6038 N N . GLY A 1 759 ? -15.836 19.121 21.507 1.00 96.12 759 GLY A N 1
ATOM 6039 C CA . GLY A 1 759 ? -14.397 19.165 21.254 1.00 96.12 759 GLY A CA 1
ATOM 6040 C C . GLY A 1 759 ? -14.094 20.023 20.027 1.00 96.12 759 GLY A C 1
ATOM 6041 O O . GLY A 1 759 ? -14.657 19.798 18.958 1.00 96.12 759 GLY A O 1
ATOM 6042 N N . PHE A 1 760 ? -13.221 21.012 20.163 1.00 95.31 760 PHE A N 1
ATOM 6043 C CA . PHE A 1 760 ? -12.852 21.926 19.088 1.00 95.31 760 PHE A CA 1
ATOM 6044 C C . PHE A 1 760 ? -11.433 21.626 18.597 1.00 95.31 760 PHE A C 1
ATOM 6046 O O . PHE A 1 760 ? -10.453 22.055 19.199 1.00 95.31 760 PHE A O 1
ATOM 6053 N N . THR A 1 761 ? -11.313 20.901 17.490 1.00 93.56 761 THR A N 1
ATOM 6054 C CA . THR A 1 761 ? -10.038 20.740 16.791 1.00 93.56 761 THR A CA 1
ATOM 6055 C C . THR A 1 761 ? -9.730 22.001 15.999 1.00 93.56 761 THR A C 1
ATOM 6057 O O . THR A 1 761 ? -10.418 22.341 15.034 1.00 93.56 761 THR A O 1
ATOM 6060 N N . PHE A 1 762 ? -8.692 22.708 16.433 1.00 91.50 762 PHE A N 1
ATOM 6061 C CA . PHE A 1 762 ? -8.237 23.956 15.843 1.00 91.50 762 PHE A CA 1
ATOM 6062 C C . PHE A 1 762 ? -6.783 23.786 15.404 1.00 91.50 762 PHE A C 1
ATOM 6064 O O . PHE A 1 762 ? -5.846 23.990 16.176 1.00 91.50 762 PHE A O 1
ATOM 6071 N N . SER A 1 763 ? -6.596 23.365 14.152 1.00 85.06 763 SER A N 1
ATOM 6072 C CA . SER A 1 763 ? -5.295 22.961 13.604 1.00 85.06 763 SER A CA 1
ATOM 6073 C C . SER A 1 763 ? -4.426 24.150 13.179 1.00 85.06 763 SER A C 1
ATOM 6075 O O . SER A 1 763 ? -3.946 24.206 12.040 1.00 85.06 763 SER A O 1
ATOM 6077 N N . PHE A 1 764 ? -4.230 25.100 14.089 1.00 82.56 764 PHE A N 1
ATOM 6078 C CA . PHE A 1 764 ? -3.325 26.237 13.944 1.00 82.56 764 PHE A CA 1
ATOM 6079 C C . PHE A 1 764 ? -2.385 26.311 15.152 1.00 82.56 764 PHE A C 1
ATOM 6081 O O . PHE A 1 764 ? -2.740 25.815 16.224 1.00 82.56 764 PHE A O 1
ATOM 6088 N N . PRO A 1 765 ? -1.207 26.946 15.012 1.00 78.12 765 PRO A N 1
ATOM 6089 C CA . PRO A 1 765 ? -0.292 27.132 16.128 1.00 78.12 765 PRO A CA 1
ATOM 6090 C C . PRO A 1 765 ? -0.972 27.892 17.271 1.00 78.12 765 PRO A C 1
ATOM 6092 O O . PRO A 1 765 ? -1.299 29.076 17.147 1.00 78.12 765 PRO A O 1
ATOM 6095 N N . CYS A 1 766 ? -1.177 27.208 18.392 1.00 84.88 766 CYS A N 1
ATOM 6096 C CA . CYS A 1 766 ? -1.868 27.743 19.555 1.00 84.88 766 CYS A CA 1
ATOM 6097 C C . CYS A 1 766 ? -1.046 27.543 20.820 1.00 84.88 766 CYS A C 1
ATOM 6099 O O . CYS A 1 766 ? -0.546 26.453 21.090 1.00 84.88 766 CYS A O 1
ATOM 6101 N N . ARG A 1 767 ? -0.991 28.587 21.647 1.00 85.38 767 ARG A N 1
ATOM 6102 C CA . ARG A 1 767 ? -0.549 28.458 23.032 1.00 85.38 767 ARG A CA 1
ATOM 6103 C C . ARG A 1 767 ? -1.763 28.090 23.873 1.00 85.38 767 ARG A C 1
ATOM 6105 O O . ARG A 1 767 ? -2.605 28.950 24.146 1.00 85.38 767 ARG A O 1
ATOM 6112 N N . GLN A 1 768 ? -1.871 26.820 24.252 1.00 85.31 768 GLN A N 1
ATOM 6113 C CA . GLN A 1 768 ? -2.887 26.396 25.211 1.00 85.31 768 GLN A CA 1
ATOM 6114 C C . GLN A 1 768 ? -2.550 26.934 26.602 1.00 85.31 768 GLN A C 1
ATOM 6116 O O . GLN A 1 768 ? -1.426 26.815 27.079 1.00 85.31 768 GLN A O 1
ATOM 6121 N N . GLU A 1 769 ? -3.544 27.549 27.235 1.00 86.75 769 GLU A N 1
ATOM 6122 C CA . GLU A 1 769 ? -3.490 28.054 28.615 1.00 86.75 769 GLU A CA 1
ATOM 6123 C C . GLU A 1 769 ? -4.416 27.231 29.533 1.00 86.75 769 GLU A C 1
ATOM 6125 O O . GLU A 1 769 ? -4.506 27.485 30.728 1.00 86.75 769 GLU A O 1
ATOM 6130 N N . GLY A 1 770 ? -5.125 26.259 28.957 1.00 87.12 770 GLY A N 1
ATOM 6131 C CA . GLY A 1 770 ? -5.993 25.302 29.625 1.00 87.12 770 GLY A CA 1
ATOM 6132 C C . GLY A 1 770 ? -6.697 24.415 28.597 1.00 87.12 770 GLY A C 1
ATOM 6133 O O . GLY A 1 770 ? -6.551 24.600 27.384 1.00 87.12 770 GLY A O 1
ATOM 6134 N N . LEU A 1 771 ? -7.512 23.469 29.067 1.00 87.12 771 LEU A N 1
ATOM 6135 C CA . LEU A 1 771 ? -8.253 22.574 28.171 1.00 87.12 771 LEU A CA 1
ATOM 6136 C C . LEU A 1 771 ? -9.281 23.334 27.314 1.00 87.12 771 LEU A C 1
ATOM 6138 O O . LEU A 1 771 ? -9.459 23.016 26.146 1.00 87.12 771 LEU A O 1
ATOM 6142 N N . THR A 1 772 ? -9.900 24.388 27.856 1.00 91.06 772 THR A N 1
ATOM 6143 C CA . THR A 1 772 ? -10.890 25.236 27.161 1.00 91.06 772 THR A CA 1
ATOM 6144 C C . THR A 1 772 ? -10.377 26.648 26.868 1.00 91.06 772 THR A C 1
ATOM 6146 O O . THR A 1 772 ? -11.176 27.583 26.836 1.00 91.06 772 THR A O 1
ATOM 6149 N N . ARG A 1 773 ? -9.058 26.835 26.753 1.00 91.38 773 ARG A N 1
ATOM 6150 C CA . ARG A 1 773 ? -8.441 28.153 26.557 1.00 91.38 773 ARG A CA 1
ATOM 6151 C C . ARG A 1 773 ? -7.200 28.026 25.685 1.00 91.38 773 ARG A C 1
ATOM 6153 O O . ARG A 1 773 ? -6.212 27.419 26.101 1.00 91.38 773 ARG A O 1
ATOM 6160 N N . ALA A 1 774 ? -7.229 28.618 24.496 1.00 91.44 774 ALA A N 1
ATOM 6161 C CA . ALA A 1 774 ? -6.090 28.585 23.586 1.00 91.44 774 ALA A CA 1
ATOM 6162 C C . ALA A 1 774 ? -5.957 29.895 22.822 1.00 91.44 774 ALA A C 1
ATOM 6164 O O . ALA A 1 774 ? -6.879 30.323 22.131 1.00 91.44 774 ALA A O 1
ATOM 6165 N N . ARG A 1 775 ? -4.776 30.512 22.907 1.00 93.06 775 ARG A N 1
ATOM 6166 C CA . ARG A 1 775 ? -4.471 31.717 22.136 1.00 93.06 775 ARG A CA 1
ATOM 6167 C C . ARG A 1 775 ? -3.840 31.349 20.811 1.00 93.06 775 ARG A C 1
ATOM 6169 O O . ARG A 1 775 ? -2.833 30.640 20.792 1.00 93.06 775 ARG A O 1
ATOM 6176 N N . LEU A 1 776 ? -4.406 31.846 19.716 1.00 89.75 776 LEU A N 1
ATOM 6177 C CA . LEU A 1 776 ? -3.778 31.720 18.403 1.00 89.75 776 LEU A CA 1
ATOM 6178 C C . LEU A 1 776 ? -2.437 32.464 18.415 1.00 89.75 776 LEU A C 1
ATOM 6180 O O . LEU A 1 776 ? -2.387 33.638 18.777 1.00 89.75 776 LEU A O 1
ATOM 6184 N N . VAL A 1 777 ? -1.358 31.794 18.017 1.00 85.06 777 VAL A N 1
ATOM 6185 C CA . VAL A 1 777 ? -0.028 32.409 17.908 1.00 85.06 777 VAL A CA 1
ATOM 6186 C C . VAL A 1 777 ? 0.083 33.184 16.602 1.00 85.06 777 VAL A C 1
ATOM 6188 O O . VAL A 1 777 ? 0.413 34.364 16.614 1.00 85.06 777 VAL A O 1
ATOM 6191 N N . GLN A 1 778 ? -0.219 32.523 15.488 1.00 81.00 778 GLN A N 1
ATOM 6192 C CA . GLN A 1 778 ? -0.201 33.109 14.151 1.00 81.00 778 GLN A CA 1
ATOM 6193 C C . GLN A 1 778 ? -1.093 32.295 13.218 1.00 81.00 778 GLN A C 1
ATOM 6195 O O . GLN A 1 778 ? -1.203 31.073 13.372 1.00 81.00 778 GLN A O 1
ATOM 6200 N N . TRP A 1 779 ? -1.696 32.945 12.228 1.00 81.62 779 TRP A N 1
ATOM 6201 C CA . TRP A 1 779 ? -2.418 32.237 11.181 1.00 81.62 779 TRP A CA 1
ATOM 6202 C C . TRP A 1 779 ? -1.483 31.480 10.235 1.00 81.62 779 TRP A C 1
ATOM 6204 O O . TRP A 1 779 ? -0.358 31.886 9.949 1.00 81.62 779 TRP A O 1
ATOM 6214 N N . THR A 1 780 ? -1.988 30.368 9.708 1.00 72.06 780 THR A N 1
ATOM 6215 C CA . THR A 1 780 ? -1.333 29.555 8.677 1.00 72.06 780 THR A CA 1
ATOM 6216 C C . THR A 1 780 ? -2.373 29.111 7.639 1.00 72.06 780 THR A C 1
ATOM 6218 O O . THR A 1 780 ? -3.528 29.539 7.683 1.00 72.06 780 THR A O 1
ATOM 6221 N N . LYS A 1 781 ? -1.984 28.272 6.667 1.00 69.31 781 LYS A N 1
ATOM 6222 C CA . LYS A 1 781 ? -2.914 27.593 5.736 1.00 69.31 781 LYS A CA 1
ATOM 6223 C C . LYS A 1 781 ? -3.845 28.539 4.946 1.00 69.31 781 LYS A C 1
ATOM 6225 O O . LYS A 1 781 ? -4.972 28.179 4.618 1.00 69.31 781 LYS A O 1
ATOM 6230 N N . GLY A 1 782 ? -3.375 29.751 4.636 1.00 69.00 782 GLY A N 1
ATOM 6231 C CA . GLY A 1 782 ? -4.110 30.744 3.839 1.00 69.00 782 GLY A CA 1
ATOM 6232 C C . GLY A 1 782 ? -5.139 31.584 4.608 1.00 69.00 782 GLY A C 1
ATOM 6233 O O . GLY A 1 782 ? -5.848 32.372 3.984 1.00 69.00 782 GLY A O 1
ATOM 6234 N N . PHE A 1 783 ? -5.222 31.445 5.934 1.00 80.75 783 PHE A N 1
ATOM 6235 C CA . PHE A 1 783 ? -6.030 32.322 6.783 1.00 80.75 783 PHE A CA 1
ATOM 6236 C C . PHE A 1 783 ? -5.285 33.622 7.097 1.00 80.75 783 PHE A C 1
ATOM 6238 O O . PHE A 1 783 ? -4.066 33.631 7.250 1.00 80.75 783 PHE A O 1
ATOM 6245 N N . ALA A 1 784 ? -6.030 34.720 7.211 1.00 83.94 784 ALA A N 1
ATOM 6246 C CA . ALA A 1 784 ? -5.510 36.023 7.628 1.00 83.94 784 ALA A CA 1
ATOM 6247 C C . ALA A 1 784 ? -6.584 36.842 8.368 1.00 83.94 784 ALA A C 1
ATOM 6249 O O . ALA A 1 784 ? -6.688 38.059 8.204 1.00 83.94 784 ALA A O 1
ATOM 6250 N N . CYS A 1 785 ? -7.430 36.166 9.153 1.00 89.75 785 CYS A N 1
ATOM 6251 C CA . CYS A 1 785 ? -8.557 36.799 9.832 1.00 89.75 785 CYS A CA 1
ATOM 6252 C C . CYS A 1 785 ? -8.074 37.828 10.863 1.00 89.75 785 CYS A C 1
ATOM 6254 O O . CYS A 1 785 ? -7.403 37.485 11.843 1.00 89.75 785 CYS A O 1
ATOM 6256 N N . LYS A 1 786 ? -8.454 39.095 10.676 1.00 91.19 786 LYS A N 1
ATOM 6257 C CA . LYS A 1 786 ? -8.042 40.190 11.566 1.00 91.19 786 LYS A CA 1
ATOM 6258 C C . LYS A 1 786 ? -8.658 40.038 12.956 1.00 91.19 786 LYS A C 1
ATOM 6260 O O . LYS A 1 786 ? -9.849 39.759 13.078 1.00 91.19 786 LYS A O 1
ATOM 6265 N N . GLY A 1 787 ? -7.864 40.294 13.996 1.00 92.00 787 GLY A N 1
ATOM 6266 C CA . GLY A 1 787 ? -8.336 40.315 15.386 1.00 92.00 787 GLY A CA 1
ATOM 6267 C C . GLY A 1 787 ? -8.466 38.944 16.055 1.00 92.00 787 GLY A C 1
ATOM 6268 O O . GLY A 1 787 ? -9.182 38.843 17.043 1.00 92.00 787 GLY A O 1
ATOM 6269 N N . VAL A 1 788 ? -7.804 37.902 15.534 1.00 94.56 788 VAL A N 1
ATOM 6270 C CA . VAL A 1 788 ? -7.781 36.561 16.159 1.00 94.56 788 VAL A CA 1
ATOM 6271 C C . VAL A 1 788 ? -6.414 36.209 16.747 1.00 94.56 788 VAL A C 1
ATOM 6273 O O . VAL A 1 788 ? -6.349 35.579 17.797 1.00 94.56 788 VAL A O 1
ATOM 6276 N N . GLU A 1 789 ? -5.313 36.633 16.123 1.00 92.50 789 GLU A N 1
ATOM 6277 C CA . GLU A 1 789 ? -3.965 36.401 16.662 1.00 92.50 789 GLU A CA 1
ATOM 6278 C C . GLU A 1 789 ? -3.812 37.044 18.052 1.00 92.50 789 GLU A C 1
ATOM 6280 O O . GLU A 1 789 ? -4.224 38.183 18.286 1.00 92.50 789 GLU A O 1
ATOM 6285 N N . GLY A 1 790 ? -3.278 36.280 19.006 1.00 92.69 790 GLY A N 1
ATOM 6286 C CA . GLY A 1 790 ? -3.185 36.636 20.424 1.00 92.69 790 GLY A CA 1
ATOM 6287 C C . GLY A 1 790 ? -4.490 36.505 21.227 1.00 92.69 790 GLY A C 1
ATOM 6288 O O . GLY A 1 790 ? -4.454 36.585 22.460 1.00 92.69 790 GLY A O 1
ATOM 6289 N N . GLN A 1 791 ? -5.635 36.278 20.577 1.00 95.69 791 GLN A N 1
ATOM 6290 C CA . GLN A 1 791 ? -6.939 36.125 21.233 1.00 95.69 791 GLN A CA 1
ATOM 6291 C C . GLN A 1 791 ? -7.252 34.663 21.548 1.00 95.69 791 GLN A C 1
ATOM 6293 O O . GLN A 1 791 ? -6.738 33.756 20.892 1.00 95.69 791 GLN A O 1
ATOM 6298 N N . ASP A 1 792 ? -8.102 34.440 22.555 1.00 95.38 792 ASP A N 1
ATOM 6299 C CA . ASP A 1 792 ? -8.594 33.104 22.889 1.00 95.38 792 ASP A CA 1
ATOM 6300 C C . ASP A 1 792 ? -9.684 32.664 21.903 1.00 95.38 792 ASP A C 1
ATOM 6302 O O . ASP A 1 792 ? -10.784 33.221 21.857 1.00 95.38 792 ASP A O 1
ATOM 6306 N N . VAL A 1 793 ? -9.379 31.637 21.113 1.00 94.94 793 VAL A N 1
ATOM 6307 C CA . VAL A 1 793 ? -10.275 31.137 20.064 1.00 94.94 793 VAL A CA 1
ATOM 6308 C C . VAL A 1 793 ? -11.525 30.470 20.633 1.00 94.94 793 VAL A C 1
ATOM 6310 O O . VAL A 1 793 ? -12.569 30.463 19.979 1.00 94.94 793 VAL A O 1
ATOM 6313 N N . VAL A 1 794 ? -11.460 29.954 21.866 1.00 95.25 794 VAL A N 1
ATOM 6314 C CA . VAL A 1 794 ? -12.622 29.361 22.539 1.00 95.25 794 VAL A CA 1
ATOM 6315 C C . VAL A 1 794 ? -13.594 30.451 22.981 1.00 95.25 794 VAL A C 1
ATOM 6317 O O . VAL A 1 794 ? -14.804 30.298 22.805 1.00 95.25 794 VAL A O 1
ATOM 6320 N N . GLU A 1 795 ? -13.097 31.574 23.505 1.00 95.50 795 GLU A N 1
ATOM 6321 C CA . GLU A 1 795 ? -13.930 32.732 23.850 1.00 95.50 795 GLU A CA 1
ATOM 6322 C C . GLU A 1 795 ? -14.612 33.336 22.617 1.00 95.50 795 GLU A C 1
ATOM 6324 O O . GLU A 1 795 ? -15.814 33.617 22.671 1.00 95.50 795 GLU A O 1
ATOM 6329 N N . LEU A 1 796 ? -13.889 33.469 21.499 1.00 96.06 796 LEU A N 1
ATOM 6330 C CA . LEU A 1 796 ? -14.442 33.956 20.228 1.00 96.06 796 LEU A CA 1
ATOM 6331 C C . LEU A 1 796 ? -15.552 33.038 19.692 1.00 96.06 796 LEU A C 1
ATOM 6333 O O . LEU A 1 796 ? -16.627 33.513 19.304 1.00 96.06 796 LEU A O 1
ATOM 6337 N N . LEU A 1 797 ? -15.335 31.719 19.730 1.00 95.81 797 LEU A N 1
ATOM 6338 C CA . LEU A 1 797 ? -16.346 30.741 19.336 1.00 95.81 797 LEU A CA 1
ATOM 6339 C C . LEU A 1 797 ? -17.562 30.784 20.275 1.00 95.81 797 LEU A C 1
ATOM 6341 O O . LEU A 1 797 ? -18.696 30.869 19.806 1.00 95.81 797 LEU A O 1
ATOM 6345 N N . ARG A 1 798 ? -17.350 30.802 21.599 1.00 95.19 798 ARG A N 1
ATOM 6346 C CA . ARG A 1 798 ? -18.431 30.903 22.598 1.00 95.19 798 ARG A CA 1
ATOM 6347 C C . ARG A 1 798 ? -19.252 32.180 22.420 1.00 95.19 798 ARG A C 1
ATOM 6349 O O . ARG A 1 798 ? -20.476 32.134 22.525 1.00 95.19 798 ARG A O 1
ATOM 6356 N N . ALA A 1 799 ? -18.607 33.315 22.147 1.00 94.38 799 ALA A N 1
ATOM 6357 C CA . ALA A 1 799 ? -19.294 34.575 21.877 1.00 94.38 799 ALA A CA 1
ATOM 6358 C C . ALA A 1 799 ? -20.206 34.475 20.651 1.00 94.38 799 ALA A C 1
ATOM 6360 O O . ALA A 1 799 ? -21.352 34.918 20.706 1.00 94.38 799 ALA A O 1
ATOM 6361 N N . SER A 1 800 ? -19.726 33.830 19.590 1.00 95.12 800 SER A N 1
ATOM 6362 C CA . SER A 1 800 ? -20.475 33.651 18.346 1.00 95.12 800 SER A CA 1
ATOM 6363 C C . SER A 1 800 ? -21.629 32.653 18.501 1.00 95.12 800 SER A C 1
ATOM 6365 O O . SER A 1 800 ? -22.729 32.924 18.020 1.00 95.12 800 SER A O 1
ATOM 6367 N N . ILE A 1 801 ? -21.431 31.559 19.251 1.00 94.19 801 ILE A N 1
ATOM 6368 C CA . ILE A 1 801 ? -22.467 30.563 19.591 1.00 94.19 801 ILE A CA 1
ATOM 6369 C C . ILE A 1 801 ? -23.607 31.194 20.402 1.00 94.19 801 ILE A C 1
ATOM 6371 O O . ILE A 1 801 ? -24.776 30.980 20.079 1.00 94.19 801 ILE A O 1
ATOM 6375 N N . ARG A 1 802 ? -23.296 32.032 21.407 1.00 92.50 802 ARG A N 1
ATOM 6376 C CA . ARG A 1 802 ? -24.315 32.708 22.237 1.00 92.50 802 ARG A CA 1
ATOM 6377 C C . ARG A 1 802 ? -25.302 33.543 21.415 1.00 92.50 802 ARG A C 1
ATOM 6379 O O . ARG A 1 802 ? -26.461 33.652 21.800 1.00 92.50 802 ARG A O 1
ATOM 6386 N N . LYS A 1 803 ? -24.874 34.092 20.272 1.00 92.75 803 LYS A N 1
ATOM 6387 C CA . LYS A 1 803 ? -25.738 34.866 19.364 1.00 92.75 803 LYS A CA 1
ATOM 6388 C C . LYS A 1 803 ? -26.794 34.001 18.636 1.00 92.75 803 LYS A C 1
ATOM 6390 O O . LYS A 1 803 ? -27.779 34.560 18.167 1.00 92.75 803 LYS A O 1
ATOM 6395 N N . ARG A 1 804 ? -26.622 32.669 18.530 1.00 90.12 804 ARG A N 1
ATOM 6396 C CA . ARG A 1 804 ? -27.480 31.761 17.721 1.00 90.12 804 ARG A CA 1
ATOM 6397 C C . ARG A 1 804 ? -28.536 30.977 18.510 1.00 90.12 804 ARG A C 1
ATOM 6399 O O . ARG A 1 804 ? -29.321 30.246 17.910 1.00 90.12 804 ARG A O 1
ATOM 6406 N N . GLY A 1 805 ? -28.583 31.115 19.837 1.00 81.50 805 GLY A N 1
ATOM 6407 C CA . GLY A 1 805 ? -29.586 30.435 20.666 1.00 81.50 805 GLY A CA 1
ATOM 6408 C C . GLY A 1 805 ? -29.508 28.902 20.609 1.00 81.50 805 GLY A C 1
ATOM 6409 O O . GLY A 1 805 ? -30.548 28.246 20.583 1.00 81.50 805 GLY A O 1
ATOM 6410 N N . VAL A 1 806 ? -28.289 28.351 20.542 1.00 87.00 806 VAL A N 1
ATOM 6411 C CA . VAL A 1 806 ? -27.995 26.918 20.724 1.00 87.00 806 VAL A CA 1
ATOM 6412 C C . VAL A 1 806 ? -27.128 26.715 21.962 1.00 87.00 806 VAL A C 1
ATOM 6414 O O . VAL A 1 806 ? -26.277 27.551 22.273 1.00 87.00 806 VAL A O 1
ATOM 6417 N N . GLU A 1 807 ? -27.336 25.604 22.666 1.00 87.88 807 GLU A N 1
ATOM 6418 C CA . GLU A 1 807 ? -26.605 25.285 23.894 1.00 87.88 807 GLU A CA 1
ATOM 6419 C C . GLU A 1 807 ? -25.429 24.338 23.610 1.00 87.88 807 GLU A C 1
ATOM 6421 O O . GLU A 1 807 ? -25.578 23.121 23.542 1.00 87.88 807 GLU A O 1
ATOM 6426 N N . ILE A 1 808 ? -24.229 24.900 23.447 1.00 93.56 808 ILE A N 1
ATOM 6427 C CA . ILE A 1 808 ? -22.994 24.133 23.229 1.00 93.56 808 ILE A CA 1
ATOM 6428 C C . ILE A 1 808 ? -21.981 24.481 24.317 1.00 93.56 808 ILE A C 1
ATOM 6430 O O . ILE A 1 808 ? -21.688 25.657 24.545 1.00 93.56 808 ILE A O 1
ATOM 6434 N N . ASP A 1 809 ? -21.416 23.459 24.958 1.00 92.19 809 ASP A N 1
ATOM 6435 C CA . ASP A 1 809 ? -20.365 23.614 25.963 1.00 92.19 809 ASP A CA 1
ATOM 6436 C C . ASP A 1 809 ? -19.008 23.228 25.376 1.00 92.19 809 ASP A C 1
ATOM 6438 O O . ASP A 1 809 ? -18.739 22.054 25.140 1.00 92.19 809 ASP A O 1
ATOM 6442 N N . VAL A 1 810 ? -18.146 24.203 25.085 1.00 93.81 810 VAL A N 1
ATOM 6443 C CA . VAL A 1 810 ? -16.803 23.907 24.560 1.00 93.81 810 VAL A CA 1
ATOM 6444 C C . VAL A 1 810 ? -15.952 23.338 25.694 1.00 93.81 810 VAL A C 1
ATOM 6446 O O . VAL A 1 810 ? -15.509 24.098 26.556 1.00 93.81 810 VAL A O 1
ATOM 6449 N N . MET A 1 811 ? -15.749 22.018 25.680 1.00 92.94 811 MET A N 1
ATOM 6450 C CA . MET A 1 811 ? -15.073 21.249 26.734 1.00 92.94 811 MET A CA 1
ATOM 6451 C C . MET A 1 811 ? -13.578 21.087 26.494 1.00 92.94 811 MET A C 1
ATOM 6453 O O . MET A 1 811 ? -12.822 20.901 27.444 1.00 92.94 811 MET A O 1
ATOM 6457 N N . ALA A 1 812 ? -13.149 21.153 25.235 1.00 91.88 812 ALA A N 1
ATOM 6458 C CA . ALA A 1 812 ? -11.743 21.086 24.882 1.00 91.88 812 ALA A CA 1
ATOM 6459 C C . ALA A 1 812 ? -11.458 21.826 23.577 1.00 91.88 812 ALA A C 1
ATOM 6461 O O . ALA A 1 812 ? -12.281 21.802 22.663 1.00 91.88 812 ALA A O 1
ATOM 6462 N N . VAL A 1 813 ? -10.277 22.429 23.477 1.00 92.38 813 VAL A N 1
ATOM 6463 C CA . VAL A 1 813 ? -9.650 22.828 22.215 1.00 92.38 813 VAL A CA 1
ATOM 6464 C C . VAL A 1 813 ? -8.383 22.003 22.025 1.00 92.38 813 VAL A C 1
ATOM 6466 O O . VAL A 1 813 ? -7.594 21.870 22.956 1.00 92.38 813 VAL A O 1
ATOM 6469 N N . VAL A 1 814 ? -8.213 21.395 20.853 1.00 91.31 814 VAL A N 1
ATOM 6470 C CA . VAL A 1 814 ? -7.127 20.440 20.593 1.00 91.31 814 VAL A CA 1
ATOM 6471 C C . VAL A 1 814 ? -6.488 20.655 19.228 1.00 91.31 814 VAL A C 1
ATOM 6473 O O . VAL A 1 814 ? -7.108 21.187 18.309 1.00 91.31 814 VAL A O 1
ATOM 6476 N N . ASN A 1 815 ? -5.241 20.210 19.094 1.00 88.44 815 ASN A N 1
ATOM 6477 C CA . ASN A 1 815 ? -4.560 20.093 17.809 1.00 88.44 815 ASN A CA 1
ATOM 6478 C C . ASN A 1 815 ? -4.951 18.772 17.113 1.00 88.44 815 ASN A C 1
ATOM 6480 O O . ASN A 1 815 ? -5.331 17.799 17.773 1.00 88.44 815 ASN A O 1
ATOM 6484 N N . ASP A 1 816 ? -4.836 18.710 15.785 1.00 88.31 816 ASP A N 1
ATOM 6485 C CA . ASP A 1 816 ? -5.129 17.497 15.006 1.00 88.31 816 ASP A CA 1
ATOM 6486 C C . ASP A 1 816 ? -4.244 16.302 15.384 1.00 88.31 816 ASP A C 1
ATOM 6488 O O . ASP A 1 816 ? -4.737 15.172 15.420 1.00 88.31 816 ASP A O 1
ATOM 6492 N N . THR A 1 817 ? -2.977 16.524 15.741 1.00 92.25 817 THR A N 1
ATOM 6493 C CA . THR A 1 817 ? -2.096 15.466 16.266 1.00 92.25 817 THR A CA 1
ATOM 6494 C C . THR A 1 817 ? -2.648 14.856 17.555 1.00 92.25 817 THR A C 1
ATOM 6496 O O . THR A 1 817 ? -2.680 13.632 17.697 1.00 92.25 817 THR A O 1
ATOM 6499 N N . THR A 1 818 ? -3.143 15.690 18.478 1.00 92.94 818 THR A N 1
ATOM 6500 C CA . THR A 1 818 ? -3.765 15.250 19.736 1.00 92.94 818 THR A CA 1
ATOM 6501 C C . THR A 1 818 ? -5.047 14.480 19.465 1.00 92.94 818 THR A C 1
ATOM 6503 O O . THR A 1 818 ? -5.251 13.413 20.042 1.00 92.94 818 THR A O 1
ATOM 6506 N N . GLY A 1 819 ? -5.881 14.961 18.540 1.00 93.00 819 GLY A N 1
ATOM 6507 C CA . GLY A 1 819 ? -7.059 14.222 18.091 1.00 93.00 819 GLY A CA 1
ATOM 6508 C C . GLY A 1 819 ? -6.696 12.845 17.519 1.00 93.00 819 GLY A C 1
ATOM 6509 O O . GLY A 1 819 ? -7.270 11.831 17.915 1.00 93.00 819 GLY A O 1
ATOM 6510 N N . THR A 1 820 ? -5.677 12.791 16.663 1.00 94.44 820 THR A N 1
ATOM 6511 C CA . THR A 1 820 ? -5.161 11.559 16.045 1.00 94.44 820 THR A CA 1
ATOM 6512 C C . THR A 1 820 ? -4.721 10.541 17.094 1.00 94.44 820 THR A C 1
ATOM 6514 O O . THR A 1 820 ? -5.154 9.386 17.038 1.00 94.44 820 THR A O 1
ATOM 6517 N N . LEU A 1 821 ? -3.938 10.974 18.092 1.00 95.94 821 LEU A N 1
ATOM 6518 C CA . LEU A 1 821 ? -3.529 10.137 19.223 1.00 95.94 821 LEU A CA 1
ATOM 6519 C C . LEU A 1 821 ? -4.755 9.594 19.961 1.00 95.94 821 LEU A C 1
ATOM 6521 O O . LEU A 1 821 ? -4.841 8.392 20.194 1.00 95.94 821 LEU A O 1
ATOM 6525 N N . MET A 1 822 ? -5.714 10.455 20.301 1.00 93.81 822 MET A N 1
ATOM 6526 C CA . MET A 1 822 ? -6.888 10.090 21.101 1.00 93.81 822 MET A CA 1
ATOM 6527 C C . MET A 1 822 ? -7.833 9.142 20.356 1.00 93.81 822 MET A C 1
ATOM 6529 O O . MET A 1 822 ? -8.338 8.186 20.947 1.00 93.81 822 MET A O 1
ATOM 6533 N N . SER A 1 823 ? -8.019 9.355 19.052 1.00 92.25 823 SER A N 1
ATOM 6534 C CA . SER A 1 823 ? -8.788 8.466 18.177 1.00 92.25 823 SER A CA 1
ATOM 6535 C C . SER A 1 823 ? -8.169 7.065 18.119 1.00 92.25 823 SER A C 1
ATOM 6537 O O . SER A 1 823 ? -8.860 6.069 18.350 1.00 92.25 823 SER A O 1
ATOM 6539 N N . CYS A 1 824 ? -6.851 6.972 17.908 1.00 93.69 824 CYS A N 1
ATOM 6540 C CA . CYS A 1 824 ? -6.147 5.689 17.914 1.00 93.69 824 CYS A CA 1
ATOM 6541 C C . CYS A 1 824 ? -6.122 5.052 19.311 1.00 93.69 824 CYS A C 1
ATOM 6543 O O . CYS A 1 824 ? -6.312 3.844 19.429 1.00 93.69 824 CYS A O 1
ATOM 6545 N N . ALA A 1 825 ? -5.982 5.846 20.377 1.00 93.38 825 ALA A N 1
ATOM 6546 C CA . ALA A 1 825 ? -5.965 5.359 21.755 1.00 93.38 825 ALA A CA 1
ATOM 6547 C C . ALA A 1 825 ? -7.291 4.738 22.208 1.00 93.38 825 ALA A C 1
ATOM 6549 O O . ALA A 1 825 ? -7.293 3.828 23.036 1.00 93.38 825 ALA A O 1
ATOM 6550 N N . HIS A 1 826 ? -8.410 5.177 21.628 1.00 89.81 826 HIS A N 1
ATOM 6551 C CA . HIS A 1 826 ? -9.708 4.543 21.837 1.00 89.81 826 HIS A CA 1
ATOM 6552 C C . HIS A 1 826 ? -9.782 3.130 21.233 1.00 89.81 826 HIS A C 1
ATOM 6554 O O . HIS A 1 826 ? -10.473 2.274 21.778 1.00 89.81 826 HIS A O 1
ATOM 6560 N N . LYS A 1 827 ? -9.083 2.867 20.118 1.00 88.19 827 LYS A N 1
ATOM 6561 C CA . LYS A 1 827 ? -8.991 1.521 19.521 1.00 88.19 827 LYS A CA 1
ATOM 6562 C C . LYS A 1 827 ? -7.920 0.670 20.209 1.00 88.19 827 LYS A C 1
ATOM 6564 O O . LYS A 1 827 ? -8.169 -0.485 20.536 1.00 88.19 827 LYS A O 1
ATOM 6569 N N . ASN A 1 828 ? -6.739 1.238 20.442 1.00 91.62 828 ASN A N 1
ATOM 6570 C CA . ASN A 1 828 ? -5.631 0.578 21.117 1.00 91.62 828 ASN A CA 1
ATOM 6571 C C . ASN A 1 828 ? -5.050 1.488 22.200 1.00 91.62 828 ASN A C 1
ATOM 6573 O O . ASN A 1 828 ? -4.364 2.471 21.919 1.00 91.62 828 ASN A O 1
ATOM 6577 N N . ARG A 1 829 ? -5.271 1.102 23.459 1.00 90.94 829 ARG A N 1
ATOM 6578 C CA . ARG A 1 829 ? -4.861 1.869 24.640 1.00 90.94 829 ARG A CA 1
ATOM 6579 C C . ARG A 1 829 ? -3.351 2.011 24.805 1.00 90.94 829 ARG A C 1
ATOM 6581 O O . ARG A 1 829 ? -2.951 2.774 25.679 1.00 90.94 829 ARG A O 1
ATOM 6588 N N . GLU A 1 830 ? -2.523 1.348 24.002 1.00 95.00 830 GLU A N 1
ATOM 6589 C CA . GLU A 1 830 ? -1.070 1.562 23.957 1.00 95.00 830 GLU A CA 1
ATOM 6590 C C . GLU A 1 830 ? -0.660 2.722 23.034 1.00 95.00 830 GLU A C 1
ATOM 6592 O O . GLU A 1 830 ? 0.521 3.067 22.964 1.00 95.00 830 GLU A O 1
ATOM 6597 N N . CYS A 1 831 ? -1.614 3.385 22.369 1.00 96.25 831 CYS A N 1
ATOM 6598 C CA . CYS A 1 831 ? -1.332 4.576 21.574 1.00 96.25 831 CYS A CA 1
ATOM 6599 C C . CYS A 1 831 ? -0.925 5.751 22.463 1.00 96.25 831 CYS A C 1
ATOM 6601 O O . CYS A 1 831 ? -1.699 6.228 23.299 1.00 96.25 831 CYS A O 1
ATOM 6603 N N . ARG A 1 832 ? 0.321 6.203 22.306 1.00 96.62 832 ARG A N 1
ATOM 6604 C CA . ARG A 1 832 ? 0.907 7.306 23.087 1.00 96.62 832 ARG A CA 1
ATOM 6605 C C . ARG A 1 832 ? 1.600 8.356 22.228 1.00 96.62 832 ARG A C 1
ATOM 6607 O O . ARG A 1 832 ? 2.114 9.317 22.791 1.00 96.62 832 ARG A O 1
ATOM 6614 N N . VAL A 1 833 ? 1.583 8.189 20.908 1.00 98.31 833 VAL A N 1
ATOM 6615 C CA . VAL A 1 833 ? 2.126 9.139 19.935 1.00 98.31 833 VAL A CA 1
ATOM 6616 C C . VAL A 1 833 ? 1.081 9.349 18.843 1.00 98.31 833 VAL A C 1
ATOM 6618 O O . VAL A 1 833 ? 0.479 8.382 18.380 1.00 98.31 833 VAL A O 1
ATOM 6621 N N . GLY A 1 834 ? 0.848 10.599 18.455 1.00 97.38 834 GLY A N 1
ATOM 6622 C CA . GLY A 1 834 ? 0.020 10.978 17.311 1.00 97.38 834 GLY A CA 1
ATOM 6623 C C . GLY A 1 834 ? 0.845 11.793 16.327 1.00 97.38 834 GLY A C 1
ATOM 6624 O O . GLY A 1 834 ? 1.463 12.769 16.738 1.00 97.38 834 GLY A O 1
ATOM 6625 N N . VAL A 1 835 ? 0.858 11.416 15.052 1.00 97.69 835 VAL A N 1
ATOM 6626 C CA . VAL A 1 835 ? 1.665 12.041 13.995 1.00 97.69 835 VAL A CA 1
ATOM 6627 C C . VAL A 1 835 ? 0.765 12.436 12.830 1.00 97.69 835 VAL A C 1
ATOM 6629 O O . VAL A 1 835 ? -0.079 11.654 12.399 1.00 97.69 835 VAL A O 1
ATOM 6632 N N . ILE A 1 836 ? 0.969 13.636 12.295 1.00 93.94 836 ILE A N 1
ATOM 6633 C CA . ILE A 1 836 ? 0.368 14.089 11.043 1.00 93.94 836 ILE A CA 1
ATOM 6634 C C . ILE A 1 836 ? 1.466 14.201 9.988 1.00 93.94 836 ILE A C 1
ATOM 6636 O O . ILE A 1 836 ? 2.435 14.923 10.199 1.00 93.94 836 ILE A O 1
ATOM 6640 N N . VAL A 1 837 ? 1.292 13.546 8.837 1.00 95.44 837 VAL A N 1
ATOM 6641 C CA . VAL A 1 837 ? 2.110 13.736 7.629 1.00 95.44 837 VAL A CA 1
ATOM 6642 C C . VAL A 1 837 ? 1.187 13.971 6.431 1.00 95.44 837 VAL A C 1
ATOM 6644 O O . VAL A 1 837 ? 0.754 13.051 5.734 1.00 95.44 837 VAL A O 1
ATOM 6647 N N . GLY A 1 838 ? 0.820 15.233 6.220 1.00 90.88 838 GLY A N 1
ATOM 6648 C CA . GLY A 1 838 ? -0.137 15.664 5.201 1.00 90.88 838 GLY A CA 1
ATOM 6649 C C . GLY A 1 838 ? 0.309 16.953 4.531 1.00 90.88 838 GLY A C 1
ATOM 6650 O O . GLY A 1 838 ? 1.460 17.065 4.121 1.00 90.88 838 GLY A O 1
ATOM 6651 N N . THR A 1 839 ? -0.586 17.941 4.428 1.00 85.19 839 THR A N 1
ATOM 6652 C CA . THR A 1 839 ? -0.226 19.290 3.953 1.00 85.19 839 THR A CA 1
ATOM 6653 C C . THR A 1 839 ? 0.888 19.907 4.800 1.00 85.19 839 THR A C 1
ATOM 6655 O O . THR A 1 839 ? 1.778 20.531 4.242 1.00 85.19 839 THR A O 1
ATOM 6658 N N . GLY A 1 840 ? 0.852 19.689 6.117 1.00 88.06 840 GLY A N 1
ATOM 6659 C CA . GLY A 1 840 ? 1.939 19.983 7.055 1.00 88.06 840 GLY A CA 1
ATOM 6660 C C . GLY A 1 840 ? 2.449 18.710 7.736 1.00 88.06 840 GLY A C 1
ATOM 6661 O O . GLY A 1 840 ? 1.982 17.608 7.426 1.00 88.06 840 GLY A O 1
ATOM 6662 N N . THR A 1 841 ? 3.379 18.858 8.677 1.00 93.38 841 THR A N 1
ATOM 6663 C CA . THR A 1 841 ? 3.816 17.761 9.553 1.00 93.38 841 THR A CA 1
ATOM 6664 C C . THR A 1 841 ? 3.910 18.206 11.002 1.00 93.38 841 THR A C 1
ATOM 6666 O O . THR A 1 841 ? 4.492 19.243 11.315 1.00 93.38 841 THR A O 1
ATOM 6669 N N . ASN A 1 842 ? 3.351 17.400 11.900 1.00 94.19 842 ASN A N 1
ATOM 6670 C CA . ASN A 1 842 ? 3.409 17.644 13.335 1.00 94.19 842 ASN A CA 1
ATOM 6671 C C . ASN A 1 842 ? 3.310 16.322 14.111 1.00 94.19 842 ASN A C 1
ATOM 6673 O O . ASN A 1 842 ? 2.861 15.310 13.569 1.00 94.19 842 ASN A O 1
ATOM 6677 N N . ALA A 1 843 ? 3.687 16.335 15.386 1.00 96.62 843 ALA A N 1
ATOM 6678 C CA . ALA A 1 843 ? 3.455 15.225 16.294 1.00 96.62 843 ALA A CA 1
ATOM 6679 C C . ALA A 1 843 ? 3.085 15.688 17.703 1.00 96.62 843 ALA A C 1
ATOM 6681 O O . ALA A 1 843 ? 3.468 16.767 18.158 1.00 96.62 843 ALA A O 1
ATOM 6682 N N . CYS A 1 844 ? 2.396 14.816 18.426 1.00 96.56 844 CYS A N 1
ATOM 6683 C CA . CYS A 1 844 ? 2.219 14.908 19.865 1.00 96.56 844 CYS A CA 1
ATOM 6684 C C . CYS A 1 844 ? 2.532 13.561 20.518 1.00 96.56 844 CYS A C 1
ATOM 6686 O O . CYS A 1 844 ? 2.453 12.510 19.875 1.00 96.56 844 CYS A O 1
ATOM 6688 N N . TYR A 1 845 ? 2.865 13.579 21.803 1.00 97.81 845 TYR A N 1
ATOM 6689 C CA . TYR A 1 845 ? 3.072 12.357 22.576 1.00 97.81 845 TYR A CA 1
ATOM 6690 C C . TYR A 1 845 ? 2.749 12.564 24.055 1.00 97.81 845 TYR A C 1
ATOM 6692 O O . TYR A 1 845 ? 2.656 13.695 24.529 1.00 97.81 845 TYR A O 1
ATOM 6700 N N . MET A 1 846 ? 2.562 11.464 24.784 1.00 95.88 846 MET A N 1
ATOM 6701 C CA . MET A 1 846 ? 2.378 11.486 26.237 1.00 95.88 846 MET A CA 1
ATOM 6702 C C . MET A 1 846 ? 3.727 11.677 26.947 1.00 95.88 846 MET A C 1
ATOM 6704 O O . MET A 1 846 ? 4.544 10.755 26.976 1.00 95.88 846 MET A O 1
ATOM 6708 N N . GLU A 1 847 ? 3.937 12.853 27.534 1.00 95.38 847 GLU A N 1
ATOM 6709 C CA . GLU A 1 847 ? 5.124 13.225 28.309 1.00 95.38 847 GLU A CA 1
ATOM 6710 C C . GLU A 1 847 ? 4.862 13.101 29.817 1.00 95.38 847 GLU A C 1
ATOM 6712 O O . GLU A 1 847 ? 3.726 13.198 30.277 1.00 95.38 847 GLU A O 1
ATOM 6717 N N . SER A 1 848 ? 5.924 12.898 30.590 1.00 91.69 848 SER A N 1
ATOM 6718 C CA . SER A 1 848 ? 5.915 12.935 32.049 1.00 91.69 848 SER A CA 1
ATOM 6719 C C . SER A 1 848 ? 5.747 14.372 32.556 1.00 91.69 848 SER A C 1
ATOM 6721 O O . SER A 1 848 ? 6.519 15.258 32.190 1.00 91.69 848 SER A O 1
ATOM 6723 N N . VAL A 1 849 ? 4.777 14.613 33.439 1.00 89.50 849 VAL A N 1
ATOM 6724 C CA . VAL A 1 849 ? 4.490 15.941 34.014 1.00 89.50 849 VAL A CA 1
ATOM 6725 C C . VAL A 1 849 ? 5.730 16.608 34.635 1.00 89.50 849 VAL A C 1
ATOM 6727 O O . VAL A 1 849 ? 5.952 17.780 34.336 1.00 89.50 849 VAL A O 1
ATOM 6730 N N . PRO A 1 850 ? 6.590 15.911 35.412 1.00 88.44 850 PRO A N 1
ATOM 6731 C CA . PRO A 1 850 ? 7.851 16.472 35.905 1.00 88.44 850 PRO A CA 1
ATOM 6732 C C . PRO A 1 850 ? 8.778 17.070 34.838 1.00 88.44 850 PRO A C 1
ATOM 6734 O O . PRO A 1 850 ? 9.567 17.951 35.162 1.00 88.44 850 PRO A O 1
ATOM 6737 N N . ASN A 1 851 ? 8.701 16.607 33.587 1.00 91.38 851 ASN A N 1
ATOM 6738 C CA . ASN A 1 851 ? 9.524 17.130 32.497 1.00 91.38 851 ASN A CA 1
ATOM 6739 C C . ASN A 1 851 ? 8.909 18.377 31.841 1.00 91.38 851 ASN A C 1
ATOM 6741 O O . ASN A 1 851 ? 9.628 19.134 31.199 1.00 91.38 851 ASN A O 1
ATOM 6745 N N . ALA A 1 852 ? 7.595 18.591 31.961 1.00 90.44 852 ALA A N 1
ATOM 6746 C CA . ALA A 1 852 ? 6.866 19.663 31.288 1.00 90.44 852 ALA A CA 1
ATOM 6747 C C . ALA A 1 852 ? 6.737 20.906 32.189 1.00 90.44 852 ALA A C 1
ATOM 6749 O O . ALA A 1 852 ? 5.661 21.214 32.688 1.00 90.44 852 ALA A O 1
ATOM 6750 N N . GLU A 1 853 ? 7.819 21.662 32.389 1.00 90.25 853 GLU A N 1
ATOM 6751 C CA . GLU A 1 853 ? 7.875 22.789 33.347 1.00 90.25 853 GLU A CA 1
ATOM 6752 C C . GLU A 1 853 ? 6.914 23.960 33.041 1.00 90.25 853 GLU A C 1
ATOM 6754 O O . GLU A 1 853 ? 6.652 24.819 33.896 1.00 90.25 853 GLU A O 1
ATOM 6759 N N . LEU A 1 854 ? 6.406 24.028 31.808 1.00 85.50 854 LEU A N 1
ATOM 6760 C CA . LEU A 1 854 ? 5.378 24.982 31.375 1.00 85.50 854 LEU A CA 1
ATOM 6761 C C . LEU A 1 854 ? 3.962 24.563 31.776 1.00 85.50 854 LEU A C 1
ATOM 6763 O O . LEU A 1 854 ? 3.039 25.372 31.697 1.00 85.50 854 LEU A O 1
ATOM 6767 N N . PHE A 1 855 ? 3.779 23.310 32.184 1.00 84.31 855 PHE A N 1
ATOM 6768 C CA . PHE A 1 855 ? 2.506 22.810 32.663 1.00 84.31 855 PHE A CA 1
ATOM 6769 C C . PHE A 1 855 ? 2.235 23.381 34.059 1.00 84.31 855 PHE A C 1
ATOM 6771 O O . PHE A 1 855 ? 2.883 23.022 35.041 1.00 84.31 855 PHE A O 1
ATOM 6778 N N . ALA A 1 856 ? 1.290 24.313 34.136 1.00 70.06 856 ALA A N 1
ATOM 6779 C CA . ALA A 1 856 ? 0.795 24.872 35.384 1.00 70.06 856 ALA A CA 1
ATOM 6780 C C . ALA A 1 856 ? -0.580 24.259 35.661 1.00 70.06 856 ALA A C 1
ATOM 6782 O O . ALA A 1 856 ? -1.580 24.721 35.117 1.00 70.06 856 ALA A O 1
ATOM 6783 N N . ASP A 1 857 ? -0.618 23.193 36.457 1.00 64.12 857 ASP A N 1
ATOM 6784 C CA . ASP A 1 857 ? -1.872 22.620 36.945 1.00 64.12 857 ASP A CA 1
ATOM 6785 C C . ASP A 1 857 ? -1.988 22.865 38.448 1.00 64.12 857 ASP A C 1
ATOM 6787 O O . ASP A 1 857 ? -1.081 22.544 39.218 1.00 64.12 857 ASP A O 1
ATOM 6791 N N . GLU A 1 858 ? -3.101 23.472 38.848 1.00 50.34 858 GLU A N 1
ATOM 6792 C CA . GLU A 1 858 ? -3.461 23.729 40.244 1.00 50.34 858 GLU A CA 1
ATOM 6793 C C . GLU A 1 858 ? -4.109 22.493 40.895 1.00 50.34 858 GLU A C 1
ATOM 6795 O O . GLU A 1 858 ? -4.294 22.460 42.113 1.00 50.34 858 GLU A O 1
ATOM 6800 N N . PHE A 1 859 ? -4.415 21.450 40.112 1.00 53.69 859 PHE A N 1
ATOM 6801 C CA . PHE A 1 859 ? -5.094 20.250 40.584 1.00 53.69 859 PHE A CA 1
ATOM 6802 C C . PHE A 1 859 ? -4.170 19.025 40.608 1.00 53.69 859 PHE A C 1
ATOM 6804 O O . PHE A 1 859 ? -3.511 18.660 39.631 1.00 53.69 859 PHE A O 1
ATOM 6811 N N . ALA A 1 860 ? -4.165 18.333 41.751 1.00 50.03 860 ALA A N 1
ATOM 6812 C CA . ALA A 1 860 ? -3.510 17.043 41.941 1.00 50.03 860 ALA A CA 1
ATOM 6813 C C . ALA A 1 860 ? -4.263 15.943 41.168 1.00 50.03 860 ALA A C 1
ATOM 6815 O O . ALA A 1 860 ? -5.015 15.154 41.745 1.00 50.03 860 ALA A O 1
ATOM 6816 N N . ALA A 1 861 ? -4.127 15.921 39.841 1.00 55.97 861 ALA A N 1
ATOM 6817 C CA . ALA A 1 861 ? -4.730 14.875 39.026 1.00 55.97 861 ALA A CA 1
ATOM 6818 C C . ALA A 1 861 ? -3.971 13.536 39.200 1.00 55.97 861 ALA A C 1
ATOM 6820 O O . ALA A 1 861 ? -2.764 13.534 39.444 1.00 55.97 861 ALA A O 1
ATOM 6821 N N . PRO A 1 862 ? -4.656 12.388 39.056 1.00 55.16 862 PRO A N 1
ATOM 6822 C CA . PRO A 1 862 ? -4.135 11.067 39.421 1.00 55.16 862 PRO A CA 1
ATOM 6823 C C . PRO A 1 862 ? -3.128 10.446 38.435 1.00 55.16 862 PRO A C 1
ATOM 6825 O O . PRO A 1 862 ? -2.695 9.320 38.670 1.00 55.16 862 PRO A O 1
ATOM 6828 N N . THR A 1 863 ? -2.786 11.112 37.326 1.00 64.75 863 THR A N 1
ATOM 6829 C CA . THR A 1 863 ? -1.869 10.582 36.302 1.00 64.75 863 THR A CA 1
ATOM 6830 C C . THR A 1 863 ? -0.597 11.421 36.193 1.00 64.75 863 THR A C 1
ATOM 6832 O O . THR A 1 863 ? -0.652 12.649 36.128 1.00 64.75 863 THR A O 1
ATOM 6835 N N . ASP A 1 864 ? 0.554 10.753 36.093 1.00 77.62 864 ASP A N 1
ATOM 6836 C CA . ASP A 1 864 ? 1.872 11.396 35.954 1.00 77.62 864 ASP A CA 1
ATOM 6837 C C . ASP A 1 864 ? 2.158 11.914 34.528 1.00 77.62 864 ASP A C 1
ATOM 6839 O O . ASP A 1 864 ? 3.271 12.350 34.245 1.00 77.62 864 ASP A O 1
ATOM 6843 N N . GLY A 1 865 ? 1.182 11.856 33.611 1.00 88.69 865 GLY A N 1
ATOM 6844 C CA . GLY A 1 865 ? 1.358 12.170 32.191 1.00 88.69 865 GLY A CA 1
ATOM 6845 C C . GLY A 1 865 ? 0.521 13.349 31.686 1.00 88.69 865 GLY A C 1
ATOM 6846 O O . GLY A 1 865 ? -0.575 13.609 32.184 1.00 88.69 865 GLY A O 1
ATOM 6847 N N . VAL A 1 866 ? 1.030 14.039 30.664 1.00 92.06 866 VAL A N 1
ATOM 6848 C CA . VAL A 1 866 ? 0.325 15.063 29.882 1.00 92.06 866 VAL A CA 1
ATOM 6849 C C . VAL A 1 866 ? 0.701 14.937 28.406 1.00 92.06 866 VAL A C 1
ATOM 6851 O O . VAL A 1 866 ? 1.868 14.749 28.065 1.00 92.06 866 VAL A O 1
ATOM 6854 N N . ILE A 1 867 ? -0.276 15.038 27.504 1.00 94.25 867 ILE A N 1
ATOM 6855 C CA . ILE A 1 867 ? 0.017 15.082 26.069 1.00 94.25 867 ILE A CA 1
ATOM 6856 C C . ILE A 1 867 ? 0.668 16.427 25.738 1.00 94.25 867 ILE A C 1
ATOM 6858 O O . ILE A 1 867 ? 0.109 17.491 26.022 1.00 94.25 867 ILE A O 1
ATOM 6862 N N . VAL A 1 868 ? 1.831 16.376 25.099 1.00 94.62 868 VAL A N 1
ATOM 6863 C CA . VAL A 1 868 ? 2.567 17.537 24.599 1.00 94.62 868 VAL A CA 1
ATOM 6864 C C . VAL A 1 868 ? 2.466 17.570 23.081 1.00 94.62 868 VAL A C 1
ATOM 6866 O O . VAL A 1 868 ? 2.804 16.596 22.410 1.00 94.62 868 VAL A O 1
ATOM 6869 N N . ASN A 1 869 ? 2.002 18.695 22.543 1.00 94.00 869 ASN A N 1
ATOM 6870 C CA . ASN A 1 869 ? 2.059 19.003 21.121 1.00 94.00 869 ASN A CA 1
ATOM 6871 C C . ASN A 1 869 ? 3.444 19.577 20.800 1.00 94.00 869 ASN A C 1
ATOM 6873 O O . ASN A 1 869 ? 3.820 20.625 21.324 1.00 94.00 869 ASN A O 1
ATOM 6877 N N . THR A 1 870 ? 4.216 18.887 19.963 1.00 95.25 870 THR A N 1
ATOM 6878 C CA . THR A 1 870 ? 5.615 19.255 19.719 1.00 95.25 870 THR A CA 1
ATOM 6879 C C . THR A 1 870 ? 5.741 20.537 18.901 1.00 95.25 870 THR A C 1
ATOM 6881 O O . THR A 1 870 ? 6.634 21.338 19.175 1.00 95.25 870 THR A O 1
ATOM 6884 N N . GLU A 1 871 ? 4.844 20.750 17.929 1.00 91.38 871 GLU A N 1
ATOM 6885 C CA . GLU A 1 871 ? 5.016 21.738 16.855 1.00 91.38 871 GLU A CA 1
ATOM 6886 C C . GLU A 1 871 ? 6.401 21.601 16.190 1.00 91.38 871 GLU A C 1
ATOM 6888 O O . GLU A 1 871 ? 7.091 22.583 15.908 1.00 91.38 871 GLU A O 1
ATOM 6893 N N . TRP A 1 872 ? 6.833 20.354 15.943 1.00 96.00 872 TRP A N 1
ATOM 6894 C CA . TRP A 1 872 ? 8.180 20.038 15.446 1.00 96.00 872 TRP A CA 1
ATOM 6895 C C . TRP A 1 872 ? 8.491 20.590 14.049 1.00 96.00 872 TRP A C 1
ATOM 6897 O O . TRP A 1 872 ? 9.628 20.510 13.596 1.00 96.00 872 TRP A O 1
ATOM 6907 N N . GLY A 1 873 ? 7.506 21.171 13.355 1.00 93.38 873 GLY A N 1
ATOM 6908 C CA . GLY A 1 873 ? 7.683 21.718 12.013 1.00 93.38 873 GLY A CA 1
ATOM 6909 C C . GLY A 1 873 ? 8.702 22.858 11.979 1.00 93.38 873 GLY A C 1
ATOM 6910 O O . GLY A 1 873 ? 9.373 23.035 10.965 1.00 93.38 873 GLY A O 1
ATOM 6911 N N . ALA A 1 874 ? 8.863 23.571 13.100 1.00 92.44 874 ALA A N 1
ATOM 6912 C CA . ALA A 1 874 ? 9.838 24.646 13.300 1.00 92.44 874 ALA A CA 1
ATOM 6913 C C . ALA A 1 874 ? 11.262 24.158 13.629 1.00 92.44 874 ALA A C 1
ATOM 6915 O O . ALA A 1 874 ? 12.175 24.972 13.781 1.00 92.44 874 ALA A O 1
ATOM 6916 N N . PHE A 1 875 ? 11.481 22.845 13.759 1.00 97.50 875 PHE A N 1
ATOM 6917 C CA . PHE A 1 875 ? 12.814 22.305 14.001 1.00 97.50 875 PHE A CA 1
ATOM 6918 C C . PHE A 1 875 ? 13.782 22.750 12.891 1.00 97.50 875 PHE A C 1
ATOM 6920 O O . PHE A 1 875 ? 13.460 22.730 11.703 1.00 97.50 875 PHE A O 1
ATOM 6927 N N . GLY A 1 876 ? 14.970 23.211 13.278 1.00 96.38 876 GLY A N 1
ATOM 6928 C CA . GLY A 1 876 ? 15.954 23.740 12.336 1.00 96.38 876 GLY A CA 1
ATOM 6929 C C . GLY A 1 876 ? 15.832 25.232 12.034 1.00 96.38 876 GLY A C 1
ATOM 6930 O O . GLY A 1 876 ? 16.771 25.763 11.452 1.00 96.38 876 GLY A O 1
ATOM 6931 N N . ASP A 1 877 ? 14.772 25.935 12.465 1.00 95.06 877 ASP A N 1
ATOM 6932 C CA . ASP A 1 877 ? 14.613 27.395 12.272 1.00 95.06 877 ASP A CA 1
ATOM 6933 C C . ASP A 1 877 ? 15.787 28.218 12.849 1.00 95.06 877 ASP A C 1
ATOM 6935 O O . ASP A 1 877 ? 16.034 29.348 12.431 1.00 95.06 877 ASP A O 1
ATOM 6939 N N . ASN A 1 878 ? 16.528 27.653 13.805 1.00 94.75 878 ASN A N 1
ATOM 6940 C CA . ASN A 1 878 ? 17.737 28.220 14.409 1.00 94.75 878 ASN A CA 1
ATOM 6941 C C . ASN A 1 878 ? 19.052 27.796 13.713 1.00 94.75 878 ASN A C 1
ATOM 6943 O O . ASN A 1 878 ? 20.129 28.088 14.230 1.00 94.75 878 ASN A O 1
ATOM 6947 N N . GLY A 1 879 ? 18.983 27.107 12.570 1.00 95.88 879 GLY A N 1
ATOM 6948 C CA . GLY A 1 879 ? 20.134 26.682 11.761 1.00 95.88 879 GLY A CA 1
ATOM 6949 C C . GLY A 1 879 ? 20.711 25.306 12.112 1.00 95.88 879 GLY A C 1
ATOM 6950 O O . GLY A 1 879 ? 21.634 24.833 11.451 1.00 95.88 879 GLY A O 1
ATOM 6951 N N . VAL A 1 880 ? 20.176 24.594 13.114 1.00 96.62 880 VAL A N 1
ATOM 6952 C CA . VAL A 1 880 ? 20.751 23.291 13.525 1.00 96.62 880 VAL A CA 1
ATOM 6953 C C . VAL A 1 880 ? 20.624 22.195 12.459 1.00 96.62 880 VAL A C 1
ATOM 6955 O O . VAL A 1 880 ? 21.354 21.207 12.519 1.00 96.62 880 VAL A O 1
ATOM 6958 N N . LEU A 1 881 ? 19.744 22.373 11.467 1.00 96.88 881 LEU A N 1
ATOM 6959 C CA . LEU A 1 881 ? 19.538 21.446 10.348 1.00 96.88 881 LEU A CA 1
ATOM 6960 C C . LEU A 1 881 ? 20.253 21.850 9.051 1.00 96.88 881 LEU A C 1
ATOM 6962 O O . LEU A 1 881 ? 20.070 21.190 8.031 1.00 96.88 881 LEU A O 1
ATOM 6966 N N . ASP A 1 882 ? 21.101 22.880 9.064 1.00 96.12 882 ASP A N 1
ATOM 6967 C CA . ASP A 1 882 ? 21.763 23.363 7.842 1.00 96.12 882 ASP A CA 1
ATOM 6968 C C . ASP A 1 882 ? 22.652 22.297 7.172 1.00 96.12 882 ASP A C 1
ATOM 6970 O O . ASP A 1 882 ? 22.876 22.342 5.972 1.00 96.12 882 ASP A O 1
ATOM 6974 N N . PHE A 1 883 ? 23.101 21.281 7.916 1.00 96.06 883 PHE A N 1
ATOM 6975 C CA . PHE A 1 883 ? 23.924 20.185 7.387 1.00 96.06 883 PHE A CA 1
ATOM 6976 C C . PHE A 1 883 ? 23.158 19.128 6.565 1.00 96.06 883 PHE A C 1
ATOM 6978 O O . PHE A 1 883 ? 23.801 18.272 5.957 1.00 96.06 883 PHE A O 1
ATOM 6985 N N . VAL A 1 884 ? 21.818 19.132 6.591 1.00 96.00 884 VAL A N 1
ATOM 6986 C CA . VAL A 1 884 ? 20.962 18.252 5.760 1.00 96.00 884 VAL A CA 1
ATOM 6987 C C . VAL A 1 884 ? 20.142 19.024 4.728 1.00 96.00 884 VAL A C 1
ATOM 6989 O O . VAL A 1 884 ? 19.470 18.409 3.899 1.00 96.00 884 VAL A O 1
ATOM 6992 N N . ARG A 1 885 ? 20.176 20.359 4.785 1.00 95.62 885 ARG A N 1
ATOM 6993 C CA . ARG A 1 885 ? 19.525 21.234 3.812 1.00 95.62 885 ARG A CA 1
ATOM 6994 C C . ARG A 1 885 ? 20.399 21.381 2.575 1.00 95.62 885 ARG A C 1
ATOM 6996 O O . ARG A 1 885 ? 21.621 21.432 2.664 1.00 95.62 885 ARG A O 1
ATOM 7003 N N . THR A 1 886 ? 19.738 21.466 1.432 1.00 96.38 886 THR A N 1
ATOM 7004 C CA . THR A 1 886 ? 20.350 21.690 0.121 1.00 96.38 886 THR A CA 1
ATOM 7005 C C . THR A 1 886 ? 20.020 23.087 -0.397 1.00 96.38 886 THR A C 1
ATOM 7007 O O . THR A 1 886 ? 19.093 23.740 0.091 1.00 96.38 886 THR A O 1
ATOM 7010 N N . ASP A 1 887 ? 20.704 23.517 -1.457 1.00 95.38 887 ASP A N 1
ATOM 7011 C CA . ASP A 1 887 ? 20.399 24.781 -2.141 1.00 95.38 887 ASP A CA 1
ATOM 7012 C C . ASP A 1 887 ? 18.936 24.843 -2.635 1.00 95.38 887 ASP A C 1
ATOM 7014 O O . ASP A 1 887 ? 18.336 25.919 -2.696 1.00 95.38 887 ASP A O 1
ATOM 7018 N N . TRP A 1 888 ? 18.327 23.694 -2.952 1.00 96.38 888 TRP A N 1
ATOM 7019 C CA . TRP A 1 888 ? 16.912 23.620 -3.332 1.00 96.38 888 TRP A CA 1
ATOM 7020 C C . TRP A 1 888 ? 15.981 23.844 -2.140 1.00 96.38 888 TRP A C 1
ATOM 7022 O O . TRP A 1 888 ? 14.985 24.553 -2.272 1.00 96.38 888 TRP A O 1
ATOM 7032 N N . ASP A 1 889 ? 16.317 23.316 -0.959 1.00 96.69 889 ASP A N 1
ATOM 7033 C CA . ASP A 1 889 ? 15.557 23.594 0.267 1.00 96.69 889 ASP A CA 1
ATOM 7034 C C . ASP A 1 889 ? 15.589 25.097 0.595 1.00 96.69 889 ASP A C 1
ATOM 7036 O O . ASP A 1 889 ? 14.583 25.683 1.008 1.00 96.69 889 ASP A O 1
ATOM 7040 N N . ASP A 1 890 ? 16.728 25.744 0.343 1.00 94.75 890 ASP A N 1
ATOM 7041 C CA . ASP A 1 890 ? 16.921 27.183 0.519 1.00 94.75 890 ASP A CA 1
ATOM 7042 C C . ASP A 1 890 ? 16.134 28.015 -0.499 1.00 94.75 890 ASP A C 1
ATOM 7044 O O . ASP A 1 890 ? 15.562 29.050 -0.130 1.00 94.75 890 ASP A O 1
ATOM 7048 N N . GLU A 1 891 ? 16.044 27.557 -1.753 1.00 94.00 891 GLU A N 1
ATOM 7049 C CA . GLU A 1 891 ? 15.179 28.144 -2.782 1.00 94.00 891 GLU A CA 1
ATOM 7050 C C . GLU A 1 891 ? 13.710 28.077 -2.337 1.00 94.00 891 GLU A C 1
ATOM 7052 O O . GLU A 1 891 ? 13.044 29.114 -2.233 1.00 94.00 891 GLU A O 1
ATOM 7057 N N . VAL A 1 892 ? 13.219 26.882 -1.984 1.00 94.69 892 VAL A N 1
ATOM 7058 C CA . VAL A 1 892 ? 11.835 26.672 -1.526 1.00 94.69 892 VAL A CA 1
ATOM 7059 C C . VAL A 1 892 ? 11.531 27.523 -0.292 1.00 94.69 892 VAL A C 1
ATOM 7061 O O . VAL A 1 892 ? 10.489 28.178 -0.218 1.00 94.69 892 VAL A O 1
ATOM 7064 N N . ASN A 1 893 ? 12.452 27.590 0.670 1.00 92.81 893 ASN A N 1
ATOM 7065 C CA . ASN A 1 893 ? 12.297 28.435 1.847 1.00 92.81 893 ASN A CA 1
ATOM 7066 C C . ASN A 1 893 ? 12.272 29.933 1.496 1.00 92.81 893 ASN A C 1
ATOM 7068 O O . ASN A 1 893 ? 11.458 30.678 2.043 1.00 92.81 893 ASN A O 1
ATOM 7072 N N . THR A 1 894 ? 13.129 30.383 0.579 1.00 92.19 894 THR A N 1
ATOM 7073 C CA . THR A 1 894 ? 13.233 31.795 0.185 1.00 92.19 894 THR A CA 1
ATOM 7074 C C . THR A 1 894 ? 11.960 32.316 -0.468 1.00 92.19 894 THR A C 1
ATOM 7076 O O . THR A 1 894 ? 11.579 33.455 -0.195 1.00 92.19 894 THR A O 1
ATOM 7079 N N . TYR A 1 895 ? 11.301 31.494 -1.288 1.00 85.31 895 TYR A N 1
ATOM 7080 C CA . TYR A 1 895 ? 10.075 31.866 -2.002 1.00 85.31 895 TYR A CA 1
ATOM 7081 C C . TYR A 1 895 ? 8.781 31.477 -1.276 1.00 85.31 895 TYR A C 1
ATOM 7083 O O . TYR A 1 895 ? 7.690 31.810 -1.736 1.00 85.31 895 TYR A O 1
ATOM 7091 N N . SER A 1 896 ? 8.878 30.814 -0.123 1.00 83.50 896 SER A N 1
ATOM 7092 C CA . SER A 1 896 ? 7.718 30.529 0.724 1.00 83.50 896 SER A CA 1
ATOM 7093 C C . SER A 1 896 ? 7.180 31.782 1.432 1.00 83.50 896 SER A C 1
ATOM 7095 O O . SER A 1 896 ? 7.920 32.716 1.740 1.00 83.50 896 SER A O 1
ATOM 7097 N N . LEU A 1 897 ? 5.887 31.766 1.776 1.00 77.44 897 LEU A N 1
ATOM 7098 C CA . LEU A 1 897 ? 5.233 32.844 2.536 1.00 77.44 897 LEU A CA 1
ATOM 7099 C C . LEU A 1 897 ? 5.868 33.078 3.918 1.00 77.44 897 LEU A C 1
ATOM 7101 O O . LEU A 1 897 ? 5.885 34.198 4.419 1.00 77.44 897 LEU A O 1
ATOM 7105 N N . ASN A 1 898 ? 6.392 32.020 4.533 1.00 77.38 898 ASN A N 1
ATOM 7106 C CA . ASN A 1 898 ? 6.974 32.003 5.870 1.00 77.38 898 ASN A CA 1
ATOM 7107 C C . ASN A 1 898 ? 8.492 31.765 5.799 1.00 77.38 898 ASN A C 1
ATOM 7109 O O . ASN A 1 898 ? 9.012 30.786 6.340 1.00 77.38 898 ASN A O 1
ATOM 7113 N N . LYS A 1 899 ? 9.208 32.646 5.091 1.00 88.56 899 LYS A N 1
ATOM 7114 C CA . LYS A 1 899 ? 10.667 32.568 4.925 1.00 88.56 899 LYS A CA 1
ATOM 7115 C C . LYS A 1 899 ? 11.392 32.477 6.274 1.00 88.56 899 LYS A C 1
ATOM 7117 O O . LYS A 1 899 ? 11.158 33.284 7.170 1.00 88.56 899 LYS A O 1
ATOM 7122 N N . GLY A 1 900 ? 12.304 31.510 6.385 1.00 88.88 900 GLY A N 1
ATOM 7123 C CA . GLY A 1 900 ? 13.100 31.263 7.593 1.00 88.88 900 GLY A CA 1
ATOM 7124 C C . GLY A 1 900 ? 12.327 30.596 8.733 1.00 88.88 900 GLY A C 1
ATOM 7125 O O . GLY A 1 900 ? 12.827 30.563 9.850 1.00 88.88 900 GLY A O 1
ATOM 7126 N N . ARG A 1 901 ? 11.112 30.107 8.463 1.00 88.88 901 ARG A N 1
ATOM 7127 C CA . ARG A 1 901 ? 10.263 29.396 9.421 1.00 88.88 901 ARG A CA 1
ATOM 7128 C C . ARG A 1 901 ? 9.835 28.041 8.886 1.00 88.88 901 ARG A C 1
ATOM 7130 O O . ARG A 1 901 ? 9.754 27.874 7.668 1.00 88.88 901 ARG A O 1
ATOM 7137 N N . GLN A 1 902 ? 9.456 27.137 9.785 1.00 89.31 902 GLN A N 1
ATOM 7138 C CA . GLN A 1 902 ? 8.927 25.809 9.457 1.00 89.31 902 GLN A CA 1
ATOM 7139 C C . GLN A 1 902 ? 9.898 24.977 8.600 1.00 89.31 902 GLN A C 1
ATOM 7141 O O . GLN A 1 902 ? 9.485 24.302 7.654 1.00 89.31 902 GLN A O 1
ATOM 7146 N N . LEU A 1 903 ? 11.204 25.080 8.862 1.00 95.44 903 LEU A N 1
ATOM 7147 C CA . LEU A 1 903 ? 12.215 24.486 7.984 1.00 95.44 903 LEU A CA 1
ATOM 7148 C C . LEU A 1 903 ? 12.136 22.955 7.925 1.00 95.44 903 LEU A C 1
ATOM 7150 O O . LEU A 1 903 ? 12.242 22.389 6.837 1.00 95.44 903 LEU A O 1
ATOM 7154 N N . PHE A 1 904 ? 11.875 22.278 9.045 1.00 97.50 904 PHE A N 1
ATOM 7155 C CA . PHE A 1 904 ? 11.673 20.827 9.053 1.00 97.50 904 PHE A CA 1
ATOM 7156 C C . PHE A 1 904 ? 10.414 20.413 8.286 1.00 97.50 904 PHE A C 1
ATOM 7158 O O . PHE A 1 904 ? 10.440 19.474 7.491 1.00 97.50 904 PHE A O 1
ATOM 7165 N N . GLU A 1 905 ? 9.319 21.159 8.449 1.00 95.12 905 GLU A N 1
ATOM 7166 C CA . GLU A 1 905 ? 8.072 20.894 7.728 1.00 95.12 905 GLU A CA 1
ATOM 7167 C C . GLU A 1 905 ? 8.214 21.056 6.208 1.00 95.12 905 GLU A C 1
ATOM 7169 O O . GLU A 1 905 ? 7.631 20.270 5.452 1.00 95.12 905 GLU A O 1
ATOM 7174 N N . LYS A 1 906 ? 9.027 22.014 5.750 1.00 95.31 906 LYS A N 1
ATOM 7175 C CA . LYS A 1 906 ? 9.315 22.230 4.323 1.00 95.31 906 LYS A CA 1
ATOM 7176 C C . LYS A 1 906 ? 10.067 21.077 3.666 1.00 95.31 906 LYS A C 1
ATOM 7178 O O . LYS A 1 906 ? 9.885 20.849 2.475 1.00 95.31 906 LYS A O 1
ATOM 7183 N N . MET A 1 907 ? 10.855 20.323 4.428 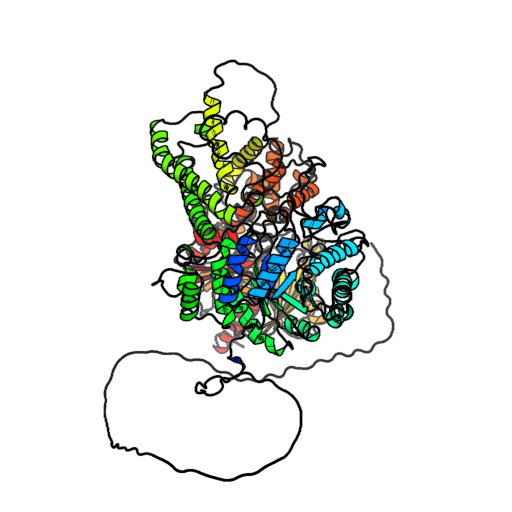1.00 97.44 907 MET A N 1
ATOM 7184 C CA . MET A 1 907 ? 11.591 19.166 3.907 1.00 97.44 907 MET A CA 1
ATOM 7185 C C . MET A 1 907 ? 10.750 17.881 3.833 1.00 97.44 907 MET A C 1
ATOM 7187 O O . MET A 1 907 ? 11.196 16.910 3.223 1.00 97.44 907 MET A O 1
ATOM 7191 N N . ILE A 1 908 ? 9.558 17.853 4.449 1.00 97.19 908 ILE A N 1
ATOM 7192 C CA . ILE A 1 908 ? 8.771 16.621 4.657 1.00 97.19 908 ILE A CA 1
ATOM 7193 C C . ILE A 1 908 ? 7.370 16.701 4.047 1.00 97.19 908 ILE A C 1
ATOM 7195 O O . ILE A 1 908 ? 6.898 15.751 3.424 1.00 97.19 908 ILE A O 1
ATOM 7199 N N . SER A 1 909 ? 6.659 17.798 4.288 1.00 93.56 909 SER A N 1
ATOM 7200 C CA . SER A 1 909 ? 5.211 17.838 4.099 1.00 93.56 909 SER A CA 1
ATOM 7201 C C . SER A 1 909 ? 4.781 17.940 2.634 1.00 93.56 909 SER A C 1
ATOM 7203 O O . SER A 1 909 ? 5.488 18.442 1.757 1.00 93.56 909 SER A O 1
ATOM 7205 N N . GLY A 1 910 ? 3.553 17.501 2.366 1.00 90.50 910 GLY A N 1
ATOM 7206 C CA . GLY A 1 910 ? 2.955 17.490 1.037 1.00 90.50 910 GLY A CA 1
ATOM 7207 C C . GLY A 1 910 ? 2.764 18.880 0.428 1.00 90.50 910 GLY A C 1
ATOM 7208 O O . GLY A 1 910 ? 2.668 18.978 -0.792 1.00 90.50 910 GLY A O 1
ATOM 7209 N N . MET A 1 911 ? 2.741 19.959 1.222 1.00 88.06 911 MET A N 1
ATOM 7210 C CA . MET A 1 911 ? 2.699 21.326 0.684 1.00 88.06 911 MET A CA 1
ATOM 7211 C C . MET A 1 911 ? 3.969 21.685 -0.097 1.00 88.06 911 MET A C 1
ATOM 7213 O O . MET A 1 911 ? 3.890 22.411 -1.087 1.00 88.06 911 MET A O 1
ATOM 7217 N N . TYR A 1 912 ? 5.124 21.166 0.326 1.00 93.69 912 TYR A N 1
ATOM 7218 C CA . TYR A 1 912 ? 6.428 21.535 -0.231 1.00 93.69 912 TYR A CA 1
ATOM 7219 C C . TYR A 1 912 ? 7.082 20.408 -1.036 1.00 93.69 912 TYR A C 1
ATOM 7221 O O . TYR A 1 912 ? 7.927 20.690 -1.875 1.00 93.69 912 TYR A O 1
ATOM 7229 N N . MET A 1 913 ? 6.652 19.154 -0.864 1.00 96.00 913 MET A N 1
ATOM 7230 C CA . MET A 1 913 ? 7.199 17.992 -1.576 1.00 96.00 913 MET A CA 1
ATOM 7231 C C . MET A 1 913 ? 7.215 18.167 -3.105 1.00 96.00 913 MET A C 1
ATOM 7233 O O . MET A 1 913 ? 8.245 17.964 -3.744 1.00 96.00 913 MET A O 1
ATOM 7237 N N . GLY A 1 914 ? 6.092 18.590 -3.696 1.00 96.19 914 GLY A N 1
ATOM 7238 C CA . GLY A 1 914 ? 6.020 18.848 -5.137 1.00 96.19 914 GLY A CA 1
ATOM 7239 C C . GLY A 1 914 ? 6.870 20.046 -5.573 1.00 96.19 914 GLY A C 1
ATOM 7240 O O . GLY A 1 914 ? 7.515 20.004 -6.618 1.00 96.19 914 GLY A O 1
ATOM 7241 N N . GLU A 1 915 ? 6.952 21.082 -4.736 1.00 95.81 915 GLU A N 1
ATOM 7242 C CA . GLU A 1 915 ? 7.760 22.273 -5.012 1.00 95.81 915 GLU A CA 1
ATOM 7243 C C . GLU A 1 915 ? 9.267 21.983 -4.943 1.00 95.81 915 GLU A C 1
ATOM 7245 O O . GLU A 1 915 ? 10.029 22.510 -5.752 1.00 95.81 915 GLU A O 1
ATOM 7250 N N . MET A 1 916 ? 9.688 21.076 -4.058 1.00 97.44 916 MET A N 1
ATOM 7251 C CA . MET A 1 916 ? 11.055 20.552 -4.013 1.00 97.44 916 MET A CA 1
ATOM 7252 C C . MET A 1 916 ? 11.414 19.827 -5.313 1.00 97.44 916 MET A C 1
ATOM 7254 O O . MET A 1 916 ? 12.441 20.118 -5.927 1.00 97.44 916 MET A O 1
ATOM 7258 N N . VAL A 1 917 ? 10.537 18.935 -5.790 1.00 98.06 917 VAL A N 1
ATOM 7259 C CA . VAL A 1 917 ? 10.725 18.257 -7.084 1.00 98.06 917 VAL A CA 1
ATOM 7260 C C . VAL A 1 917 ? 10.794 19.279 -8.221 1.00 98.06 917 VAL A C 1
ATOM 7262 O O . VAL A 1 917 ? 11.701 19.211 -9.051 1.00 98.06 917 VAL A O 1
ATOM 7265 N N . ARG A 1 918 ? 9.897 20.274 -8.241 1.00 97.75 918 ARG A N 1
ATOM 7266 C CA . ARG A 1 918 ? 9.910 21.349 -9.243 1.00 97.75 918 ARG A CA 1
ATOM 7267 C C . ARG A 1 918 ? 11.225 22.122 -9.239 1.00 97.75 918 ARG A C 1
ATOM 7269 O O . ARG A 1 918 ? 11.785 22.334 -10.311 1.00 97.75 918 ARG A O 1
ATOM 7276 N N . SER A 1 919 ? 11.704 22.554 -8.071 1.00 97.56 919 SER A N 1
ATOM 7277 C CA . SER A 1 919 ? 12.948 23.322 -7.923 1.00 97.56 919 SER A CA 1
ATOM 7278 C C . SER A 1 919 ? 14.147 22.536 -8.468 1.00 97.56 919 SER A C 1
ATOM 7280 O O . SER A 1 919 ? 14.889 23.059 -9.308 1.00 97.56 919 SER A O 1
ATOM 7282 N N . ILE A 1 920 ? 14.265 21.246 -8.129 1.00 97.75 920 ILE A N 1
ATOM 7283 C CA . ILE A 1 920 ? 15.319 20.370 -8.664 1.00 97.75 920 ILE A CA 1
ATOM 7284 C C . ILE A 1 920 ? 15.203 20.245 -10.183 1.00 97.75 920 ILE A C 1
ATOM 7286 O O . ILE A 1 920 ? 16.167 20.504 -10.907 1.00 97.75 920 ILE A O 1
ATOM 7290 N N . VAL A 1 921 ? 14.023 19.878 -10.688 1.00 97.50 921 VAL A N 1
ATOM 7291 C CA . VAL A 1 921 ? 13.800 19.661 -12.123 1.00 97.50 921 VAL A CA 1
ATOM 7292 C C . VAL A 1 921 ? 14.057 20.950 -12.911 1.00 97.50 921 VAL A C 1
ATOM 7294 O O . VAL A 1 921 ? 14.726 20.917 -13.946 1.00 97.50 921 VAL A O 1
ATOM 7297 N N . ALA A 1 922 ? 13.615 22.104 -12.411 1.00 96.94 922 ALA A N 1
ATOM 7298 C CA . ALA A 1 922 ? 13.871 23.408 -13.015 1.00 96.94 922 ALA A CA 1
ATOM 7299 C C . ALA A 1 922 ? 15.367 23.760 -13.012 1.00 96.94 922 ALA A C 1
ATOM 7301 O O . ALA A 1 922 ? 15.883 24.232 -14.027 1.00 96.94 922 ALA A O 1
ATOM 7302 N N . SER A 1 923 ? 16.078 23.507 -11.909 1.00 96.56 923 SER A N 1
ATOM 7303 C CA . SER A 1 923 ? 17.523 23.738 -11.805 1.00 96.56 923 SER A CA 1
ATOM 7304 C C . SER A 1 923 ? 18.303 22.876 -12.803 1.00 96.56 923 SER A C 1
ATOM 7306 O O . SER A 1 923 ? 19.078 23.402 -13.604 1.00 96.56 923 SER A O 1
ATOM 7308 N N . LEU A 1 924 ? 18.025 21.571 -12.855 1.00 95.62 924 LEU A N 1
ATOM 7309 C CA . LEU A 1 924 ? 18.669 20.649 -13.795 1.00 95.62 924 LEU A CA 1
ATOM 7310 C C . LEU A 1 924 ? 18.309 20.952 -15.257 1.00 95.62 924 LEU A C 1
ATOM 7312 O O . LEU A 1 924 ? 19.138 20.770 -16.151 1.00 95.62 924 LEU A O 1
ATOM 7316 N N . THR A 1 925 ? 17.108 21.475 -15.510 1.00 96.25 925 THR A N 1
ATOM 7317 C CA . THR A 1 925 ? 16.723 21.983 -16.834 1.00 96.25 925 THR A CA 1
ATOM 7318 C C . THR A 1 925 ? 17.569 23.195 -17.209 1.00 96.25 925 THR A C 1
ATOM 7320 O O . THR A 1 925 ? 18.172 23.201 -18.274 1.00 96.25 925 THR A O 1
ATOM 7323 N N . ARG A 1 926 ? 17.724 24.196 -16.330 1.00 94.12 926 ARG A N 1
ATOM 7324 C CA . ARG A 1 926 ? 18.582 25.372 -16.604 1.00 94.12 926 ARG A CA 1
ATOM 7325 C C . ARG A 1 926 ? 20.042 24.992 -16.871 1.00 94.12 926 ARG A C 1
ATOM 7327 O O . ARG A 1 926 ? 20.707 25.651 -17.664 1.00 94.12 926 ARG A O 1
ATOM 7334 N N . GLN A 1 927 ? 20.525 23.914 -16.255 1.00 92.19 927 GLN A N 1
ATOM 7335 C CA . GLN A 1 927 ? 21.865 23.360 -16.481 1.00 92.19 927 GLN A CA 1
ATOM 7336 C C . GLN A 1 927 ? 21.990 22.549 -17.789 1.00 92.19 927 GLN A C 1
ATOM 7338 O O . GLN A 1 927 ? 23.075 22.070 -18.119 1.00 92.19 927 GLN A O 1
ATOM 7343 N N . GLY A 1 928 ? 20.897 22.366 -18.536 1.00 90.44 928 GLY A N 1
ATOM 7344 C CA . GLY A 1 928 ? 20.852 21.565 -19.761 1.00 90.44 928 GLY A CA 1
ATOM 7345 C C . GLY A 1 928 ? 20.919 20.052 -19.526 1.00 90.44 928 GLY A C 1
ATOM 7346 O O . GLY A 1 928 ? 21.155 19.301 -20.472 1.00 90.44 928 GLY A O 1
ATOM 7347 N N . LEU A 1 929 ? 20.740 19.594 -18.281 1.00 89.88 929 LEU A N 1
ATOM 7348 C CA . LEU A 1 929 ? 20.762 18.175 -17.911 1.00 89.88 929 LEU A CA 1
ATOM 7349 C C . LEU A 1 929 ? 19.408 17.493 -18.123 1.00 89.88 929 LEU A C 1
ATOM 7351 O O . LEU A 1 929 ? 19.388 16.300 -18.413 1.00 89.88 929 LEU A O 1
ATOM 7355 N N . LEU A 1 930 ? 18.307 18.243 -18.029 1.00 93.44 930 LEU A N 1
ATOM 7356 C CA . LEU A 1 930 ? 16.954 17.785 -18.353 1.00 93.44 930 LEU A CA 1
ATOM 7357 C C . LEU A 1 930 ? 16.359 18.583 -19.515 1.00 93.44 930 LEU A C 1
ATOM 7359 O O . LEU A 1 930 ? 16.692 19.752 -19.724 1.00 93.44 930 LEU A O 1
ATOM 7363 N N . PHE A 1 931 ? 15.494 17.920 -20.281 1.00 94.06 931 PHE A N 1
ATOM 7364 C CA . PHE A 1 931 ? 14.688 18.467 -21.379 1.00 94.06 931 PHE A CA 1
ATOM 7365 C C . PHE A 1 931 ? 15.480 19.278 -22.419 1.00 94.06 931 PHE A C 1
ATOM 7367 O O . PHE A 1 931 ? 14.958 20.221 -23.009 1.00 94.06 931 PHE A O 1
ATOM 7374 N N . GLU A 1 932 ? 16.764 18.958 -22.618 1.00 89.06 932 GLU A N 1
ATOM 7375 C CA . GLU A 1 932 ? 17.687 19.718 -23.483 1.00 89.06 932 GLU A CA 1
ATOM 7376 C C . GLU A 1 932 ? 17.783 21.217 -23.132 1.00 89.06 932 GLU A C 1
ATOM 7378 O O . GLU A 1 932 ? 18.086 22.048 -23.988 1.00 89.06 932 GLU A O 1
ATOM 7383 N N . GLY A 1 933 ? 17.478 21.589 -21.887 1.00 91.00 933 GLY A N 1
ATOM 7384 C CA . GLY A 1 933 ? 17.396 22.985 -21.459 1.00 91.00 933 GLY A CA 1
ATOM 7385 C C . GLY A 1 933 ? 16.079 23.698 -21.772 1.00 91.00 933 GLY A C 1
ATOM 7386 O O . GLY A 1 933 ? 15.925 24.870 -21.432 1.00 91.00 933 GLY A O 1
ATOM 7387 N N . LYS A 1 934 ? 15.112 23.013 -22.389 1.00 91.69 934 LYS A N 1
ATOM 7388 C CA . LYS A 1 934 ? 13.806 23.566 -22.769 1.00 91.69 934 LYS A CA 1
ATOM 7389 C C . LYS A 1 934 ? 12.763 23.234 -21.699 1.00 91.69 934 LYS A C 1
ATOM 7391 O O . LYS A 1 934 ? 12.123 22.186 -21.756 1.00 91.69 934 LYS A O 1
ATOM 7396 N N . GLY A 1 935 ? 12.610 24.120 -20.717 1.00 91.56 935 GLY A N 1
ATOM 7397 C CA . GLY A 1 935 ? 11.522 24.047 -19.733 1.00 91.56 935 GLY A CA 1
ATOM 7398 C C . GLY A 1 935 ? 10.209 24.655 -20.240 1.00 91.56 935 GLY A C 1
ATOM 7399 O O . GLY A 1 935 ? 10.131 25.128 -21.373 1.00 91.56 935 GLY A O 1
ATOM 7400 N N . SER A 1 936 ? 9.194 24.684 -19.377 1.00 95.19 936 SER A N 1
ATOM 7401 C CA . SER A 1 936 ? 7.899 25.336 -19.612 1.00 95.19 936 SER A CA 1
ATOM 7402 C C . SER A 1 936 ? 7.670 26.493 -18.634 1.00 95.19 936 SER A C 1
ATOM 7404 O O . SER A 1 936 ? 8.324 26.574 -17.592 1.00 95.19 936 SER A O 1
ATOM 7406 N N . GLU A 1 937 ? 6.715 27.380 -18.931 1.00 94.75 937 GLU A N 1
ATOM 7407 C CA . GLU A 1 937 ? 6.310 28.448 -18.002 1.00 94.75 937 GLU A CA 1
ATOM 7408 C C . GLU A 1 937 ? 5.835 27.871 -16.659 1.00 94.75 937 GLU A C 1
ATOM 7410 O O . GLU A 1 937 ? 6.261 28.333 -15.599 1.00 94.75 937 GLU A O 1
ATOM 7415 N N . LYS A 1 938 ? 5.048 26.785 -16.695 1.00 94.81 938 LYS A N 1
ATOM 7416 C CA . LYS A 1 938 ? 4.609 26.060 -15.495 1.00 94.81 938 LYS A CA 1
ATOM 7417 C C . LYS A 1 938 ? 5.777 25.504 -14.681 1.00 94.81 938 LYS A C 1
ATOM 7419 O O . LYS A 1 938 ? 5.765 25.619 -13.462 1.00 94.81 938 LYS A O 1
ATOM 7424 N N . LEU A 1 939 ? 6.807 24.936 -15.316 1.00 96.44 939 LEU A N 1
ATOM 7425 C CA . LEU A 1 939 ? 7.980 24.410 -14.602 1.00 96.44 939 LEU A CA 1
ATOM 7426 C C . LEU A 1 939 ? 8.723 25.505 -13.823 1.00 96.44 939 LEU A C 1
ATOM 7428 O O . LEU A 1 939 ? 9.252 25.255 -12.738 1.00 96.44 939 LEU A O 1
ATOM 7432 N N . PHE A 1 940 ? 8.772 26.719 -14.369 1.00 95.19 940 PHE A N 1
ATOM 7433 C CA . PHE A 1 940 ? 9.450 27.853 -13.743 1.00 95.19 940 PHE A CA 1
ATOM 7434 C C . PHE A 1 940 ? 8.548 28.685 -12.824 1.00 95.19 940 PHE A C 1
ATOM 7436 O O . PHE A 1 940 ? 9.042 29.620 -12.195 1.00 95.19 940 PHE A O 1
ATOM 7443 N N . THR A 1 941 ? 7.270 28.322 -12.702 1.00 92.50 941 THR A N 1
ATOM 7444 C CA . THR A 1 941 ? 6.310 28.968 -11.805 1.00 92.50 941 THR A CA 1
ATOM 7445 C C . THR A 1 941 ? 6.207 28.180 -10.491 1.00 92.50 941 THR A C 1
ATOM 7447 O O . THR A 1 941 ? 5.918 26.980 -10.527 1.00 92.50 941 THR A O 1
ATOM 7450 N N . PRO A 1 942 ? 6.439 28.812 -9.323 1.00 89.88 942 PRO A N 1
ATOM 7451 C CA . PRO A 1 942 ? 6.321 28.146 -8.027 1.00 89.88 942 PRO A CA 1
ATOM 7452 C C . PRO A 1 942 ? 4.950 27.497 -7.808 1.00 89.88 942 PRO A C 1
ATOM 7454 O O . PRO A 1 942 ? 3.920 28.028 -8.217 1.00 89.88 942 PRO A O 1
ATOM 7457 N N . HIS A 1 943 ? 4.945 26.360 -7.120 1.00 85.81 943 HIS A N 1
ATOM 7458 C CA . HIS A 1 943 ? 3.784 25.566 -6.710 1.00 85.81 943 HIS A CA 1
ATOM 7459 C C . HIS A 1 943 ? 2.949 24.945 -7.844 1.00 85.81 943 HIS A C 1
ATOM 7461 O O . HIS A 1 943 ? 1.911 24.341 -7.573 1.00 85.81 943 HIS A O 1
ATOM 7467 N N . CYS A 1 944 ? 3.394 25.021 -9.103 1.00 93.00 944 CYS A N 1
ATOM 7468 C CA . CYS A 1 944 ? 2.706 24.359 -10.216 1.00 93.00 944 CYS A CA 1
ATOM 7469 C C . CYS A 1 944 ? 2.864 22.829 -10.213 1.00 93.00 944 CYS A C 1
ATOM 7471 O O . CYS A 1 944 ? 1.984 22.131 -10.714 1.00 93.00 944 CYS A O 1
ATOM 7473 N N . PHE A 1 945 ? 3.944 22.294 -9.635 1.00 95.69 945 PHE A N 1
ATOM 7474 C CA . PHE A 1 945 ? 4.130 20.848 -9.504 1.00 95.69 945 PHE A CA 1
ATOM 7475 C C . PHE A 1 945 ? 3.501 20.354 -8.197 1.00 95.69 945 PHE A C 1
ATOM 7477 O O . PHE A 1 945 ? 4.018 20.595 -7.106 1.00 95.69 945 PHE A O 1
ATOM 7484 N N . GLN A 1 946 ? 2.364 19.671 -8.298 1.00 91.94 946 GLN A N 1
ATOM 7485 C CA . GLN A 1 946 ? 1.610 19.225 -7.129 1.00 91.94 946 GLN A CA 1
ATOM 7486 C C . GLN A 1 946 ? 2.235 17.978 -6.494 1.00 91.94 946 GLN A C 1
ATOM 7488 O O . GLN A 1 946 ? 2.764 17.110 -7.182 1.00 91.94 946 GLN A O 1
ATOM 7493 N N . SER A 1 947 ? 2.099 17.825 -5.177 1.00 92.31 947 SER A N 1
ATOM 7494 C CA . SER A 1 947 ? 2.505 16.604 -4.459 1.00 92.31 947 SER A CA 1
ATOM 7495 C C . SER A 1 947 ? 1.772 15.350 -4.945 1.00 92.31 947 SER A C 1
ATOM 7497 O O . SER A 1 947 ? 2.348 14.268 -4.927 1.00 92.31 947 SER A O 1
ATOM 7499 N N . ALA A 1 948 ? 0.551 15.492 -5.475 1.00 91.94 948 ALA A N 1
ATOM 7500 C CA . ALA A 1 948 ? -0.156 14.400 -6.141 1.00 91.94 948 ALA A CA 1
ATOM 7501 C C . ALA A 1 948 ? 0.625 13.835 -7.339 1.00 91.94 948 ALA A C 1
ATOM 7503 O O . ALA A 1 948 ? 0.586 12.630 -7.562 1.00 91.94 948 ALA A O 1
ATOM 7504 N N . PHE A 1 949 ? 1.378 14.665 -8.074 1.00 96.81 949 PHE A N 1
ATOM 7505 C CA . PHE A 1 949 ? 2.216 14.186 -9.174 1.00 96.81 949 PHE A CA 1
ATOM 7506 C C . PHE A 1 949 ? 3.338 13.281 -8.671 1.00 96.81 949 PHE A C 1
ATOM 7508 O O . PHE A 1 949 ? 3.620 12.285 -9.321 1.00 96.81 949 PHE A O 1
ATOM 7515 N N . VAL A 1 950 ? 3.921 13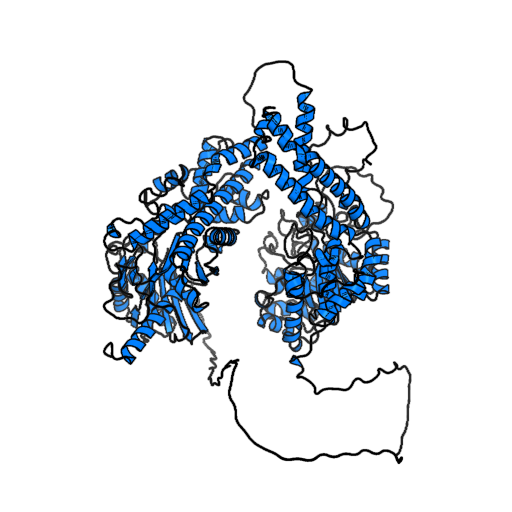.568 -7.501 1.00 97.38 950 VAL A N 1
ATOM 7516 C CA . VAL A 1 950 ? 4.928 12.694 -6.870 1.00 97.38 950 VAL A CA 1
ATOM 7517 C C . VAL A 1 950 ? 4.315 11.325 -6.569 1.00 97.38 950 VAL A C 1
ATOM 7519 O O . VAL A 1 950 ? 4.844 10.308 -7.005 1.00 97.38 950 VAL A O 1
ATOM 7522 N N . SER A 1 951 ? 3.133 11.295 -5.942 1.00 95.62 951 SER A N 1
ATOM 7523 C CA . SER A 1 951 ? 2.418 10.041 -5.667 1.00 95.62 951 SER A CA 1
ATOM 7524 C C . SER A 1 951 ? 2.007 9.289 -6.937 1.00 95.62 951 SER A C 1
ATOM 7526 O O . SER A 1 951 ? 2.061 8.066 -6.954 1.00 95.62 951 SER A O 1
ATOM 7528 N N . TRP A 1 952 ? 1.605 9.989 -8.005 1.00 95.00 952 TRP A N 1
ATOM 7529 C CA . TRP A 1 952 ? 1.281 9.362 -9.291 1.00 95.00 952 TRP A CA 1
ATOM 7530 C C . TRP A 1 952 ? 2.520 8.742 -9.937 1.00 95.00 952 TRP A C 1
ATOM 7532 O O . TRP A 1 952 ? 2.471 7.593 -10.365 1.00 95.00 952 TRP A O 1
ATOM 7542 N N . ILE A 1 953 ? 3.624 9.486 -9.989 1.00 95.06 953 ILE A N 1
ATOM 7543 C CA . ILE A 1 953 ? 4.889 9.055 -10.596 1.00 95.06 953 ILE A CA 1
ATOM 7544 C C . ILE A 1 953 ? 5.452 7.825 -9.881 1.00 95.06 953 ILE A C 1
ATOM 7546 O O . ILE A 1 953 ? 5.936 6.915 -10.542 1.00 95.06 953 ILE A O 1
ATOM 7550 N N . GLU A 1 954 ? 5.356 7.772 -8.554 1.00 94.38 954 GLU A N 1
ATOM 7551 C CA . GLU A 1 954 ? 5.826 6.624 -7.769 1.00 94.38 954 GLU A CA 1
ATOM 7552 C C . GLU A 1 954 ? 4.808 5.479 -7.672 1.00 94.38 954 GLU A C 1
ATOM 7554 O O . GLU A 1 954 ? 5.128 4.422 -7.147 1.00 94.38 954 GLU A O 1
ATOM 7559 N N . SER A 1 955 ? 3.580 5.646 -8.176 1.00 90.94 955 SER A N 1
ATOM 7560 C CA . SER A 1 955 ? 2.586 4.557 -8.189 1.00 90.94 955 SER A CA 1
ATOM 7561 C C . SER A 1 955 ? 2.808 3.542 -9.311 1.00 90.94 955 SER A C 1
ATOM 7563 O O . SER A 1 955 ? 2.214 2.466 -9.291 1.00 90.94 955 SER A O 1
ATOM 7565 N N . GLU A 1 956 ? 3.636 3.884 -10.301 1.00 83.88 956 GLU A N 1
ATOM 7566 C CA . GLU A 1 956 ? 3.991 3.000 -11.408 1.00 83.88 956 GLU A CA 1
ATOM 7567 C C . GLU A 1 956 ? 5.389 2.384 -11.213 1.00 83.88 956 GLU A C 1
ATOM 7569 O O . GLU A 1 956 ? 6.275 3.035 -10.656 1.00 83.88 956 GLU A O 1
ATOM 7574 N N . PRO A 1 957 ? 5.628 1.143 -11.680 1.00 75.94 957 PRO A N 1
ATOM 7575 C CA . PRO A 1 957 ? 6.948 0.523 -11.598 1.00 75.94 957 PRO A CA 1
ATOM 7576 C C . PRO A 1 957 ? 8.030 1.350 -12.308 1.00 75.94 957 PRO A C 1
ATOM 7578 O O . PRO A 1 957 ? 7.780 1.970 -13.345 1.00 75.94 957 PRO A O 1
ATOM 7581 N N . LYS A 1 958 ? 9.271 1.302 -11.803 1.00 69.94 958 LYS A N 1
ATOM 7582 C CA . LYS A 1 958 ? 10.409 2.002 -12.424 1.00 69.94 958 LYS A CA 1
ATOM 7583 C C . LYS A 1 958 ? 10.567 1.602 -13.892 1.00 69.94 958 LYS A C 1
ATOM 7585 O O . LYS A 1 958 ? 10.614 0.418 -14.219 1.00 69.94 958 LYS A O 1
ATOM 7590 N N . GLY A 1 959 ? 10.693 2.596 -14.770 1.00 66.25 959 GLY A N 1
ATOM 7591 C CA . GLY A 1 959 ? 10.807 2.379 -16.217 1.00 66.25 959 GLY A CA 1
ATOM 7592 C C . GLY A 1 959 ? 9.469 2.274 -16.961 1.00 66.25 959 GLY A C 1
ATOM 7593 O O . GLY A 1 959 ? 9.470 2.229 -18.190 1.00 66.25 959 GLY A O 1
ATOM 7594 N N . VAL A 1 960 ? 8.334 2.289 -16.254 1.00 78.31 960 VAL A N 1
ATOM 7595 C CA . VAL A 1 960 ? 7.006 2.571 -16.823 1.00 78.31 960 VAL A CA 1
ATOM 7596 C C . VAL A 1 960 ? 6.744 4.065 -16.671 1.00 78.31 960 VAL A C 1
ATOM 7598 O O . VAL A 1 960 ? 7.012 4.607 -15.612 1.00 78.31 960 VAL A O 1
ATOM 7601 N N . PHE A 1 961 ? 6.246 4.746 -17.707 1.00 88.12 961 PHE A N 1
ATOM 7602 C CA . PHE A 1 961 ? 6.144 6.216 -17.708 1.00 88.12 961 PHE A CA 1
ATOM 7603 C C . PHE A 1 961 ? 4.737 6.752 -18.002 1.00 88.12 961 PHE A C 1
ATOM 7605 O O . PHE A 1 961 ? 4.600 7.835 -18.567 1.00 88.12 961 PHE A O 1
ATOM 7612 N N . ILE A 1 962 ? 3.673 6.010 -17.708 1.00 89.44 962 ILE A N 1
ATOM 7613 C CA . ILE A 1 962 ? 2.297 6.432 -18.010 1.00 89.44 962 ILE A CA 1
ATOM 7614 C C . ILE A 1 962 ? 1.925 7.642 -17.148 1.00 89.44 962 ILE A C 1
ATOM 7616 O O . ILE A 1 962 ? 1.537 8.692 -17.672 1.00 89.44 962 ILE A O 1
ATOM 7620 N N . GLN A 1 963 ? 2.083 7.515 -15.832 1.00 91.62 963 GLN A N 1
ATOM 7621 C CA . GLN A 1 963 ? 1.793 8.584 -14.881 1.00 91.62 963 GLN A CA 1
ATOM 7622 C C . GLN A 1 963 ? 2.823 9.706 -14.980 1.00 91.62 963 GLN A C 1
ATOM 7624 O O . GLN A 1 963 ? 2.463 10.882 -14.939 1.00 91.62 963 GLN A O 1
ATOM 7629 N N . THR A 1 964 ? 4.087 9.358 -15.220 1.00 92.19 964 THR A N 1
ATOM 7630 C CA . THR A 1 964 ? 5.163 10.329 -15.425 1.00 92.19 964 THR A CA 1
ATOM 7631 C C . THR A 1 964 ? 4.916 11.177 -16.669 1.00 92.19 964 THR A C 1
ATOM 7633 O O . THR A 1 964 ? 4.988 12.402 -16.592 1.00 92.19 964 THR A O 1
ATOM 7636 N N . ARG A 1 965 ? 4.528 10.580 -17.807 1.00 95.06 965 ARG A N 1
ATOM 7637 C CA . ARG A 1 965 ? 4.150 11.341 -19.014 1.00 95.06 965 ARG A CA 1
ATOM 7638 C C . ARG A 1 965 ? 2.919 12.204 -18.777 1.00 95.06 965 ARG A C 1
ATOM 7640 O O . ARG A 1 965 ? 2.889 13.328 -19.267 1.00 95.06 965 ARG A O 1
ATOM 7647 N N . LYS A 1 966 ? 1.932 11.721 -18.015 1.00 94.31 966 LYS A N 1
ATOM 7648 C CA . LYS A 1 966 ? 0.753 12.514 -17.645 1.00 94.31 966 LYS A CA 1
ATOM 7649 C C . LYS A 1 966 ? 1.143 13.739 -16.813 1.00 94.31 966 LYS A C 1
ATOM 7651 O O . LYS A 1 966 ? 0.756 14.846 -17.165 1.00 94.31 966 LYS A O 1
ATOM 7656 N N . ALA A 1 967 ? 1.959 13.563 -15.775 1.00 94.00 967 ALA A N 1
ATOM 7657 C CA . ALA A 1 967 ? 2.470 14.666 -14.963 1.00 94.00 967 ALA A CA 1
ATOM 7658 C C . ALA A 1 967 ? 3.303 15.654 -15.799 1.00 94.00 967 ALA A C 1
ATOM 7660 O O . ALA A 1 967 ? 3.142 16.865 -15.668 1.00 94.00 967 ALA A O 1
ATOM 7661 N N . MET A 1 968 ? 4.149 15.162 -16.713 1.00 96.44 968 MET A N 1
ATOM 7662 C CA . MET A 1 968 ? 4.894 16.028 -17.633 1.00 96.44 968 MET A CA 1
ATOM 7663 C C . MET A 1 968 ? 3.971 16.786 -18.592 1.00 96.44 968 MET A C 1
ATOM 7665 O O . MET A 1 968 ? 4.211 17.962 -18.849 1.00 96.44 968 MET A O 1
ATOM 7669 N N . ALA A 1 969 ? 2.906 16.161 -19.096 1.00 94.44 969 ALA A N 1
ATOM 7670 C CA . ALA A 1 969 ? 1.933 16.819 -19.964 1.00 94.44 969 ALA A CA 1
ATOM 7671 C C . ALA A 1 969 ? 1.180 17.944 -19.235 1.00 94.44 969 ALA A C 1
ATOM 7673 O O . ALA A 1 969 ? 1.070 19.039 -19.780 1.00 94.44 969 ALA A O 1
ATOM 7674 N N . GLU A 1 970 ? 0.748 17.721 -17.989 1.00 94.44 970 GLU A N 1
ATOM 7675 C CA . GLU A 1 970 ? 0.129 18.758 -17.141 1.00 94.44 970 GLU A CA 1
ATOM 7676 C C . GLU A 1 970 ? 1.078 19.943 -16.883 1.00 94.44 970 GLU A C 1
ATOM 7678 O O . GLU A 1 970 ? 0.637 21.087 -16.747 1.00 94.44 970 GLU A O 1
ATOM 7683 N N . MET A 1 971 ? 2.389 19.683 -16.879 1.00 96.06 971 MET A N 1
ATOM 7684 C CA . MET A 1 971 ? 3.450 20.685 -16.758 1.00 96.06 971 MET A CA 1
ATOM 7685 C C . MET A 1 971 ? 3.883 21.297 -18.101 1.00 96.06 971 MET A C 1
ATOM 7687 O O . MET A 1 971 ? 4.858 22.042 -18.127 1.00 96.06 971 MET A O 1
ATOM 7691 N N . ASP A 1 972 ? 3.193 21.022 -19.210 1.00 95.94 972 ASP A N 1
ATOM 7692 C CA . ASP A 1 972 ? 3.541 21.459 -20.574 1.00 95.94 972 ASP A CA 1
ATOM 7693 C C . ASP A 1 972 ? 4.945 20.996 -21.039 1.00 95.94 972 ASP A C 1
ATOM 7695 O O . ASP A 1 972 ? 5.623 21.664 -21.819 1.00 95.94 972 ASP A O 1
ATOM 7699 N N . LEU A 1 973 ? 5.388 19.825 -20.569 1.00 94.62 973 LEU A N 1
ATOM 7700 C CA . LEU A 1 973 ? 6.675 19.181 -20.875 1.00 94.62 973 LEU A CA 1
ATOM 7701 C C . LEU A 1 973 ? 6.484 17.891 -21.693 1.00 94.62 973 LEU A C 1
ATOM 7703 O O . LEU A 1 973 ? 7.160 16.884 -21.486 1.00 94.62 973 LEU A O 1
ATOM 7707 N N . SER A 1 974 ? 5.550 17.906 -22.647 1.00 90.81 974 SER A N 1
ATOM 7708 C CA . SER A 1 974 ? 5.218 16.728 -23.472 1.00 90.81 974 SER A CA 1
ATOM 7709 C C . SER A 1 974 ? 6.379 16.252 -24.362 1.00 90.81 974 SER A C 1
ATOM 7711 O O . SER A 1 974 ? 6.361 15.126 -24.851 1.00 90.81 974 SER A O 1
ATOM 7713 N N . HIS A 1 975 ? 7.396 17.095 -24.570 1.00 90.62 975 HIS A N 1
ATOM 7714 C CA . HIS A 1 975 ? 8.625 16.775 -25.304 1.00 90.62 975 HIS A CA 1
ATOM 7715 C C . HIS A 1 975 ? 9.673 16.020 -24.472 1.00 90.62 975 HIS A C 1
ATOM 7717 O O . HIS A 1 975 ? 10.760 15.758 -24.986 1.00 90.62 975 HIS A O 1
ATOM 7723 N N . ALA A 1 976 ? 9.389 15.692 -23.206 1.00 92.00 976 ALA A N 1
ATOM 7724 C CA . ALA A 1 976 ? 10.301 14.947 -22.343 1.00 92.00 976 ALA A CA 1
ATOM 7725 C C . ALA A 1 976 ? 10.711 13.597 -22.963 1.00 92.00 976 ALA A C 1
ATOM 7727 O O . ALA A 1 976 ? 9.868 12.782 -23.353 1.00 92.00 976 ALA A O 1
ATOM 7728 N N . SER A 1 977 ? 12.022 13.353 -23.033 1.00 90.19 977 SER A N 1
ATOM 7729 C CA . SER A 1 977 ? 12.580 12.067 -23.469 1.00 90.19 977 SER A CA 1
ATOM 7730 C C . SER A 1 977 ? 12.402 10.994 -22.392 1.00 90.19 977 SER A C 1
ATOM 7732 O O . SER A 1 977 ? 12.195 11.313 -21.226 1.00 90.19 977 SER A O 1
ATOM 7734 N N . GLU A 1 978 ? 12.537 9.713 -22.738 1.00 86.00 978 GLU A N 1
ATOM 7735 C CA . GLU A 1 978 ? 12.481 8.633 -21.735 1.00 86.00 978 GLU A CA 1
ATOM 7736 C C . GLU A 1 978 ? 13.549 8.776 -20.646 1.00 86.00 978 GLU A C 1
ATOM 7738 O O . GLU A 1 978 ? 13.257 8.552 -19.475 1.00 86.00 978 GLU A O 1
ATOM 7743 N N . ASP A 1 979 ? 14.741 9.267 -20.994 1.00 85.44 979 ASP A N 1
ATOM 7744 C CA . ASP A 1 979 ? 15.783 9.569 -20.008 1.00 85.44 979 ASP A CA 1
ATOM 7745 C C . ASP A 1 979 ? 15.375 10.698 -19.051 1.00 85.44 979 ASP A C 1
ATOM 7747 O O . ASP A 1 979 ? 15.764 10.690 -17.881 1.00 85.44 979 ASP A O 1
ATOM 7751 N N . ASP A 1 980 ? 14.610 11.689 -19.532 1.00 91.31 980 ASP A N 1
ATOM 7752 C CA . ASP A 1 980 ? 14.055 12.734 -18.664 1.00 91.31 980 ASP A CA 1
ATOM 7753 C C . ASP A 1 980 ? 13.010 12.149 -17.718 1.00 91.31 980 ASP A C 1
ATOM 7755 O O . ASP A 1 980 ? 13.033 12.446 -16.529 1.00 91.31 980 ASP A O 1
ATOM 7759 N N . LEU A 1 981 ? 12.123 11.295 -18.232 1.00 92.75 981 LEU A N 1
ATOM 7760 C CA . LEU A 1 981 ? 11.062 10.663 -17.447 1.00 92.75 981 LEU A CA 1
ATOM 7761 C C . LEU A 1 981 ? 11.650 9.773 -16.346 1.00 92.75 981 LEU A C 1
ATOM 7763 O O . LEU A 1 981 ? 11.246 9.881 -15.191 1.00 92.75 981 LEU A O 1
ATOM 7767 N N . PHE A 1 982 ? 12.671 8.979 -16.670 1.00 90.31 982 PHE A N 1
ATOM 7768 C CA . PHE A 1 982 ? 13.398 8.182 -15.684 1.00 90.31 982 PHE A CA 1
ATOM 7769 C C . PHE A 1 982 ? 14.094 9.064 -14.637 1.00 90.31 982 PHE A C 1
ATOM 7771 O O . PHE A 1 982 ? 14.069 8.775 -13.442 1.00 90.31 982 PHE A O 1
ATOM 7778 N N . SER A 1 983 ? 14.698 10.172 -15.073 1.00 92.56 983 SER A N 1
ATOM 7779 C CA . SER A 1 983 ? 15.331 11.130 -14.164 1.00 92.56 983 SER A CA 1
ATOM 7780 C C . SER A 1 983 ? 14.315 11.763 -13.211 1.00 92.56 983 SER A C 1
ATOM 7782 O O . SER A 1 983 ? 14.597 11.892 -12.024 1.00 92.56 983 SER A O 1
ATOM 7784 N N . VAL A 1 984 ? 13.123 12.116 -13.701 1.00 95.50 984 VAL A N 1
ATOM 7785 C CA . VAL A 1 984 ? 12.028 12.649 -12.879 1.00 95.50 984 VAL A CA 1
ATOM 7786 C C . VAL A 1 984 ? 11.537 11.608 -11.870 1.00 95.50 984 VAL A C 1
ATOM 7788 O O . VAL A 1 984 ? 11.392 11.954 -10.701 1.00 95.50 984 VAL A O 1
ATOM 7791 N N . GLN A 1 985 ? 11.367 10.341 -12.270 1.00 94.00 985 GLN A N 1
ATOM 7792 C CA . GLN A 1 985 ? 11.035 9.243 -11.347 1.00 94.00 985 GLN A CA 1
ATOM 7793 C C . GLN A 1 985 ? 12.042 9.127 -10.200 1.00 94.00 985 GLN A C 1
ATOM 7795 O O . GLN A 1 985 ? 11.655 9.114 -9.034 1.00 94.00 985 GLN A O 1
ATOM 7800 N N . MET A 1 986 ? 13.339 9.116 -10.521 1.00 93.69 986 MET A N 1
ATOM 7801 C CA . MET A 1 986 ? 14.407 9.047 -9.521 1.00 93.69 986 MET A CA 1
ATOM 7802 C C . MET A 1 986 ? 14.406 10.259 -8.576 1.00 93.69 986 MET A C 1
ATOM 7804 O O . MET A 1 986 ? 14.685 10.118 -7.387 1.00 93.69 986 MET A O 1
ATOM 7808 N N . ILE A 1 987 ? 14.114 11.459 -9.086 1.00 96.50 987 ILE A N 1
ATOM 7809 C CA . ILE A 1 987 ? 14.028 12.673 -8.263 1.00 96.50 987 ILE A CA 1
ATOM 7810 C C . ILE A 1 987 ? 12.836 12.583 -7.304 1.00 96.50 987 ILE A C 1
ATOM 7812 O O . ILE A 1 987 ? 13.005 12.879 -6.123 1.00 96.50 987 ILE A O 1
ATOM 7816 N N . CYS A 1 988 ? 11.663 12.148 -7.780 1.00 97.12 988 CYS A N 1
ATOM 7817 C CA . CYS A 1 988 ? 10.490 11.915 -6.933 1.00 97.12 988 CYS A CA 1
ATOM 7818 C C . CYS A 1 988 ? 10.817 10.940 -5.793 1.00 97.12 988 CYS A C 1
ATOM 7820 O O . CYS A 1 988 ? 10.702 11.330 -4.631 1.00 97.12 988 CYS A O 1
ATOM 7822 N N . GLU A 1 989 ? 11.363 9.767 -6.129 1.00 95.50 989 GLU A N 1
ATOM 7823 C CA . GLU A 1 989 ? 11.759 8.734 -5.163 1.00 95.50 989 GLU A CA 1
ATOM 7824 C C . GLU A 1 989 ? 12.741 9.268 -4.110 1.00 95.50 989 GLU A C 1
ATOM 7826 O O . GLU A 1 989 ? 12.595 9.005 -2.916 1.00 95.50 989 GLU A O 1
ATOM 7831 N N . ARG A 1 990 ? 13.745 10.057 -4.519 1.00 96.44 990 ARG A N 1
ATOM 7832 C CA . ARG A 1 990 ? 14.708 10.656 -3.580 1.00 96.44 990 ARG A CA 1
ATOM 7833 C C . ARG A 1 990 ? 14.031 11.615 -2.609 1.00 96.44 990 ARG A C 1
ATOM 7835 O O . ARG A 1 990 ? 14.358 11.603 -1.424 1.00 96.44 990 ARG A O 1
ATOM 7842 N N . ILE A 1 991 ? 13.091 12.431 -3.084 1.00 98.06 991 ILE A N 1
ATOM 7843 C CA . ILE A 1 991 ? 12.388 13.402 -2.243 1.00 98.06 991 ILE A CA 1
ATOM 7844 C C . ILE A 1 991 ? 11.428 12.728 -1.271 1.00 98.06 991 ILE A C 1
ATOM 7846 O O . ILE A 1 991 ? 11.453 13.058 -0.083 1.00 98.06 991 ILE A O 1
ATOM 7850 N N . SER A 1 992 ? 10.620 11.776 -1.736 1.00 97.69 992 SER A N 1
ATOM 7851 C CA . SER A 1 992 ? 9.692 11.049 -0.869 1.00 97.69 992 SER A CA 1
ATOM 7852 C C . SER A 1 992 ? 10.437 10.194 0.162 1.00 97.69 992 SER A C 1
ATOM 7854 O O . SER A 1 992 ? 10.095 10.238 1.345 1.00 97.69 992 SER A O 1
ATOM 7856 N N . THR A 1 993 ? 11.523 9.519 -0.235 1.00 98.00 993 THR A N 1
ATOM 7857 C CA . THR A 1 993 ? 12.386 8.738 0.668 1.00 98.00 993 THR A CA 1
ATOM 7858 C C . THR A 1 993 ? 13.060 9.624 1.710 1.00 98.00 993 THR A C 1
ATOM 7860 O O . THR A 1 993 ? 13.026 9.312 2.901 1.00 98.00 993 THR A O 1
ATOM 7863 N N . ARG A 1 994 ? 13.626 10.770 1.302 1.00 98.38 994 ARG A N 1
ATOM 7864 C CA . ARG A 1 994 ? 14.226 11.740 2.230 1.00 98.38 994 ARG A CA 1
ATOM 7865 C C . ARG A 1 994 ? 13.204 12.235 3.254 1.00 98.38 994 ARG A C 1
ATOM 7867 O O . ARG A 1 994 ? 13.501 12.253 4.448 1.00 98.38 994 ARG A O 1
ATOM 7874 N N . ALA A 1 995 ? 12.001 12.592 2.805 1.00 98.50 995 ALA A N 1
ATOM 7875 C CA . ALA A 1 995 ? 10.911 13.027 3.675 1.00 98.50 995 ALA A CA 1
ATOM 7876 C C . ALA A 1 995 ? 10.497 11.930 4.674 1.00 98.50 995 ALA A C 1
ATOM 7878 O O . ALA A 1 995 ? 10.383 12.207 5.870 1.00 98.50 995 ALA A O 1
ATOM 7879 N N . ALA A 1 996 ? 10.335 10.686 4.206 1.00 98.50 996 ALA A N 1
ATOM 7880 C CA . ALA A 1 996 ? 10.005 9.533 5.044 1.00 98.50 996 ALA A CA 1
ATOM 7881 C C . ALA A 1 996 ? 11.098 9.248 6.089 1.00 98.50 996 ALA A C 1
ATOM 7883 O O . ALA A 1 996 ? 10.796 8.983 7.253 1.00 98.50 996 ALA A O 1
ATOM 7884 N N . HIS A 1 997 ? 12.374 9.359 5.718 1.00 98.62 997 HIS A N 1
ATOM 7885 C CA . HIS A 1 997 ? 13.494 9.148 6.636 1.00 98.62 997 HIS A CA 1
ATOM 7886 C C . HIS A 1 997 ? 13.609 10.249 7.699 1.00 98.62 997 HIS A C 1
ATOM 7888 O O . HIS A 1 997 ? 13.831 9.940 8.869 1.00 98.62 997 HIS A O 1
ATOM 7894 N N . LEU A 1 998 ? 13.417 11.519 7.329 1.00 98.75 998 LEU A N 1
ATOM 7895 C CA . LEU A 1 998 ? 13.445 12.633 8.282 1.00 98.75 998 LEU A CA 1
ATOM 7896 C C . LEU A 1 998 ? 12.323 12.522 9.321 1.00 98.75 998 LEU A C 1
ATOM 7898 O O . LEU A 1 998 ? 12.582 12.672 10.515 1.00 98.75 998 LEU A O 1
ATOM 7902 N N . VAL A 1 999 ? 11.090 12.208 8.899 1.00 98.50 999 VAL A N 1
ATOM 7903 C CA . VAL A 1 999 ? 9.995 11.994 9.859 1.00 98.50 999 VAL A CA 1
ATOM 7904 C C . VAL A 1 999 ? 10.225 10.739 10.708 1.00 98.50 999 VAL A C 1
ATOM 7906 O O . VAL A 1 999 ? 9.926 10.755 11.899 1.00 98.50 999 VAL A O 1
ATOM 7909 N N . SER A 1 1000 ? 10.836 9.689 10.149 1.00 98.69 1000 SER A N 1
ATOM 7910 C CA . SER A 1 1000 ? 11.204 8.479 10.902 1.00 98.69 1000 SER A CA 1
ATOM 7911 C C . SER A 1 1000 ? 12.205 8.762 12.016 1.00 98.69 1000 SER A C 1
ATOM 7913 O O . SER A 1 1000 ? 12.020 8.287 13.132 1.00 98.69 1000 SER A O 1
ATOM 7915 N N . ALA A 1 1001 ? 13.229 9.575 11.739 1.00 98.75 1001 ALA A N 1
ATOM 7916 C CA . ALA A 1 1001 ? 14.183 10.029 12.749 1.00 98.75 1001 ALA A CA 1
ATOM 7917 C C . ALA A 1 1001 ? 13.468 10.778 13.885 1.00 98.75 1001 ALA A C 1
ATOM 7919 O O . ALA A 1 1001 ? 13.717 10.522 15.060 1.00 98.75 1001 ALA A O 1
ATOM 7920 N N . ALA A 1 1002 ? 12.501 11.635 13.549 1.00 98.62 1002 ALA A N 1
ATOM 7921 C CA . ALA A 1 1002 ? 11.730 12.360 14.550 1.00 98.62 1002 ALA A CA 1
ATOM 7922 C C . ALA A 1 1002 ? 10.818 11.449 15.398 1.00 98.62 1002 ALA A C 1
ATOM 7924 O O . ALA A 1 1002 ? 10.734 11.626 16.616 1.00 98.62 1002 ALA A O 1
ATOM 7925 N N . ILE A 1 1003 ? 10.177 10.441 14.792 1.00 98.69 1003 ILE A N 1
ATOM 7926 C CA . ILE A 1 1003 ? 9.387 9.432 15.520 1.00 98.69 1003 ILE A CA 1
ATOM 7927 C C . ILE A 1 1003 ? 10.297 8.591 16.425 1.00 98.69 1003 ILE A C 1
ATOM 7929 O O . ILE A 1 1003 ? 9.976 8.400 17.600 1.00 98.69 1003 ILE A O 1
ATOM 7933 N N . ALA A 1 1004 ? 11.448 8.140 15.921 1.00 98.56 1004 ALA A N 1
ATOM 7934 C CA . ALA A 1 1004 ? 12.430 7.389 16.699 1.00 98.56 1004 ALA A CA 1
ATOM 7935 C C . ALA A 1 1004 ? 12.930 8.197 17.909 1.00 98.56 1004 ALA A C 1
ATOM 7937 O O . ALA A 1 1004 ? 12.999 7.660 19.014 1.00 98.56 1004 ALA A O 1
ATOM 7938 N N . THR A 1 1005 ? 13.175 9.506 17.757 1.00 98.69 1005 THR A N 1
ATOM 7939 C CA . THR A 1 1005 ? 13.492 10.400 18.884 1.00 98.69 1005 THR A CA 1
ATOM 7940 C C . THR A 1 1005 ? 12.410 10.374 19.961 1.00 98.69 1005 THR A C 1
ATOM 7942 O O . THR A 1 1005 ? 12.737 10.272 21.145 1.00 98.69 1005 THR A O 1
ATOM 7945 N N . VAL A 1 1006 ? 11.129 10.440 19.581 1.00 98.50 1006 VAL A N 1
ATOM 7946 C CA . VAL A 1 1006 ? 10.010 10.371 20.536 1.00 98.50 1006 VAL A CA 1
ATOM 7947 C C . VAL A 1 1006 ? 9.990 9.015 21.248 1.00 98.50 1006 VAL A C 1
ATOM 7949 O O . VAL A 1 1006 ? 9.951 8.977 22.478 1.00 98.50 1006 VAL A O 1
ATOM 7952 N N . LEU A 1 1007 ? 10.077 7.906 20.510 1.00 98.44 1007 LEU A N 1
ATOM 7953 C CA . LEU A 1 1007 ? 10.054 6.550 21.076 1.00 98.44 1007 LEU A CA 1
ATOM 7954 C C . LEU A 1 1007 ? 11.220 6.318 22.052 1.00 98.44 1007 LEU A C 1
ATOM 7956 O O . LEU A 1 1007 ? 11.007 5.897 23.194 1.00 98.44 1007 LEU A O 1
ATOM 7960 N N . ASN A 1 1008 ? 12.436 6.691 21.645 1.00 97.94 1008 ASN A N 1
ATOM 7961 C CA . ASN A 1 1008 ? 13.653 6.585 22.452 1.00 97.94 1008 ASN A CA 1
ATOM 7962 C C . ASN A 1 1008 ? 13.624 7.499 23.689 1.00 97.94 1008 ASN A C 1
ATOM 7964 O O . ASN A 1 1008 ? 14.180 7.154 24.735 1.00 97.94 1008 ASN A O 1
ATOM 7968 N N . LYS A 1 1009 ? 12.960 8.660 23.603 1.00 96.69 1009 LYS A N 1
ATOM 7969 C CA . LYS A 1 1009 ? 12.748 9.564 24.744 1.00 96.69 1009 LYS A CA 1
ATOM 7970 C C . LYS A 1 1009 ? 11.736 8.997 25.738 1.00 96.69 1009 LYS A C 1
ATOM 7972 O O . LYS A 1 1009 ? 11.967 9.077 26.942 1.00 96.69 1009 LYS A O 1
ATOM 7977 N N . MET A 1 1010 ? 10.639 8.421 25.247 1.00 95.81 1010 MET A N 1
ATOM 7978 C CA . MET A 1 1010 ? 9.568 7.860 26.077 1.00 95.81 1010 MET A CA 1
ATOM 7979 C C . MET A 1 1010 ? 9.981 6.580 26.809 1.00 95.81 1010 MET A C 1
ATOM 7981 O O . MET A 1 1010 ? 9.458 6.308 27.889 1.00 95.81 1010 MET A O 1
ATOM 7985 N N . ARG A 1 1011 ? 10.891 5.788 26.222 1.00 95.44 1011 ARG A N 1
ATOM 7986 C CA . ARG A 1 1011 ? 11.438 4.547 26.803 1.00 95.44 1011 ARG A CA 1
ATOM 7987 C C . ARG A 1 1011 ? 10.368 3.543 27.243 1.00 95.44 1011 ARG A C 1
ATOM 7989 O O . ARG A 1 1011 ? 10.485 2.883 28.277 1.00 95.44 1011 ARG A O 1
ATOM 7996 N N . ARG A 1 1012 ? 9.286 3.446 26.470 1.00 94.50 1012 ARG A N 1
ATOM 7997 C CA . ARG A 1 1012 ? 8.202 2.492 26.722 1.00 94.50 1012 ARG A CA 1
ATOM 7998 C C . ARG A 1 1012 ? 8.517 1.155 26.047 1.00 94.50 1012 ARG A C 1
ATOM 8000 O O . ARG A 1 1012 ? 8.906 1.172 24.883 1.00 94.50 1012 ARG A O 1
ATOM 8007 N N . PRO A 1 1013 ? 8.267 0.004 26.701 1.00 94.94 1013 PRO A N 1
ATOM 8008 C CA . PRO A 1 1013 ? 8.485 -1.306 26.081 1.00 94.94 1013 PRO A CA 1
ATOM 8009 C C . PRO A 1 1013 ? 7.681 -1.514 24.792 1.00 94.94 1013 PRO A C 1
ATOM 8011 O O . PRO A 1 1013 ? 8.146 -2.179 23.869 1.00 94.94 1013 PRO A O 1
ATOM 8014 N N . PHE A 1 1014 ? 6.470 -0.952 24.742 1.00 96.94 1014 PHE A N 1
ATOM 8015 C CA . PHE A 1 1014 ? 5.612 -0.957 23.566 1.00 96.94 1014 PHE A CA 1
ATOM 8016 C C . PHE A 1 1014 ? 4.837 0.360 23.453 1.00 96.94 1014 PHE A C 1
ATOM 8018 O O . PHE A 1 1014 ? 4.357 0.895 24.460 1.00 96.94 1014 PHE A O 1
ATOM 8025 N N . THR A 1 1015 ? 4.731 0.888 22.235 1.00 97.69 1015 THR A N 1
ATOM 8026 C CA . THR A 1 1015 ? 3.966 2.103 21.927 1.00 97.69 1015 THR A CA 1
ATOM 8027 C C . THR A 1 1015 ? 3.271 1.975 20.581 1.00 97.69 1015 THR A C 1
ATOM 8029 O O . THR A 1 1015 ? 3.905 1.647 19.585 1.00 97.69 1015 THR A O 1
ATOM 8032 N N . VAL A 1 1016 ? 1.984 2.310 20.516 1.00 98.12 1016 VAL A N 1
ATOM 8033 C CA . VAL A 1 1016 ? 1.323 2.531 19.224 1.00 98.12 1016 VAL A CA 1
ATOM 8034 C C . VAL A 1 1016 ? 1.498 3.991 18.808 1.00 98.12 1016 VAL A C 1
ATOM 8036 O O . VAL A 1 1016 ? 1.317 4.913 19.612 1.00 98.12 1016 VAL A O 1
ATOM 8039 N N . VAL A 1 1017 ? 1.862 4.189 17.545 1.00 98.38 1017 VAL A N 1
ATOM 8040 C CA . VAL A 1 1017 ? 1.985 5.486 16.884 1.00 98.38 1017 VAL A CA 1
ATOM 8041 C C . VAL A 1 1017 ? 0.776 5.653 15.970 1.00 98.38 1017 VAL A C 1
ATOM 8043 O O . VAL A 1 1017 ? 0.679 5.006 14.929 1.00 98.38 1017 VAL A O 1
ATOM 8046 N N . GLY A 1 1018 ? -0.171 6.496 16.369 1.00 97.31 1018 GLY A N 1
ATOM 8047 C CA . GLY A 1 1018 ? -1.297 6.876 15.525 1.00 97.31 1018 GLY A CA 1
ATOM 8048 C C . GLY A 1 1018 ? -0.839 7.850 14.445 1.00 97.31 1018 GLY A C 1
ATOM 8049 O O . GLY A 1 1018 ? -0.284 8.891 14.781 1.00 97.31 1018 GLY A O 1
ATOM 8050 N N . VAL A 1 1019 ? -1.069 7.544 13.171 1.00 96.56 1019 VAL A N 1
ATOM 8051 C CA . VAL A 1 1019 ? -0.640 8.393 12.049 1.00 96.56 1019 VAL A CA 1
ATOM 8052 C C . VAL A 1 1019 ? -1.837 8.801 11.197 1.00 96.56 1019 VAL A C 1
ATOM 8054 O O . VAL A 1 1019 ? -2.709 7.985 10.904 1.00 96.56 1019 VAL A O 1
ATOM 8057 N N . ASP A 1 1020 ? -1.879 10.063 10.784 1.00 93.06 1020 ASP A N 1
ATOM 8058 C CA . ASP A 1 1020 ? -2.838 10.600 9.817 1.00 93.06 1020 ASP A CA 1
ATOM 8059 C C . ASP A 1 1020 ? -2.119 11.554 8.833 1.00 93.06 1020 ASP A C 1
ATOM 8061 O O . ASP A 1 1020 ? -0.945 11.872 8.999 1.00 93.06 1020 ASP A O 1
ATOM 8065 N N . GLY A 1 1021 ? -2.800 12.010 7.786 1.00 89.75 1021 GLY A N 1
ATOM 8066 C CA . GLY A 1 1021 ? -2.306 12.954 6.791 1.00 89.75 1021 GLY A CA 1
ATOM 8067 C C . GLY A 1 1021 ? -2.294 12.392 5.369 1.00 89.75 1021 GLY A C 1
ATOM 8068 O O . GLY A 1 1021 ? -2.175 11.191 5.131 1.00 89.75 1021 GLY A O 1
ATOM 8069 N N . SER A 1 1022 ? -2.461 13.286 4.394 1.00 89.19 1022 SER A N 1
ATOM 8070 C CA . SER A 1 1022 ? -2.603 12.935 2.978 1.00 89.19 1022 SER A CA 1
ATOM 8071 C C . SER A 1 1022 ? -1.369 12.260 2.378 1.00 89.19 1022 SER A C 1
ATOM 8073 O O . SER A 1 1022 ? -1.529 11.346 1.577 1.00 89.19 1022 SER A O 1
ATOM 8075 N N . VAL A 1 1023 ? -0.155 12.664 2.763 1.00 93.44 1023 VAL A N 1
ATOM 8076 C CA . VAL A 1 1023 ? 1.079 12.045 2.253 1.00 93.44 1023 VAL A CA 1
ATOM 8077 C C . VAL A 1 1023 ? 1.168 10.608 2.748 1.00 93.44 1023 VAL A C 1
ATOM 8079 O O . VAL A 1 1023 ? 1.312 9.699 1.941 1.00 93.44 1023 VAL A O 1
ATOM 8082 N N . TYR A 1 1024 ? 0.980 10.386 4.051 1.00 94.69 1024 TYR A N 1
ATOM 8083 C CA . TYR A 1 1024 ? 1.003 9.041 4.626 1.00 94.69 1024 TYR A CA 1
ATOM 8084 C C . TYR A 1 1024 ? -0.091 8.124 4.057 1.00 94.69 1024 TYR A C 1
ATOM 8086 O O . TYR A 1 1024 ? 0.154 6.944 3.833 1.00 94.69 1024 TYR A O 1
ATOM 8094 N N . ARG A 1 1025 ? -1.296 8.659 3.810 1.00 91.06 1025 ARG A N 1
ATOM 8095 C CA . ARG A 1 1025 ? -2.445 7.883 3.311 1.00 91.06 1025 ARG A CA 1
ATOM 8096 C C . ARG A 1 1025 ? -2.362 7.519 1.831 1.00 91.06 1025 ARG A C 1
ATOM 8098 O O . ARG A 1 1025 ? -2.828 6.448 1.461 1.00 91.06 1025 ARG A O 1
ATOM 8105 N N . TYR A 1 1026 ? -1.880 8.431 0.988 1.00 91.56 1026 TYR A N 1
ATOM 8106 C CA . TYR A 1 1026 ? -2.032 8.311 -0.468 1.00 91.56 1026 TYR A CA 1
ATOM 8107 C C . TYR A 1 1026 ? -0.723 8.062 -1.215 1.00 91.56 1026 TYR A C 1
ATOM 8109 O O . TYR A 1 1026 ? -0.767 7.646 -2.371 1.00 91.56 1026 TYR A O 1
ATOM 8117 N N . HIS A 1 1027 ? 0.433 8.318 -0.601 1.00 95.50 1027 HIS A N 1
ATOM 8118 C CA . HIS A 1 1027 ? 1.710 8.040 -1.244 1.00 95.50 1027 HIS A CA 1
ATOM 8119 C C . HIS A 1 1027 ? 2.019 6.532 -1.190 1.00 95.50 1027 HIS A C 1
ATOM 8121 O O . HIS A 1 1027 ? 2.018 5.965 -0.095 1.00 95.50 1027 HIS A O 1
ATOM 8127 N N . PRO A 1 1028 ? 2.341 5.881 -2.324 1.00 93.94 1028 PRO A N 1
ATOM 8128 C CA . PRO A 1 1028 ? 2.379 4.417 -2.431 1.00 93.94 1028 PRO A CA 1
ATOM 8129 C C . PRO A 1 1028 ? 3.413 3.745 -1.520 1.00 93.94 1028 PRO A C 1
ATOM 8131 O O . PRO A 1 1028 ? 3.163 2.656 -1.019 1.00 93.94 1028 PRO A O 1
ATOM 8134 N N . HIS A 1 1029 ? 4.554 4.397 -1.278 1.00 94.94 1029 HIS A N 1
ATOM 8135 C CA . HIS A 1 1029 ? 5.674 3.811 -0.525 1.00 94.94 1029 HIS A CA 1
ATOM 8136 C C . HIS A 1 1029 ? 5.939 4.460 0.840 1.00 94.94 1029 HIS A C 1
ATOM 8138 O O . HIS A 1 1029 ? 6.817 4.019 1.578 1.00 94.94 1029 HIS A O 1
ATOM 8144 N N . PHE A 1 1030 ? 5.218 5.530 1.198 1.00 96.19 1030 PHE A N 1
ATOM 8145 C CA . PHE A 1 1030 ? 5.613 6.363 2.342 1.00 96.19 1030 PHE A CA 1
ATOM 8146 C C . PHE A 1 1030 ? 5.430 5.634 3.677 1.00 96.19 1030 PHE A C 1
ATOM 8148 O O . PHE A 1 1030 ? 6.273 5.766 4.560 1.00 96.19 1030 PHE A O 1
ATOM 8155 N N . HIS A 1 1031 ? 4.365 4.833 3.809 1.00 95.00 1031 HIS A N 1
ATOM 8156 C CA . HIS A 1 1031 ? 4.142 3.987 4.983 1.00 95.00 1031 HIS A CA 1
ATOM 8157 C C . HIS A 1 1031 ? 5.315 3.029 5.215 1.00 95.00 1031 HIS A C 1
ATOM 8159 O O . HIS A 1 1031 ? 5.890 3.027 6.302 1.00 95.00 1031 HIS A O 1
ATOM 8165 N N . ASP A 1 1032 ? 5.688 2.258 4.192 1.00 95.56 1032 ASP A N 1
ATOM 8166 C CA . ASP A 1 1032 ? 6.703 1.206 4.301 1.00 95.56 1032 ASP A CA 1
ATOM 8167 C C . ASP A 1 1032 ? 8.088 1.788 4.595 1.00 95.56 1032 ASP A C 1
ATOM 8169 O O . ASP A 1 1032 ? 8.778 1.326 5.505 1.00 95.56 1032 ASP A O 1
ATOM 8173 N N . LEU A 1 1033 ? 8.466 2.858 3.882 1.00 96.69 1033 LEU A N 1
ATOM 8174 C CA . LEU A 1 1033 ? 9.723 3.577 4.108 1.00 96.69 1033 LEU A CA 1
ATOM 8175 C C . LEU A 1 1033 ? 9.793 4.140 5.529 1.00 96.69 1033 LEU A C 1
ATOM 8177 O O . LEU A 1 1033 ? 10.816 4.006 6.206 1.00 96.69 1033 LEU A O 1
ATOM 8181 N N . MET A 1 1034 ? 8.698 4.747 5.996 1.00 97.44 1034 MET A N 1
ATOM 8182 C CA . MET A 1 1034 ? 8.640 5.334 7.327 1.00 97.44 1034 MET A CA 1
ATOM 8183 C C . MET A 1 1034 ? 8.698 4.258 8.419 1.00 97.44 1034 MET A C 1
ATOM 8185 O O . MET A 1 1034 ? 9.441 4.399 9.389 1.00 97.44 1034 MET A O 1
ATOM 8189 N N . ALA A 1 1035 ? 7.954 3.160 8.264 1.00 96.62 1035 ALA A N 1
ATOM 8190 C CA . ALA A 1 1035 ? 7.932 2.061 9.224 1.00 96.62 1035 ALA A CA 1
ATOM 8191 C C . ALA A 1 1035 ? 9.306 1.386 9.341 1.00 96.62 1035 ALA A C 1
ATOM 8193 O O . ALA A 1 1035 ? 9.823 1.234 10.450 1.00 96.62 1035 ALA A O 1
ATOM 8194 N N . ALA A 1 1036 ? 9.923 1.050 8.203 1.00 97.19 1036 ALA A N 1
ATOM 8195 C CA . ALA A 1 1036 ? 11.232 0.408 8.155 1.00 97.19 1036 ALA A CA 1
ATOM 8196 C C . ALA A 1 1036 ? 12.326 1.294 8.765 1.00 97.19 1036 ALA A C 1
ATOM 8198 O O . ALA A 1 1036 ? 13.057 0.846 9.650 1.00 97.19 1036 ALA A O 1
ATOM 8199 N N . LYS A 1 1037 ? 12.408 2.571 8.361 1.00 98.19 1037 LYS A N 1
ATOM 8200 C CA . LYS A 1 1037 ? 13.447 3.475 8.872 1.00 98.19 1037 LYS A CA 1
ATOM 8201 C C . LYS A 1 1037 ? 13.232 3.841 10.344 1.00 98.19 1037 LYS A C 1
ATOM 8203 O O . LYS A 1 1037 ? 14.204 3.968 11.082 1.00 98.19 1037 LYS A O 1
ATOM 8208 N N . THR A 1 1038 ? 11.985 3.960 10.806 1.00 98.31 1038 THR A N 1
ATOM 8209 C CA . THR A 1 1038 ? 11.703 4.168 12.240 1.00 98.31 1038 THR A CA 1
ATOM 8210 C C . THR A 1 1038 ? 12.175 2.970 13.064 1.00 98.31 1038 THR A C 1
ATOM 8212 O O . THR A 1 1038 ? 12.790 3.161 14.110 1.00 98.31 1038 THR A O 1
ATOM 8215 N N . ALA A 1 1039 ? 11.939 1.742 12.587 1.00 97.25 1039 ALA A N 1
ATOM 8216 C CA . ALA A 1 1039 ? 12.397 0.519 13.249 1.00 97.25 1039 ALA A CA 1
ATOM 8217 C C . ALA A 1 1039 ? 13.922 0.419 13.320 1.00 97.25 1039 ALA A C 1
ATOM 8219 O O . ALA A 1 1039 ? 14.456 -0.029 14.328 1.00 97.25 1039 ALA A O 1
ATOM 8220 N N . GLU A 1 1040 ? 14.611 0.877 12.281 1.00 97.25 1040 GLU A N 1
ATOM 8221 C CA . GLU A 1 1040 ? 16.070 0.894 12.222 1.00 97.25 1040 GLU A CA 1
ATOM 8222 C C . GLU A 1 1040 ? 16.709 1.899 13.196 1.00 97.25 1040 GLU A C 1
ATOM 8224 O O . GLU A 1 1040 ? 17.750 1.604 13.773 1.00 97.25 1040 GLU A O 1
ATOM 8229 N N . LEU A 1 1041 ? 16.090 3.070 13.397 1.00 96.75 1041 LEU A N 1
ATOM 8230 C CA . LEU A 1 1041 ? 16.621 4.150 14.250 1.00 96.75 1041 LEU A CA 1
ATOM 8231 C C . LEU A 1 1041 ? 16.158 4.077 15.719 1.00 96.75 1041 LEU A C 1
ATOM 8233 O O . LEU A 1 1041 ? 16.666 4.804 16.578 1.00 96.75 1041 LEU A O 1
ATOM 8237 N N . THR A 1 1042 ? 15.156 3.251 16.022 1.00 97.56 1042 THR A N 1
ATOM 8238 C CA . THR A 1 1042 ? 14.631 3.086 17.385 1.00 97.56 1042 THR A CA 1
ATOM 8239 C C . THR A 1 1042 ? 15.446 2.037 18.135 1.00 97.56 1042 THR A C 1
ATOM 8241 O O . THR A 1 1042 ? 15.796 1.000 17.577 1.00 97.56 1042 THR A O 1
ATOM 8244 N N . ASP A 1 1043 ? 15.730 2.280 19.417 1.00 95.00 1043 ASP A N 1
ATOM 8245 C CA . ASP A 1 1043 ? 16.378 1.285 20.272 1.00 95.00 1043 ASP A CA 1
ATOM 8246 C C . ASP A 1 1043 ? 15.538 -0.013 20.280 1.00 95.00 1043 ASP A C 1
ATOM 8248 O O . ASP A 1 1043 ? 14.337 0.045 20.569 1.00 95.00 1043 ASP A O 1
ATOM 8252 N N . PRO A 1 1044 ? 16.133 -1.189 19.997 1.00 93.38 1044 PRO A N 1
ATOM 8253 C CA . PRO A 1 1044 ? 15.412 -2.462 19.942 1.00 93.38 1044 PRO A CA 1
ATOM 8254 C C . PRO A 1 1044 ? 14.623 -2.820 21.212 1.00 93.38 1044 PRO A C 1
ATOM 8256 O O . PRO A 1 1044 ? 13.720 -3.659 21.157 1.00 93.38 1044 PRO A O 1
ATOM 8259 N N . ALA A 1 1045 ? 14.944 -2.210 22.360 1.00 93.75 1045 ALA A N 1
ATOM 8260 C CA . ALA A 1 1045 ? 14.194 -2.374 23.603 1.00 93.75 1045 ALA A CA 1
ATOM 8261 C C . ALA A 1 1045 ? 12.788 -1.738 23.569 1.00 93.75 1045 ALA A C 1
ATOM 8263 O O . ALA A 1 1045 ? 11.928 -2.125 24.367 1.00 93.75 1045 ALA A O 1
ATOM 8264 N N . TYR A 1 1046 ? 12.536 -0.784 22.667 1.00 96.56 1046 TYR A N 1
ATOM 8265 C CA . TYR A 1 1046 ? 11.274 -0.051 22.561 1.00 96.56 1046 TYR A CA 1
ATOM 8266 C C . TYR A 1 1046 ? 10.539 -0.447 21.281 1.00 96.56 1046 TYR A C 1
ATOM 8268 O O . TYR A 1 1046 ? 10.763 0.091 20.198 1.00 96.56 1046 TYR A O 1
ATOM 8276 N N . ARG A 1 1047 ? 9.626 -1.412 21.400 1.00 96.12 1047 ARG A N 1
ATOM 8277 C CA . ARG A 1 1047 ? 8.825 -1.871 20.263 1.00 96.12 1047 ARG A CA 1
ATOM 8278 C C . ARG A 1 1047 ? 7.730 -0.857 19.941 1.00 96.12 1047 ARG A C 1
ATOM 8280 O O . ARG A 1 1047 ? 7.184 -0.209 20.835 1.00 96.12 1047 ARG A O 1
ATOM 8287 N N . PHE A 1 1048 ? 7.339 -0.773 18.677 1.00 98.12 1048 PHE A N 1
ATOM 8288 C CA . PHE A 1 1048 ? 6.201 0.047 18.280 1.00 98.12 1048 PHE A CA 1
ATOM 8289 C C . PHE A 1 1048 ? 5.380 -0.593 17.163 1.00 98.12 1048 PHE A C 1
ATOM 8291 O O . PHE A 1 1048 ? 5.810 -1.547 16.518 1.00 98.12 1048 PHE A O 1
ATOM 8298 N N . GLU A 1 1049 ? 4.190 -0.043 16.955 1.00 96.88 1049 GLU A N 1
ATOM 8299 C CA . GLU A 1 1049 ? 3.301 -0.348 15.837 1.00 96.88 1049 GLU A CA 1
ATOM 8300 C C . GLU A 1 1049 ? 2.729 0.967 15.297 1.00 96.88 1049 GLU A C 1
ATOM 8302 O O . GLU A 1 1049 ? 2.374 1.854 16.076 1.00 96.88 1049 GLU A O 1
ATOM 8307 N N . MET A 1 1050 ? 2.639 1.110 13.975 1.00 96.44 1050 MET A N 1
ATOM 8308 C CA . MET A 1 1050 ? 1.994 2.264 13.346 1.00 96.44 1050 MET A CA 1
ATOM 8309 C C . MET A 1 1050 ? 0.537 1.937 13.024 1.00 96.44 1050 MET A C 1
ATOM 8311 O O . MET A 1 1050 ? 0.247 0.951 12.354 1.00 96.44 1050 MET A O 1
ATOM 8315 N N . MET A 1 1051 ? -0.380 2.788 13.477 1.00 94.38 1051 MET A N 1
ATOM 8316 C CA . MET A 1 1051 ? -1.816 2.635 13.273 1.00 94.38 1051 MET A CA 1
ATOM 8317 C C . MET A 1 1051 ? -2.357 3.834 12.503 1.00 94.38 1051 MET A C 1
ATOM 8319 O O . MET A 1 1051 ? -2.264 4.969 12.971 1.00 94.38 1051 MET A O 1
ATOM 8323 N N . LEU A 1 1052 ? -2.979 3.588 11.351 1.00 93.12 1052 LEU A N 1
ATOM 8324 C CA . LEU A 1 1052 ? -3.677 4.640 10.619 1.00 93.12 1052 LEU A CA 1
ATOM 8325 C C . LEU A 1 1052 ? -4.892 5.125 11.425 1.00 93.12 1052 LEU A C 1
ATOM 8327 O O . LEU A 1 1052 ? -5.754 4.334 11.815 1.00 93.12 1052 LEU A O 1
ATOM 8331 N N . SER A 1 1053 ? -4.977 6.434 11.649 1.00 88.00 1053 SER A N 1
ATOM 8332 C CA . SER A 1 1053 ? -6.129 7.050 12.300 1.00 88.00 1053 SER A CA 1
ATOM 8333 C C . SER A 1 1053 ? -7.262 7.253 11.299 1.00 88.00 1053 SER A C 1
ATOM 8335 O O . SER A 1 1053 ? -7.115 7.928 10.276 1.00 88.00 1053 SER A O 1
ATOM 8337 N N . GLU A 1 1054 ? -8.419 6.670 11.592 1.00 72.62 1054 GLU A N 1
ATOM 8338 C CA . GLU A 1 1054 ? -9.660 6.944 10.873 1.00 72.62 1054 GLU A CA 1
ATOM 8339 C C . GLU A 1 1054 ? -10.330 8.160 11.519 1.00 72.62 1054 GLU A C 1
ATOM 8341 O O . GLU A 1 1054 ? -10.832 8.075 12.641 1.00 72.62 1054 GLU A O 1
ATOM 8346 N N . ASP A 1 1055 ? -10.313 9.286 10.804 1.00 71.62 1055 ASP A N 1
ATOM 8347 C CA . ASP A 1 1055 ? -10.923 10.555 11.216 1.00 71.62 1055 ASP A CA 1
ATOM 8348 C C . ASP A 1 1055 ? -10.366 11.136 12.534 1.00 71.62 1055 ASP A C 1
ATOM 8350 O O . ASP A 1 1055 ? -11.111 11.483 13.456 1.00 71.62 1055 ASP A O 1
ATOM 8354 N N . GLY A 1 1056 ? -9.031 11.230 12.628 1.00 70.38 1056 GLY A N 1
ATOM 8355 C CA . GLY A 1 1056 ? -8.315 11.623 13.845 1.00 70.38 1056 GLY A CA 1
ATOM 8356 C C . GLY A 1 1056 ? -8.723 12.989 14.406 1.00 70.38 1056 GLY A C 1
ATOM 8357 O O . GLY A 1 1056 ? -8.935 13.121 15.610 1.00 70.38 1056 GLY A O 1
ATOM 8358 N N . SER A 1 1057 ? -8.903 13.997 13.551 1.00 77.31 1057 SER A N 1
ATOM 8359 C CA . SER A 1 1057 ? -9.236 15.364 13.971 1.00 77.31 1057 SER A CA 1
ATOM 8360 C C . SER A 1 1057 ? -10.677 15.519 14.467 1.00 77.31 1057 SER A C 1
ATOM 8362 O O . SER A 1 1057 ? -10.900 16.206 15.461 1.00 77.31 1057 SER A O 1
ATOM 8364 N N . GLY A 1 1058 ? -11.658 14.868 13.837 1.00 85.44 1058 GLY A N 1
ATOM 8365 C CA . GLY A 1 1058 ? -13.061 14.929 14.259 1.00 85.44 1058 GLY A CA 1
ATOM 8366 C C . GLY A 1 1058 ? -13.332 14.047 15.476 1.00 85.44 1058 GLY A C 1
ATOM 8367 O O . GLY A 1 1058 ? -13.695 14.526 16.553 1.00 85.44 1058 GLY A O 1
ATOM 8368 N N . ARG A 1 1059 ? -13.095 12.739 15.330 1.00 88.50 1059 ARG A N 1
ATOM 8369 C CA . ARG A 1 1059 ? -13.352 11.754 16.388 1.00 88.50 1059 ARG A CA 1
ATOM 8370 C C . ARG A 1 1059 ? -12.511 11.999 17.634 1.00 88.50 1059 ARG A C 1
ATOM 8372 O O . ARG A 1 1059 ? -13.014 11.888 18.752 1.00 88.50 1059 ARG A O 1
ATOM 8379 N N . GLY A 1 1060 ? -11.245 12.356 17.447 1.00 90.81 1060 GLY A N 1
ATOM 8380 C CA . GLY A 1 1060 ? -10.331 12.648 18.540 1.00 90.81 1060 GLY A CA 1
ATOM 8381 C C . GLY A 1 1060 ? -10.784 13.814 19.414 1.00 90.81 1060 GLY A C 1
ATOM 8382 O O . GLY A 1 1060 ? -10.725 13.702 20.636 1.00 90.81 1060 GLY A O 1
ATOM 8383 N N . ALA A 1 1061 ? -11.304 14.894 18.820 1.00 92.19 1061 ALA A N 1
ATOM 8384 C CA . ALA A 1 1061 ? -11.813 16.044 19.575 1.00 92.19 1061 ALA A CA 1
ATOM 8385 C C . ALA A 1 1061 ? -12.968 15.655 20.505 1.00 92.19 1061 ALA A C 1
ATOM 8387 O O . ALA A 1 1061 ? -12.963 16.012 21.684 1.00 92.19 1061 ALA A O 1
ATOM 8388 N N . ALA A 1 1062 ? -13.940 14.897 19.992 1.00 92.50 1062 ALA A N 1
ATOM 8389 C CA . ALA A 1 1062 ? -15.056 14.415 20.802 1.00 92.50 1062 ALA A CA 1
ATOM 8390 C C . ALA A 1 1062 ? -14.586 13.488 21.928 1.00 92.50 1062 ALA A C 1
ATOM 8392 O O . ALA A 1 1062 ? -15.085 13.585 23.044 1.00 92.50 1062 ALA A O 1
ATOM 8393 N N . LEU A 1 1063 ? -13.600 12.624 21.666 1.00 92.56 1063 LEU A N 1
ATOM 8394 C CA . LEU A 1 1063 ? -13.018 11.757 22.691 1.00 92.56 1063 LEU A CA 1
ATOM 8395 C C . LEU A 1 1063 ? -12.295 12.552 23.782 1.00 92.56 1063 LEU A C 1
ATOM 8397 O O . LEU A 1 1063 ? -12.408 12.203 24.954 1.00 92.56 1063 LEU A O 1
ATOM 8401 N N . VAL A 1 1064 ? -11.604 13.641 23.437 1.00 92.88 1064 VAL A N 1
ATOM 8402 C CA . VAL A 1 1064 ? -10.999 14.535 24.438 1.00 92.88 1064 VAL A CA 1
ATOM 8403 C C . VAL A 1 1064 ? -12.083 15.208 25.274 1.00 92.88 1064 VAL A C 1
ATOM 8405 O O . VAL A 1 1064 ? -11.983 15.213 26.499 1.00 92.88 1064 VAL A O 1
ATOM 8408 N N . ALA A 1 1065 ? -13.150 15.709 24.643 1.00 93.19 1065 ALA A N 1
ATOM 8409 C CA . ALA A 1 1065 ? -14.298 16.256 25.363 1.00 93.19 1065 ALA A CA 1
ATOM 8410 C C . ALA A 1 1065 ? -14.942 15.209 26.292 1.00 93.19 1065 ALA A C 1
ATOM 8412 O O . ALA A 1 1065 ? -15.293 15.527 27.427 1.00 93.19 1065 ALA A O 1
ATOM 8413 N N . ALA A 1 1066 ? -15.038 13.951 25.857 1.00 92.12 1066 ALA A N 1
ATOM 8414 C CA . ALA A 1 1066 ? -15.575 12.858 26.662 1.00 92.12 1066 ALA A CA 1
ATOM 8415 C C . ALA A 1 1066 ? -14.690 12.510 27.866 1.00 92.12 1066 ALA A C 1
ATOM 8417 O O . ALA A 1 1066 ? -15.199 12.347 28.976 1.00 92.12 1066 ALA A O 1
ATOM 8418 N N . VAL A 1 1067 ? -13.369 12.463 27.678 1.00 90.31 1067 VAL A N 1
ATOM 8419 C CA . VAL A 1 1067 ? -12.410 12.278 28.777 1.00 90.31 1067 VAL A CA 1
ATOM 8420 C C . VAL A 1 1067 ? -12.474 13.450 29.761 1.00 90.31 1067 VAL A C 1
ATOM 8422 O O . VAL A 1 1067 ? -12.454 13.223 30.970 1.00 90.31 1067 VAL A O 1
ATOM 8425 N N . ALA A 1 1068 ? -12.624 14.685 29.274 1.00 89.25 1068 ALA A N 1
ATOM 8426 C CA . ALA A 1 1068 ? -12.776 15.871 30.114 1.00 89.25 1068 ALA A CA 1
ATOM 8427 C C . ALA A 1 1068 ? -14.035 15.799 30.993 1.00 89.25 1068 ALA A C 1
ATOM 8429 O O . ALA A 1 1068 ? -13.962 16.004 32.204 1.00 89.25 1068 ALA A O 1
ATOM 8430 N N . VAL A 1 1069 ? -15.182 15.449 30.398 1.00 89.25 1069 VAL A N 1
ATOM 8431 C CA . VAL A 1 1069 ? -16.448 15.263 31.126 1.00 89.25 1069 VAL A CA 1
ATOM 8432 C C . VAL A 1 1069 ? -16.299 14.182 32.196 1.00 89.25 1069 VAL A C 1
ATOM 8434 O O . VAL A 1 1069 ? -16.620 14.427 33.357 1.00 89.25 1069 VAL A O 1
ATOM 8437 N N . ARG A 1 1070 ? -15.724 13.027 31.838 1.00 87.88 1070 ARG A N 1
ATOM 8438 C CA . ARG A 1 1070 ? -15.456 11.922 32.769 1.00 87.88 1070 ARG A CA 1
ATOM 8439 C C . ARG A 1 1070 ? -14.604 12.373 33.961 1.00 87.88 1070 ARG A C 1
ATOM 8441 O O . ARG A 1 1070 ? -14.922 12.051 35.101 1.00 87.88 1070 ARG A O 1
ATOM 8448 N N . GLN A 1 1071 ? -13.530 13.125 33.718 1.00 82.94 1071 GLN A N 1
ATOM 8449 C CA . GLN A 1 1071 ? -12.650 13.623 34.781 1.00 82.94 1071 GLN A CA 1
ATOM 8450 C C . GLN A 1 1071 ? -13.367 14.607 35.715 1.00 82.94 1071 GLN A C 1
ATOM 8452 O O . GLN A 1 1071 ? -13.212 14.512 36.932 1.00 82.94 1071 GLN A O 1
ATOM 8457 N N . ILE A 1 1072 ? -14.189 15.511 35.174 1.00 83.56 1072 ILE A N 1
ATOM 8458 C CA . ILE A 1 1072 ? -15.008 16.431 35.977 1.00 83.56 1072 ILE A CA 1
ATOM 8459 C C . ILE A 1 1072 ? -15.995 15.645 36.851 1.00 83.56 1072 ILE A C 1
ATOM 8461 O O . ILE A 1 1072 ? -16.123 15.920 38.042 1.00 83.56 1072 ILE A O 1
ATOM 8465 N N . GLU A 1 1073 ? -16.668 14.634 36.301 1.00 83.75 1073 GLU A N 1
ATOM 8466 C CA . GLU A 1 1073 ? -17.578 13.774 37.067 1.00 83.75 1073 GLU A CA 1
ATOM 8467 C C . GLU A 1 1073 ? -16.857 13.006 38.185 1.00 83.75 1073 GLU A C 1
ATOM 8469 O O . GLU A 1 1073 ? -17.356 12.935 39.309 1.00 83.75 1073 GLU A O 1
ATOM 8474 N N . GLU A 1 1074 ? -15.658 12.481 37.921 1.00 82.06 1074 GLU A N 1
ATOM 8475 C CA . GLU A 1 1074 ? -14.834 11.801 38.926 1.00 82.06 1074 GLU A CA 1
ATOM 8476 C C . GLU A 1 1074 ? -14.373 12.745 40.048 1.00 82.06 1074 GLU A C 1
ATOM 8478 O O . GLU A 1 1074 ? -14.355 12.347 41.215 1.00 82.06 1074 GLU A O 1
ATOM 8483 N N . LEU A 1 1075 ? -14.008 13.989 39.722 1.00 78.94 1075 LEU A N 1
ATOM 8484 C CA . LEU A 1 1075 ? -13.628 15.000 40.713 1.00 78.94 1075 LEU A CA 1
ATOM 8485 C C . LEU A 1 1075 ? -14.826 15.431 41.570 1.00 78.94 1075 LEU A C 1
ATOM 8487 O O . LEU A 1 1075 ? -14.688 15.527 42.792 1.00 78.94 1075 LEU A O 1
ATOM 8491 N N . ARG A 1 1076 ? -16.009 15.604 40.962 1.00 80.94 1076 ARG A N 1
ATOM 8492 C CA . ARG A 1 1076 ? -17.274 15.850 41.680 1.00 80.94 1076 ARG A CA 1
ATOM 8493 C C . ARG A 1 1076 ? -17.616 14.699 42.619 1.00 80.94 1076 ARG A C 1
ATOM 8495 O O . ARG A 1 1076 ? -17.923 14.924 43.785 1.00 80.94 1076 ARG A O 1
ATOM 8502 N N . ALA A 1 1077 ? -17.500 13.459 42.145 1.00 79.88 1077 ALA A N 1
ATOM 8503 C CA . ALA A 1 1077 ? -17.753 12.270 42.958 1.00 79.88 1077 ALA A CA 1
ATOM 8504 C C . ALA A 1 1077 ? -16.792 12.151 44.157 1.00 79.88 1077 ALA A C 1
ATOM 8506 O O . ALA A 1 1077 ? -17.157 11.584 45.185 1.00 79.88 1077 ALA A O 1
ATOM 8507 N N . LYS A 1 1078 ? -15.576 12.699 44.039 1.00 77.75 1078 LYS A N 1
ATOM 8508 C CA . LYS A 1 1078 ? -14.575 12.772 45.117 1.00 77.75 1078 LYS A CA 1
ATOM 8509 C C . LYS A 1 1078 ? -14.729 14.001 46.026 1.00 77.75 1078 LYS A C 1
ATOM 8511 O O . LYS A 1 1078 ? -13.957 14.126 46.971 1.00 77.75 1078 LYS A O 1
ATOM 8516 N N . GLY A 1 1079 ? -15.684 14.897 45.758 1.00 71.56 1079 GLY A N 1
ATOM 8517 C CA . GLY A 1 1079 ? -15.896 16.129 46.528 1.00 71.56 1079 GLY A CA 1
ATOM 8518 C C . GLY A 1 1079 ? -14.776 17.163 46.378 1.00 71.56 1079 GLY A C 1
ATOM 8519 O O . GLY A 1 1079 ? -14.600 18.000 47.257 1.00 71.56 1079 GLY A O 1
ATOM 8520 N N . LEU A 1 1080 ? -13.988 17.083 45.301 1.00 70.31 1080 LEU A N 1
ATOM 8521 C CA . LEU A 1 1080 ? -12.859 17.989 45.045 1.00 70.31 1080 LEU A CA 1
ATOM 8522 C C . LEU A 1 1080 ? -13.268 19.252 44.272 1.00 70.31 1080 LEU A C 1
ATOM 8524 O O . LEU A 1 1080 ? -12.485 20.193 44.192 1.00 70.31 1080 LEU A O 1
ATOM 8528 N N . ILE A 1 1081 ? -14.478 19.265 43.709 1.00 70.06 1081 ILE A N 1
ATOM 8529 C CA . ILE A 1 1081 ? -15.107 20.411 43.044 1.00 70.06 1081 ILE A CA 1
ATOM 8530 C C . ILE A 1 1081 ? -16.603 20.430 43.392 1.00 70.06 1081 ILE A C 1
ATOM 8532 O O . ILE A 1 1081 ? -17.226 19.367 43.464 1.00 70.06 1081 ILE A O 1
ATOM 8536 N N . ASP A 1 1082 ? -17.160 21.621 43.632 1.00 47.78 1082 ASP A N 1
ATOM 8537 C CA . ASP A 1 1082 ? -18.579 21.809 43.974 1.00 47.78 1082 ASP A CA 1
ATOM 8538 C C . ASP A 1 1082 ? -19.512 21.562 42.769 1.00 47.78 1082 ASP A C 1
ATOM 8540 O O . ASP A 1 1082 ? -19.087 21.609 41.608 1.00 47.78 1082 ASP A O 1
ATOM 8544 N N . TYR A 1 1083 ? -20.780 21.245 43.070 1.00 40.47 1083 TYR A N 1
ATOM 8545 C CA . TYR A 1 1083 ? -21.820 20.836 42.109 1.00 40.47 1083 TYR A CA 1
ATOM 8546 C C . TYR A 1 1083 ? -22.118 21.883 41.029 1.00 40.47 1083 TYR A C 1
ATOM 8548 O O . TYR A 1 1083 ? -22.484 23.021 41.398 1.00 40.47 1083 TYR A O 1
#

Organism: NCBI:txid1979941

pLDDT: mean 79.57, std 23.58, range [19.69, 98.75]

Secondary structure (DSSP, 8-state):
---------S---------PPPP---------------------------------------------------PPPPPPP-PPPP---GGGSPP--SEEEEEEE-SS-PBPHHHHHHHHHHHHHHT--EEEEE------------S-----S-BSS--GGGGGG--TTPPBHHHHHHHHHHHHHTT-EEEEE--SSSS-HHHHTSGGGGGGEEETTEEEEE-SSSTTHHHHHHHHHHHHHHH-TT-SEEE------TTTT-STTTTTS-HHHIIIIISSHHHHHHHHHHHH--EEEEESGGGTTS-HHHHHHTTTTTTT-EEEEE--SS-GGGTS-HHHHHHHHHH-SEEEEEEEEESSS-TT-SS--HHHHHHHHHHHHHHHHHHTTTSSEEEEEEEEE-S-S-SSSPP---HHHHHHHHHHHHHHHHHTS--HHHHHHHHHHHHTPPTTPPP--HHHHHHTTT-HHHHTTS--TTHHHHHHHHHHHHHHHHHHHHHHIIIIIS-SS-HHHHHHT---HHHHHHHTTTHHHHHHHHHHHHHHHHHHHHHHB-HHHHH-TT------SSS-TTSGGG---S------HHHHSSHHHHHHHHHHHHHHTTS---------PPPPPHHHHHHHHHHHTGGGS--HHHHHHHHHHHHHHHHHHHSTTTTTT-SS--EE-S------S--EEEEEEEEESSSEEEEEEEEEETTEEEEEEEEEE--HHHHTSBHHHHHHHHHHHHHHHHHHTT-TTS-EEEEEEE-S-EEEEETTEEEE----TT---BT-TTSBHHHHHHHHHHTTT--EEEEEEE-HHHHHHHHHHHH-TTEEEEEEESSSEEEEEEEEGGG-TT----S--S-SEEEEE--GGGTTTTSTTTTT--HHHHHHHHHSTTTTS-HHHHHHSHHHHHHHHHHHHHHHHHTTSSGGG---HHHHSTT-S-HHHHHHHHTSPTT--HHHHHHHHHTT-TT--HHHHHHHHHHHHHHHHHHHHHHHHHHHHHHHHHT-SEEEEEEE-HHHHH-TTHHHHHHHHHHHHS-TTSEEEEEE-SSHHHHHHHHHHHHHHHHHHHHHHTTSS--

Radius of gyration: 35.67 Å; chains: 1; bounding box: 97×109×102 Å